Protein 4OMZ (pdb70)

Secondary structure (DSSP, 8-state):
-PPPHHHHHHHHHHHHHHHHH-SHHHHHHHHHHHH--EEHHHHHHHTT--HHHHHHHHHHHHHTT--EEEEETTEEEEE---HHHHHHHHHHHHHH--/-PPPPHHHHHHHHHHHHHHHHH-SHHHHHHHHHHTT--EEHHHHHHHHT--HHHHHHHHHHHHHTT--EEEEETTEEEEE---HHHHHHHHHHHHHH-/-PPPPHHHHHHHHHHHHHHHHH-SHHHHHHHHHHHH--EEHHHHHHHTT--HHHHHHHHHHHHHTT--EEEEETTEEEEE---HHHHHHHHHHHHHH---/-PPPPHHHHHHHHHHHHHHHHH-SHHHHHHHHHHHH--EEHHHHHHHHT--HHHHHHHHHHHHHTT--EEEEETTEEEEE---HHHHHHHHHHHHHH-/-PPPPHHHHHHHHHHHHHHHHH-SHHHHHHHHHHHH--EEHHHHHHHHT--HHHHHHHHHHHHHTT--EEEEETTEEEEE---HHHHHHHHHHHHHH-/-PPPHHHHHHHHHHHHHHHHH-SHHHHHHHHHHHH--EEHHHHHHHTT--HHHHHHHHHHHHHTT--EEEEETTEEEEE---HHHHHHHHHHHHHH--/-PPPPHHHHHHHHHHHHHHHHH-SHHHHHHHHHHHH--EEHHHHHHHHT--HHHHHHHHHHHHHTT--EEEEETTEEEEE---HHHHHHHHHHHHHH-/-PPPHHHHHHHHHHHHHHHHH-SHHHHHHHHHHHH--EEHHHHHHHHT--HHHHHHHHHHHHHTT--EEEEETTEEEEE---HHHHHHHHHHHHHH-

Nearest PDB structures (foldseek):
  4omz-assembly2_C  TM=1.008E+00  e=5.909E-17  Sinorhizobium fredii
  4ooi-assembly1_A  TM=8.743E-01  e=3.922E-09  Vibrio cholerae O1 biovar El Tor str. N16961
  4k2e-assembly1_B  TM=8.864E-01  e=1.591E-08  Vibrio cholerae O1 biovar El Tor str. N16961
  3pqj-assembly2_C  TM=8.426E-01  e=3.375E-07  Xylella fastidiosa
  2kko-assembly1_A  TM=8.272E-01  e=7.720E-07  Mycobacterium tuberculosis variant bovis

Organism: Rhizobium fredii (NCBI:txid380)

Radius of gyration: 33.86 Å; Cα contacts (8 Å, |Δi|>4): 1114; chains: 8; bounding box: 66×79×115 Å

InterPro domains:
  IPR001845 HTH ArsR-type DNA-binding domain [PF01022] (28-73)
  IPR001845 HTH ArsR-type DNA-binding domain [PR00778] (23-38)
  IPR001845 HTH ArsR-type DNA-binding domain [PR00778] (55-70)
  IPR001845 HTH ArsR-type DNA-binding domain [PR00778] (70-85)
  IPR001845 HTH ArsR-type DNA-binding domain [PS50987] (11-105)
  IPR001845 HTH ArsR-type DNA-binding domain [SM00418] (21-99)
  IPR011991 ArsR-like helix-turn-helix domain [cd00090] (23-99)
  IPR036388 Winged helix-like DNA-binding domain superfamily [G3DSA:1.10.10.10] (1-102)
  IPR036390 Winged helix DNA-binding domain superfamily [SSF46785] (8-101)
  IPR051011 Metal-responsive transcriptional regulator [PTHR43132] (12-103)

Foldseek 3Di:
DDDDVVVVVVCVLVVLVVVLCPDPLSVQLQVDQAVDKDWLVVSCVSSVHDNVVSVVSVVSCVVNVAWDWDDDPNTIIIHGPDPVSVVVVVVVCVVPND/DDDDDVVVVVVVVLVVLLVVLVPDPLLVQLQVVQAPDWDWLVVSCVSSVHDSVVSVVSVVSCVVNPFKDWDDDVPTIIIHGPDPVSVVVVVVVVVVPD/DDDDDVVVVVVVVLVCLLVVLCPDPLSVQLQVDQAVDKDWLVRSCVVSVHDSVVSVVNVVSCVVNVFWDWDDDPNIIIIHGPDPVSVVVVVVVCVVPNHD/DDDDDVVVVVVVVLVVLLVVLCPDPLLVQLQVVQAVDWAWLVRSCVSSVHDSVVSVVSVVSCVVNPFKDWDDDVPTIIIHGPDPVSVVVVVVVVVVPD/DDDDDVVVVVVVVLVVLLVVLCPDPLLVQLQVVQQVDWAWLVRSCVSSVHDSVVSVVSVVSCVVNPFKDWDDDVPTIIIHGPDPVSVVVVVVVVVVPD/DDDDVVVVVVCVLVVLVVVLCPDPLSVQLQVVQQVDKDWQVVSCVSSVHDSVVSVVSVVSCVVNVFWDWDQDPHTIIIHGPDPVSVVVVVVVCVVPPD/DDDDDVVVVVVVVLVVLLVVLCPDPLSVQLQVDQAPHKDWLVRSCVVSVHDSVVSVVSVVSCVVNPFWDWDDDPPIIIIHGPDPVSVVVVVVVVVVPD/DDDDVVVVVVVVLVVLLVVLCPDPLSVQLQVVQQVDWAWLVVSCVRSVHDSVVSVVSVVSCVVNPFKDWDDDVPTIIIHGPDPVSVVVVVVVVVVPD

Solvent-accessible surface area: 38081 Å² total; per-residue (Å²): 180,91,27,33,76,78,93,53,80,45,7,104,46,6,3,23,5,0,31,0,0,15,37,25,63,28,10,11,0,0,53,4,1,39,135,69,43,15,26,39,31,52,0,6,93,58,0,48,31,76,95,101,22,0,63,78,12,5,70,80,0,103,76,58,42,6,7,1,25,40,108,60,69,165,57,53,59,19,0,2,19,8,82,2,0,80,64,0,28,32,10,12,40,127,39,101,55,139,225,136,83,25,46,116,113,106,50,103,88,8,108,88,8,3,22,6,0,48,6,0,17,38,26,63,17,10,10,0,0,70,14,0,43,140,90,89,33,25,44,36,54,0,6,87,57,0,47,37,75,99,88,30,0,67,75,16,8,68,94,0,123,77,65,129,7,19,59,52,111,161,78,86,172,43,58,62,22,18,0,62,19,87,24,0,70,62,0,23,32,12,12,66,128,12,12,80,118,143,77,30,49,100,136,112,50,115,68,9,101,105,6,3,25,5,0,47,7,0,15,39,25,57,18,11,11,0,0,55,10,1,42,136,120,91,26,25,40,34,56,0,3,103,59,0,44,37,69,100,76,34,0,56,122,27,6,67,112,0,125,76,62,129,7,22,60,59,115,164,84,67,159,59,53,61,20,25,3,93,19,91,23,0,77,59,0,25,32,10,13,43,126,39,98,52,86,132,217,128,84,34,49,111,117,92,48,118,79,8,102,102,8,4,23,6,0,48,6,0,16,36,21,59,19,9,12,0,0,54,7,0,37,139,107,35,19,25,44,36,55,0,6,54,51,0,49,38,66,103,84,35,0,58,107,26,7,58,102,0,96,78,67,46,6,6,1,12,42,42,39,42,81,41,50,58,17,0,2,17,7,86,24,0,84,61,0,24,34,11,12,66,126,40,76,83,165,158,69,25,47,114,117,96,49,111,85,7,105,93,9,4,24,5,0,50,6,0,16,36,25,53,20,11,13,0,0,52,2,2,40,140,86,86,18,25,44,37,52,0,6,85,41,0,49,39,67,103,77,30,0,58,110,26,7,60,110,0,129,78,66,129,6,21,62,61,112,160,82,82,172,43,60,62,19,22,4,92,20,91,24,0,80,63,0,26,34,11,13,65,123,12,12,82,173,98,32,26,85,76,103,51,64,46,6,97,39,6,4,24,4,0,49,7,0,14,38,28,58,19,11,12,0,0,62,2,1,49,117,97,41,14,26,39,46,32,0,6,87,34,0,46,42,73,130,76,32,0,57,115,25,7,70,106,0,99,76,66,45,4,5,1,26,34,118,63,68,164,52,60,57,21,0,1,17,7,84,0,0,78,61,0,32,33,9,12,41,123,38,100,54,140,138,126,76,33,46,106,135,104,48,112,76,7,100,101,6,3,23,5,0,46,6,0,14,39,25,63,18,10,8,0,0,48,3,2,44,183,81,96,22,21,38,24,51,0,0,101,51,0,49,31,76,93,82,35,0,59,119,25,5,67,109,0,117,76,63,129,7,21,61,58,111,141,84,75,154,57,60,63,18,26,4,89,19,85,24,0,80,63,0,43,32,10,12,64,127,39,100,92,194,94,22,36,118,100,93,52,102,85,8,109,88,9,4,23,6,0,49,7,0,16,36,26,61,18,10,12,0,0,51,4,1,44,137,69,31,12,24,40,21,41,0,5,46,30,0,45,29,78,100,89,42,0,65,112,24,6,64,105,0,93,78,64,53,8,4,0,15,42,55,37,43,81,41,39,55,16,0,2,14,8,76,22,0,82,64,0,24,32,10,14,68,126,38,75,95

B-factor: mean 44.93, std 18.1, range [7.89, 153.98]

Sequence (785 aa):
QPLSPEKHEEAEIAAGFLSAMANPKRLLILDSLVKEEMAVGALANKVGLSQSALSQHLSKLRAQNLVSTRRDAQTIYYSSSSDSVMKILGALSEIYGAMQPLSPEKHEEAEIAAGFLSAMANPKRLLILDSLVKEEMAVGALANKVGLSQSALSQHLSKLRAQNLVSTRRDAQTIYYSSSSDSVMKILGALSEIYGMQPLSPEKHEEAEIAAGFLSAMANPKRLLILDSLVKEEMAVGALANKVGLSQSALSQHLSKLRAQNLVSTRRDAQTIYYSSSSDSVMKILGALSEIYGAAMQPLSPEKHEEAEIAAGFLSAMANPKRLLILDSLVKEEMAVGALANKVGLSQSALSQHLSKLRAQNLVSTRRDAQTIYYSSSSDSVMKILGALSEIYGMQPLSPEKHEEAEIAAGFLSAMANPKRLLILDSLVKEEMAVGALANKVGLSQSALSQHLSKLRAQNLVSTRRDAQTIYYSSSSDSVMKILGALSEIYGQPLSPEKHEEAEIAAGFLSAMANPKRLLILDSLVKEEMAVGALANKVGLSQSALSQHLSKLRAQNLVSTRRDAQTIYYSSSSDSVMKILGALSEIYGAMQPLSPEKHEEAEIAAGFLSAMANPKRLLILDSLVKEEMAVGALANKVGLSQSALSQHLSKLRAQNLVSTRRDAQTIYYSSSSDSVMKILGALSEIYGQPLSPEKHEEAEIAAGFLSAMANPKRLLILDSLVKEEMAVGALANKVGLSQSALSQHLSKLRAQNLVSTRRDAQTIYYSSSSDSVMKILGALSEIYG

Structure (mmCIF, N/CA/C/O backbone):
data_4OMZ
#
_entry.id   4OMZ
#
_cell.length_a   99.771
_cell.length_b   99.619
_cell.length_c   113.017
_cell.angle_alpha   90.00
_cell.angle_beta   90.08
_cell.angle_gamma   90.00
#
_symmetry.space_group_name_H-M   'C 1 2 1'
#
loop_
_entity.id
_entity.type
_entity.pdbx_description
1 polymer NolR
2 non-polymer 'PHOSPHATE ION'
3 water water
#
loop_
_atom_site.group_PDB
_atom_site.id
_atom_site.type_symbol
_atom_site.label_atom_id
_atom_site.label_alt_id
_atom_site.label_comp_id
_atom_site.label_asym_id
_atom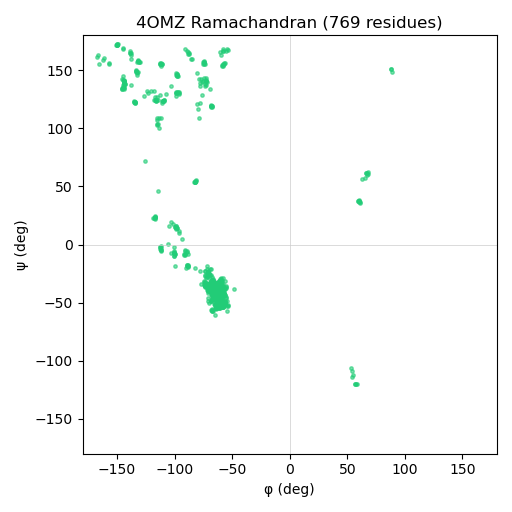_site.label_entity_id
_atom_site.label_seq_id
_atom_site.pdbx_PDB_ins_code
_atom_site.Cartn_x
_atom_site.Cartn_y
_atom_site.Cartn_z
_atom_site.occupancy
_atom_site.B_iso_or_equiv
_atom_site.auth_seq_id
_atom_site.auth_comp_id
_atom_site.auth_asym_id
_atom_site.auth_atom_id
_atom_site.pdbx_PDB_model_num
ATOM 1 N N . GLN A 1 6 ? 4.295 -22.993 1.758 1.00 70.84 6 GLN A N 1
ATOM 2 C CA . GLN A 1 6 ? 4.787 -24.267 2.269 1.00 72.66 6 GLN A CA 1
ATOM 3 C C . GLN A 1 6 ? 4.462 -24.448 3.762 1.00 71.71 6 GLN A C 1
ATOM 4 O O . GLN A 1 6 ? 4.982 -23.722 4.616 1.00 77.55 6 GLN A O 1
ATOM 10 N N . PRO A 1 7 ? 3.565 -25.400 4.078 1.00 62.84 7 PRO A N 1
ATOM 11 C CA . PRO A 1 7 ? 3.245 -25.756 5.469 1.00 52.54 7 PRO A CA 1
ATOM 12 C C . PRO A 1 7 ? 4.437 -26.285 6.274 1.00 49.76 7 PRO A C 1
ATOM 13 O O . PRO A 1 7 ? 5.476 -26.626 5.706 1.00 51.30 7 PRO A O 1
ATOM 17 N N . LEU A 1 8 ? 4.276 -26.330 7.594 1.00 50.77 8 LEU A N 1
ATOM 18 C CA . LEU A 1 8 ? 5.317 -26.820 8.495 1.00 55.11 8 LEU A CA 1
ATOM 19 C C . LEU A 1 8 ? 5.378 -28.349 8.477 1.00 58.36 8 LEU A C 1
ATOM 20 O O . LEU A 1 8 ? 4.345 -29.008 8.367 1.00 64.44 8 LEU A O 1
ATOM 25 N N . SER A 1 9 ? 6.581 -28.909 8.562 1.00 56.37 9 SER A N 1
ATOM 26 C CA . SER A 1 9 ? 6.748 -30.363 8.558 1.00 54.12 9 SER A CA 1
ATOM 27 C C . SER A 1 9 ? 5.990 -31.020 9.715 1.00 56.94 9 SER A C 1
ATOM 28 O O . SER A 1 9 ? 5.750 -30.384 10.746 1.00 57.95 9 SER A O 1
ATOM 31 N N . PRO A 1 10 ? 5.611 -32.298 9.548 1.00 55.30 10 PRO A N 1
ATOM 32 C CA . PRO A 1 10 ? 4.967 -33.062 10.622 1.00 50.68 10 PRO A CA 1
ATOM 33 C C . PRO A 1 10 ? 5.850 -33.168 11.866 1.00 58.66 10 PRO A C 1
ATOM 34 O O . PRO A 1 10 ? 5.332 -33.267 12.986 1.00 63.66 10 PRO A O 1
ATOM 38 N N . GLU A 1 11 ? 7.166 -33.144 11.674 1.00 58.35 11 GLU A N 1
ATOM 39 C CA . GLU A 1 11 ? 8.089 -33.210 12.801 1.00 56.24 11 GLU A CA 1
ATOM 40 C C . GLU A 1 11 ? 7.938 -32.032 13.759 1.00 45.86 11 GLU A C 1
ATOM 41 O O . GLU A 1 11 ? 7.951 -32.219 14.971 1.00 50.28 11 GLU A O 1
ATOM 47 N N . LYS A 1 12 ? 7.785 -30.826 13.216 1.00 44.27 12 LYS A N 1
ATOM 48 C CA . LYS A 1 12 ? 7.642 -29.612 14.031 1.00 45.09 12 LYS A CA 1
ATOM 49 C C . LYS A 1 12 ? 6.284 -29.535 14.722 1.00 42.83 12 LYS A C 1
ATOM 50 O O . LYS A 1 12 ? 6.112 -28.901 15.759 1.00 43.44 12 LYS A O 1
ATOM 56 N N . HIS A 1 13 ? 5.336 -30.203 14.096 1.00 36.54 13 HIS A N 1
ATOM 57 C CA . HIS A 1 13 ? 3.978 -30.421 14.565 1.00 36.59 13 HIS A CA 1
ATOM 58 C C . HIS A 1 13 ? 3.949 -31.334 15.800 1.00 44.94 13 HIS A C 1
ATOM 59 O O . HIS A 1 13 ? 3.285 -31.049 16.829 1.00 45.87 13 HIS A O 1
ATOM 66 N N . GLU A 1 14 ? 4.768 -32.374 15.728 1.00 48.52 14 GLU A N 1
ATOM 67 C CA . GLU A 1 14 ? 4.897 -33.340 16.802 1.00 53.72 14 GLU A CA 1
ATOM 68 C C . GLU A 1 14 ? 5.746 -32.778 17.959 1.00 49.61 14 GLU A C 1
ATOM 69 O O . GLU A 1 14 ? 5.475 -33.020 19.152 1.00 58.71 14 GLU A O 1
ATOM 75 N N . GLU A 1 15 ? 6.733 -31.961 17.594 1.00 39.54 15 GLU A N 1
ATOM 76 C CA . GLU A 1 15 ? 7.583 -31.288 18.571 1.00 35.89 15 GLU A CA 1
ATOM 77 C C . GLU A 1 15 ? 6.816 -30.216 19.321 1.00 36.44 15 GLU A C 1
ATOM 78 O O . GLU A 1 15 ? 6.993 -30.036 20.529 1.00 40.11 15 GLU A O 1
ATOM 84 N N . ALA A 1 16 ? 5.960 -29.510 18.591 1.00 37.96 16 ALA A N 1
ATOM 85 C CA . ALA A 1 16 ? 5.092 -28.514 19.190 1.00 35.73 16 ALA A CA 1
ATOM 86 C C . ALA A 1 16 ? 4.156 -29.210 20.164 1.00 38.93 16 ALA A C 1
ATOM 87 O O . ALA A 1 16 ? 3.832 -28.663 21.221 1.00 33.57 16 ALA A O 1
ATOM 89 N N . GLU A 1 17 ? 3.737 -30.430 19.825 1.00 44.19 17 GLU A N 1
ATOM 90 C CA . GLU A 1 17 ? 2.883 -31.148 20.765 1.00 40.67 17 GLU A CA 1
ATOM 91 C C . GLU A 1 17 ? 3.625 -31.519 22.053 1.00 39.07 17 GLU A C 1
ATOM 92 O O . GLU A 1 17 ? 3.090 -31.351 23.159 1.00 42.63 17 GLU A O 1
ATOM 98 N N . ILE A 1 18 ? 4.868 -31.975 21.926 1.00 28.56 18 ILE A N 1
ATOM 99 C CA . ILE A 1 18 ? 5.641 -32.319 23.125 1.00 36.49 18 ILE A CA 1
ATOM 100 C C . ILE A 1 18 ? 5.921 -31.095 24.016 1.00 41.73 18 ILE A C 1
ATOM 101 O O . ILE A 1 18 ? 5.647 -31.100 25.239 1.00 44.30 18 ILE A O 1
ATOM 106 N N . ALA A 1 19 ? 6.444 -30.044 23.390 1.00 38.96 19 ALA A N 1
ATOM 107 C CA . ALA A 1 19 ? 6.766 -28.810 24.093 1.00 33.42 19 ALA A CA 1
ATOM 108 C C . ALA A 1 19 ? 5.528 -28.245 24.785 1.00 34.30 19 ALA A C 1
ATOM 109 O O . ALA A 1 19 ? 5.589 -27.817 25.941 1.00 29.71 19 ALA A O 1
ATOM 111 N N . ALA A 1 20 ? 4.401 -28.267 24.080 1.00 33.58 20 ALA A N 1
ATOM 112 C CA . ALA A 1 20 ? 3.160 -27.753 24.645 1.00 27.84 20 ALA A CA 1
ATOM 113 C C . ALA A 1 20 ? 2.678 -28.631 25.795 1.00 28.84 20 ALA A C 1
ATOM 114 O O . ALA A 1 20 ? 2.032 -28.136 26.709 1.00 29.02 20 ALA A O 1
ATOM 116 N N . GLY A 1 21 ? 2.965 -29.931 25.743 1.00 27.84 21 GLY A N 1
ATOM 117 C CA . GLY A 1 21 ? 2.631 -30.809 26.858 1.00 37.95 21 GLY A CA 1
ATOM 118 C C . GLY A 1 21 ? 3.381 -30.408 28.121 1.00 40.81 21 GLY A C 1
ATOM 119 O O . GLY A 1 21 ? 2.794 -30.236 29.207 1.00 42.69 21 GLY A O 1
ATOM 120 N N . PHE A 1 22 ? 4.690 -30.226 27.965 1.00 28.85 22 PHE A N 1
ATOM 121 C CA . PHE A 1 22 ? 5.534 -29.757 29.063 1.00 26.03 22 PHE A CA 1
ATOM 122 C C . PHE A 1 22 ? 5.066 -28.401 29.630 1.00 36.42 22 PHE A C 1
ATOM 123 O O . PHE A 1 22 ? 4.834 -28.246 30.851 1.00 39.35 22 PHE A O 1
ATOM 131 N N . LEU A 1 23 ? 4.903 -27.422 28.741 1.00 28.69 23 LEU A N 1
ATOM 132 C CA . LEU A 1 23 ? 4.478 -26.087 29.158 1.00 25.69 23 LEU A CA 1
ATOM 133 C C . LEU A 1 23 ? 3.119 -26.145 29.838 1.00 37.42 23 LEU A C 1
ATOM 134 O O . LEU A 1 23 ? 2.846 -25.401 30.778 1.00 34.35 23 LEU A O 1
ATOM 139 N N . SER A 1 24 ? 2.273 -27.045 29.350 1.00 40.56 24 SER A N 1
ATOM 140 C CA . SER A 1 24 ? 0.949 -27.232 29.916 1.00 35.61 24 SER A CA 1
ATOM 141 C C . SER A 1 24 ? 1.085 -27.709 31.345 1.00 38.25 24 SER A C 1
ATOM 142 O O . SER A 1 24 ? 0.311 -27.301 32.211 1.00 33.98 24 SER A O 1
ATOM 145 N N . ALA A 1 25 ? 2.062 -28.582 31.590 1.00 37.87 25 ALA A N 1
ATOM 146 C CA . ALA A 1 25 ? 2.333 -29.003 32.962 1.00 31.67 25 ALA A CA 1
ATOM 147 C C . ALA A 1 25 ? 2.737 -27.809 33.812 1.00 34.04 25 ALA A C 1
ATOM 148 O O . ALA A 1 25 ? 2.408 -27.748 34.996 1.00 39.44 25 ALA A O 1
ATOM 150 N N . MET A 1 26 ? 3.460 -26.861 33.224 1.00 34.53 26 MET A N 1
ATOM 151 C CA . MET A 1 26 ? 3.868 -25.701 34.022 1.00 32.84 26 MET A CA 1
ATOM 152 C C . MET A 1 26 ? 2.888 -24.521 34.017 1.00 31.95 26 MET A C 1
ATOM 153 O O . MET A 1 26 ? 2.930 -23.688 34.920 1.00 28.72 26 MET A O 1
ATOM 158 N N . ALA A 1 27 ? 1.999 -24.452 33.030 1.00 43.61 27 ALA A N 1
ATOM 159 C CA . ALA A 1 27 ? 1.169 -23.257 32.853 1.00 43.67 27 ALA A CA 1
ATOM 160 C C . ALA A 1 27 ? -0.043 -23.256 33.783 1.00 48.00 27 ALA A C 1
ATOM 161 O O . ALA A 1 27 ? -1.185 -23.140 33.339 1.00 48.96 27 ALA A O 1
ATOM 163 N N . ASN A 1 28 ? 0.222 -23.396 35.076 1.00 43.48 28 ASN A N 1
ATOM 164 C CA . ASN A 1 28 ? -0.807 -23.301 36.099 1.00 40.38 28 ASN A CA 1
ATOM 165 C C . ASN A 1 28 ? -0.197 -22.643 37.331 1.00 48.00 28 ASN A C 1
ATOM 166 O O . ASN A 1 28 ? 0.917 -22.991 37.724 1.00 50.19 28 ASN A O 1
ATOM 171 N N . PRO A 1 29 ? -0.909 -21.677 37.934 1.00 45.31 29 PRO A N 1
ATOM 172 C CA . PRO A 1 29 ? -0.324 -20.904 39.040 1.00 46.30 29 PRO A CA 1
ATOM 173 C C . PRO A 1 29 ? 0.038 -21.774 40.244 1.00 46.72 29 PRO A C 1
ATOM 174 O O . PRO A 1 29 ? 1.111 -21.608 40.844 1.00 47.29 29 PRO A O 1
ATOM 178 N N . LYS A 1 30 ? -0.842 -22.710 40.577 1.00 46.45 30 LYS A N 1
ATOM 179 C CA . LYS A 1 30 ? -0.610 -23.574 41.721 1.00 53.73 30 LYS A CA 1
ATOM 180 C C . LYS A 1 30 ? 0.596 -24.462 41.423 1.00 43.14 30 LYS A C 1
ATOM 181 O O . LYS A 1 30 ? 1.491 -24.601 42.249 1.00 43.40 30 LYS A O 1
ATOM 187 N N . ARG A 1 31 ? 0.628 -25.031 40.222 1.00 50.96 31 ARG A N 1
ATOM 188 C CA . ARG A 1 31 ? 1.746 -25.870 39.789 1.00 48.39 31 ARG A CA 1
ATOM 189 C C . ARG A 1 31 ? 3.062 -25.100 39.727 1.00 41.46 31 ARG A C 1
ATOM 190 O O . ARG A 1 31 ? 4.126 -25.652 39.995 1.00 41.40 31 ARG A O 1
ATOM 198 N N . LEU A 1 32 ? 2.978 -23.824 39.373 1.00 41.40 32 LEU A N 1
ATOM 199 C CA . LEU A 1 32 ? 4.145 -22.956 39.348 1.00 41.33 32 LEU A CA 1
ATOM 200 C C . LEU A 1 32 ? 4.701 -22.758 40.760 1.00 42.13 32 LEU A C 1
ATOM 201 O O . LEU A 1 32 ? 5.916 -22.853 40.982 1.00 42.14 32 LEU A O 1
ATOM 206 N N . LEU A 1 33 ? 3.803 -22.508 41.715 1.00 47.11 33 LEU A N 1
ATOM 207 C CA . LEU A 1 33 ? 4.192 -22.345 43.118 1.00 45.82 33 LEU A CA 1
ATOM 208 C C . LEU A 1 33 ? 4.783 -23.641 43.689 1.00 43.90 33 LEU A C 1
ATOM 209 O O . LEU A 1 33 ? 5.791 -23.626 44.416 1.00 44.09 33 LEU A O 1
ATOM 214 N N . ILE A 1 34 ? 4.141 -24.757 43.351 1.00 43.51 34 ILE A N 1
ATOM 215 C CA . ILE A 1 34 ? 4.625 -26.083 43.711 1.00 43.51 34 ILE A CA 1
ATOM 216 C C . ILE A 1 34 ? 6.040 -26.327 43.178 1.00 48.07 34 ILE A C 1
ATOM 217 O O . ILE A 1 34 ? 6.916 -26.746 43.922 1.00 43.38 34 ILE A O 1
ATOM 222 N N . LEU A 1 35 ? 6.258 -26.072 41.891 1.00 42.28 35 LEU A N 1
ATOM 223 C CA . LEU A 1 35 ? 7.569 -26.308 41.287 1.00 46.17 35 LEU A CA 1
ATOM 224 C C . LEU A 1 35 ? 8.636 -25.382 41.856 1.00 42.33 35 LEU A C 1
ATOM 225 O O . LEU A 1 35 ? 9.790 -25.776 41.992 1.00 42.46 35 LEU A O 1
ATOM 230 N N . ASP A 1 36 ? 8.250 -24.153 42.186 1.00 49.92 36 ASP A N 1
ATOM 231 C CA . ASP A 1 36 ? 9.172 -23.218 42.824 1.00 47.67 36 ASP A CA 1
ATOM 232 C C . ASP A 1 36 ? 9.639 -23.811 44.156 1.00 47.09 36 ASP A C 1
ATOM 233 O O . ASP A 1 36 ? 10.847 -24.018 44.405 1.00 47.66 36 ASP A O 1
ATOM 238 N N . SER A 1 37 ? 8.657 -24.173 44.973 1.00 44.24 37 SER A N 1
ATOM 239 C CA . SER A 1 37 ? 8.936 -24.732 46.282 1.00 44.95 37 SER A CA 1
ATOM 240 C C . SER A 1 37 ? 9.770 -26.014 46.197 1.00 44.79 37 SER A C 1
ATOM 241 O O . SER A 1 37 ? 10.737 -26.180 46.935 1.00 45.28 37 SER A O 1
ATOM 244 N N . LEU A 1 38 ? 9.408 -26.903 45.279 1.00 46.82 38 LEU A N 1
ATOM 245 C CA . LEU A 1 38 ? 10.096 -28.179 45.117 1.00 44.04 38 LEU A CA 1
ATOM 246 C C . LEU A 1 38 ? 11.491 -28.011 44.532 1.00 43.90 38 LEU A C 1
ATOM 247 O O . LEU A 1 38 ? 12.357 -28.865 44.731 1.00 44.11 38 LEU A O 1
ATOM 252 N N . VAL A 1 39 ? 11.713 -26.927 43.797 1.00 47.08 39 VAL A N 1
ATOM 253 C CA . VAL A 1 39 ? 13.058 -26.662 43.307 1.00 57.88 39 VAL A CA 1
ATOM 254 C C . VAL A 1 39 ? 13.936 -26.213 44.465 1.00 60.94 39 VAL A C 1
ATOM 255 O O . VAL A 1 39 ? 15.117 -26.560 44.518 1.00 44.84 39 VAL A O 1
ATOM 259 N N . LYS A 1 40 ? 13.366 -25.513 45.444 1.00 62.39 40 LYS A N 1
ATOM 260 C CA . LYS A 1 40 ? 14.281 -24.979 46.454 1.00 73.94 40 LYS A CA 1
ATOM 261 C C . LYS A 1 40 ? 14.313 -25.807 47.741 1.00 80.44 40 LYS A C 1
ATOM 262 O O . LYS A 1 40 ? 15.143 -25.548 48.615 1.00 84.77 40 LYS A O 1
ATOM 268 N N . GLU A 1 41 ? 13.453 -26.820 47.847 1.00 73.04 41 GLU A N 1
ATOM 269 C CA . GLU A 1 41 ? 13.475 -27.698 49.017 1.00 65.04 41 GLU A CA 1
ATOM 270 C C . GLU A 1 41 ? 12.678 -29.003 48.845 1.00 61.51 41 GLU A C 1
ATOM 271 O O . GLU A 1 41 ? 11.744 -29.065 48.046 1.00 66.62 41 GLU A O 1
ATOM 277 N N . GLU A 1 42 ? 13.050 -30.035 49.604 1.00 54.69 42 GLU A N 1
ATOM 278 C CA . GLU A 1 42 ? 12.236 -31.248 49.755 1.00 46.75 42 GLU A CA 1
ATOM 279 C C . GLU A 1 42 ? 11.046 -31.048 50.680 1.00 49.34 42 GLU A C 1
ATOM 280 O O . GLU A 1 42 ? 11.164 -30.399 51.718 1.00 50.90 42 GLU A O 1
ATOM 286 N N . MET A 1 43 ? 9.904 -31.620 50.316 1.00 46.87 43 MET A N 1
ATOM 287 C CA . MET A 1 43 ? 8.719 -31.538 51.161 1.00 54.18 43 MET A CA 1
ATOM 288 C C . MET A 1 43 ? 7.863 -32.792 51.149 1.00 53.76 43 MET A C 1
ATOM 289 O O . MET A 1 43 ? 7.653 -33.413 50.103 1.00 49.33 43 MET A O 1
ATOM 294 N N . ALA A 1 44 ? 7.368 -33.155 52.329 1.00 57.12 44 ALA A N 1
ATOM 295 C CA . ALA A 1 44 ? 6.353 -34.181 52.418 1.00 48.35 44 ALA A CA 1
ATOM 296 C C . ALA A 1 44 ? 5.084 -33.524 51.909 1.00 48.23 44 ALA A C 1
ATOM 297 O O . ALA A 1 44 ? 4.948 -32.304 51.972 1.00 48.29 44 ALA A O 1
ATOM 299 N N . VAL A 1 45 ? 4.153 -34.331 51.421 1.00 48.14 45 VAL A N 1
ATOM 300 C CA . VAL A 1 45 ? 2.976 -33.818 50.734 1.00 55.31 45 VAL A CA 1
ATOM 301 C C . VAL A 1 45 ? 2.179 -32.806 51.574 1.00 66.36 45 VAL A C 1
ATOM 302 O O . VAL A 1 45 ? 1.640 -31.842 51.033 1.00 80.07 45 VAL A O 1
ATOM 306 N N . GLY A 1 46 ? 2.117 -33.005 52.888 1.00 57.98 46 GLY A N 1
ATOM 307 C CA . GLY A 1 46 ? 1.387 -32.088 53.753 1.00 50.49 46 GLY A CA 1
ATOM 308 C C . GLY A 1 46 ? 1.938 -30.674 53.784 1.00 57.28 46 GLY A C 1
ATOM 309 O O . GLY A 1 46 ? 1.221 -29.694 53.508 1.00 59.32 46 GLY A O 1
ATOM 310 N N . ALA A 1 47 ? 3.226 -30.577 54.101 1.00 57.55 47 ALA A N 1
ATOM 311 C CA . ALA A 1 47 ? 3.933 -29.304 54.157 1.00 57.34 47 ALA A CA 1
ATOM 312 C C . ALA A 1 47 ? 3.844 -28.591 52.809 1.00 59.66 47 ALA A C 1
ATOM 313 O O . ALA A 1 47 ? 3.757 -27.362 52.735 1.00 64.62 47 ALA A O 1
ATOM 315 N N . LEU A 1 48 ? 3.891 -29.370 51.733 1.00 48.46 48 LEU A N 1
ATOM 316 C CA . LEU A 1 48 ? 3.802 -28.798 50.397 1.00 57.44 48 LEU A CA 1
ATOM 317 C C . LEU A 1 48 ? 2.419 -28.216 50.142 1.00 53.84 48 LEU A C 1
ATOM 318 O O . LEU A 1 48 ? 2.302 -27.082 49.681 1.00 47.71 48 LEU A O 1
ATOM 323 N N . ALA A 1 49 ? 1.379 -28.977 50.483 1.00 56.16 49 ALA A N 1
ATOM 324 C CA . ALA A 1 49 ? -0.011 -28.539 50.320 1.00 59.25 49 ALA A CA 1
ATOM 325 C C . ALA A 1 49 ? -0.206 -27.231 51.067 1.00 64.76 49 ALA A C 1
ATOM 326 O O . ALA A 1 49 ? -1.011 -26.375 50.683 1.00 49.71 49 ALA A O 1
ATOM 328 N N . ASN A 1 50 ? 0.563 -27.118 52.142 1.00 64.29 50 ASN A N 1
ATOM 329 C CA . ASN A 1 50 ? 0.604 -25.979 53.035 1.00 62.10 50 ASN A CA 1
ATOM 330 C C . ASN A 1 50 ? 1.233 -24.697 52.529 1.00 67.46 50 ASN A C 1
ATOM 331 O O . ASN A 1 50 ? 0.646 -23.615 52.616 1.00 67.57 50 ASN A O 1
ATOM 336 N N . LYS A 1 51 ? 2.423 -24.845 51.954 1.00 68.10 51 LYS A N 1
ATOM 337 C CA . LYS A 1 51 ? 3.180 -23.704 51.475 1.00 53.72 51 LYS A CA 1
ATOM 338 C C . LYS A 1 51 ? 2.461 -23.083 50.284 1.00 48.61 51 LYS A C 1
ATOM 339 O O . LYS A 1 51 ? 2.440 -21.863 50.123 1.00 64.10 51 LYS A O 1
ATOM 345 N N . VAL A 1 52 ? 1.846 -23.927 49.464 1.00 48.11 52 VAL A N 1
ATOM 346 C CA . VAL A 1 52 ? 1.175 -23.450 48.263 1.00 56.17 52 VAL A CA 1
ATOM 347 C C . VAL A 1 52 ? -0.267 -23.081 48.591 1.00 56.53 52 VAL A C 1
ATOM 348 O O . VAL A 1 52 ? -0.982 -22.524 47.760 1.00 53.38 52 VAL A O 1
ATOM 352 N N . GLY A 1 53 ? -0.682 -23.408 49.811 1.00 66.85 53 GLY A N 1
ATOM 353 C CA . GLY A 1 53 ? -2.004 -23.083 50.315 1.00 50.41 53 GLY A CA 1
ATOM 354 C C . GLY A 1 53 ? -3.152 -23.723 49.564 1.00 50.34 53 GLY A C 1
ATOM 355 O O . GLY A 1 53 ? -4.034 -23.029 49.059 1.00 68.59 53 GLY A O 1
ATOM 356 N N . LEU A 1 54 ? -3.141 -25.045 49.464 1.00 52.41 54 LEU A N 1
ATOM 357 C CA . LEU A 1 54 ? -4.247 -25.752 48.830 1.00 62.77 54 LEU A CA 1
ATOM 358 C C . LEU A 1 54 ? -4.481 -27.083 49.538 1.00 70.79 54 LEU A C 1
ATOM 359 O O . LEU A 1 54 ? -3.647 -27.516 50.336 1.00 78.65 54 LEU A O 1
ATOM 364 N N . SER A 1 55 ? -5.599 -27.747 49.257 1.00 68.12 55 SER A N 1
ATOM 365 C CA . SER A 1 55 ? -5.832 -29.032 49.914 1.00 64.69 55 SER A CA 1
ATOM 366 C C . SER A 1 55 ? -5.179 -30.218 49.196 1.00 70.59 55 SER A C 1
ATOM 367 O O . SER A 1 55 ? -4.862 -30.149 48.019 1.00 74.63 55 SER A O 1
ATOM 370 N N . GLN A 1 56 ? -4.993 -31.315 49.925 1.00 83.65 56 GLN A N 1
ATOM 371 C CA . GLN A 1 56 ? -4.323 -32.512 49.395 1.00 78.60 56 GLN A CA 1
ATOM 372 C C . GLN A 1 56 ? -5.035 -33.395 48.363 1.00 78.33 56 GLN A C 1
ATOM 373 O O . GLN A 1 56 ? -4.343 -34.108 47.633 1.00 83.45 56 GLN A O 1
ATOM 379 N N . SER A 1 57 ? -6.359 -33.358 48.243 1.00 70.57 57 SER A N 1
ATOM 380 C CA . SER A 1 57 ? -6.984 -34.033 47.094 1.00 69.34 57 SER A CA 1
ATOM 381 C C . SER A 1 57 ? -6.370 -33.354 45.891 1.00 73.12 57 SER A C 1
ATOM 382 O O . SER A 1 57 ? -5.975 -33.958 44.891 1.00 72.93 57 SER A O 1
ATOM 385 N N . ALA A 1 58 ? -6.364 -32.042 46.015 1.00 78.12 58 ALA A N 1
ATOM 386 C CA . ALA A 1 58 ? -5.816 -31.157 45.016 1.00 69.76 58 ALA A CA 1
ATOM 387 C C . ALA A 1 58 ? -4.341 -31.369 44.890 1.00 70.94 58 ALA A C 1
ATOM 388 O O . ALA A 1 58 ? -3.868 -31.739 43.868 1.00 70.06 58 ALA A O 1
ATOM 390 N N . LEU A 1 59 ? -3.582 -31.156 45.942 1.00 65.43 59 LEU A N 1
ATOM 391 C CA . LEU A 1 59 ? -2.119 -31.316 45.776 1.00 57.73 59 LEU A CA 1
ATOM 392 C C . LEU A 1 59 ? -1.726 -32.638 45.071 1.00 55.64 59 LEU A C 1
ATOM 393 O O . LEU A 1 59 ? -0.870 -32.658 44.177 1.00 55.12 59 LEU A O 1
ATOM 398 N N . SER A 1 60 ? -2.441 -33.704 45.396 1.00 61.94 60 SER A N 1
ATOM 399 C CA . SER A 1 60 ? -2.280 -34.933 44.640 1.00 61.07 60 SER A CA 1
ATOM 400 C C . SER A 1 60 ? -2.621 -34.604 43.168 1.00 60.13 60 SER A C 1
ATOM 401 O O . SER A 1 60 ? -2.004 -35.202 42.268 1.00 60.60 60 SER A O 1
ATOM 404 N N . GLN A 1 61 ? -3.615 -33.721 42.930 1.00 64.33 61 GLN A N 1
ATOM 405 C CA . GLN A 1 61 ? -4.010 -33.384 41.548 1.00 62.63 61 GLN A CA 1
ATOM 406 C C . GLN A 1 61 ? -2.741 -32.917 40.825 1.00 59.95 61 GLN A C 1
ATOM 407 O O . GLN A 1 61 ? -2.253 -33.518 39.822 1.00 64.27 61 GLN A O 1
ATOM 413 N N . HIS A 1 62 ? -2.105 -31.894 41.363 1.00 56.21 62 HIS A N 1
ATOM 414 C CA . HIS A 1 62 ? -1.040 -31.355 40.554 1.00 53.85 62 HIS A CA 1
ATOM 415 C C . HIS A 1 62 ? 0.151 -32.253 40.470 1.00 50.81 62 HIS A C 1
ATOM 416 O O . HIS A 1 62 ? 0.841 -32.254 39.453 1.00 42.94 62 HIS A O 1
ATOM 423 N N . LEU A 1 63 ? 0.444 -32.949 41.563 1.00 49.63 63 LEU A N 1
ATOM 424 C CA . LEU A 1 63 ? 1.613 -33.816 41.609 1.00 45.44 63 LEU A CA 1
ATOM 425 C C . LEU A 1 63 ? 1.476 -34.887 40.548 1.00 44.30 63 LEU A C 1
ATOM 426 O O . LEU A 1 63 ? 2.471 -35.314 39.959 1.00 48.58 63 LEU A O 1
ATOM 431 N N . SER A 1 64 ? 0.243 -35.327 40.307 1.00 44.50 64 SER A N 1
ATOM 432 C CA . SER A 1 64 ? 0.036 -36.326 39.273 1.00 50.17 64 SER A CA 1
ATOM 433 C C . SER A 1 64 ? 0.325 -35.752 37.890 1.00 47.47 64 SER A C 1
ATOM 434 O O . SER A 1 64 ? 1.003 -36.403 37.080 1.00 48.44 64 SER A O 1
ATOM 437 N N . LYS A 1 65 ? -0.147 -34.530 37.621 1.00 46.91 65 LYS A N 1
ATOM 438 C CA . LYS A 1 65 ? 0.110 -34.010 36.264 1.00 50.62 65 LYS A CA 1
ATOM 439 C C . LYS A 1 65 ? 1.607 -33.683 36.063 1.00 52.31 65 LYS A C 1
ATOM 440 O O . LYS A 1 65 ? 2.150 -33.821 34.955 1.00 41.44 65 LYS A O 1
ATOM 446 N N . LEU A 1 66 ? 2.260 -33.253 37.141 1.00 58.54 66 LEU A N 1
ATOM 447 C CA . LEU A 1 66 ? 3.691 -32.986 37.127 1.00 40.81 66 LEU A CA 1
ATOM 448 C C . LEU A 1 66 ? 4.501 -34.263 36.937 1.00 40.90 66 LEU A C 1
ATOM 449 O O . LEU A 1 66 ? 5.533 -34.246 36.265 1.00 40.80 66 LEU A O 1
ATOM 454 N N . ARG A 1 67 ? 4.050 -35.361 37.544 1.00 41.45 67 ARG A N 1
ATOM 455 C CA . ARG A 1 67 ? 4.743 -36.640 37.392 1.00 42.46 67 ARG A CA 1
ATOM 456 C C . ARG A 1 67 ? 4.576 -37.129 35.963 1.00 43.45 67 ARG A C 1
ATOM 457 O O . ARG A 1 67 ? 5.480 -37.762 35.405 1.00 41.95 67 ARG A O 1
ATOM 465 N N . ALA A 1 68 ? 3.413 -36.837 35.380 1.00 41.14 68 ALA A N 1
ATOM 466 C CA . ALA A 1 68 ? 3.132 -37.240 34.003 1.00 41.21 68 ALA A CA 1
ATOM 467 C C . ALA A 1 68 ? 4.135 -36.629 33.010 1.00 44.56 68 ALA A C 1
ATOM 468 O O . ALA A 1 68 ? 4.460 -37.232 31.987 1.00 41.93 68 ALA A O 1
ATOM 470 N N . GLN A 1 69 ? 4.630 -35.437 33.323 1.00 27.30 69 GLN A N 1
ATOM 471 C CA . GLN A 1 69 ? 5.641 -34.790 32.496 1.00 27.11 69 GLN A CA 1
ATOM 472 C C . GLN A 1 69 ? 7.042 -34.988 33.060 1.00 30.86 69 GLN A C 1
ATOM 473 O O . GLN A 1 69 ? 7.972 -34.295 32.654 1.00 33.55 69 GLN A O 1
ATOM 479 N N . ASN A 1 70 ? 7.182 -35.922 34.001 1.00 35.35 70 ASN A N 1
ATOM 480 C CA . ASN A 1 70 ? 8.494 -36.319 34.515 1.00 32.43 70 ASN A CA 1
ATOM 481 C C . ASN A 1 70 ? 9.248 -35.151 35.146 1.00 32.10 70 ASN A C 1
ATOM 482 O O . ASN A 1 70 ? 10.466 -35.036 35.003 1.00 24.35 70 ASN A O 1
ATOM 487 N N . LEU A 1 71 ? 8.515 -34.281 35.834 1.00 21.68 71 LEU A N 1
ATOM 488 C CA . LEU A 1 71 ? 9.083 -33.034 36.333 1.00 27.68 71 LEU A CA 1
ATOM 489 C C . LEU A 1 71 ? 9.454 -33.087 37.811 1.00 28.26 71 LEU A C 1
ATOM 490 O O . LEU A 1 71 ? 10.046 -32.142 38.338 1.00 24.01 71 LEU A O 1
ATOM 495 N N . VAL A 1 72 ? 9.094 -34.177 38.484 1.00 31.75 72 VAL A N 1
ATOM 496 C CA . VAL A 1 72 ? 9.396 -34.311 39.903 1.00 32.64 72 VAL A CA 1
ATOM 497 C C . VAL A 1 72 ? 9.990 -35.664 40.251 1.00 24.01 72 VAL A C 1
ATOM 498 O O . VAL A 1 72 ? 9.698 -36.675 39.616 1.00 26.25 72 VAL A O 1
ATOM 502 N N . SER A 1 73 ? 10.828 -35.660 41.277 1.00 24.46 73 SER A N 1
ATOM 503 C CA . SER A 1 73 ? 11.423 -36.867 41.810 1.00 25.54 73 SER A CA 1
ATOM 504 C C . SER A 1 73 ? 10.850 -37.130 43.200 1.00 33.48 73 SER A C 1
ATOM 505 O O . SER A 1 73 ? 10.388 -36.204 43.886 1.00 36.32 73 SER A O 1
ATOM 508 N N . THR A 1 74 ? 10.892 -38.386 43.623 1.00 28.56 74 THR A N 1
ATOM 509 C CA . THR A 1 74 ? 10.361 -38.754 44.923 1.00 30.50 74 THR A CA 1
ATOM 510 C C . THR A 1 74 ? 11.374 -39.567 45.699 1.00 31.69 74 THR A C 1
ATOM 511 O O . THR A 1 74 ? 12.271 -40.181 45.128 1.00 38.61 74 THR A O 1
ATOM 515 N N . ARG A 1 75 ? 11.226 -39.560 47.015 1.00 36.49 75 ARG A N 1
ATOM 516 C CA . ARG A 1 75 ? 12.046 -40.403 47.867 1.00 35.05 75 ARG A CA 1
ATOM 517 C C . ARG A 1 75 ? 11.175 -40.849 49.036 1.00 53.52 75 ARG A C 1
ATOM 518 O O . ARG A 1 75 ? 10.366 -40.072 49.542 1.00 58.69 75 ARG A O 1
ATOM 526 N N . ARG A 1 76 ? 11.319 -42.092 49.475 1.00 50.91 76 ARG A N 1
ATOM 527 C CA . ARG A 1 76 ? 10.397 -42.596 50.485 1.00 46.48 76 ARG A CA 1
ATOM 528 C C . ARG A 1 76 ? 11.102 -42.931 51.802 1.00 44.43 76 ARG A C 1
ATOM 529 O O . ARG A 1 76 ? 12.038 -43.722 51.837 1.00 64.50 76 ARG A O 1
ATOM 537 N N . ASP A 1 77 ? 10.637 -42.308 52.882 1.00 51.09 77 ASP A N 1
ATOM 538 C CA . ASP A 1 77 ? 11.106 -42.602 54.237 1.00 56.77 77 ASP A CA 1
ATOM 539 C C . ASP A 1 77 ? 9.936 -43.185 55.026 1.00 52.05 77 ASP A C 1
ATOM 540 O O . ASP A 1 77 ? 8.996 -42.467 55.372 1.00 52.86 77 ASP A O 1
ATOM 545 N N . ALA A 1 78 ? 10.017 -44.484 55.306 1.00 55.50 78 ALA A N 1
ATOM 546 C CA . ALA A 1 78 ? 8.906 -45.266 55.847 1.00 63.82 78 ALA A CA 1
ATOM 547 C C . ALA A 1 78 ? 7.751 -45.142 54.855 1.00 66.67 78 ALA A C 1
ATOM 548 O O . ALA A 1 78 ? 7.895 -45.538 53.704 1.00 71.41 78 ALA A O 1
ATOM 550 N N . GLN A 1 79 ? 6.606 -44.621 55.277 1.00 65.60 79 GLN A N 1
ATOM 551 C CA . GLN A 1 79 ? 5.503 -44.423 54.335 1.00 66.51 79 GLN A CA 1
ATOM 552 C C . GLN A 1 79 ? 5.332 -42.961 53.963 1.00 71.49 79 GLN A C 1
ATOM 553 O O . GLN A 1 79 ? 4.309 -42.576 53.399 1.00 81.32 79 GLN A O 1
ATOM 559 N N . THR A 1 80 ? 6.345 -42.151 54.244 1.00 61.33 80 THR A N 1
ATOM 560 C CA . THR A 1 80 ? 6.250 -40.737 53.938 1.00 53.63 80 THR A CA 1
ATOM 561 C C . THR A 1 80 ? 6.973 -40.486 52.628 1.00 53.79 80 THR A C 1
ATOM 562 O O . THR A 1 80 ? 8.130 -40.873 52.455 1.00 56.16 80 THR A O 1
ATOM 566 N N . ILE A 1 81 ? 6.282 -39.833 51.702 1.00 50.17 81 ILE A N 1
ATOM 567 C CA . ILE A 1 81 ? 6.889 -39.490 50.431 1.00 47.63 81 ILE A CA 1
ATOM 568 C C . ILE A 1 81 ? 7.366 -38.046 50.451 1.00 52.03 81 ILE A C 1
ATOM 569 O O . ILE A 1 81 ? 6.627 -37.140 50.838 1.00 58.01 81 ILE A O 1
ATOM 574 N N . TYR A 1 82 ? 8.613 -37.849 50.044 1.00 48.59 82 TYR A N 1
ATOM 575 C CA . TYR A 1 82 ? 9.192 -36.522 49.921 1.00 42.25 82 TYR A CA 1
ATOM 576 C C . TYR A 1 82 ? 9.405 -36.209 48.455 1.00 36.24 82 TYR A C 1
ATOM 577 O O . TYR A 1 82 ? 10.089 -36.954 47.746 1.00 35.04 82 TYR A O 1
ATOM 586 N N . TYR A 1 83 ? 8.814 -35.102 48.015 1.00 37.65 83 TYR A N 1
ATOM 587 C CA . TYR A 1 83 ? 8.893 -34.662 46.629 1.00 36.77 83 TYR A CA 1
ATOM 588 C C . TYR A 1 83 ? 9.966 -33.602 46.442 1.00 40.33 83 TYR A C 1
ATOM 589 O O . TYR A 1 83 ? 10.214 -32.793 47.336 1.00 40.52 83 TYR A O 1
ATOM 598 N N . SER A 1 84 ? 10.607 -33.615 45.279 1.00 38.40 84 SER A N 1
ATOM 599 C CA . SER A 1 84 ? 11.541 -32.554 44.921 1.00 33.64 84 SER A CA 1
ATOM 600 C C . SER A 1 84 ? 11.530 -32.394 43.416 1.00 28.67 84 SER A C 1
ATOM 601 O O . SER A 1 84 ? 10.915 -33.192 42.718 1.00 34.00 84 SER A O 1
ATOM 604 N N . SER A 1 85 ? 12.184 -31.358 42.908 1.00 28.30 85 SER A N 1
ATOM 605 C CA . SER A 1 85 ? 12.391 -31.259 41.472 1.00 28.94 85 SER A CA 1
ATOM 606 C C . SER A 1 85 ? 13.807 -30.853 41.139 1.00 27.43 85 SER A C 1
ATOM 607 O O . SER A 1 85 ? 14.287 -29.808 41.576 1.00 30.63 85 SER A O 1
ATOM 610 N N . SER A 1 86 ? 14.467 -31.689 40.352 1.00 30.92 86 SER A N 1
ATOM 611 C CA . SER A 1 86 ? 15.794 -31.388 39.851 1.00 31.35 86 SER A CA 1
ATOM 612 C C . SER A 1 86 ? 15.752 -31.291 38.326 1.00 32.37 86 SER A C 1
ATOM 613 O O . SER A 1 86 ? 16.759 -31.486 37.647 1.00 40.25 86 SER A O 1
ATOM 616 N N . SER A 1 87 ? 14.565 -30.987 37.805 1.00 20.33 87 SER A N 1
ATOM 617 C CA . SER A 1 87 ? 14.318 -30.907 36.368 1.00 19.37 87 SER A CA 1
ATOM 618 C C . SER A 1 87 ? 15.033 -29.740 35.686 1.00 23.78 87 SER A C 1
ATOM 619 O O . SER A 1 87 ? 14.786 -28.574 36.000 1.00 18.86 87 SER A O 1
ATOM 622 N N . ASP A 1 88 ? 15.909 -30.054 34.740 1.00 19.35 88 ASP A N 1
ATOM 623 C CA . ASP A 1 88 ? 16.606 -29.014 33.996 1.00 23.28 88 ASP A CA 1
ATOM 624 C C . ASP A 1 88 ? 15.621 -28.143 33.203 1.00 24.11 88 ASP A C 1
ATOM 625 O O . ASP A 1 88 ? 15.794 -26.926 33.104 1.00 18.86 88 ASP A O 1
ATOM 630 N N . SER A 1 89 ? 14.595 -28.776 32.639 1.00 19.17 89 SER A N 1
ATOM 631 C CA . SER A 1 89 ? 13.543 -28.070 31.908 1.00 23.04 89 SER A CA 1
ATOM 632 C C . SER A 1 89 ? 12.825 -27.036 32.778 1.00 29.50 89 SER A C 1
ATOM 633 O O . SER A 1 89 ? 12.717 -25.853 32.412 1.00 25.85 89 SER A O 1
ATOM 636 N N . VAL A 1 90 ? 12.334 -27.496 33.927 1.00 32.00 90 VAL A N 1
ATOM 637 C CA . VAL A 1 90 ? 11.630 -26.628 34.861 1.00 38.59 90 VAL A CA 1
ATOM 638 C C . VAL A 1 90 ? 12.535 -25.475 35.262 1.00 34.31 90 VAL A C 1
ATOM 639 O O . VAL A 1 90 ? 12.107 -24.326 35.296 1.00 40.71 90 VAL A O 1
ATOM 643 N N . MET A 1 91 ? 13.799 -25.774 35.530 1.00 24.97 91 MET A N 1
ATOM 644 C CA . MET A 1 91 ? 14.720 -24.728 35.938 1.00 28.89 91 MET A CA 1
ATOM 645 C C . MET A 1 91 ? 14.958 -23.706 34.832 1.00 27.22 91 MET A C 1
ATOM 646 O O . MET A 1 91 ? 15.078 -22.512 35.109 1.00 33.31 91 MET A O 1
ATOM 651 N N . LYS A 1 92 ? 15.008 -24.156 33.584 1.00 18.73 92 LYS A N 1
ATOM 652 C CA . LYS A 1 92 ? 15.192 -23.221 32.481 1.00 22.77 92 LYS A CA 1
ATOM 653 C C . LYS A 1 92 ? 13.973 -22.319 32.317 1.00 24.97 92 LYS A C 1
ATOM 654 O O . LYS A 1 92 ? 14.111 -21.111 32.092 1.00 24.74 92 LYS A O 1
ATOM 660 N N . ILE A 1 93 ? 12.778 -22.891 32.442 1.00 26.27 93 ILE A N 1
ATOM 661 C CA . ILE A 1 93 ? 11.575 -22.072 32.313 1.00 35.22 93 ILE A CA 1
ATOM 662 C C . ILE A 1 93 ? 11.466 -21.087 33.478 1.00 36.37 93 ILE A C 1
ATOM 663 O O . ILE A 1 93 ? 11.149 -19.918 33.270 1.00 41.28 93 ILE A O 1
ATOM 668 N N . LEU A 1 94 ? 11.753 -21.550 34.693 1.00 34.23 94 LEU A N 1
ATOM 669 C CA . LEU A 1 94 ? 11.744 -20.669 35.860 1.00 29.01 94 LEU A CA 1
ATOM 670 C C . LEU A 1 94 ? 12.776 -19.565 35.687 1.00 25.02 94 LEU A C 1
ATOM 671 O O . LEU A 1 94 ? 12.571 -18.454 36.151 1.00 21.19 94 LEU A O 1
ATOM 676 N N . GLY A 1 95 ? 13.891 -19.879 35.034 1.00 20.15 95 GLY A N 1
ATOM 677 C CA . GLY A 1 95 ? 14.913 -18.886 34.758 1.00 20.96 95 GLY A CA 1
ATOM 678 C C . GLY A 1 95 ? 14.374 -17.826 33.815 1.00 31.58 95 GLY A C 1
ATOM 679 O O . GLY A 1 95 ? 14.553 -16.622 34.030 1.00 22.27 95 GLY A O 1
ATOM 680 N N . ALA A 1 96 ? 13.711 -18.285 32.757 1.00 37.53 96 ALA A N 1
ATOM 681 C CA . ALA A 1 96 ? 13.088 -17.382 31.801 1.00 27.30 96 ALA A CA 1
ATOM 682 C C . ALA A 1 96 ? 12.087 -16.456 32.487 1.00 22.97 96 ALA A C 1
ATOM 683 O O . ALA A 1 96 ? 12.171 -15.242 32.351 1.00 25.44 96 ALA A O 1
ATOM 685 N N . LEU A 1 97 ? 11.167 -17.032 33.256 1.00 28.92 97 LEU A N 1
ATOM 686 C CA . LEU A 1 97 ? 10.156 -16.251 33.965 1.00 29.66 97 LEU A CA 1
ATOM 687 C C . LEU A 1 97 ? 10.800 -15.296 34.952 1.00 24.07 97 LEU A C 1
ATOM 688 O O . LEU A 1 97 ? 10.338 -14.178 35.137 1.00 31.50 97 LEU A O 1
ATOM 693 N N . SER A 1 98 ? 11.862 -15.760 35.595 1.00 30.78 98 SER A N 1
ATOM 694 C CA . SER A 1 98 ? 12.636 -14.945 36.516 1.00 32.31 98 SER A CA 1
ATOM 695 C C . SER A 1 98 ? 13.150 -13.703 35.808 1.00 39.36 98 SER A C 1
ATOM 696 O O . SER A 1 98 ? 13.100 -12.606 36.354 1.00 50.80 98 SER A O 1
ATOM 699 N N . GLU A 1 99 ? 13.642 -13.878 34.588 1.00 27.76 99 GLU A N 1
ATOM 700 C CA . GLU A 1 99 ? 14.158 -12.745 33.826 1.00 34.45 99 GLU A CA 1
ATOM 701 C C . GLU A 1 99 ? 13.050 -11.839 33.287 1.00 36.85 99 GLU A C 1
ATOM 702 O O . GLU A 1 99 ? 13.218 -10.623 33.220 1.00 50.66 99 GLU A O 1
ATOM 708 N N . ILE A 1 100 ? 11.922 -12.431 32.907 1.00 29.27 100 ILE A N 1
ATOM 709 C CA . ILE A 1 100 ? 10.773 -11.670 32.426 1.00 26.04 100 ILE A CA 1
ATOM 710 C C . ILE A 1 100 ? 10.160 -10.787 33.515 1.00 36.20 100 ILE A C 1
ATOM 711 O O . ILE A 1 100 ? 9.850 -9.620 33.274 1.00 36.83 100 ILE A O 1
ATOM 716 N N . TYR A 1 101 ? 10.014 -11.343 34.716 1.00 41.06 101 TYR A N 1
ATOM 717 C CA . TYR A 1 101 ? 9.230 -10.708 35.777 1.00 44.36 101 TYR A CA 1
ATOM 718 C C . TYR A 1 101 ? 10.071 -10.242 36.964 1.00 49.76 101 TYR A C 1
ATOM 719 O O . TYR A 1 101 ? 9.544 -9.644 37.905 1.00 49.25 101 TYR A O 1
ATOM 728 N N . GLY A 1 102 ? 11.373 -10.508 36.918 1.00 53.86 102 GLY A N 1
ATOM 729 C CA . GLY A 1 102 ? 12.259 -10.196 38.027 1.00 59.80 102 GLY A CA 1
ATOM 730 C C . GLY A 1 102 ? 12.348 -11.306 39.062 1.00 62.23 102 GLY A C 1
ATOM 731 O O . GLY A 1 102 ? 11.404 -12.075 39.256 1.00 51.72 102 GLY A O 1
ATOM 732 N N . ALA A 1 103 ? 13.498 -11.390 39.726 1.00 73.39 103 ALA A N 1
ATOM 733 C CA . ALA A 1 103 ? 13.754 -12.437 40.712 1.00 70.45 103 ALA A CA 1
ATOM 734 C C . ALA A 1 103 ? 13.609 -11.909 42.138 1.00 65.02 103 ALA A C 1
ATOM 735 O O . ALA A 1 103 ? 13.268 -12.658 43.055 1.00 64.26 103 ALA A O 1
ATOM 737 N N . MET B 1 5 ? 5.980 -24.075 58.232 1.00 107.53 5 MET B N 1
ATOM 738 C CA . MET B 1 5 ? 6.324 -22.663 58.372 1.00 103.56 5 MET B CA 1
ATOM 739 C C . MET B 1 5 ? 5.303 -21.689 57.798 1.00 102.26 5 MET B C 1
ATOM 740 O O . MET B 1 5 ? 4.093 -21.869 57.938 1.00 104.65 5 MET B O 1
ATOM 745 N N . GLN B 1 6 ? 5.826 -20.624 57.195 1.00 100.41 6 GLN B N 1
ATOM 746 C CA . GLN B 1 6 ? 5.033 -19.593 56.536 1.00 91.16 6 GLN B CA 1
ATOM 747 C C . GLN B 1 6 ? 4.568 -20.003 55.149 1.00 83.77 6 GLN B C 1
ATOM 748 O O . GLN B 1 6 ? 5.383 -20.244 54.260 1.00 82.06 6 GLN B O 1
ATOM 754 N N . PRO B 1 7 ? 3.244 -20.115 54.957 1.00 79.75 7 PRO B N 1
ATOM 755 C CA . PRO B 1 7 ? 2.742 -20.324 53.594 1.00 73.36 7 PRO B CA 1
ATOM 756 C C . PRO B 1 7 ? 3.197 -19.181 52.693 1.00 71.10 7 PRO B C 1
ATOM 757 O O . PRO B 1 7 ? 3.615 -18.137 53.195 1.00 64.96 7 PRO B O 1
ATOM 761 N N . LEU B 1 8 ? 3.072 -19.347 51.385 1.00 68.07 8 LEU B N 1
ATOM 762 C CA . LEU B 1 8 ? 3.557 -18.327 50.474 1.00 58.68 8 LEU B CA 1
ATOM 763 C C . LEU B 1 8 ? 2.661 -17.092 50.500 1.00 57.66 8 LEU B C 1
ATOM 764 O O . LEU B 1 8 ? 1.437 -17.195 50.563 1.00 73.14 8 LEU B O 1
ATOM 769 N N . SER B 1 9 ? 3.302 -15.928 50.437 1.00 57.76 9 SER B N 1
ATOM 770 C CA . SER B 1 9 ? 2.633 -14.632 50.495 1.00 57.46 9 SER B CA 1
ATOM 771 C C . SER B 1 9 ? 1.582 -14.480 49.402 1.00 63.68 9 SER B C 1
ATOM 772 O O . SER B 1 9 ? 1.648 -15.159 48.379 1.00 67.67 9 SER B O 1
ATOM 775 N N . PRO B 1 10 ? 0.592 -13.603 49.626 1.00 65.93 10 PRO B N 1
ATOM 776 C CA . PRO B 1 10 ? -0.398 -13.352 48.572 1.00 65.12 10 PRO B CA 1
ATOM 777 C C . PRO B 1 10 ? 0.226 -12.795 47.291 1.00 61.13 10 PRO B C 1
ATOM 778 O O . PRO B 1 10 ? -0.233 -13.110 46.184 1.00 63.39 10 PRO B O 1
ATOM 782 N N . GLU B 1 11 ? 1.286 -12.005 47.441 1.00 50.09 11 GLU B N 1
ATOM 783 C CA . GLU B 1 11 ? 1.960 -11.436 46.281 1.00 61.61 11 GLU B CA 1
ATOM 784 C C . GLU B 1 11 ? 2.577 -12.521 45.396 1.00 66.62 11 GLU B C 1
ATOM 785 O O . GLU B 1 11 ? 2.502 -12.426 44.171 1.00 72.38 11 GLU B O 1
ATOM 791 N N . LYS B 1 12 ? 3.163 -13.558 45.992 1.00 56.62 12 LYS B N 1
ATOM 792 C CA . LYS B 1 12 ? 3.743 -14.620 45.173 1.00 52.63 12 LYS B CA 1
ATOM 793 C C . LYS B 1 12 ? 2.637 -15.384 44.447 1.00 51.11 12 LYS B C 1
ATOM 794 O O . LYS B 1 12 ? 2.842 -15.900 43.343 1.00 54.47 12 LYS B O 1
ATOM 800 N N . HIS B 1 13 ? 1.450 -15.416 45.046 1.00 43.42 13 HIS B N 1
ATOM 801 C CA . HIS B 1 13 ? 0.308 -16.039 44.395 1.00 42.51 13 HIS B CA 1
ATOM 802 C C . HIS B 1 13 ? -0.136 -15.211 43.195 1.00 56.69 13 HIS B C 1
ATOM 803 O O . HIS B 1 13 ? -0.484 -15.763 42.142 1.00 40.40 13 HIS B O 1
ATOM 810 N N . GLU B 1 14 ? -0.093 -13.888 43.327 1.00 53.03 14 GLU B N 1
ATOM 811 C CA . GLU B 1 14 ? -0.530 -13.051 42.219 1.00 53.28 14 GLU B CA 1
ATOM 812 C C . GLU B 1 14 ? 0.497 -13.033 41.080 1.00 54.62 14 GLU B C 1
ATOM 813 O O . GLU B 1 14 ? 0.134 -12.995 39.887 1.00 53.49 14 GLU B O 1
ATOM 819 N N . GLU B 1 15 ? 1.773 -13.145 41.446 1.00 50.61 15 GLU B N 1
ATOM 820 C CA . GLU B 1 15 ? 2.832 -13.247 40.451 1.00 46.42 15 GLU B CA 1
ATOM 821 C C . GLU B 1 15 ? 2.725 -14.573 39.716 1.00 46.04 15 GLU B C 1
ATOM 822 O O . GLU B 1 15 ? 2.897 -14.635 38.494 1.00 52.07 15 GLU B O 1
ATOM 828 N N . ALA B 1 16 ? 2.402 -15.627 40.459 1.00 37.55 16 ALA B N 1
ATOM 829 C CA . ALA B 1 16 ? 2.192 -16.930 39.848 1.00 36.03 16 ALA B CA 1
ATOM 830 C C . ALA B 1 16 ? 1.000 -16.893 38.899 1.00 35.41 16 ALA B C 1
ATOM 831 O O . ALA B 1 16 ? 1.020 -17.527 37.845 1.00 43.16 16 ALA B O 1
ATOM 833 N N . GLU B 1 17 ? -0.024 -16.125 39.253 1.00 37.24 17 GLU B N 1
ATOM 834 C CA . GLU B 1 17 ? -1.204 -16.045 38.401 1.00 41.73 17 GLU B CA 1
ATOM 835 C C . GLU B 1 17 ? -0.876 -15.353 37.083 1.00 44.91 17 GLU B C 1
ATOM 836 O O . GLU B 1 17 ? -1.295 -15.807 36.010 1.00 56.09 17 GLU B O 1
ATOM 842 N N . ILE B 1 18 ? -0.099 -14.276 37.154 1.00 36.24 18 ILE B N 1
ATOM 843 C CA . ILE B 1 18 ? 0.298 -13.581 35.929 1.00 35.57 18 ILE B CA 1
ATOM 844 C C . ILE B 1 18 ? 1.194 -14.463 35.043 1.00 38.45 18 ILE B C 1
ATOM 845 O O . ILE B 1 18 ? 0.926 -14.651 33.840 1.00 32.60 18 ILE B O 1
ATOM 850 N N . ALA B 1 19 ? 2.238 -15.025 35.649 1.00 39.44 19 ALA B N 1
ATOM 851 C CA . ALA B 1 19 ? 3.180 -15.869 34.920 1.00 37.94 19 ALA B CA 1
ATOM 852 C C . ALA B 1 19 ? 2.464 -17.042 34.246 1.00 37.27 19 ALA B C 1
ATOM 853 O O . ALA B 1 19 ? 2.734 -17.374 33.082 1.00 34.67 19 ALA B O 1
ATOM 855 N N . ALA B 1 20 ? 1.541 -17.654 34.980 1.00 31.75 20 ALA B N 1
ATOM 856 C CA . ALA B 1 20 ? 0.780 -18.778 34.455 1.00 30.36 20 ALA B CA 1
ATOM 857 C C . ALA B 1 20 ? -0.167 -18.336 33.336 1.00 50.81 20 ALA B C 1
ATOM 858 O O . ALA B 1 20 ? -0.453 -19.114 32.422 1.00 29.24 20 ALA B O 1
ATOM 860 N N . GLY B 1 21 ? -0.661 -17.100 33.411 1.00 31.11 21 GLY B N 1
ATOM 861 C CA . GLY B 1 21 ? -1.479 -16.563 32.333 1.00 31.21 21 GLY B CA 1
ATOM 862 C C . GLY B 1 21 ? -0.688 -16.489 31.036 1.00 36.28 21 GLY B C 1
ATOM 863 O O . GLY B 1 21 ? -1.132 -16.955 29.966 1.00 40.81 21 GLY B O 1
ATOM 864 N N . PHE B 1 22 ? 0.511 -15.925 31.139 1.00 29.48 22 PHE B N 1
ATOM 865 C CA . PHE B 1 22 ? 1.412 -15.842 29.992 1.00 28.29 22 PHE B CA 1
ATOM 866 C C . PHE B 1 22 ? 1.746 -17.234 29.409 1.00 39.31 22 PHE B C 1
ATOM 867 O O . PHE B 1 22 ? 1.563 -17.496 28.193 1.00 37.65 22 PHE B O 1
ATOM 875 N N . LEU B 1 23 ? 2.195 -18.137 30.279 1.00 26.83 23 LEU B N 1
ATOM 876 C CA . LEU B 1 23 ? 2.559 -19.475 29.829 1.00 30.61 23 LEU B CA 1
ATOM 877 C C . LEU B 1 23 ? 1.367 -20.158 29.183 1.00 31.33 23 LEU B C 1
ATOM 878 O O . LEU B 1 23 ? 1.523 -20.897 28.208 1.00 28.16 23 LEU B O 1
ATOM 883 N N . SER B 1 24 ? 0.176 -19.884 29.711 1.00 26.72 24 SER B N 1
ATOM 884 C CA . SER B 1 24 ? -1.049 -20.455 29.158 1.00 45.71 24 SER B CA 1
ATOM 885 C C . SER B 1 24 ? -1.268 -19.970 27.743 1.00 29.20 24 SER B C 1
ATOM 886 O O . SER B 1 24 ? -1.676 -20.747 26.880 1.00 28.04 24 SER B O 1
ATOM 889 N N . ALA B 1 25 ? -0.981 -18.694 27.498 1.00 30.39 25 ALA B N 1
ATOM 890 C CA . ALA B 1 25 ? -1.075 -18.193 26.130 1.00 26.09 25 ALA B CA 1
ATOM 891 C C . ALA B 1 25 ? -0.127 -18.979 25.237 1.00 35.42 25 ALA B C 1
ATOM 892 O O . ALA B 1 25 ? -0.430 -19.237 24.066 1.00 26.22 25 ALA B O 1
ATOM 894 N N . MET B 1 26 ? 1.023 -19.366 25.787 1.00 35.51 26 MET B N 1
ATOM 895 C CA . MET B 1 26 ? 1.972 -20.142 24.977 1.00 38.58 26 MET B CA 1
ATOM 896 C C . MET B 1 26 ? 1.797 -21.670 25.019 1.00 39.39 26 MET B C 1
ATOM 897 O O . MET B 1 26 ? 2.330 -22.374 24.155 1.00 22.40 26 MET B O 1
ATOM 902 N N . ALA B 1 27 ? 1.077 -22.188 26.014 1.00 34.29 27 ALA B N 1
ATOM 903 C CA . ALA B 1 27 ? 1.026 -23.640 26.228 1.00 34.07 27 ALA B CA 1
ATOM 904 C C . ALA B 1 27 ? 0.014 -24.355 25.324 1.00 30.72 27 ALA B C 1
ATOM 905 O O . ALA B 1 27 ? -0.842 -25.104 25.794 1.00 27.40 27 ALA B O 1
ATOM 907 N N . ASN B 1 28 ? 0.144 -24.133 24.023 1.00 29.29 28 ASN B N 1
ATOM 908 C CA . ASN B 1 28 ? -0.669 -24.802 23.019 1.00 29.85 28 ASN B CA 1
ATOM 909 C C . ASN B 1 28 ? 0.190 -25.056 21.781 1.00 43.82 28 ASN B C 1
ATOM 910 O O . ASN B 1 28 ? 0.946 -24.175 21.361 1.00 48.22 28 ASN B O 1
ATOM 915 N N . PRO B 1 29 ? 0.097 -26.263 21.199 1.00 40.51 29 PRO B N 1
ATOM 916 C CA . PRO B 1 29 ? 0.988 -26.606 20.080 1.00 40.43 29 PRO B CA 1
ATOM 917 C C . PRO B 1 29 ? 0.812 -25.669 18.888 1.00 39.54 29 PRO B C 1
ATOM 918 O O . PRO B 1 29 ? 1.794 -25.236 18.263 1.00 34.66 29 PRO B O 1
ATOM 922 N N . LYS B 1 30 ? -0.441 -25.338 18.593 1.00 44.07 30 LYS B N 1
ATOM 923 C CA . LYS B 1 30 ? -0.742 -24.466 17.469 1.00 40.31 30 LYS B CA 1
ATOM 924 C C . LYS B 1 30 ? -0.190 -23.078 17.739 1.00 33.04 30 LYS B C 1
ATOM 925 O O . LYS B 1 30 ? 0.402 -22.458 16.867 1.00 31.35 30 LYS B O 1
ATOM 931 N N . ARG B 1 31 ? -0.400 -22.587 18.952 1.00 30.59 31 ARG B N 1
ATOM 932 C CA . ARG B 1 31 ? 0.113 -21.280 19.333 1.00 28.64 31 ARG B CA 1
ATOM 933 C C . ARG B 1 31 ? 1.646 -21.249 19.329 1.00 31.56 31 ARG B C 1
ATOM 934 O O . ARG B 1 31 ? 2.255 -20.216 19.038 1.00 23.41 31 ARG B O 1
ATOM 942 N N . LEU B 1 32 ? 2.275 -22.371 19.665 1.00 20.74 32 LEU B N 1
ATOM 943 C CA . LEU B 1 32 ? 3.726 -22.431 19.584 1.00 24.39 32 LEU B CA 1
ATOM 944 C C . LEU B 1 32 ? 4.175 -22.317 18.132 1.00 20.87 32 LEU B C 1
ATOM 945 O O . LEU B 1 32 ? 5.113 -21.584 17.831 1.00 19.55 32 LEU B O 1
ATOM 950 N N . LEU B 1 33 ? 3.502 -23.025 17.229 1.00 25.87 33 LEU B N 1
ATOM 951 C CA . LEU B 1 33 ? 3.859 -22.937 15.812 1.00 24.67 33 LEU B CA 1
ATOM 952 C C . LEU B 1 33 ? 3.631 -21.531 15.262 1.00 27.17 33 LEU B C 1
ATOM 953 O O . LEU B 1 33 ? 4.471 -20.986 14.533 1.00 24.05 33 LEU B O 1
ATOM 958 N N . ILE B 1 34 ? 2.497 -20.946 15.634 1.00 24.07 34 ILE B N 1
ATOM 959 C CA . ILE B 1 34 ? 2.169 -19.577 15.269 1.00 23.86 34 ILE B CA 1
ATOM 960 C C . ILE B 1 34 ? 3.234 -18.588 15.728 1.00 33.22 34 ILE B C 1
ATOM 961 O O . ILE B 1 34 ? 3.751 -17.815 14.925 1.00 20.14 34 ILE B O 1
ATOM 966 N N . LEU B 1 35 ? 3.575 -18.627 17.015 1.00 31.74 35 LEU B N 1
ATOM 967 C CA . LEU B 1 35 ? 4.549 -17.689 17.563 1.00 28.34 35 LEU B CA 1
ATOM 968 C C . LEU B 1 35 ? 5.946 -17.918 16.990 1.00 23.89 35 LEU B C 1
ATOM 969 O O . LEU B 1 35 ? 6.696 -16.972 16.769 1.00 20.52 35 LEU B O 1
ATOM 974 N N . ASP B 1 36 ? 6.279 -19.176 16.727 1.00 22.47 36 ASP B N 1
ATOM 975 C CA . ASP B 1 36 ? 7.548 -19.520 16.097 1.00 28.92 36 ASP B CA 1
ATOM 976 C C . ASP B 1 36 ? 7.616 -18.852 14.725 1.00 27.68 36 ASP B C 1
ATOM 977 O O . ASP B 1 36 ? 8.616 -18.224 14.379 1.00 28.74 36 ASP B O 1
ATOM 982 N N . SER B 1 37 ? 6.558 -19.023 13.936 1.00 31.04 37 SER B N 1
ATOM 983 C CA . SER B 1 37 ? 6.473 -18.414 12.609 1.00 19.26 37 SER B CA 1
ATOM 984 C C . SER B 1 37 ? 6.500 -16.882 12.640 1.00 30.64 37 SER B C 1
ATOM 985 O O . SER B 1 37 ? 7.203 -16.251 11.850 1.00 33.52 37 SER B O 1
ATOM 988 N N . LEU B 1 38 ? 5.736 -16.291 13.557 1.00 34.74 38 LEU B N 1
ATOM 989 C CA . LEU B 1 38 ? 5.605 -14.836 13.651 1.00 29.48 38 LEU B CA 1
ATOM 990 C C . LEU B 1 38 ? 6.859 -14.134 14.161 1.00 22.09 38 LEU B C 1
ATOM 991 O O . LEU B 1 38 ? 7.045 -12.944 13.908 1.00 23.20 38 LEU B O 1
ATOM 996 N N . VAL B 1 39 ? 7.663 -14.843 14.948 1.00 35.27 39 VAL B N 1
ATOM 997 C CA . VAL B 1 39 ? 8.972 -14.360 15.376 1.00 37.40 39 VAL B CA 1
ATOM 998 C C . VAL B 1 39 ? 9.996 -14.552 14.249 1.00 52.98 39 VAL B C 1
ATOM 999 O O . VAL B 1 39 ? 10.258 -15.687 13.844 1.00 67.62 39 VAL B O 1
ATOM 1003 N N . LYS B 1 40 ? 10.443 -13.482 13.622 1.00 48.45 40 LYS B N 1
ATOM 1004 C CA . LYS B 1 40 ? 9.886 -12.157 13.752 1.00 61.87 40 LYS B CA 1
ATOM 1005 C C . LYS B 1 40 ? 9.582 -11.715 12.295 1.00 70.60 40 LYS B C 1
ATOM 1006 O O . LYS B 1 40 ? 10.279 -10.925 11.690 1.00 69.69 40 LYS B O 1
ATOM 1012 N N . GLU B 1 41 ? 8.550 -12.340 11.737 1.00 71.51 41 GLU B N 1
ATOM 1013 C CA . GLU B 1 41 ? 8.153 -12.221 10.345 1.00 58.89 41 GLU B CA 1
ATOM 1014 C C . GLU B 1 41 ? 6.738 -11.842 10.226 1.00 48.18 41 GLU B C 1
ATOM 1015 O O . GLU B 1 41 ? 5.892 -12.527 10.733 1.00 46.18 41 GLU B O 1
ATOM 1021 N N . GLU B 1 42 ? 6.479 -10.807 9.465 1.00 39.42 42 GLU B N 1
ATOM 1022 C CA . GLU B 1 42 ? 5.141 -10.441 9.192 1.00 31.55 42 GLU B CA 1
ATOM 1023 C C . GLU B 1 42 ? 4.542 -11.486 8.316 1.00 36.52 42 GLU B C 1
ATOM 1024 O O . GLU B 1 42 ? 5.113 -11.916 7.378 1.00 44.66 42 GLU B O 1
ATOM 1030 N N . MET B 1 43 ? 3.359 -11.891 8.674 1.00 44.60 43 MET B N 1
ATOM 1031 C CA . MET B 1 43 ? 2.505 -12.780 7.892 1.00 38.35 43 MET B CA 1
ATOM 1032 C C . MET B 1 43 ? 1.053 -12.341 7.900 1.00 37.02 43 MET B C 1
ATOM 1033 O O . MET B 1 43 ? 0.516 -11.972 8.944 1.00 35.76 43 MET B O 1
ATOM 1038 N N . ALA B 1 44 ? 0.419 -12.410 6.733 1.00 37.97 44 ALA B N 1
ATOM 1039 C CA . ALA B 1 44 ? -1.019 -12.204 6.626 1.00 35.80 44 ALA B CA 1
ATOM 1040 C C . ALA B 1 44 ? -1.761 -13.426 7.160 1.00 41.76 44 ALA B C 1
ATOM 1041 O O . ALA B 1 44 ? -1.208 -14.528 7.211 1.00 46.50 44 ALA B O 1
ATOM 1043 N N . VAL B 1 45 ? -3.009 -13.221 7.564 1.00 39.43 45 VAL B N 1
ATOM 1044 C CA . VAL B 1 45 ? -3.794 -14.263 8.215 1.00 46.29 45 VAL B CA 1
ATOM 1045 C C . VAL B 1 45 ? -3.917 -15.528 7.356 1.00 51.55 45 VAL B C 1
ATOM 1046 O O . VAL B 1 45 ? -3.836 -16.644 7.867 1.00 59.36 45 VAL B O 1
ATOM 1050 N N . GLY B 1 46 ? -4.076 -15.355 6.047 1.00 48.08 46 GLY B N 1
ATOM 1051 C CA . GLY B 1 46 ? -4.191 -16.488 5.144 1.00 43.55 46 GLY B CA 1
ATOM 1052 C C . GLY B 1 46 ? -2.935 -17.337 5.095 1.00 42.46 46 GLY B C 1
ATOM 1053 O O . GLY B 1 46 ? -2.982 -18.553 5.310 1.00 47.59 46 GLY B O 1
ATOM 1054 N N . ALA B 1 47 ? -1.809 -16.689 4.809 1.00 39.36 47 ALA B N 1
ATOM 1055 C CA . ALA B 1 47 ? -0.518 -17.364 4.733 1.00 39.52 47 ALA B CA 1
ATOM 1056 C C . ALA B 1 47 ? -0.166 -18.043 6.056 1.00 43.60 47 ALA B C 1
ATOM 1057 O O . ALA B 1 47 ? 0.386 -19.142 6.074 1.00 48.63 47 ALA B O 1
ATOM 1059 N N . LEU B 1 48 ? -0.496 -17.389 7.163 1.00 38.72 48 LEU B N 1
ATOM 1060 C CA . LEU B 1 48 ? -0.229 -17.952 8.480 1.00 37.10 48 LEU B CA 1
ATOM 1061 C C . LEU B 1 48 ? -1.083 -19.195 8.704 1.00 38.19 48 LEU B C 1
ATOM 1062 O O . LEU B 1 48 ? -0.608 -20.206 9.237 1.00 32.49 48 LEU B O 1
ATOM 1067 N N . ALA B 1 49 ? -2.357 -19.097 8.337 1.00 37.15 49 ALA B N 1
ATOM 1068 C CA . ALA B 1 49 ? -3.271 -20.222 8.473 1.00 40.51 49 ALA B CA 1
ATOM 1069 C C . ALA B 1 49 ? -2.775 -21.410 7.655 1.00 40.14 49 ALA B C 1
ATOM 1070 O O . ALA B 1 49 ? -2.867 -22.559 8.087 1.00 32.01 49 ALA B O 1
ATOM 1072 N N . ASN B 1 50 ? -2.215 -21.126 6.485 1.00 42.70 50 ASN B N 1
ATOM 1073 C CA . ASN B 1 50 ? -1.690 -22.186 5.633 1.00 43.92 50 ASN B CA 1
ATOM 1074 C C . ASN B 1 50 ? -0.415 -22.797 6.200 1.00 45.27 50 ASN B C 1
ATOM 1075 O O . ASN B 1 50 ? -0.214 -24.011 6.140 1.00 52.96 50 ASN B O 1
ATOM 1080 N N . LYS B 1 51 ? 0.434 -21.948 6.767 1.00 35.18 51 LYS B N 1
ATOM 1081 C CA . LYS B 1 51 ? 1.697 -22.388 7.344 1.00 35.01 51 LYS B CA 1
ATOM 1082 C C . LYS B 1 51 ? 1.502 -23.262 8.577 1.00 39.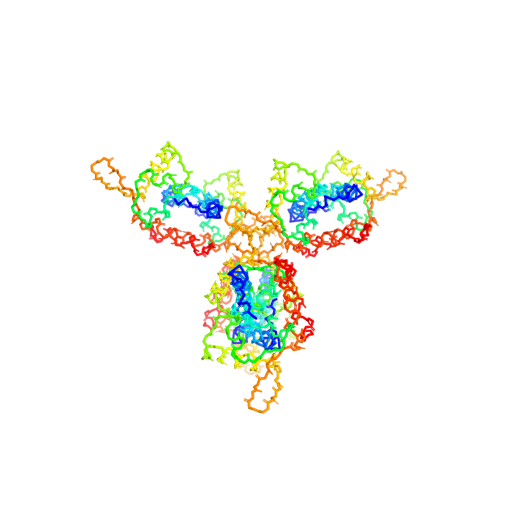28 51 LYS B C 1
ATOM 1083 O O . LYS B 1 51 ? 2.170 -24.285 8.743 1.00 37.95 51 LYS B O 1
ATOM 1089 N N . VAL B 1 52 ? 0.544 -22.879 9.411 1.00 44.97 52 VAL B N 1
ATOM 1090 C CA . VAL B 1 52 ? 0.313 -23.549 10.681 1.00 47.17 52 VAL B CA 1
ATOM 1091 C C . VAL B 1 52 ? -0.702 -24.684 10.499 1.00 50.71 52 VAL B C 1
ATOM 1092 O O . VAL B 1 52 ? -0.885 -25.535 11.373 1.00 48.50 52 VAL B O 1
ATOM 1096 N N . GLY B 1 53 ? -1.292 -24.744 9.311 1.00 53.02 53 GLY B N 1
ATOM 1097 C CA . GLY B 1 53 ? -2.286 -25.755 9.009 1.00 45.52 53 GLY B CA 1
ATOM 1098 C C . GLY B 1 53 ? -3.537 -25.546 9.837 1.00 45.32 53 GLY B C 1
ATOM 1099 O O . GLY B 1 53 ? -3.942 -26.420 10.606 1.00 54.40 53 GLY B O 1
ATOM 1100 N N . LEU B 1 54 ? -4.157 -24.382 9.669 1.00 42.24 54 LEU B N 1
ATOM 1101 C CA . LEU B 1 54 ? -5.384 -24.059 10.381 1.00 43.51 54 LEU B CA 1
ATOM 1102 C C . LEU B 1 54 ? -6.367 -23.371 9.455 1.00 46.45 54 LEU B C 1
ATOM 1103 O O . LEU B 1 54 ? -5.985 -22.808 8.429 1.00 52.70 54 LEU B O 1
ATOM 1108 N N . SER B 1 55 ? -7.638 -23.407 9.833 1.00 44.76 55 SER B N 1
ATOM 1109 C CA . SER B 1 55 ? -8.663 -22.663 9.125 1.00 53.77 55 SER B CA 1
ATOM 1110 C C . SER B 1 55 ? -8.758 -21.305 9.805 1.00 57.38 55 SER B C 1
ATOM 1111 O O . SER B 1 55 ? -8.184 -21.110 10.877 1.00 51.76 55 SER B O 1
ATOM 1114 N N . GLN B 1 56 ? -9.460 -20.364 9.190 1.00 60.73 56 GLN B N 1
ATOM 1115 C CA . GLN B 1 56 ? -9.445 -19.001 9.693 1.00 57.35 56 GLN B CA 1
ATOM 1116 C C . GLN B 1 56 ? -10.147 -18.883 11.048 1.00 57.40 56 GLN B C 1
ATOM 1117 O O . GLN B 1 56 ? -9.888 -17.949 11.806 1.00 52.33 56 GLN B O 1
ATOM 1123 N N . SER B 1 57 ? -11.005 -19.849 11.361 1.00 60.50 57 SER B N 1
ATOM 1124 C CA . SER B 1 57 ? -11.711 -19.879 12.641 1.00 66.64 57 SER B CA 1
ATOM 1125 C C . SER B 1 57 ? -10.760 -20.123 13.821 1.00 65.22 57 SER B C 1
ATOM 1126 O O . SER B 1 57 ? -10.678 -19.308 14.753 1.00 65.37 57 SER B O 1
ATOM 1129 N N . ALA B 1 58 ? -10.029 -21.234 13.766 1.00 59.04 58 ALA B N 1
ATOM 1130 C CA . ALA B 1 58 ? -9.094 -21.584 14.823 1.00 48.79 58 ALA B CA 1
ATOM 1131 C C . ALA B 1 58 ? -7.984 -20.555 14.904 1.00 42.25 58 ALA B C 1
ATOM 1132 O O . ALA B 1 58 ? -7.578 -20.177 15.996 1.00 43.01 58 ALA B O 1
ATOM 1134 N N . LEU B 1 59 ? -7.490 -20.105 13.752 1.00 36.65 59 LEU B N 1
ATOM 1135 C CA . LEU B 1 59 ? -6.429 -19.108 13.743 1.00 34.47 59 LEU B CA 1
ATOM 1136 C C . LEU B 1 59 ? -6.908 -17.814 14.385 1.00 52.01 59 LEU B C 1
ATOM 1137 O O . LEU B 1 59 ? -6.169 -17.190 15.139 1.00 54.28 59 LEU B O 1
ATOM 1142 N N . SER B 1 60 ? -8.142 -17.414 14.085 1.00 54.88 60 SER B N 1
ATOM 1143 C CA . SER B 1 60 ? -8.721 -16.225 14.704 1.00 50.57 60 SER B CA 1
ATOM 1144 C C . SER B 1 60 ? -8.755 -16.396 16.221 1.00 48.67 60 SER B C 1
ATOM 1145 O O . SER B 1 60 ? -8.351 -15.501 16.967 1.00 53.96 60 SER B O 1
ATOM 1148 N N . GLN B 1 61 ? -9.231 -17.559 16.662 1.00 48.46 61 GLN B N 1
ATOM 1149 C CA . GLN B 1 61 ? -9.271 -17.911 18.084 1.00 52.20 61 GLN B CA 1
ATOM 1150 C C . GLN B 1 61 ? -7.911 -17.776 18.769 1.00 51.71 61 GLN B C 1
ATOM 1151 O O . GLN B 1 61 ? -7.758 -17.092 19.798 1.00 55.23 61 GLN B O 1
ATOM 1157 N N . HIS B 1 62 ? -6.925 -18.422 18.162 1.00 45.47 62 HIS B N 1
ATOM 1158 C CA . HIS B 1 62 ? -5.576 -18.486 18.686 1.00 37.29 62 HIS B CA 1
ATOM 1159 C C . HIS B 1 62 ? -4.940 -17.101 18.730 1.00 35.64 62 HIS B C 1
ATOM 1160 O O . HIS B 1 62 ? -4.277 -16.747 19.704 1.00 36.22 62 HIS B O 1
ATOM 1167 N N . LEU B 1 63 ? -5.134 -16.330 17.662 1.00 36.86 63 LEU B N 1
ATOM 1168 C CA . LEU B 1 63 ? -4.606 -14.972 17.582 1.00 34.86 63 LEU B CA 1
ATOM 1169 C C . LEU B 1 63 ? -5.242 -14.085 18.633 1.00 35.52 63 LEU B C 1
ATOM 1170 O O . LEU B 1 63 ? -4.584 -13.219 19.203 1.00 42.89 63 LEU B O 1
ATOM 1175 N N . SER B 1 64 ? -6.522 -14.314 18.901 1.00 37.50 64 SER B N 1
ATOM 1176 C CA . SER B 1 64 ? -7.220 -13.535 19.912 1.00 39.45 64 SER B CA 1
ATOM 1177 C C . SER B 1 64 ? -6.617 -13.828 21.281 1.00 41.09 64 SER B C 1
ATOM 1178 O O . SER B 1 64 ? -6.356 -12.910 22.080 1.00 43.71 64 SER B O 1
ATOM 1181 N N . LYS B 1 65 ? -6.332 -15.105 21.529 1.00 33.99 65 LYS B N 1
ATOM 1182 C CA . LYS B 1 65 ? -5.755 -15.474 22.813 1.00 33.96 65 LYS B CA 1
ATOM 1183 C C . LYS B 1 65 ? -4.334 -14.927 22.949 1.00 41.87 65 LYS B C 1
ATOM 1184 O O . LYS B 1 65 ? -3.918 -14.523 24.035 1.00 44.74 65 LYS B O 1
ATOM 1190 N N . LEU B 1 66 ? -3.607 -14.886 21.837 1.00 43.89 66 LEU B N 1
ATOM 1191 C CA . LEU B 1 66 ? -2.260 -14.330 21.824 1.00 41.98 66 LEU B CA 1
ATOM 1192 C C . LEU B 1 66 ? -2.265 -12.831 22.067 1.00 46.66 66 LEU B C 1
ATOM 1193 O O . LEU B 1 66 ? -1.371 -12.307 22.732 1.00 55.53 66 LEU B O 1
ATOM 1198 N N . ARG B 1 67 ? -3.261 -12.138 21.525 1.00 43.74 67 ARG B N 1
ATOM 1199 C CA . ARG B 1 67 ? -3.362 -10.701 21.751 1.00 43.20 67 ARG B CA 1
ATOM 1200 C C . ARG B 1 67 ? -3.729 -10.408 23.199 1.00 38.58 67 ARG B C 1
ATOM 1201 O O . ARG B 1 67 ? -3.278 -9.412 23.762 1.00 36.84 67 ARG B O 1
ATOM 1209 N N . ALA B 1 68 ? -4.537 -11.276 23.806 1.00 37.38 68 ALA B N 1
ATOM 1210 C CA . ALA B 1 68 ? -4.941 -11.060 25.197 1.00 40.80 68 ALA B CA 1
ATOM 1211 C C . ALA B 1 68 ? -3.740 -11.018 26.156 1.00 49.86 68 ALA B C 1
ATOM 1212 O O . ALA B 1 68 ? -3.774 -10.321 27.170 1.00 49.70 68 ALA B O 1
ATOM 1214 N N . GLN B 1 69 ? -2.682 -11.756 25.834 1.00 39.06 69 GLN B N 1
ATOM 1215 C CA . GLN B 1 69 ? -1.471 -11.736 26.649 1.00 38.69 69 GLN B CA 1
ATOM 1216 C C . GLN B 1 69 ? -0.402 -10.824 26.046 1.00 36.49 69 GLN B C 1
ATOM 1217 O O . GLN B 1 69 ? 0.770 -10.896 26.424 1.00 28.13 69 GLN B O 1
ATOM 1223 N N . ASN B 1 70 ? -0.819 -9.981 25.104 1.00 22.96 70 ASN B N 1
ATOM 1224 C CA . ASN B 1 70 ? 0.041 -8.954 24.516 1.00 29.37 70 ASN B CA 1
ATOM 1225 C C . ASN B 1 70 ? 1.273 -9.531 23.818 1.00 24.34 70 ASN B C 1
ATOM 1226 O O . ASN B 1 70 ? 2.358 -8.956 23.888 1.00 23.27 70 ASN B O 1
ATOM 1231 N N . LEU B 1 71 ? 1.109 -10.665 23.145 1.00 23.10 71 LEU B N 1
ATOM 1232 C CA . LEU B 1 71 ? 2.256 -11.387 22.611 1.00 24.36 71 LEU B CA 1
ATOM 1233 C C . LEU B 1 71 ? 2.506 -11.156 21.120 1.00 21.48 71 LEU B C 1
ATOM 1234 O O . LEU B 1 71 ? 3.527 -11.590 20.590 1.00 21.37 71 LEU B O 1
ATOM 1239 N N . VAL B 1 72 ? 1.585 -10.475 20.446 1.00 26.33 72 VAL B N 1
ATOM 1240 C CA . VAL B 1 72 ? 1.746 -10.206 19.020 1.00 26.74 72 VAL B CA 1
ATOM 1241 C C . VAL B 1 72 ? 1.458 -8.754 18.659 1.00 29.67 72 VAL B C 1
ATOM 1242 O O . VAL B 1 72 ? 0.659 -8.076 19.304 1.00 33.34 72 VAL B O 1
ATOM 1246 N N . SER B 1 73 ? 2.139 -8.288 17.621 1.00 29.98 73 SER B N 1
ATOM 1247 C CA . SER B 1 73 ? 1.937 -6.957 17.082 1.00 29.48 73 SER B CA 1
ATOM 1248 C C . SER B 1 73 ? 1.325 -7.056 15.689 1.00 23.84 73 SER B C 1
ATOM 1249 O O . SER B 1 73 ? 1.454 -8.080 15.013 1.00 39.00 73 SER B O 1
ATOM 1252 N N . THR B 1 74 ? 0.643 -5.998 15.272 1.00 24.61 74 THR B N 1
ATOM 1253 C CA . THR B 1 74 ? 0.020 -5.957 13.954 1.00 29.02 74 THR B CA 1
ATOM 1254 C C . THR B 1 74 ? 0.337 -4.674 13.211 1.00 29.82 74 THR B C 1
ATOM 1255 O O . THR B 1 74 ? 0.694 -3.656 13.803 1.00 27.51 74 THR B O 1
ATOM 1259 N N . ARG B 1 75 ? 0.198 -4.745 11.898 1.00 29.56 75 ARG B N 1
ATOM 1260 C CA . ARG B 1 75 ? 0.348 -3.584 11.044 1.00 35.43 75 ARG B CA 1
ATOM 1261 C C . ARG B 1 75 ? -0.662 -3.715 9.920 1.00 39.48 75 ARG B C 1
ATOM 1262 O O . ARG B 1 75 ? -0.898 -4.814 9.425 1.00 33.86 75 ARG B O 1
ATOM 1270 N N . ARG B 1 76 ? -1.280 -2.618 9.507 1.00 39.53 76 ARG B N 1
ATOM 1271 C CA . ARG B 1 76 ? -2.319 -2.771 8.511 1.00 35.83 76 ARG B CA 1
ATOM 1272 C C . ARG B 1 76 ? -1.946 -2.062 7.214 1.00 42.20 76 ARG B C 1
ATOM 1273 O O . ARG B 1 76 ? -1.633 -0.870 7.202 1.00 44.80 76 ARG B O 1
ATOM 1281 N N . ASP B 1 77 ? -1.951 -2.821 6.126 1.00 32.78 77 ASP B N 1
ATOM 1282 C CA . ASP B 1 77 ? -1.761 -2.251 4.808 1.00 35.09 77 ASP B CA 1
ATOM 1283 C C . ASP B 1 77 ? -3.001 -2.418 3.952 1.00 40.87 77 ASP B C 1
ATOM 1284 O O . ASP B 1 77 ? -3.252 -3.511 3.433 1.00 39.35 77 ASP B O 1
ATOM 1289 N N . ALA B 1 78 ? -3.762 -1.334 3.802 1.00 41.47 78 ALA B N 1
ATOM 1290 C CA . ALA B 1 78 ? -4.998 -1.371 3.030 1.00 40.70 78 ALA B CA 1
ATOM 1291 C C . ALA B 1 78 ? -5.936 -2.472 3.518 1.00 52.69 78 ALA B C 1
ATOM 1292 O O . ALA B 1 78 ? -6.504 -2.394 4.610 1.00 63.07 78 ALA B O 1
ATOM 1294 N N . GLN B 1 79 ? -6.060 -3.513 2.700 1.00 50.53 79 GLN B N 1
ATOM 1295 C CA . GLN B 1 79 ? -7.003 -4.592 2.944 1.00 43.45 79 GLN B CA 1
ATOM 1296 C C . GLN B 1 79 ? -6.394 -5.770 3.692 1.00 41.22 79 GLN B C 1
ATOM 1297 O O . GLN B 1 79 ? -7.058 -6.782 3.923 1.00 46.74 79 GLN B O 1
ATOM 1303 N N . THR B 1 80 ? -5.143 -5.631 4.106 1.00 31.55 80 THR B N 1
ATOM 1304 C CA . THR B 1 80 ? -4.469 -6.734 4.775 1.00 30.36 80 THR B CA 1
ATOM 1305 C C . THR B 1 80 ? -3.904 -6.425 6.154 1.00 35.75 80 THR B C 1
ATOM 1306 O O . THR B 1 80 ? -3.226 -5.413 6.337 1.00 41.38 80 THR B O 1
ATOM 1310 N N . ILE B 1 81 ? -4.172 -7.296 7.121 1.00 28.90 81 ILE B N 1
ATOM 1311 C CA . ILE B 1 81 ? -3.535 -7.165 8.421 1.00 32.95 81 ILE B CA 1
ATOM 1312 C C . ILE B 1 81 ? -2.336 -8.100 8.409 1.00 36.58 81 ILE B C 1
ATOM 1313 O O . ILE B 1 81 ? -2.459 -9.274 8.058 1.00 41.66 81 ILE B O 1
ATOM 1318 N N . TYR B 1 82 ? -1.179 -7.576 8.793 1.00 26.52 82 TYR B N 1
ATOM 1319 C CA . TYR B 1 82 ? 0.046 -8.362 8.884 1.00 25.69 82 TYR B CA 1
ATOM 1320 C C . TYR B 1 82 ? 0.428 -8.555 10.333 1.00 24.97 82 TYR B C 1
ATOM 1321 O O . TYR B 1 82 ? 0.578 -7.579 11.082 1.00 25.00 82 TYR B O 1
ATOM 1330 N N . TYR B 1 83 ? 0.578 -9.821 10.717 1.00 24.42 83 TYR B N 1
ATOM 1331 C CA . TYR B 1 83 ? 0.923 -10.182 12.085 1.00 30.20 83 TYR B CA 1
ATOM 1332 C C . TYR B 1 83 ? 2.404 -10.444 12.271 1.00 24.70 83 TYR B C 1
ATOM 1333 O O . TYR B 1 83 ? 3.069 -10.964 11.379 1.00 30.57 83 TYR B O 1
ATOM 1342 N N . SER B 1 84 ? 2.906 -10.086 13.449 1.00 22.80 84 SER B N 1
ATOM 1343 C CA . SER B 1 84 ? 4.274 -10.413 13.841 1.00 26.24 84 SER B CA 1
ATOM 1344 C C . SER B 1 84 ? 4.354 -10.585 15.348 1.00 21.91 84 SER B C 1
ATOM 1345 O O . SER B 1 84 ? 3.384 -10.327 16.053 1.00 28.66 84 SER B O 1
ATOM 1348 N N . SER B 1 85 ? 5.498 -11.049 15.838 1.00 26.27 85 SER B N 1
ATOM 1349 C CA . SER B 1 85 ? 5.749 -11.062 17.275 1.00 22.08 85 SER B CA 1
ATOM 1350 C C . SER B 1 85 ? 7.138 -10.546 17.584 1.00 22.50 85 SER B C 1
ATOM 1351 O O . SER B 1 85 ? 8.134 -11.102 17.122 1.00 24.14 85 SER B O 1
ATOM 1354 N N . SER B 1 86 ? 7.195 -9.488 18.383 1.00 28.81 86 SER B N 1
ATOM 1355 C CA . SER B 1 86 ? 8.462 -8.935 18.829 1.00 36.60 86 SER B CA 1
ATOM 1356 C C . SER B 1 86 ? 8.541 -9.024 20.347 1.00 34.52 86 SER B C 1
ATOM 1357 O O . SER B 1 86 ? 9.286 -8.284 20.993 1.00 34.19 86 SER B O 1
ATOM 1360 N N . SER B 1 87 ? 7.759 -9.943 20.902 1.00 30.51 87 SER B N 1
ATOM 1361 C CA . SER B 1 87 ? 7.659 -10.132 22.345 1.00 25.65 87 SER B CA 1
ATOM 1362 C C . SER B 1 87 ? 8.943 -10.681 22.959 1.00 28.06 87 SER B C 1
ATOM 1363 O O . SER B 1 87 ? 9.395 -11.769 22.609 1.00 33.96 87 SER B O 1
ATOM 1366 N N . ASP B 1 88 ? 9.524 -9.923 23.881 1.00 22.27 88 ASP B N 1
ATOM 1367 C CA . ASP B 1 88 ? 10.736 -10.350 24.569 1.00 21.30 88 ASP B CA 1
ATOM 1368 C C . ASP B 1 88 ? 10.467 -11.634 25.365 1.00 27.93 88 ASP B C 1
ATOM 1369 O O . ASP B 1 88 ? 11.292 -12.557 25.391 1.00 26.84 88 ASP B O 1
ATOM 1374 N N . SER B 1 89 ? 9.293 -11.684 25.991 1.00 20.83 89 SER B N 1
ATOM 1375 C CA . SER B 1 89 ? 8.852 -12.850 26.750 1.00 20.60 89 SER B CA 1
ATOM 1376 C C . SER B 1 89 ? 8.794 -14.103 25.887 1.00 23.69 89 SER B C 1
ATOM 1377 O O . SER B 1 89 ? 9.401 -15.140 26.218 1.00 27.50 89 SER B O 1
ATOM 1380 N N . VAL B 1 90 ? 8.077 -13.990 24.769 1.00 20.82 90 VAL B N 1
ATOM 1381 C CA . VAL B 1 90 ? 7.920 -15.106 23.851 1.00 28.22 90 VAL B CA 1
ATOM 1382 C C . VAL B 1 90 ? 9.290 -15.597 23.427 1.00 20.62 90 VAL B C 1
ATOM 1383 O O . VAL B 1 90 ? 9.541 -16.794 23.423 1.00 22.25 90 VAL B O 1
ATOM 1387 N N . MET B 1 91 ? 10.193 -14.668 23.126 1.00 22.04 91 MET B N 1
ATOM 1388 C CA . MET B 1 91 ? 11.534 -15.040 22.688 1.00 32.27 91 MET B CA 1
ATOM 1389 C C . MET B 1 91 ? 12.336 -15.752 23.774 1.00 26.09 91 MET B C 1
ATOM 1390 O O . MET B 1 91 ? 13.094 -16.672 23.481 1.00 27.09 91 MET B O 1
ATOM 1395 N N . LYS B 1 92 ? 12.171 -15.338 25.025 1.00 24.14 92 LYS B N 1
ATOM 1396 C CA . LYS B 1 92 ? 12.876 -16.017 26.109 1.00 29.09 92 LYS B CA 1
ATOM 1397 C C . LYS B 1 92 ? 12.368 -17.446 26.292 1.00 28.01 92 LYS B C 1
ATOM 1398 O O . LYS B 1 92 ? 13.161 -18.379 26.479 1.00 30.48 92 LYS B O 1
ATOM 1404 N N . ILE B 1 93 ? 11.051 -17.621 26.221 1.00 23.66 93 ILE B N 1
ATOM 1405 C CA . ILE B 1 93 ? 10.482 -18.958 26.369 1.00 31.74 93 ILE B CA 1
ATOM 1406 C C . ILE B 1 93 ? 10.880 -19.845 25.191 1.00 25.64 93 ILE B C 1
ATOM 1407 O O . ILE B 1 93 ? 11.249 -21.004 25.380 1.00 32.03 93 ILE B O 1
ATOM 1412 N N . LEU B 1 94 ? 10.825 -19.301 23.980 1.00 23.94 94 LEU B N 1
ATOM 1413 C CA . LEU B 1 94 ? 11.244 -20.053 22.801 1.00 29.16 94 LEU B CA 1
ATOM 1414 C C . LEU B 1 94 ? 12.721 -20.420 22.888 1.00 20.39 94 LEU B C 1
ATOM 1415 O O . LEU B 1 94 ? 13.119 -21.500 22.462 1.00 31.77 94 LEU B O 1
ATOM 1420 N N . GLY B 1 95 ? 13.528 -19.531 23.455 1.00 20.50 95 GLY B N 1
ATOM 1421 C CA . GLY B 1 95 ? 14.942 -19.805 23.623 1.00 20.92 95 GLY B CA 1
ATOM 1422 C C . GLY B 1 95 ? 15.144 -20.977 24.564 1.00 26.40 95 GLY B C 1
ATOM 1423 O O . GLY B 1 95 ? 15.914 -21.914 24.278 1.00 30.01 95 GLY B O 1
ATOM 1424 N N . ALA B 1 96 ? 14.432 -20.929 25.687 1.00 24.80 96 ALA B N 1
ATOM 1425 C CA . ALA B 1 96 ? 14.475 -22.014 26.660 1.00 21.13 96 ALA B CA 1
ATOM 1426 C C . ALA B 1 96 ? 14.077 -23.338 26.011 1.00 26.45 96 ALA B C 1
ATOM 1427 O O . ALA B 1 96 ? 14.796 -24.325 26.124 1.00 21.64 96 ALA B O 1
ATOM 1429 N N . LEU B 1 97 ? 12.951 -23.339 25.300 1.00 26.98 97 LEU B N 1
ATOM 1430 C CA . LEU B 1 97 ? 12.447 -24.543 24.645 1.00 22.17 97 LEU B CA 1
ATOM 1431 C C . LEU B 1 97 ? 13.443 -25.081 23.620 1.00 28.66 97 LEU B C 1
ATOM 1432 O O . LEU B 1 97 ? 13.625 -26.293 23.486 1.00 28.86 97 LEU B O 1
ATOM 1437 N N . SER B 1 98 ? 14.076 -24.166 22.895 1.00 27.79 98 SER B N 1
ATOM 1438 C CA . SER B 1 98 ? 15.113 -24.515 21.937 1.00 31.36 98 SER B CA 1
ATOM 1439 C C . SER B 1 98 ? 16.243 -25.263 22.629 1.00 36.39 98 SER B C 1
ATOM 1440 O O . SER B 1 98 ? 16.744 -26.264 22.125 1.00 47.42 98 SER B O 1
ATOM 1443 N N . GLU B 1 99 ? 16.635 -24.773 23.799 1.00 23.94 99 GLU B N 1
ATOM 1444 C CA . GLU B 1 99 ? 17.732 -25.392 24.535 1.00 26.62 99 GLU B CA 1
ATOM 1445 C C . GLU B 1 99 ? 17.326 -26.724 25.181 1.00 41.85 99 GLU B C 1
ATOM 1446 O O . GLU B 1 99 ? 18.129 -27.648 25.271 1.00 49.54 99 GLU B O 1
ATOM 1452 N N . ILE B 1 100 ? 16.079 -26.810 25.632 1.00 36.28 100 ILE B N 1
ATOM 1453 C CA . ILE B 1 100 ? 15.526 -28.030 26.210 1.00 27.23 100 ILE B CA 1
ATOM 1454 C C . ILE B 1 100 ? 15.419 -29.164 25.197 1.00 31.41 100 ILE B C 1
ATOM 1455 O O . ILE B 1 100 ? 15.760 -30.310 25.496 1.00 24.13 100 ILE B O 1
ATOM 1460 N N . TYR B 1 101 ? 14.954 -28.831 23.995 1.00 32.21 101 TYR B N 1
ATOM 1461 C CA . TYR B 1 101 ? 14.572 -29.839 23.009 1.00 40.81 101 TYR B CA 1
ATOM 1462 C C . TYR B 1 101 ? 15.490 -29.892 21.794 1.00 45.61 101 TYR B C 1
ATOM 1463 O O . TYR B 1 101 ? 15.334 -30.760 20.936 1.00 51.82 101 TYR B O 1
ATOM 1472 N N . GLY B 1 102 ? 16.444 -28.974 21.713 1.00 43.02 102 GLY B N 1
ATOM 1473 C CA . GLY B 1 102 ? 17.296 -28.907 20.542 1.00 43.15 102 GLY B CA 1
ATOM 1474 C C . GLY B 1 102 ? 16.605 -28.096 19.466 1.00 47.42 102 GLY B C 1
ATOM 1475 O O . GLY B 1 102 ? 15.375 -28.131 19.353 1.00 45.86 102 GLY B O 1
ATOM 1476 N N . MET C 1 5 ? 29.379 -35.023 30.684 1.00 97.64 5 MET C N 1
ATOM 1477 C CA . MET C 1 5 ? 29.886 -36.066 29.798 1.00 100.88 5 MET C CA 1
ATOM 1478 C C . MET C 1 5 ? 31.318 -36.524 30.106 1.00 102.20 5 MET C C 1
ATOM 1479 O O . MET C 1 5 ? 31.554 -37.719 30.308 1.00 101.79 5 MET C O 1
ATOM 1484 N N . GLN C 1 6 ? 32.258 -35.587 30.157 1.00 102.57 6 GLN C N 1
ATOM 1485 C CA . GLN C 1 6 ? 33.643 -35.881 30.521 1.00 99.36 6 GLN C CA 1
ATOM 1486 C C . GLN C 1 6 ? 33.721 -36.075 32.027 1.00 95.61 6 GLN C C 1
ATOM 1487 O O . GLN C 1 6 ? 33.220 -35.244 32.787 1.00 94.88 6 GLN C O 1
ATOM 1493 N N . PRO C 1 7 ? 34.331 -37.195 32.468 1.00 86.45 7 PRO C N 1
ATOM 1494 C CA . PRO C 1 7 ? 34.522 -37.564 33.885 1.00 76.80 7 PRO C CA 1
ATOM 1495 C C . PRO C 1 7 ? 35.213 -36.487 34.713 1.00 67.79 7 PRO C C 1
ATOM 1496 O O . PRO C 1 7 ? 35.770 -35.539 34.164 1.00 66.59 7 PRO C O 1
ATOM 1500 N N . LEU C 1 8 ? 35.181 -36.644 36.031 1.00 62.83 8 LEU C N 1
ATOM 1501 C CA . LEU C 1 8 ? 35.734 -35.630 36.914 1.00 62.95 8 LEU C CA 1
ATOM 1502 C C . LEU C 1 8 ? 37.256 -35.639 36.863 1.00 61.41 8 LEU C C 1
ATOM 1503 O O . LEU C 1 8 ? 37.876 -36.698 36.775 1.00 61.14 8 LEU C O 1
ATOM 1508 N N . SER C 1 9 ? 37.847 -34.448 36.895 1.00 61.73 9 SER C N 1
ATOM 1509 C CA . SER C 1 9 ? 39.297 -34.301 36.849 1.00 59.04 9 SER C CA 1
ATOM 1510 C C . SER C 1 9 ? 39.951 -35.034 38.015 1.00 55.96 9 SER C C 1
ATOM 1511 O O . SER C 1 9 ? 39.333 -35.206 39.065 1.00 54.36 9 SER C O 1
ATOM 1514 N N . PRO C 1 10 ? 41.213 -35.456 37.838 1.00 53.99 10 PRO C N 1
ATOM 1515 C CA . PRO C 1 10 ? 41.976 -36.095 38.914 1.00 48.98 10 PRO C CA 1
ATOM 1516 C C . PRO C 1 10 ? 42.121 -35.179 40.122 1.00 54.86 10 PRO C C 1
ATOM 1517 O O . PRO C 1 10 ? 42.184 -35.662 41.259 1.00 64.26 10 PRO C O 1
ATOM 1521 N N . GLU C 1 11 ? 42.138 -33.872 39.875 1.00 51.55 11 GLU C N 1
ATOM 1522 C CA . GLU C 1 11 ? 42.260 -32.885 40.938 1.00 50.34 11 GLU C CA 1
ATOM 1523 C C . GLU C 1 11 ? 41.091 -33.003 41.914 1.00 46.11 11 GLU C C 1
ATOM 1524 O O . GLU C 1 11 ? 41.280 -32.995 43.132 1.00 48.03 11 GLU C O 1
ATOM 1530 N N . LYS C 1 12 ? 39.887 -33.153 41.367 1.00 45.78 12 LYS C N 1
ATOM 1531 C CA . LYS C 1 12 ? 38.687 -33.309 42.179 1.00 45.44 12 LYS C CA 1
ATOM 1532 C C . LYS C 1 12 ? 38.602 -34.678 42.857 1.00 42.79 12 LYS C C 1
ATOM 1533 O O . LYS C 1 12 ? 38.011 -34.810 43.930 1.00 41.67 12 LYS C O 1
ATOM 1539 N N . HIS C 1 13 ? 39.198 -35.697 42.246 1.00 38.12 13 HIS C N 1
ATOM 1540 C CA . HIS C 1 13 ? 39.218 -37.017 42.869 1.00 46.50 13 HIS C CA 1
ATOM 1541 C C . HIS C 1 13 ? 40.112 -36.985 44.097 1.00 51.64 13 HIS C C 1
ATOM 1542 O O . HIS C 1 13 ? 39.781 -37.532 45.158 1.00 44.69 13 HIS C O 1
ATOM 1549 N N . GLU C 1 14 ? 41.224 -36.276 43.961 1.00 55.31 14 GLU C N 1
ATOM 1550 C CA . GLU C 1 14 ? 42.199 -36.185 45.031 1.00 49.62 14 GLU C CA 1
ATOM 1551 C C . GLU C 1 14 ? 41.690 -35.274 46.156 1.00 43.26 14 GLU C C 1
ATOM 1552 O O . GLU C 1 14 ? 41.929 -35.531 47.353 1.00 53.08 14 GLU C O 1
ATOM 1558 N N . GLU C 1 15 ? 40.918 -34.257 45.776 1.00 33.46 15 GLU C N 1
ATOM 1559 C CA . GLU C 1 15 ? 40.277 -33.389 46.760 1.00 30.44 15 GLU C CA 1
ATOM 1560 C C . GLU C 1 15 ? 39.177 -34.126 47.510 1.00 35.46 15 GLU C C 1
ATOM 1561 O O . GLU C 1 15 ? 38.995 -33.947 48.722 1.00 33.20 15 GLU C O 1
ATOM 1567 N N . ALA C 1 16 ? 38.448 -34.960 46.780 1.00 41.37 16 ALA C N 1
ATOM 1568 C CA . ALA C 1 16 ? 37.428 -35.794 47.384 1.00 31.80 16 ALA C CA 1
ATOM 1569 C C . ALA C 1 16 ? 38.068 -36.768 48.366 1.00 35.88 16 ALA C C 1
ATOM 1570 O O . ALA C 1 16 ? 37.489 -37.066 49.413 1.00 35.24 16 ALA C O 1
ATOM 1572 N N . GLU C 1 17 ? 39.274 -37.248 48.056 1.00 39.42 17 GLU C N 1
ATOM 1573 C CA . GLU C 1 17 ? 39.943 -38.163 48.989 1.00 39.70 17 GLU C CA 1
ATOM 1574 C C . GLU C 1 17 ? 40.337 -37.419 50.263 1.00 42.48 17 GLU C C 1
ATOM 1575 O O . GLU C 1 17 ? 40.178 -37.949 51.371 1.00 46.26 17 GLU C O 1
ATOM 1581 N N . ILE C 1 18 ? 40.822 -36.185 50.114 1.00 27.35 18 ILE C N 1
ATOM 1582 C CA . ILE C 1 18 ? 41.187 -35.409 51.302 1.00 32.28 18 ILE C CA 1
ATOM 1583 C C . ILE C 1 18 ? 39.975 -35.111 52.203 1.00 40.18 18 ILE C C 1
ATOM 1584 O O . ILE C 1 18 ? 39.982 -35.386 53.426 1.00 46.49 18 ILE C O 1
ATOM 1589 N N . ALA C 1 19 ? 38.930 -34.573 51.581 1.00 36.67 19 ALA C N 1
ATOM 1590 C CA . ALA C 1 19 ? 37.709 -34.221 52.292 1.00 35.19 19 ALA C CA 1
ATOM 1591 C C . ALA C 1 19 ? 37.145 -35.448 52.994 1.00 33.67 19 ALA C C 1
ATOM 1592 O O . ALA C 1 19 ? 36.706 -35.375 54.150 1.00 34.07 19 ALA C O 1
ATOM 1594 N N . ALA C 1 20 ? 37.173 -36.580 52.295 1.00 29.64 20 ALA C N 1
ATOM 1595 C CA . ALA C 1 20 ? 36.664 -37.823 52.858 1.00 29.25 20 ALA C CA 1
ATOM 1596 C C . ALA C 1 20 ? 37.526 -38.309 54.015 1.00 36.47 20 ALA C C 1
ATOM 1597 O O . ALA C 1 20 ? 37.017 -38.947 54.928 1.00 38.62 20 ALA C O 1
ATOM 1599 N N . GLY C 1 21 ? 38.827 -38.029 53.973 1.00 32.80 21 GLY C N 1
ATOM 1600 C CA . GLY C 1 21 ? 39.695 -38.376 55.089 1.00 31.40 21 GLY C CA 1
ATOM 1601 C C . GLY C 1 21 ? 39.278 -37.628 56.343 1.00 34.93 21 GLY C C 1
ATOM 1602 O O . GLY C 1 21 ? 39.101 -38.214 57.429 1.00 39.62 21 GLY C O 1
ATOM 1603 N N . PHE C 1 22 ? 39.092 -36.320 56.181 1.00 26.57 22 PHE C N 1
ATOM 1604 C CA . PHE C 1 22 ? 38.623 -35.481 57.284 1.00 30.73 22 PHE C CA 1
ATOM 1605 C C . PHE C 1 22 ? 37.250 -35.934 57.842 1.00 33.60 22 PHE C C 1
ATOM 1606 O O . PHE C 1 22 ? 37.082 -36.173 59.061 1.00 31.79 22 PHE C O 1
ATOM 1614 N N . LEU C 1 23 ? 36.273 -36.075 56.947 1.00 30.46 23 LEU C N 1
ATOM 1615 C CA . LEU C 1 23 ? 34.929 -36.490 57.352 1.00 22.96 23 LEU C CA 1
ATOM 1616 C C . LEU C 1 23 ? 34.966 -37.857 58.020 1.00 32.90 23 LEU C C 1
ATOM 1617 O O . LEU C 1 23 ? 34.208 -38.129 58.951 1.00 27.13 23 LEU C O 1
ATOM 1622 N N . SER C 1 24 ? 35.856 -38.716 57.534 1.00 36.10 24 SER C N 1
ATOM 1623 C CA . SER C 1 24 ? 36.011 -40.043 58.104 1.00 37.69 24 SER C CA 1
ATOM 1624 C C . SER C 1 24 ? 36.480 -39.914 59.534 1.00 39.69 24 SER C C 1
ATOM 1625 O O . SER C 1 24 ? 36.041 -40.673 60.397 1.00 40.69 24 SER C O 1
ATOM 1628 N N . ALA C 1 25 ? 37.374 -38.955 59.786 1.00 35.04 25 ALA C N 1
ATOM 1629 C CA . ALA C 1 25 ? 37.792 -38.705 61.163 1.00 30.24 25 ALA C CA 1
ATOM 1630 C C . ALA C 1 25 ? 36.600 -38.291 62.012 1.00 37.22 25 ALA C C 1
ATOM 1631 O O . ALA C 1 25 ? 36.507 -38.654 63.188 1.00 36.55 25 ALA C O 1
ATOM 1633 N N . MET C 1 26 ? 35.673 -37.544 61.425 1.00 37.34 26 MET C N 1
ATOM 1634 C CA . MET C 1 26 ? 34.519 -37.131 62.223 1.00 31.71 26 MET C CA 1
ATOM 1635 C C . MET C 1 26 ? 33.353 -38.121 62.205 1.00 34.86 26 MET C C 1
ATOM 1636 O O . MET C 1 26 ? 32.478 -38.057 63.068 1.00 33.45 26 MET C O 1
ATOM 1641 N N . ALA C 1 27 ? 33.331 -39.034 61.238 1.00 37.59 27 ALA C N 1
ATOM 1642 C CA . ALA C 1 27 ? 32.164 -39.901 61.057 1.00 41.63 27 ALA C CA 1
ATOM 1643 C C . ALA C 1 27 ? 32.165 -41.106 62.007 1.00 42.42 27 ALA C C 1
ATOM 1644 O O . ALA C 1 27 ? 32.069 -42.254 61.572 1.00 46.70 27 ALA C O 1
ATOM 1646 N N . ASN C 1 28 ? 32.287 -40.835 63.301 1.00 40.71 28 ASN C N 1
ATOM 1647 C CA . ASN C 1 28 ? 32.174 -41.863 64.331 1.00 39.77 28 ASN C CA 1
ATOM 1648 C C . ASN C 1 28 ? 31.528 -41.238 65.564 1.00 43.00 28 ASN C C 1
ATOM 1649 O O . ASN C 1 28 ? 31.919 -40.143 65.970 1.00 50.03 28 ASN C O 1
ATOM 1654 N N . PRO C 1 29 ? 30.541 -41.923 66.165 1.00 36.81 29 PRO C N 1
ATOM 1655 C CA . PRO C 1 29 ? 29.773 -41.309 67.259 1.00 43.51 29 PRO C CA 1
ATOM 1656 C C . PRO C 1 29 ? 30.633 -40.935 68.468 1.00 45.16 29 PRO C C 1
ATOM 1657 O O . PRO C 1 29 ? 30.474 -39.844 69.038 1.00 46.82 29 PRO C O 1
ATOM 1661 N N . LYS C 1 30 ? 31.558 -41.817 68.834 1.00 38.02 30 LYS C N 1
ATOM 1662 C CA . LYS C 1 30 ? 32.406 -41.574 69.989 1.00 43.79 30 LYS C CA 1
ATOM 1663 C C . LYS C 1 30 ? 33.308 -40.377 69.707 1.00 40.16 30 LYS C C 1
ATOM 1664 O O . LYS C 1 30 ? 33.453 -39.485 70.540 1.00 35.32 30 LYS C O 1
ATOM 1670 N N . ARG C 1 31 ? 33.888 -40.362 68.511 1.00 38.14 31 ARG C N 1
ATOM 1671 C CA . ARG C 1 31 ? 34.757 -39.276 68.079 1.00 34.58 31 ARG C CA 1
ATOM 1672 C C . ARG C 1 31 ? 34.007 -37.940 68.000 1.00 39.51 31 ARG C C 1
ATOM 1673 O O . ARG C 1 31 ? 34.570 -36.884 68.283 1.00 44.53 31 ARG C O 1
ATOM 1681 N N . LEU C 1 32 ? 32.733 -37.998 67.624 1.00 33.69 32 LEU C N 1
ATOM 1682 C CA . LEU C 1 32 ? 31.875 -36.819 67.590 1.00 29.29 32 LEU C CA 1
ATOM 1683 C C . LEU C 1 32 ? 31.654 -36.262 68.998 1.00 35.34 32 LEU C C 1
ATOM 1684 O O . LEU C 1 32 ? 31.744 -35.045 69.218 1.00 32.81 32 LEU C O 1
ATOM 1689 N N . LEU C 1 33 ? 31.388 -37.160 69.950 1.00 32.52 33 LEU C N 1
ATOM 1690 C CA . LEU C 1 33 ? 31.184 -36.764 71.347 1.00 42.33 33 LEU C CA 1
ATOM 1691 C C . LEU C 1 33 ? 32.461 -36.141 71.912 1.00 44.55 33 LEU C C 1
ATOM 1692 O O . LEU C 1 33 ? 32.436 -35.094 72.595 1.00 45.32 33 LEU C O 1
ATOM 1697 N N . ILE C 1 34 ? 33.576 -36.792 71.593 1.00 41.91 34 ILE C N 1
ATOM 1698 C CA . ILE C 1 34 ? 34.906 -36.317 71.947 1.00 46.18 34 ILE C CA 1
ATOM 1699 C C . ILE C 1 34 ? 35.161 -34.912 71.414 1.00 40.54 34 ILE C C 1
ATOM 1700 O O . ILE C 1 34 ? 35.608 -34.034 72.149 1.00 34.68 34 ILE C O 1
ATOM 1705 N N . LEU C 1 35 ? 34.893 -34.703 70.131 1.00 30.99 35 LEU C N 1
ATOM 1706 C CA . LEU C 1 35 ? 35.139 -33.401 69.535 1.00 30.92 35 LEU C CA 1
ATOM 1707 C C . LEU C 1 35 ? 34.227 -32.327 70.104 1.00 30.88 35 LEU C C 1
ATOM 1708 O O . LEU C 1 35 ? 34.639 -31.184 70.234 1.00 30.66 35 LEU C O 1
ATOM 1713 N N . ASP C 1 36 ? 32.995 -32.685 70.448 1.00 41.51 36 ASP C N 1
ATOM 1714 C CA . ASP C 1 36 ? 32.099 -31.716 71.079 1.00 49.86 36 ASP C CA 1
ATOM 1715 C C . ASP C 1 36 ? 32.704 -31.247 72.418 1.00 48.89 36 ASP C C 1
ATOM 1716 O O . ASP C 1 36 ? 32.939 -30.029 72.656 1.00 62.18 36 ASP C O 1
ATOM 1721 N N . SER C 1 37 ? 33.039 -32.226 73.255 1.00 34.69 37 SER C N 1
ATOM 1722 C CA . SER C 1 37 ? 33.605 -31.920 74.563 1.00 36.83 37 SER C CA 1
ATOM 1723 C C . SER C 1 37 ? 34.897 -31.110 74.440 1.00 39.91 37 SER C C 1
ATOM 1724 O O . SER C 1 37 ? 35.074 -30.108 75.130 1.00 38.30 37 SER C O 1
ATOM 1727 N N . LEU C 1 38 ? 35.775 -31.527 73.535 1.00 41.64 38 LEU C N 1
ATOM 1728 C CA . LEU C 1 38 ? 37.066 -30.873 73.335 1.00 36.17 38 LEU C CA 1
ATOM 1729 C C . LEU C 1 38 ? 36.934 -29.501 72.685 1.00 38.26 38 LEU C C 1
ATOM 1730 O O . LEU C 1 38 ? 37.826 -28.661 72.807 1.00 39.01 38 LEU C O 1
ATOM 1735 N N . VAL C 1 39 ? 35.826 -29.278 71.990 1.00 38.86 39 VAL C N 1
ATOM 1736 C CA . VAL C 1 39 ? 35.568 -27.965 71.427 1.00 45.27 39 VAL C CA 1
ATOM 1737 C C . VAL C 1 39 ? 35.343 -27.025 72.592 1.00 44.01 39 VAL C C 1
ATOM 1738 O O . VAL C 1 39 ? 35.963 -25.960 72.659 1.00 40.61 39 VAL C O 1
ATOM 1742 N N . LYS C 1 40 ? 34.503 -27.422 73.544 1.00 48.14 40 LYS C N 1
ATOM 1743 C CA . LYS C 1 40 ? 34.064 -26.403 74.504 1.00 62.81 40 LYS C CA 1
ATOM 1744 C C . LYS C 1 40 ? 34.804 -26.451 75.860 1.00 71.69 40 LYS C C 1
ATOM 1745 O O . LYS C 1 40 ? 34.615 -25.555 76.686 1.00 76.99 40 LYS C O 1
ATOM 1751 N N . GLU C 1 41 ? 35.720 -27.409 76.049 1.00 78.21 41 GLU C N 1
ATOM 1752 C CA . GLU C 1 41 ? 36.564 -27.442 77.261 1.00 79.14 41 GLU C CA 1
ATOM 1753 C C . GLU C 1 41 ? 37.884 -28.223 77.057 1.00 72.86 41 GLU C C 1
ATOM 1754 O O . GLU C 1 41 ? 37.974 -29.103 76.201 1.00 81.89 41 GLU C O 1
ATOM 1760 N N . GLU C 1 42 ? 38.901 -27.894 77.860 1.00 62.01 42 GLU C N 1
ATOM 1761 C CA . GLU C 1 42 ? 40.116 -28.713 78.000 1.00 48.41 42 GLU C CA 1
ATOM 1762 C C . GLU C 1 42 ? 39.882 -29.922 78.885 1.00 49.91 42 GLU C C 1
ATOM 1763 O O . GLU C 1 42 ? 39.249 -29.800 79.928 1.00 53.73 42 GLU C O 1
ATOM 1769 N N . MET C 1 43 ? 40.420 -31.076 78.500 1.00 51.44 43 MET C N 1
ATOM 1770 C CA . MET C 1 43 ? 40.261 -32.277 79.314 1.00 50.06 43 MET C CA 1
ATOM 1771 C C . MET C 1 43 ? 41.495 -33.174 79.313 1.00 51.39 43 MET C C 1
ATOM 1772 O O . MET C 1 43 ? 42.121 -33.393 78.274 1.00 55.59 43 MET C O 1
ATOM 1777 N N . ALA C 1 44 ? 41.833 -33.698 80.487 1.00 51.93 44 ALA C N 1
ATOM 1778 C CA . ALA C 1 44 ? 42.852 -34.730 80.591 1.00 47.00 44 ALA C CA 1
ATOM 1779 C C . ALA C 1 44 ? 42.252 -36.032 80.077 1.00 47.46 44 ALA C C 1
ATOM 1780 O O . ALA C 1 44 ? 41.032 -36.191 80.068 1.00 47.98 44 ALA C O 1
ATOM 1782 N N . VAL C 1 45 ? 43.104 -36.955 79.644 1.00 51.50 45 VAL C N 1
ATOM 1783 C CA . VAL C 1 45 ? 42.652 -38.183 78.994 1.00 57.66 45 VAL C CA 1
ATOM 1784 C C . VAL C 1 45 ? 41.671 -38.994 79.849 1.00 60.03 45 VAL C C 1
ATOM 1785 O O . VAL C 1 45 ? 40.712 -39.562 79.329 1.00 65.94 45 VAL C O 1
ATOM 1789 N N . GLY C 1 46 ? 41.895 -39.036 81.158 1.00 58.01 46 GLY C N 1
ATOM 1790 C CA . GLY C 1 46 ? 40.992 -39.755 82.044 1.00 63.13 46 GLY C CA 1
ATOM 1791 C C . GLY C 1 46 ? 39.603 -39.137 82.066 1.00 64.73 46 GLY C C 1
ATOM 1792 O O . GLY C 1 46 ? 38.579 -39.813 81.818 1.00 70.75 46 GLY C O 1
ATOM 1793 N N . ALA C 1 47 ? 39.580 -37.835 82.350 1.00 58.55 47 ALA C N 1
ATOM 1794 C CA . ALA C 1 47 ? 38.341 -37.069 82.424 1.00 56.29 47 ALA C CA 1
ATOM 1795 C C . ALA C 1 47 ? 37.587 -37.148 81.111 1.00 55.81 47 ALA C C 1
ATOM 1796 O O . ALA C 1 47 ? 36.357 -37.247 81.093 1.00 66.17 47 ALA C O 1
ATOM 1798 N N . LEU C 1 48 ? 38.334 -37.113 80.013 1.00 51.27 48 LEU C N 1
ATOM 1799 C CA . LEU C 1 48 ? 37.735 -37.191 78.692 1.00 53.28 48 LEU C CA 1
ATOM 1800 C C . LEU C 1 48 ? 37.129 -38.562 78.408 1.00 55.35 48 LEU C C 1
ATOM 1801 O O . LEU C 1 48 ? 35.986 -38.655 77.975 1.00 54.69 48 LEU C O 1
ATOM 1806 N N . ALA C 1 49 ? 37.893 -39.620 78.673 1.00 57.83 49 ALA C N 1
ATOM 1807 C CA . ALA C 1 49 ? 37.418 -40.972 78.398 1.00 63.24 49 ALA C CA 1
ATOM 1808 C C . ALA C 1 49 ? 36.147 -41.271 79.173 1.00 59.07 49 ALA C C 1
ATOM 1809 O O . ALA C 1 49 ? 35.232 -41.927 78.671 1.00 53.92 49 ALA C O 1
ATOM 1811 N N . ASN C 1 50 ? 36.104 -40.816 80.414 1.00 56.39 50 ASN C N 1
ATOM 1812 C CA . ASN C 1 50 ? 34.908 -41.045 81.203 1.00 67.11 50 ASN C CA 1
ATOM 1813 C C . ASN C 1 50 ? 33.748 -40.046 80.975 1.00 70.41 50 ASN C C 1
ATOM 1814 O O . ASN C 1 50 ? 32.601 -40.343 81.318 1.00 70.90 50 ASN C O 1
ATOM 1819 N N . LYS C 1 51 ? 34.029 -38.865 80.427 1.00 73.37 51 LYS C N 1
ATOM 1820 C CA . LYS C 1 51 ? 32.925 -37.987 80.030 1.00 64.75 51 LYS C CA 1
ATOM 1821 C C . LYS C 1 51 ? 32.186 -38.610 78.841 1.00 58.43 51 LYS C C 1
ATOM 1822 O O . LYS C 1 51 ? 30.958 -38.532 78.745 1.00 52.97 51 LYS C O 1
ATOM 1828 N N . VAL C 1 52 ? 32.945 -39.217 77.933 1.00 52.34 52 VAL C N 1
ATOM 1829 C CA . VAL C 1 52 ? 32.376 -39.831 76.740 1.00 50.96 52 VAL C CA 1
ATOM 1830 C C . VAL C 1 52 ? 32.052 -41.298 77.004 1.00 64.99 52 VAL C C 1
ATOM 1831 O O . VAL C 1 52 ? 31.467 -41.973 76.156 1.00 70.86 52 VAL C O 1
ATOM 1835 N N . GLY C 1 53 ? 32.432 -41.782 78.187 1.00 62.55 53 GLY C N 1
ATOM 1836 C CA . GLY C 1 53 ? 32.197 -43.166 78.565 1.00 59.03 53 GLY C CA 1
ATOM 1837 C C . GLY C 1 53 ? 33.010 -44.175 77.772 1.00 64.60 53 GLY C C 1
ATOM 1838 O O . GLY C 1 53 ? 32.449 -45.015 77.066 1.00 72.86 53 GLY C O 1
ATOM 1839 N N . LEU C 1 54 ? 34.334 -44.100 77.893 1.00 61.88 54 LEU C N 1
ATOM 1840 C CA . LEU C 1 54 ? 35.222 -45.016 77.177 1.00 62.05 54 LEU C CA 1
ATOM 1841 C C . LEU C 1 54 ? 36.394 -45.509 78.022 1.00 63.78 54 LEU C C 1
ATOM 1842 O O . LEU C 1 54 ? 36.705 -44.941 79.067 1.00 67.89 54 LEU C O 1
ATOM 1847 N N . SER C 1 55 ? 37.052 -46.562 77.549 1.00 63.57 55 SER C N 1
ATOM 1848 C CA . SER C 1 55 ? 38.265 -47.054 78.185 1.00 64.18 55 SER C CA 1
ATOM 1849 C C . SER C 1 55 ? 39.447 -46.293 77.604 1.00 68.28 55 SER C C 1
ATOM 1850 O O . SER C 1 55 ? 39.325 -45.658 76.554 1.00 69.93 55 SER C O 1
ATOM 1853 N N . GLN C 1 56 ? 40.592 -46.359 78.271 1.00 70.97 56 GLN C N 1
ATOM 1854 C CA . GLN C 1 56 ? 41.717 -45.531 77.864 1.00 70.82 56 GLN C CA 1
ATOM 1855 C C . GLN C 1 56 ? 42.314 -46.012 76.542 1.00 74.38 56 GLN C C 1
ATOM 1856 O O . GLN C 1 56 ? 42.881 -45.222 75.787 1.00 81.78 56 GLN C O 1
ATOM 1862 N N . SER C 1 57 ? 42.125 -47.292 76.237 1.00 65.74 57 SER C N 1
ATOM 1863 C CA . SER C 1 57 ? 42.612 -47.856 74.984 1.00 68.56 57 SER C CA 1
ATOM 1864 C C . SER C 1 57 ? 41.860 -47.292 73.785 1.00 77.55 57 SER C C 1
ATOM 1865 O O . SER C 1 57 ? 42.460 -46.738 72.854 1.00 86.74 57 SER C O 1
ATOM 1868 N N . ALA C 1 58 ? 40.539 -47.432 73.823 1.00 78.55 58 ALA C N 1
ATOM 1869 C CA . ALA C 1 58 ? 39.685 -46.959 72.746 1.00 70.35 58 ALA C CA 1
ATOM 1870 C C . ALA C 1 58 ? 39.789 -45.447 72.603 1.00 61.07 58 ALA C C 1
ATOM 1871 O O . ALA C 1 58 ? 39.862 -44.929 71.483 1.00 62.57 58 ALA C O 1
ATOM 1873 N N . LEU C 1 59 ? 39.818 -44.741 73.732 1.00 54.60 59 LEU C N 1
ATOM 1874 C CA . LEU C 1 59 ? 39.956 -43.290 73.689 1.00 55.82 59 LEU C CA 1
ATOM 1875 C C . LEU C 1 59 ? 41.279 -42.900 73.045 1.00 57.24 59 LEU C C 1
ATOM 1876 O O . LEU C 1 59 ? 41.333 -41.972 72.244 1.00 60.63 59 LEU C O 1
ATOM 1881 N N . SER C 1 60 ? 42.346 -43.606 73.406 1.00 55.20 60 SER C N 1
ATOM 1882 C CA . SER C 1 60 ? 43.654 -43.334 72.819 1.00 55.26 60 SER C CA 1
ATOM 1883 C C . SER C 1 60 ? 43.670 -43.538 71.313 1.00 59.16 60 SER C C 1
ATOM 1884 O O . SER C 1 60 ? 44.145 -42.670 70.581 1.00 57.89 60 SER C O 1
ATOM 1887 N N . GLN C 1 61 ? 43.158 -44.680 70.855 1.00 56.08 61 GLN C N 1
ATOM 1888 C CA . GLN C 1 61 ? 43.061 -44.950 69.419 1.00 54.46 61 GLN C CA 1
ATOM 1889 C C . GLN C 1 61 ? 42.281 -43.831 68.715 1.00 53.04 61 GLN C C 1
ATOM 1890 O O . GLN C 1 61 ? 42.708 -43.319 67.664 1.00 63.06 61 GLN C O 1
ATOM 1896 N N . HIS C 1 62 ? 41.146 -43.450 69.300 1.00 47.93 62 HIS C N 1
ATOM 1897 C CA . HIS C 1 62 ? 40.304 -42.399 68.732 1.00 44.70 62 HIS C CA 1
ATOM 1898 C C . HIS C 1 62 ? 41.072 -41.081 68.636 1.00 42.19 62 HIS C C 1
ATOM 1899 O O . HIS C 1 62 ? 41.011 -40.384 67.620 1.00 43.76 62 HIS C O 1
ATOM 1906 N N . LEU C 1 63 ? 41.800 -40.753 69.699 1.00 37.84 63 LEU C N 1
ATOM 1907 C CA . LEU C 1 63 ? 42.607 -39.539 69.747 1.00 39.10 63 LEU C CA 1
ATOM 1908 C C . LEU C 1 63 ? 43.694 -39.586 68.696 1.00 45.79 63 LEU C C 1
ATOM 1909 O O . LEU C 1 63 ? 44.089 -38.559 68.160 1.00 49.95 63 LEU C O 1
ATOM 1914 N N . SER C 1 64 ? 44.192 -40.784 68.425 1.00 49.07 64 SER C N 1
ATOM 1915 C CA . SER C 1 64 ? 45.212 -40.966 67.410 1.00 46.88 64 SER C CA 1
ATOM 1916 C C . SER C 1 64 ? 44.622 -40.619 66.057 1.00 47.86 64 SER C C 1
ATOM 1917 O O . SER C 1 64 ? 45.268 -39.953 65.241 1.00 52.35 64 SER C O 1
ATOM 1920 N N . LYS C 1 65 ? 43.386 -41.051 65.822 1.00 36.28 65 LYS C N 1
ATOM 1921 C CA . LYS C 1 65 ? 42.759 -40.742 64.542 1.00 46.59 65 LYS C CA 1
ATOM 1922 C C . LYS C 1 65 ? 42.422 -39.259 64.423 1.00 53.86 65 LYS C C 1
ATOM 1923 O O . LYS C 1 65 ? 42.502 -38.685 63.338 1.00 56.56 65 LYS C O 1
ATOM 1929 N N . LEU C 1 66 ? 42.060 -38.636 65.540 1.00 47.36 66 LEU C N 1
ATOM 1930 C CA . LEU C 1 66 ? 41.786 -37.203 65.548 1.00 37.64 66 LEU C CA 1
ATOM 1931 C C . LEU C 1 66 ? 43.058 -36.396 65.302 1.00 36.79 66 LEU C C 1
ATOM 1932 O O . LEU C 1 66 ? 43.024 -35.350 64.650 1.00 31.79 66 LEU C O 1
ATOM 1937 N N . ARG C 1 67 ? 44.171 -36.878 65.848 1.00 40.16 67 ARG C N 1
ATOM 1938 C CA . ARG C 1 67 ? 45.467 -36.237 65.660 1.00 38.79 67 ARG C CA 1
ATOM 1939 C C . ARG C 1 67 ? 45.961 -36.392 64.233 1.00 45.23 67 ARG C C 1
ATOM 1940 O O . ARG C 1 67 ? 46.602 -35.487 63.693 1.00 51.88 67 ARG C O 1
ATOM 1948 N N . ALA C 1 68 ? 45.661 -37.539 63.626 1.00 42.84 68 ALA C N 1
ATOM 1949 C CA . ALA C 1 68 ? 46.073 -37.801 62.250 1.00 42.41 68 ALA C CA 1
ATOM 1950 C C . ALA C 1 68 ? 45.461 -36.785 61.286 1.00 39.35 68 ALA C C 1
ATOM 1951 O O . ALA C 1 68 ? 46.076 -36.418 60.283 1.00 38.74 68 ALA C O 1
ATOM 1953 N N . GLN C 1 69 ? 44.265 -36.307 61.612 1.00 27.78 69 GLN C N 1
ATOM 1954 C CA . GLN C 1 69 ? 43.605 -35.297 60.794 1.00 29.41 69 GLN C CA 1
ATOM 1955 C C . GLN C 1 69 ? 43.811 -33.892 61.347 1.00 29.61 69 GLN C C 1
ATOM 1956 O O . GLN C 1 69 ? 43.121 -32.960 60.935 1.00 26.86 69 GLN C O 1
ATOM 1962 N N . ASN C 1 70 ? 44.758 -33.755 62.277 1.00 25.49 70 ASN C N 1
ATOM 1963 C CA . ASN C 1 70 ? 45.190 -32.453 62.777 1.00 24.64 70 ASN C CA 1
ATOM 1964 C C . ASN C 1 70 ? 44.039 -31.677 63.414 1.00 32.68 70 ASN C C 1
ATOM 1965 O O . ASN C 1 70 ? 43.943 -30.456 63.272 1.00 22.34 70 ASN C O 1
ATOM 1970 N N . LEU C 1 71 ? 43.165 -32.407 64.104 1.00 28.52 71 LEU C N 1
ATOM 1971 C CA . LEU C 1 71 ? 41.914 -31.860 64.621 1.00 25.86 71 LEU C CA 1
ATOM 1972 C C . LEU C 1 71 ? 41.952 -31.520 66.105 1.00 32.77 71 LEU C C 1
ATOM 1973 O O . LEU C 1 71 ? 41.001 -30.945 66.636 1.00 30.74 71 LEU C O 1
ATOM 1978 N N . VAL C 1 72 ? 43.038 -31.886 66.777 1.00 25.73 72 VAL C N 1
ATOM 1979 C CA . VAL C 1 72 ? 43.152 -31.605 68.202 1.00 28.53 72 VAL C CA 1
ATOM 1980 C C . VAL C 1 72 ? 44.494 -30.989 68.563 1.00 29.57 72 VAL C C 1
ATOM 1981 O O . VAL C 1 72 ? 45.524 -31.298 67.969 1.00 35.89 72 VAL C O 1
ATOM 1985 N N . SER C 1 73 ? 44.463 -30.131 69.573 1.00 30.81 73 SER C N 1
ATOM 1986 C CA . SER C 1 73 ? 45.657 -29.503 70.101 1.00 30.38 73 SER C CA 1
ATOM 1987 C C . SER C 1 73 ? 45.922 -30.030 71.504 1.00 34.44 73 SER C C 1
ATOM 1988 O O . SER C 1 73 ? 44.998 -30.451 72.207 1.00 36.54 73 SER C O 1
ATOM 1991 N N . THR C 1 74 ? 47.181 -30.000 71.915 1.00 29.22 74 THR C N 1
ATOM 1992 C CA . THR C 1 74 ? 47.541 -30.483 73.239 1.00 31.11 74 THR C CA 1
ATOM 1993 C C . THR C 1 74 ? 48.444 -29.516 73.968 1.00 32.82 74 THR C C 1
ATOM 1994 O O . THR C 1 74 ? 49.124 -28.693 73.359 1.00 40.43 74 THR C O 1
ATOM 1998 N N . ARG C 1 75 ? 48.444 -29.624 75.287 1.00 36.81 75 ARG C N 1
ATOM 1999 C CA . ARG C 1 75 ? 49.412 -28.902 76.094 1.00 34.36 75 ARG C CA 1
ATOM 2000 C C . ARG C 1 75 ? 49.741 -29.801 77.265 1.00 46.98 75 ARG C C 1
ATOM 2001 O O . ARG C 1 75 ? 48.890 -30.552 77.742 1.00 51.42 75 ARG C O 1
ATOM 2009 N N . ARG C 1 76 ? 50.983 -29.768 77.712 1.00 42.70 76 ARG C N 1
ATOM 2010 C CA . ARG C 1 76 ? 51.375 -30.694 78.748 1.00 41.97 76 ARG C CA 1
ATOM 2011 C C . ARG C 1 76 ? 51.749 -29.959 80.026 1.00 43.98 76 ARG C C 1
ATOM 2012 O O . ARG C 1 76 ? 52.557 -29.034 80.013 1.00 52.02 76 ARG C O 1
ATOM 2020 N N . ASP C 1 77 ? 51.118 -30.372 81.119 1.00 48.55 77 ASP C N 1
ATOM 2021 C CA . ASP C 1 77 ? 51.425 -29.885 82.455 1.00 53.28 77 ASP C CA 1
ATOM 2022 C C . ASP C 1 77 ? 52.047 -31.052 83.205 1.00 51.15 77 ASP C C 1
ATOM 2023 O O . ASP C 1 77 ? 51.366 -32.023 83.535 1.00 49.76 77 ASP C O 1
ATOM 2028 N N . ALA C 1 78 ? 53.353 -30.949 83.443 1.00 55.62 78 ALA C N 1
ATOM 2029 C CA . ALA C 1 78 ? 54.168 -32.042 83.973 1.00 59.82 78 ALA C CA 1
ATOM 2030 C C . ALA C 1 78 ? 54.044 -33.227 83.015 1.00 67.72 78 ALA C C 1
ATOM 2031 O O . ALA C 1 78 ? 54.428 -33.109 81.861 1.00 79.06 78 ALA C O 1
ATOM 2033 N N . GLN C 1 79 ? 53.551 -34.372 83.473 1.00 65.90 79 GLN C N 1
ATOM 2034 C CA . GLN C 1 79 ? 53.336 -35.502 82.560 1.00 67.39 79 GLN C CA 1
ATOM 2035 C C . GLN C 1 79 ? 51.879 -35.696 82.188 1.00 70.70 79 GLN C C 1
ATOM 2036 O O . GLN C 1 79 ? 51.500 -36.767 81.713 1.00 75.60 79 GLN C O 1
ATOM 2042 N N . THR C 1 80 ? 51.061 -34.667 82.375 1.00 63.17 80 THR C N 1
ATOM 2043 C CA . THR C 1 80 ? 49.649 -34.809 82.058 1.00 54.91 80 THR C CA 1
ATOM 2044 C C . THR C 1 80 ? 49.350 -34.021 80.806 1.00 48.74 80 THR C C 1
ATOM 2045 O O . THR C 1 80 ? 49.695 -32.848 80.685 1.00 49.29 80 THR C O 1
ATOM 2049 N N . ILE C 1 81 ? 48.691 -34.691 79.873 1.00 50.08 81 ILE C N 1
ATOM 2050 C CA . ILE C 1 81 ? 48.314 -34.070 78.623 1.00 42.06 81 ILE C CA 1
ATOM 2051 C C . ILE C 1 81 ? 46.887 -33.574 78.687 1.00 40.43 81 ILE C C 1
ATOM 2052 O O . ILE C 1 81 ? 45.980 -34.299 79.096 1.00 48.15 81 ILE C O 1
ATOM 2057 N N . TYR C 1 82 ? 46.698 -32.323 78.291 1.00 44.90 82 TYR C N 1
ATOM 2058 C CA . TYR C 1 82 ? 45.371 -31.745 78.192 1.00 43.79 82 TYR C CA 1
ATOM 2059 C C . TYR C 1 82 ? 45.066 -31.549 76.719 1.00 38.86 82 TYR C C 1
ATOM 2060 O O . TYR C 1 82 ? 45.842 -30.907 75.987 1.00 33.29 82 TYR C O 1
ATOM 2069 N N . TYR C 1 83 ? 43.952 -32.146 76.296 1.00 42.05 83 TYR C N 1
ATOM 2070 C CA . TYR C 1 83 ? 43.492 -32.097 74.913 1.00 31.95 83 TYR C CA 1
ATOM 2071 C C . TYR C 1 83 ? 42.427 -31.037 74.744 1.00 35.28 83 TYR C C 1
ATOM 2072 O O . TYR C 1 83 ? 41.627 -30.798 75.649 1.00 43.09 83 TYR C O 1
ATOM 2081 N N . SER C 1 84 ? 42.423 -30.409 73.576 1.00 31.19 84 SER C N 1
ATOM 2082 C CA . SER C 1 84 ? 41.367 -29.481 73.199 1.00 30.30 84 SER C CA 1
ATOM 2083 C C . SER C 1 84 ? 41.217 -29.512 71.687 1.00 30.85 84 SER C C 1
ATOM 2084 O O . SER C 1 84 ? 41.991 -30.177 71.005 1.00 30.54 84 SER C O 1
ATOM 2087 N N . SER C 1 85 ? 40.202 -28.835 71.165 1.00 24.62 85 SER C N 1
ATOM 2088 C CA . SER C 1 85 ? 40.118 -28.623 69.728 1.00 32.98 85 SER C CA 1
ATOM 2089 C C . SER C 1 85 ? 39.738 -27.193 69.402 1.00 35.86 85 SER C C 1
ATOM 2090 O O . SER C 1 85 ? 38.704 -26.693 69.848 1.00 34.96 85 SER C O 1
ATOM 2093 N N . SER C 1 86 ? 40.583 -26.537 68.618 1.00 39.25 86 SER C N 1
ATOM 2094 C CA . SER C 1 86 ? 40.282 -25.203 68.138 1.00 32.57 86 SER C CA 1
ATOM 2095 C C . SER C 1 86 ? 40.173 -25.238 66.621 1.00 29.77 86 SER C C 1
ATOM 2096 O O . SER C 1 86 ? 40.331 -24.222 65.951 1.00 40.58 86 SER C O 1
ATOM 2099 N N . SER C 1 87 ? 39.883 -26.426 66.095 1.00 22.06 87 SER C N 1
ATOM 2100 C CA . SER C 1 87 ? 39.802 -26.665 64.656 1.00 19.49 87 SER C CA 1
ATOM 2101 C C . SER C 1 87 ? 38.630 -25.971 63.979 1.00 23.32 87 SER C C 1
ATOM 2102 O O . SER C 1 87 ? 37.469 -26.250 64.279 1.00 25.62 87 SER C O 1
ATOM 2105 N N . ASP C 1 88 ? 38.937 -25.088 63.039 1.00 18.68 88 ASP C N 1
ATOM 2106 C CA . ASP C 1 88 ? 37.901 -24.396 62.289 1.00 30.68 88 ASP C CA 1
ATOM 2107 C C . ASP C 1 88 ? 37.023 -25.368 61.480 1.00 24.35 88 ASP C C 1
ATOM 2108 O O . ASP C 1 88 ? 35.803 -25.188 61.385 1.00 18.34 88 ASP C O 1
ATOM 2113 N N . SER C 1 89 ? 37.649 -26.394 60.909 1.00 23.04 89 SER C N 1
ATOM 2114 C CA . SER C 1 89 ? 36.936 -27.433 60.168 1.00 27.32 89 SER C CA 1
ATOM 2115 C C . SER C 1 89 ? 35.886 -28.138 61.023 1.00 32.12 89 SER C C 1
ATOM 2116 O O . SER C 1 89 ? 34.706 -28.231 60.648 1.00 30.01 89 SER C O 1
ATOM 2119 N N . VAL C 1 90 ? 36.338 -28.631 62.174 1.00 22.61 90 VAL C N 1
ATOM 2120 C CA . VAL C 1 90 ? 35.483 -29.341 63.113 1.00 32.54 90 VAL C CA 1
ATOM 2121 C C . VAL C 1 90 ? 34.305 -28.468 63.518 1.00 37.32 90 VAL C C 1
ATOM 2122 O O . VAL C 1 90 ? 33.169 -28.932 63.585 1.00 44.74 90 VAL C O 1
ATOM 2126 N N . MET C 1 91 ? 34.584 -27.197 63.777 1.00 28.35 91 MET C N 1
ATOM 2127 C CA . MET C 1 91 ? 33.544 -26.266 64.186 1.00 28.82 91 MET C CA 1
ATOM 2128 C C . MET C 1 91 ? 32.532 -26.014 63.074 1.00 27.39 91 MET C C 1
ATOM 2129 O O . MET C 1 91 ? 31.340 -25.861 63.337 1.00 31.04 91 MET C O 1
ATOM 2134 N N . LYS C 1 92 ? 32.999 -25.974 61.832 1.00 24.91 92 LYS C N 1
ATOM 2135 C CA . LYS C 1 92 ? 32.081 -25.804 60.712 1.00 23.31 92 LYS C CA 1
ATOM 2136 C C . LYS C 1 92 ? 31.176 -27.023 60.540 1.00 27.60 92 LYS C C 1
ATOM 2137 O O . LYS C 1 92 ? 29.965 -26.886 60.321 1.00 28.54 92 LYS C O 1
ATOM 2143 N N . ILE C 1 93 ? 31.752 -28.216 60.665 1.00 30.27 93 ILE C N 1
ATOM 2144 C CA . ILE C 1 93 ? 30.953 -29.429 60.520 1.00 33.80 93 ILE C CA 1
ATOM 2145 C C . ILE C 1 93 ? 29.948 -29.539 61.667 1.00 34.45 93 ILE C C 1
ATOM 2146 O O . ILE C 1 93 ? 28.780 -29.874 61.445 1.00 32.83 93 ILE C O 1
ATOM 2151 N N . LEU C 1 94 ? 30.398 -29.238 62.885 1.00 30.72 94 LEU C N 1
ATOM 2152 C CA . LEU C 1 94 ? 29.518 -29.239 64.053 1.00 28.84 94 LEU C CA 1
ATOM 2153 C C . LEU C 1 94 ? 28.408 -28.203 63.892 1.00 28.46 94 LEU C C 1
ATOM 2154 O O . LEU C 1 94 ? 27.296 -28.398 64.373 1.00 26.19 94 LEU C O 1
ATOM 2159 N N . GLY C 1 95 ? 28.720 -27.089 63.236 1.00 24.26 95 GLY C N 1
ATOM 2160 C CA . GLY C 1 95 ? 27.723 -26.069 62.971 1.00 29.30 95 GLY C CA 1
ATOM 2161 C C . GLY C 1 95 ? 26.662 -26.618 62.038 1.00 31.88 95 GLY C C 1
ATOM 2162 O O . GLY C 1 95 ? 25.454 -26.472 62.272 1.00 34.01 95 GLY C O 1
ATOM 2163 N N . ALA C 1 96 ? 27.126 -27.271 60.977 1.00 34.87 96 ALA C N 1
ATOM 2164 C CA . ALA C 1 96 ? 26.228 -27.903 60.022 1.00 34.44 96 ALA C CA 1
ATOM 2165 C C . ALA C 1 96 ? 25.309 -28.905 60.720 1.00 35.00 96 ALA C C 1
ATOM 2166 O O . ALA C 1 96 ? 24.093 -28.870 60.529 1.00 38.18 96 ALA C O 1
ATOM 2168 N N . LEU C 1 97 ? 25.888 -29.790 61.529 1.00 24.31 97 LEU C N 1
ATOM 2169 C CA . LEU C 1 97 ? 25.102 -30.793 62.246 1.00 33.61 97 LEU C CA 1
ATOM 2170 C C . LEU C 1 97 ? 24.111 -30.143 63.204 1.00 29.66 97 LEU C C 1
ATOM 2171 O O . LEU C 1 97 ? 22.986 -30.611 63.349 1.00 36.32 97 LEU C O 1
ATOM 2176 N N . SER C 1 98 ? 24.541 -29.068 63.858 1.00 33.58 98 SER C N 1
ATOM 2177 C CA . SER C 1 98 ? 23.675 -28.297 64.740 1.00 40.20 98 SER C CA 1
ATOM 2178 C C . SER C 1 98 ? 22.458 -27.806 63.987 1.00 41.25 98 SER C C 1
ATOM 2179 O O . SER C 1 98 ? 21.349 -27.825 64.511 1.00 45.58 98 SER C O 1
ATOM 2182 N N . GLU C 1 99 ? 22.669 -27.343 62.760 1.00 28.35 99 GLU C N 1
ATOM 2183 C CA . GLU C 1 99 ? 21.553 -26.841 61.960 1.00 43.84 99 GLU C CA 1
ATOM 2184 C C . GLU C 1 99 ? 20.650 -27.959 61.425 1.00 45.95 99 GLU C C 1
ATOM 2185 O O . GLU C 1 99 ? 19.434 -27.788 61.339 1.00 49.96 99 GLU C O 1
ATOM 2191 N N . ILE C 1 100 ? 21.244 -29.097 61.080 1.00 44.78 100 ILE C N 1
ATOM 2192 C CA . ILE C 1 100 ? 20.489 -30.262 60.620 1.00 30.44 100 ILE C CA 1
ATOM 2193 C C . ILE C 1 100 ? 19.606 -30.868 61.717 1.00 32.49 100 ILE C C 1
ATOM 2194 O O . ILE C 1 100 ? 18.453 -31.223 61.469 1.00 35.82 100 ILE C O 1
ATOM 2199 N N . TYR C 1 101 ? 20.148 -30.978 62.929 1.00 40.03 101 TYR C N 1
ATOM 2200 C CA . TYR C 1 101 ? 19.503 -31.756 63.991 1.00 45.22 101 TYR C CA 1
ATOM 2201 C C . TYR C 1 101 ? 18.995 -30.903 65.154 1.00 48.98 101 TYR C C 1
ATOM 2202 O O . TYR C 1 101 ? 18.375 -31.416 66.086 1.00 44.29 101 TYR C O 1
ATOM 2211 N N . GLY C 1 102 ? 19.237 -29.601 65.077 1.00 57.22 102 GLY C N 1
ATOM 2212 C CA . GLY C 1 102 ? 18.927 -28.685 66.160 1.00 60.51 102 GLY C CA 1
ATOM 2213 C C . GLY C 1 102 ? 20.109 -28.604 67.111 1.00 61.88 102 GLY C C 1
ATOM 2214 O O . GLY C 1 102 ? 20.846 -29.577 67.288 1.00 54.04 102 GLY C O 1
ATOM 2215 N N . ALA C 1 103 ? 20.285 -27.440 67.729 1.00 69.53 103 ALA C N 1
ATOM 2216 C CA . ALA C 1 103 ? 21.432 -27.197 68.599 1.00 69.48 103 ALA C CA 1
ATOM 2217 C C . ALA C 1 103 ? 21.065 -27.274 70.076 1.00 67.82 103 ALA C C 1
ATOM 2218 O O . ALA C 1 103 ? 20.043 -26.736 70.503 1.00 62.07 103 ALA C O 1
ATOM 2220 N N . ALA C 1 104 ? 21.914 -27.944 70.849 1.00 68.34 104 ALA C N 1
ATOM 2221 C CA . ALA C 1 104 ? 21.697 -28.107 72.280 1.00 66.99 104 ALA C CA 1
ATOM 2222 C C . ALA C 1 104 ? 22.936 -27.683 73.063 1.00 65.31 104 ALA C C 1
ATOM 2223 O O . ALA C 1 104 ? 23.326 -26.514 73.045 1.00 63.24 104 ALA C O 1
ATOM 2225 N N . MET D 1 5 ? 32.378 -33.699 85.125 1.00 99.50 5 MET D N 1
ATOM 2226 C CA . MET D 1 5 ? 31.780 -34.353 86.278 1.00 108.16 5 MET D CA 1
ATOM 2227 C C . MET D 1 5 ? 30.854 -35.466 85.815 1.00 110.03 5 MET D C 1
ATOM 2228 O O . MET D 1 5 ? 31.215 -36.645 85.828 1.00 111.21 5 MET D O 1
ATOM 2233 N N . GLN D 1 6 ? 29.651 -35.070 85.408 1.00 109.53 6 GLN D N 1
ATOM 2234 C CA . GLN D 1 6 ? 28.638 -35.980 84.869 1.00 96.86 6 GLN D CA 1
ATOM 2235 C C . GLN D 1 6 ? 28.896 -36.371 83.418 1.00 84.71 6 GLN D C 1
ATOM 2236 O O . GLN D 1 6 ? 28.982 -35.513 82.540 1.00 77.70 6 GLN D O 1
ATOM 2242 N N . PRO D 1 7 ? 29.036 -37.678 83.159 1.00 87.97 7 PRO D N 1
ATOM 2243 C CA . PRO D 1 7 ? 29.152 -38.147 81.774 1.00 73.49 7 PRO D CA 1
ATOM 2244 C C . PRO D 1 7 ? 27.982 -37.675 80.912 1.00 70.19 7 PRO D C 1
ATOM 2245 O O . PRO D 1 7 ? 26.962 -37.227 81.438 1.00 71.77 7 PRO D O 1
ATOM 2249 N N . LEU D 1 8 ? 28.115 -37.795 79.599 1.00 70.67 8 LEU D N 1
ATOM 2250 C CA . LEU D 1 8 ? 27.079 -37.311 78.700 1.00 68.22 8 LEU D CA 1
ATOM 2251 C C . LEU D 1 8 ? 25.847 -38.210 78.738 1.00 67.56 8 LEU D C 1
ATOM 2252 O O . LEU D 1 8 ? 25.952 -39.430 78.863 1.00 71.64 8 LEU D O 1
ATOM 2257 N N . SER D 1 9 ? 24.678 -37.583 78.641 1.00 62.82 9 SER D N 1
ATOM 2258 C CA . SER D 1 9 ? 23.396 -38.281 78.686 1.00 63.23 9 SER D CA 1
ATOM 2259 C C . SER D 1 9 ? 23.299 -39.356 77.604 1.00 61.90 9 SER D C 1
ATOM 2260 O O . SER D 1 9 ? 23.989 -39.282 76.589 1.00 61.26 9 SER D O 1
ATOM 2263 N N . PRO D 1 10 ? 22.458 -40.377 77.827 1.00 69.87 10 PRO D N 1
ATOM 2264 C CA . PRO D 1 10 ? 22.242 -41.393 76.789 1.00 70.07 10 PRO D CA 1
ATOM 2265 C C . PRO D 1 10 ? 21.651 -40.793 75.506 1.00 65.13 10 PRO D C 1
ATOM 2266 O O . PRO D 1 10 ? 21.954 -41.246 74.386 1.00 66.02 10 PRO D O 1
ATOM 2270 N N . GLU D 1 11 ? 20.845 -39.746 75.672 1.00 59.79 11 GLU D N 1
ATOM 2271 C CA . GLU D 1 11 ? 20.230 -39.088 74.527 1.00 64.24 11 GLU D CA 1
ATOM 2272 C C . GLU D 1 11 ? 21.268 -38.470 73.598 1.00 71.15 11 GLU D C 1
ATOM 2273 O O . GLU D 1 11 ? 21.148 -38.577 72.378 1.00 80.04 11 GLU D O 1
ATOM 2279 N N . LYS D 1 12 ? 22.295 -37.838 74.161 1.00 61.36 12 LYS D N 1
ATOM 2280 C CA . LYS D 1 12 ? 23.322 -37.250 73.311 1.00 56.34 12 LYS D CA 1
ATOM 2281 C C . LYS D 1 12 ? 24.111 -38.357 72.620 1.00 53.00 12 LYS D C 1
ATOM 2282 O O . LYS D 1 12 ? 24.642 -38.158 71.525 1.00 43.98 12 LYS D O 1
ATOM 2288 N N . HIS D 1 13 ? 24.156 -39.533 73.238 1.00 49.64 13 HIS D N 1
ATOM 2289 C CA . HIS D 1 13 ? 24.807 -40.666 72.597 1.00 47.45 13 HIS D CA 1
ATOM 2290 C C . HIS D 1 13 ? 23.991 -41.105 71.382 1.00 53.85 13 HIS D C 1
ATOM 2291 O O . HIS D 1 13 ? 24.566 -41.435 70.337 1.00 53.19 13 HIS D O 1
ATOM 2298 N N . GLU D 1 14 ? 22.661 -41.072 71.493 1.00 57.29 14 GLU D N 1
ATOM 2299 C CA . GLU D 1 14 ? 21.825 -41.467 70.355 1.00 57.09 14 GLU D CA 1
ATOM 2300 C C . GLU D 1 14 ? 21.810 -40.419 69.246 1.00 52.47 14 GLU D C 1
ATOM 2301 O O . GLU D 1 14 ? 21.749 -40.756 68.049 1.00 56.42 14 GLU D O 1
ATOM 2307 N N . GLU D 1 15 ? 21.929 -39.154 69.638 1.00 41.13 15 GLU D N 1
ATOM 2308 C CA . GLU D 1 15 ? 22.022 -38.077 68.665 1.00 42.36 15 GLU D CA 1
ATOM 2309 C C . GLU D 1 15 ? 23.338 -38.199 67.912 1.00 38.67 15 GLU D C 1
ATOM 2310 O O . GLU D 1 15 ? 23.391 -37.991 66.698 1.00 35.38 15 GLU D O 1
ATOM 2316 N N . ALA D 1 16 ? 24.390 -38.566 68.640 1.00 36.86 16 ALA D N 1
ATOM 2317 C CA . ALA D 1 16 ? 25.685 -38.827 68.036 1.00 35.23 16 ALA D CA 1
ATOM 2318 C C . ALA D 1 16 ? 25.620 -40.028 67.100 1.00 34.65 16 ALA D C 1
ATOM 2319 O O . ALA D 1 16 ? 26.263 -40.030 66.055 1.00 41.31 16 ALA D O 1
ATOM 2321 N N . GLU D 1 17 ? 24.824 -41.032 67.454 1.00 36.57 17 GLU D N 1
ATOM 2322 C CA . GLU D 1 17 ? 24.722 -42.219 66.613 1.00 41.19 17 GLU D CA 1
ATOM 2323 C C . GLU D 1 17 ? 24.072 -41.867 65.287 1.00 41.55 17 GLU D C 1
ATOM 2324 O O . GLU D 1 17 ? 24.538 -42.283 64.216 1.00 47.97 17 GLU D O 1
ATOM 2330 N N . ILE D 1 18 ? 23.027 -41.050 65.357 1.00 34.68 18 ILE D N 1
ATOM 2331 C CA . ILE D 1 18 ? 22.342 -40.604 64.148 1.00 39.15 18 ILE D CA 1
ATOM 2332 C C . ILE D 1 18 ? 23.245 -39.719 63.267 1.00 37.14 18 ILE D C 1
ATOM 2333 O O . ILE D 1 18 ? 23.413 -39.972 62.057 1.00 41.96 18 ILE D O 1
ATOM 2338 N N . ALA D 1 19 ? 23.844 -38.702 63.883 1.00 30.28 19 ALA D N 1
ATOM 2339 C CA . ALA D 1 19 ? 24.717 -37.781 63.167 1.00 35.76 19 ALA D CA 1
ATOM 2340 C C . ALA D 1 19 ? 25.879 -38.520 62.495 1.00 36.88 19 ALA D C 1
ATOM 2341 O O . ALA D 1 19 ? 26.232 -38.243 61.340 1.00 27.89 19 ALA D O 1
ATOM 2343 N N . ALA D 1 20 ? 26.465 -39.466 63.221 1.00 38.10 20 ALA D N 1
ATOM 2344 C CA . ALA D 1 20 ? 27.575 -40.244 62.690 1.00 37.70 20 ALA D CA 1
ATOM 2345 C C . ALA D 1 20 ? 27.122 -41.175 61.563 1.00 42.35 20 ALA D C 1
ATOM 2346 O O . ALA D 1 20 ? 27.887 -41.434 60.631 1.00 35.12 20 ALA D O 1
ATOM 2348 N N . GLY D 1 21 ? 25.885 -41.668 61.636 1.00 28.57 21 GLY D N 1
ATOM 2349 C CA . GLY D 1 21 ? 25.354 -42.472 60.546 1.00 28.42 21 GLY D CA 1
ATOM 2350 C C . GLY D 1 21 ? 25.304 -41.656 59.261 1.00 44.82 21 GLY D C 1
ATOM 2351 O O . GLY D 1 21 ? 25.787 -42.082 58.189 1.00 45.10 21 GLY D O 1
ATOM 2352 N N . PHE D 1 22 ? 24.752 -40.451 59.381 1.00 36.52 22 PHE D N 1
ATOM 2353 C CA . PHE D 1 22 ? 24.687 -39.535 58.246 1.00 25.33 22 PHE D CA 1
ATOM 2354 C C . PHE D 1 22 ? 26.084 -39.211 57.669 1.00 31.86 22 PHE D C 1
ATOM 2355 O O . PHE D 1 22 ? 26.339 -39.367 56.448 1.00 32.62 22 PHE D O 1
ATOM 2363 N N . LEU D 1 23 ? 26.995 -38.785 58.544 1.00 25.35 23 LEU D N 1
ATOM 2364 C CA . LEU D 1 23 ? 28.338 -38.423 58.093 1.00 24.99 23 LEU D CA 1
ATOM 2365 C C . LEU D 1 23 ? 29.044 -39.602 57.444 1.00 29.15 23 LEU D C 1
ATOM 2366 O O . LEU D 1 23 ? 29.786 -39.428 56.475 1.00 30.12 23 LEU D O 1
ATOM 2371 N N . SER D 1 24 ? 28.800 -40.801 57.969 1.00 34.60 24 SER D N 1
ATOM 2372 C CA . SER D 1 24 ? 29.390 -42.007 57.398 1.00 37.45 24 SER D CA 1
ATOM 2373 C C . SER D 1 24 ? 28.877 -42.219 55.993 1.00 27.39 24 SER D C 1
ATOM 2374 O O . SER D 1 24 ? 29.634 -42.631 55.118 1.00 32.66 24 SER D O 1
ATOM 2377 N N . ALA D 1 25 ? 27.596 -41.937 55.768 1.00 24.92 25 ALA D N 1
ATOM 2378 C CA . ALA D 1 25 ? 27.096 -42.017 54.400 1.00 25.39 25 ALA D CA 1
ATOM 2379 C C . ALA D 1 25 ? 27.870 -41.045 53.523 1.00 32.59 25 ALA D C 1
ATOM 2380 O O . ALA D 1 25 ? 28.153 -41.341 52.358 1.00 23.43 25 ALA D O 1
ATOM 2382 N N . MET D 1 26 ? 28.236 -39.893 54.082 1.00 31.27 26 MET D N 1
ATOM 2383 C CA . MET D 1 26 ? 28.982 -38.931 53.270 1.00 27.61 26 MET D CA 1
ATOM 2384 C C . MET D 1 26 ? 30.509 -39.116 53.299 1.00 36.36 26 MET D C 1
ATOM 2385 O O . MET D 1 26 ? 31.208 -38.610 52.416 1.00 21.90 26 MET D O 1
ATOM 2390 N N . ALA D 1 27 ? 31.036 -39.833 54.292 1.00 35.92 27 ALA D N 1
ATOM 2391 C CA . ALA D 1 27 ? 32.491 -39.885 54.478 1.00 31.06 27 ALA D CA 1
ATOM 2392 C C . ALA D 1 27 ? 33.177 -40.910 53.570 1.00 28.59 27 ALA D C 1
ATOM 2393 O O . ALA D 1 27 ? 33.926 -41.768 54.033 1.00 27.99 27 ALA D O 1
ATOM 2395 N N . ASN D 1 28 ? 32.926 -40.797 52.273 1.00 28.05 28 ASN D N 1
ATOM 2396 C CA . ASN D 1 28 ? 33.585 -41.621 51.271 1.00 30.82 28 ASN D CA 1
ATOM 2397 C C . ASN D 1 28 ? 33.822 -40.788 50.020 1.00 38.37 28 ASN D C 1
ATOM 2398 O O . ASN D 1 28 ? 32.928 -40.057 49.589 1.00 45.99 28 ASN D O 1
ATOM 2403 N N . PRO D 1 29 ? 35.026 -40.885 49.435 1.00 37.88 29 PRO D N 1
ATOM 2404 C CA . PRO D 1 29 ? 35.394 -40.026 48.302 1.00 32.89 29 PRO D CA 1
ATOM 2405 C C . PRO D 1 29 ? 34.486 -40.225 47.094 1.00 31.59 29 PRO D C 1
ATOM 2406 O O . PRO D 1 29 ? 34.077 -39.255 46.437 1.00 29.99 29 PRO D O 1
ATOM 2410 N N . LYS D 1 30 ? 34.158 -41.480 46.816 1.00 34.35 30 LYS D N 1
ATOM 2411 C CA . LYS D 1 30 ? 33.323 -41.788 45.667 1.00 38.84 30 LYS D CA 1
ATOM 2412 C C . LYS D 1 30 ? 31.924 -41.229 45.905 1.00 34.76 30 LYS D C 1
ATOM 2413 O O . LYS D 1 30 ? 31.346 -40.586 45.031 1.00 27.83 30 LYS D O 1
ATOM 2419 N N . ARG D 1 31 ? 31.397 -41.466 47.104 1.00 34.77 31 ARG D N 1
ATOM 2420 C CA . ARG D 1 31 ? 30.081 -40.963 47.482 1.00 29.80 31 ARG D CA 1
ATOM 2421 C C . ARG D 1 31 ? 30.051 -39.441 47.510 1.00 29.30 31 ARG D C 1
ATOM 2422 O O . ARG D 1 31 ? 29.031 -38.820 47.219 1.00 23.95 31 ARG D O 1
ATOM 2430 N N . LEU D 1 32 ? 31.171 -38.837 47.881 1.00 23.71 32 LEU D N 1
ATOM 2431 C CA . LEU D 1 32 ? 31.264 -37.386 47.886 1.00 25.15 32 LEU D CA 1
ATOM 2432 C C . LEU D 1 32 ? 31.167 -36.842 46.454 1.00 30.56 32 LEU D C 1
ATOM 2433 O O . LEU D 1 32 ? 30.445 -35.865 46.199 1.00 27.23 32 LEU D O 1
ATOM 2438 N N . LEU D 1 33 ? 31.874 -37.484 45.521 1.00 28.49 33 LEU D N 1
ATOM 2439 C CA . LEU D 1 33 ? 31.807 -37.073 44.119 1.00 30.78 33 LEU D CA 1
ATOM 2440 C C . LEU D 1 33 ? 30.404 -37.276 43.545 1.00 30.46 33 LEU D C 1
ATOM 2441 O O . LEU D 1 33 ? 29.866 -36.410 42.835 1.00 33.93 33 LEU D O 1
ATOM 2446 N N . ILE D 1 34 ? 29.822 -38.427 43.871 1.00 29.90 34 ILE D N 1
ATOM 2447 C CA . ILE D 1 34 ? 28.460 -38.770 43.484 1.00 34.21 34 ILE D CA 1
ATOM 2448 C C . ILE D 1 34 ? 27.455 -37.732 43.961 1.00 34.95 34 ILE D C 1
ATOM 2449 O O . ILE D 1 34 ? 26.637 -37.242 43.184 1.00 25.99 34 ILE D O 1
ATOM 2454 N N . LEU D 1 35 ? 27.519 -37.408 45.247 1.00 29.04 35 LEU D N 1
ATOM 2455 C CA . LEU D 1 35 ? 26.582 -36.465 45.838 1.00 31.92 35 LEU D CA 1
ATOM 2456 C C . LEU D 1 35 ? 26.780 -35.071 45.257 1.00 31.76 35 LEU D C 1
ATOM 2457 O O . LEU D 1 35 ? 25.824 -34.323 45.112 1.00 22.51 35 LEU D O 1
ATOM 2462 N N . ASP D 1 36 ? 28.022 -34.723 44.930 1.00 36.99 36 ASP D N 1
ATOM 2463 C CA . ASP D 1 36 ? 28.285 -33.439 44.284 1.00 38.86 36 ASP D CA 1
ATOM 2464 C C . ASP D 1 36 ? 27.545 -33.391 42.942 1.00 40.06 36 ASP D C 1
ATOM 2465 O O . ASP D 1 36 ? 26.683 -32.516 42.696 1.00 60.21 36 ASP D O 1
ATOM 2470 N N . SER D 1 37 ? 27.805 -34.405 42.121 1.00 31.86 37 SER D N 1
ATOM 2471 C CA . SER D 1 37 ? 27.215 -34.472 40.788 1.00 36.38 37 SER D CA 1
ATOM 2472 C C . SER D 1 37 ? 25.691 -34.482 40.835 1.00 29.08 37 SER D C 1
ATOM 2473 O O . SER D 1 37 ? 25.036 -33.739 40.105 1.00 26.66 37 SER D O 1
ATOM 2476 N N . LEU D 1 38 ? 25.141 -35.302 41.725 1.00 31.37 38 LEU D N 1
ATOM 2477 C CA . LEU D 1 38 ? 23.700 -35.469 41.861 1.00 30.70 38 LEU D CA 1
ATOM 2478 C C . LEU D 1 38 ? 23.041 -34.244 42.465 1.00 25.31 38 LEU D C 1
ATOM 2479 O O . LEU D 1 38 ? 21.849 -34.007 42.253 1.00 26.44 38 LEU D O 1
ATOM 2484 N N . VAL D 1 39 ? 23.804 -33.468 43.226 1.00 24.66 39 VAL D N 1
ATOM 2485 C CA . VAL D 1 39 ? 23.261 -32.223 43.738 1.00 25.39 39 VAL D CA 1
ATOM 2486 C C . VAL D 1 39 ? 23.151 -31.242 42.589 1.00 40.02 39 VAL D C 1
ATOM 2487 O O . VAL D 1 39 ? 22.234 -30.418 42.568 1.00 28.47 39 VAL D O 1
ATOM 2491 N N . LYS D 1 40 ? 23.990 -31.393 41.561 1.00 53.15 40 LYS D N 1
ATOM 2492 C CA . LYS D 1 40 ? 23.906 -30.360 40.523 1.00 57.65 40 LYS D CA 1
ATOM 2493 C C . LYS D 1 40 ? 23.089 -30.791 39.277 1.00 56.11 40 LYS D C 1
ATOM 2494 O O . LYS D 1 40 ? 22.692 -29.929 38.490 1.00 56.76 40 LYS D O 1
ATOM 2500 N N . GLU D 1 41 ? 22.736 -32.077 39.170 1.00 52.36 41 GLU D N 1
ATOM 2501 C CA . GLU D 1 41 ? 21.845 -32.586 38.105 1.00 63.77 41 GLU D CA 1
ATOM 2502 C C . GLU D 1 41 ? 21.203 -33.956 38.387 1.00 58.66 41 GLU D C 1
ATOM 2503 O O . GLU D 1 41 ? 21.657 -34.725 39.238 1.00 52.52 41 GLU D O 1
ATOM 2509 N N . GLU D 1 42 ? 20.123 -34.228 37.653 1.00 49.14 42 GLU D N 1
ATOM 2510 C CA . GLU D 1 42 ? 19.564 -35.573 37.533 1.00 33.06 42 GLU D CA 1
ATOM 2511 C C . GLU D 1 42 ? 20.481 -36.392 36.633 1.00 35.16 42 GLU D C 1
ATOM 2512 O O . GLU D 1 42 ? 20.953 -35.896 35.608 1.00 35.10 42 GLU D O 1
ATOM 2518 N N . MET D 1 43 ? 20.737 -37.643 37.001 1.00 36.57 43 MET D N 1
ATOM 2519 C CA . MET D 1 43 ? 21.618 -38.489 36.201 1.00 32.83 43 MET D CA 1
ATOM 2520 C C . MET D 1 43 ? 21.175 -39.941 36.181 1.00 34.26 43 MET D C 1
ATOM 2521 O O . MET D 1 43 ? 20.774 -40.489 37.205 1.00 33.54 43 MET D O 1
ATOM 2526 N N . ALA D 1 44 ? 21.260 -40.561 35.009 1.00 46.53 44 ALA D N 1
ATOM 2527 C CA . ALA D 1 44 ? 21.060 -41.998 34.884 1.00 38.38 44 ALA D CA 1
ATOM 2528 C C . ALA D 1 44 ? 22.280 -42.732 35.430 1.00 39.26 44 ALA D C 1
ATOM 2529 O O . ALA D 1 44 ? 23.372 -42.167 35.504 1.00 47.64 44 ALA D O 1
ATOM 2531 N N . VAL D 1 45 ? 22.082 -43.981 35.834 1.00 37.76 45 VAL D N 1
ATOM 2532 C CA . VAL D 1 45 ? 23.133 -44.761 36.481 1.00 41.49 45 VAL D CA 1
ATOM 2533 C C . VAL D 1 45 ? 24.380 -44.889 35.601 1.00 48.44 45 VAL D C 1
ATOM 2534 O O . VAL D 1 45 ? 25.508 -44.814 36.094 1.00 59.22 45 VAL D O 1
ATOM 2538 N N . GLY D 1 46 ? 24.180 -45.051 34.296 1.00 40.77 46 GLY D N 1
ATOM 2539 C CA . GLY D 1 46 ? 25.299 -45.164 33.377 1.00 37.75 46 GLY D CA 1
ATOM 2540 C C . GLY D 1 46 ? 26.134 -43.897 33.318 1.00 35.60 46 GLY D C 1
ATOM 2541 O O . GLY D 1 46 ? 27.356 -43.927 33.527 1.00 40.91 46 GLY D O 1
ATOM 2542 N N . ALA D 1 47 ? 25.464 -42.781 33.039 1.00 31.79 47 ALA D N 1
ATOM 2543 C CA . ALA D 1 47 ? 26.116 -41.478 32.938 1.00 44.92 47 ALA D CA 1
ATOM 2544 C C . ALA D 1 47 ? 26.824 -41.113 34.241 1.00 44.08 47 ALA D C 1
ATOM 2545 O O . ALA D 1 47 ? 27.916 -40.538 34.232 1.00 45.39 47 ALA D O 1
ATOM 2547 N N . LEU D 1 48 ? 26.197 -41.461 35.359 1.00 38.48 48 LEU D N 1
ATOM 2548 C CA . LEU D 1 48 ? 26.771 -41.193 36.670 1.00 43.23 48 LEU D CA 1
ATOM 2549 C C . LEU D 1 48 ? 28.026 -42.023 36.906 1.00 45.07 48 LEU D C 1
ATOM 2550 O O . LEU D 1 48 ? 29.045 -41.499 37.361 1.00 38.76 48 LEU D O 1
ATOM 2555 N N . ALA D 1 49 ? 27.946 -43.317 36.602 1.00 44.65 49 ALA D N 1
ATOM 2556 C CA . ALA D 1 49 ? 29.088 -44.210 36.773 1.00 43.94 49 ALA D CA 1
ATOM 2557 C C . ALA D 1 49 ? 30.257 -43.721 35.932 1.00 44.89 49 ALA D C 1
ATOM 2558 O O . ALA D 1 49 ? 31.416 -43.776 36.357 1.00 37.75 49 ALA D O 1
ATOM 2560 N N . ASN D 1 50 ? 29.941 -43.201 34.751 1.00 49.71 50 ASN D N 1
ATOM 2561 C CA . ASN D 1 50 ? 30.973 -42.669 33.872 1.00 54.12 50 ASN D CA 1
ATOM 2562 C C . ASN D 1 50 ? 31.587 -41.379 34.406 1.00 57.02 50 ASN D C 1
ATOM 2563 O O . ASN D 1 50 ? 32.797 -41.171 34.316 1.00 60.46 50 ASN D O 1
ATOM 2568 N N . LYS D 1 51 ? 30.742 -40.525 34.973 1.00 53.77 51 LYS D N 1
ATOM 2569 C CA . LYS D 1 51 ? 31.179 -39.246 35.523 1.00 45.12 51 LYS D CA 1
ATOM 2570 C C . LYS D 1 51 ? 32.070 -39.414 36.750 1.00 47.85 51 LYS D C 1
ATOM 2571 O O . LYS D 1 51 ? 33.062 -38.704 36.916 1.00 44.76 51 LYS D O 1
ATOM 2577 N N . VAL D 1 52 ? 31.711 -40.374 37.596 1.00 54.62 52 VAL D N 1
ATOM 2578 C CA . VAL D 1 52 ? 32.403 -40.614 38.856 1.00 54.51 52 VAL D CA 1
ATOM 2579 C C . VAL D 1 52 ? 33.520 -41.653 38.666 1.00 56.01 52 VAL D C 1
ATOM 2580 O O . VAL D 1 52 ? 34.393 -41.827 39.523 1.00 53.77 52 VAL D O 1
ATOM 2584 N N . GLY D 1 53 ? 33.547 -42.271 37.489 1.00 52.50 53 GLY D N 1
ATOM 2585 C CA . GLY D 1 53 ? 34.539 -43.289 37.191 1.00 44.97 53 GLY D CA 1
ATOM 2586 C C . GLY D 1 53 ? 34.332 -44.536 38.031 1.00 40.18 53 GLY D C 1
ATOM 2587 O O . GLY D 1 53 ? 35.205 -44.932 38.801 1.00 45.63 53 GLY D O 1
ATOM 2588 N N . LEU D 1 54 ? 33.173 -45.165 37.868 1.00 37.23 54 LEU D N 1
ATOM 2589 C CA . LEU D 1 54 ? 32.853 -46.377 38.611 1.00 40.33 54 LEU D CA 1
ATOM 2590 C C . LEU D 1 54 ? 32.176 -47.426 37.745 1.00 46.80 54 LEU D C 1
ATOM 2591 O O . LEU D 1 54 ? 31.694 -47.139 36.648 1.00 48.46 54 LEU D O 1
ATOM 2596 N N . SER D 1 55 ? 32.147 -48.650 38.258 1.00 51.27 55 SER D N 1
ATOM 2597 C CA . SER D 1 55 ? 31.421 -49.742 37.626 1.00 55.64 55 SER D CA 1
ATOM 2598 C C . SER D 1 55 ? 30.000 -49.720 38.152 1.00 53.47 55 SER D C 1
ATOM 2599 O O . SER D 1 55 ? 29.719 -49.036 39.135 1.00 49.63 55 SER D O 1
ATOM 2602 N N . GLN D 1 56 ? 29.100 -50.443 37.494 1.00 58.79 56 GLN D N 1
ATOM 2603 C CA . GLN D 1 56 ? 27.703 -50.399 37.894 1.00 56.76 56 GLN D CA 1
ATOM 2604 C C . GLN D 1 56 ? 27.535 -51.118 39.230 1.00 55.85 56 GLN D C 1
ATOM 2605 O O . GLN D 1 56 ? 26.612 -50.832 39.993 1.00 56.92 56 GLN D O 1
ATOM 2611 N N . SER D 1 57 ? 28.470 -52.018 39.519 1.00 52.02 57 SER D N 1
ATOM 2612 C CA . SER D 1 57 ? 28.495 -52.751 40.778 1.00 61.92 57 SER D CA 1
ATOM 2613 C C . SER D 1 57 ? 28.806 -51.833 41.954 1.00 62.51 57 SER D C 1
ATOM 2614 O O . SER D 1 57 ? 28.033 -51.733 42.921 1.00 67.90 57 SER D O 1
ATOM 2617 N N . ALA D 1 58 ? 29.943 -51.153 41.854 1.00 54.38 58 ALA D N 1
ATOM 2618 C CA . ALA D 1 58 ? 30.387 -50.254 42.906 1.00 49.32 58 ALA D CA 1
ATOM 2619 C C . ALA D 1 58 ? 29.409 -49.098 43.069 1.00 44.99 58 ALA D C 1
ATOM 2620 O O . ALA D 1 58 ? 29.089 -48.689 44.195 1.00 52.28 58 ALA D O 1
ATOM 2622 N N . LEU D 1 59 ? 28.931 -48.580 41.941 1.00 41.17 59 LEU D N 1
ATOM 2623 C CA . LEU D 1 59 ? 27.970 -47.488 41.968 1.00 39.64 59 LEU D CA 1
ATOM 2624 C C . LEU D 1 59 ? 26.700 -47.958 42.656 1.00 44.88 59 LEU D C 1
ATOM 2625 O O . LEU D 1 59 ? 26.093 -47.215 43.418 1.00 54.01 59 LEU D O 1
ATOM 2630 N N . SER D 1 60 ? 26.296 -49.193 42.379 1.00 43.00 60 SER D N 1
ATOM 2631 C CA . SER D 1 60 ? 25.119 -49.759 43.029 1.00 44.29 60 SER D CA 1
ATOM 2632 C C . SER D 1 60 ? 25.304 -49.791 44.545 1.00 42.94 60 SER D C 1
ATOM 2633 O O . SER D 1 60 ? 24.417 -49.363 45.288 1.00 38.17 60 SER D O 1
ATOM 2636 N N . GLN D 1 61 ? 26.454 -50.291 45.000 1.00 44.17 61 GLN D N 1
ATOM 2637 C CA . GLN D 1 61 ? 26.757 -50.284 46.433 1.00 41.25 61 GLN D CA 1
ATOM 2638 C C . GLN D 1 61 ? 26.629 -48.900 47.055 1.00 47.17 61 GLN D C 1
ATOM 2639 O O . GLN D 1 61 ? 25.917 -48.704 48.057 1.00 47.06 61 GLN D O 1
ATOM 2645 N N . HIS D 1 62 ? 27.301 -47.939 46.430 1.00 42.38 62 HIS D N 1
ATOM 2646 C CA . HIS D 1 62 ? 27.352 -46.584 46.950 1.00 38.77 62 HIS D CA 1
ATOM 2647 C C . HIS D 1 62 ? 25.968 -45.939 46.986 1.00 37.42 62 HIS D C 1
ATOM 2648 O O . HIS D 1 62 ? 25.607 -45.271 47.960 1.00 37.85 62 HIS D O 1
ATOM 2655 N N . LEU D 1 63 ? 25.198 -46.141 45.921 1.00 39.21 63 LEU D N 1
ATOM 2656 C CA . LEU D 1 63 ? 23.842 -45.612 45.841 1.00 36.92 63 LEU D CA 1
ATOM 2657 C C . LEU D 1 63 ? 22.965 -46.246 46.907 1.00 39.43 63 LEU D C 1
ATOM 2658 O O . LEU D 1 63 ? 22.095 -45.588 47.472 1.00 49.04 63 LEU D O 1
ATOM 2663 N N . SER D 1 64 ? 23.213 -47.517 47.200 1.00 39.03 64 SER D N 1
ATOM 2664 C CA . SER D 1 64 ? 22.455 -48.201 48.235 1.00 42.73 64 SER D CA 1
ATOM 2665 C C . SER D 1 64 ? 22.745 -47.561 49.586 1.00 43.57 64 SER D C 1
ATOM 2666 O O . SER D 1 64 ? 21.828 -47.326 50.385 1.00 45.92 64 SER D O 1
ATOM 2669 N N . LYS D 1 65 ? 24.015 -47.243 49.826 1.00 30.02 65 LYS D N 1
ATOM 2670 C CA . LYS D 1 65 ? 24.385 -46.640 51.101 1.00 35.51 65 LYS D CA 1
ATOM 2671 C C . LYS D 1 65 ? 23.824 -45.226 51.213 1.00 47.58 65 LYS D C 1
ATOM 2672 O O . LYS D 1 65 ? 23.450 -44.786 52.299 1.00 57.24 65 LYS D O 1
ATOM 2678 N N . LEU D 1 66 ? 23.747 -44.523 50.087 1.00 43.03 66 LEU D N 1
ATOM 2679 C CA . LEU D 1 66 ? 23.155 -43.191 50.071 1.00 37.09 66 LEU D CA 1
ATOM 2680 C C . LEU D 1 66 ? 21.662 -43.241 50.332 1.00 33.93 66 LEU D C 1
ATOM 2681 O O . LEU D 1 66 ? 21.113 -42.366 51.000 1.00 33.99 66 LEU D O 1
ATOM 2686 N N . ARG D 1 67 ? 21.001 -44.259 49.795 1.00 35.74 67 ARG D N 1
ATOM 2687 C CA . ARG D 1 67 ? 19.567 -44.401 50.007 1.00 39.78 67 ARG D CA 1
ATOM 2688 C C . ARG D 1 67 ? 19.262 -44.774 51.452 1.00 34.35 67 ARG D C 1
ATOM 2689 O O . ARG D 1 67 ? 18.261 -44.326 52.009 1.00 39.26 67 ARG D O 1
ATOM 2697 N N . ALA D 1 68 ? 20.131 -45.577 52.063 1.00 34.07 68 ALA D N 1
ATOM 2698 C CA . ALA D 1 68 ? 19.918 -45.989 53.451 1.00 39.19 68 ALA D CA 1
ATOM 2699 C C . ALA D 1 68 ? 19.896 -44.793 54.407 1.00 42.63 68 ALA D C 1
ATOM 2700 O O . ALA D 1 68 ? 19.201 -44.809 55.421 1.00 44.73 68 ALA D O 1
ATOM 2702 N N . GLN D 1 69 ? 20.656 -43.756 54.076 1.00 37.39 69 GLN D N 1
ATOM 2703 C CA . GLN D 1 69 ? 20.671 -42.542 54.883 1.00 33.15 69 GLN D CA 1
ATOM 2704 C C . GLN D 1 69 ? 19.781 -41.452 54.287 1.00 30.34 69 GLN D C 1
ATOM 2705 O O . GLN D 1 69 ? 19.897 -40.286 54.660 1.00 24.67 69 GLN D O 1
ATOM 2711 N N . ASN D 1 70 ? 18.909 -41.845 53.357 1.00 25.70 70 ASN D N 1
ATOM 2712 C CA . ASN D 1 70 ? 17.885 -40.959 52.807 1.00 25.08 70 ASN D CA 1
ATOM 2713 C C . ASN D 1 70 ? 18.456 -39.728 52.106 1.00 32.99 70 ASN D C 1
ATOM 2714 O O . ASN D 1 70 ? 17.882 -38.644 52.186 1.00 30.57 70 ASN D O 1
ATOM 2719 N N . LEU D 1 71 ? 19.577 -39.887 51.413 1.00 29.33 71 LEU D N 1
ATOM 2720 C CA . LEU D 1 71 ? 20.272 -38.730 50.874 1.00 21.83 71 LEU D CA 1
ATOM 2721 C C . LEU D 1 71 ? 20.009 -38.493 49.388 1.00 21.40 71 LEU D C 1
ATOM 2722 O O . LEU D 1 71 ? 20.422 -37.472 48.848 1.00 28.90 71 LEU D O 1
ATOM 2727 N N . VAL D 1 72 ? 19.327 -39.422 48.726 1.00 22.06 72 VAL D N 1
ATOM 2728 C CA . VAL D 1 72 ? 19.037 -39.267 47.298 1.00 29.42 72 VAL D CA 1
ATOM 2729 C C . VAL D 1 72 ? 17.585 -39.564 46.921 1.00 22.43 72 VAL D C 1
ATOM 2730 O O . VAL D 1 72 ? 16.919 -40.399 47.530 1.00 34.98 72 VAL D O 1
ATOM 2734 N N . SER D 1 73 ? 17.118 -38.875 45.891 1.00 27.14 73 SER D N 1
ATOM 2735 C CA . SER D 1 73 ? 15.792 -39.076 45.332 1.00 27.03 73 SER D CA 1
ATOM 2736 C C . SER D 1 73 ? 15.911 -39.691 43.947 1.00 27.53 73 SER D C 1
ATOM 2737 O O . SER D 1 73 ? 16.939 -39.552 43.274 1.00 31.88 73 SER D O 1
ATOM 2740 N N . THR D 1 74 ? 14.858 -40.376 43.525 1.00 23.79 74 THR D N 1
ATOM 2741 C CA . THR D 1 74 ? 14.838 -40.992 42.210 1.00 33.43 74 THR D CA 1
ATOM 2742 C C . THR D 1 74 ? 13.548 -40.666 41.485 1.00 29.56 74 THR D C 1
ATOM 2743 O O . THR D 1 74 ? 12.537 -40.332 42.098 1.00 28.88 74 THR D O 1
ATOM 2747 N N . ARG D 1 75 ? 13.601 -40.766 40.167 1.00 35.53 75 ARG D N 1
ATOM 2748 C CA . ARG D 1 75 ? 12.420 -40.625 39.331 1.00 39.11 75 ARG D CA 1
ATOM 2749 C C . ARG D 1 75 ? 12.569 -41.589 38.165 1.00 41.78 75 ARG D C 1
ATOM 2750 O O . ARG D 1 75 ? 13.656 -41.725 37.611 1.00 40.41 75 ARG D O 1
ATOM 2758 N N . ARG D 1 76 ? 11.500 -42.256 37.762 1.00 40.69 76 ARG D N 1
ATOM 2759 C CA . ARG D 1 76 ? 11.698 -43.256 36.734 1.00 37.07 76 ARG D CA 1
ATOM 2760 C C . ARG D 1 76 ? 10.931 -42.945 35.457 1.00 41.91 76 ARG D C 1
ATOM 2761 O O . ARG D 1 76 ? 9.715 -42.741 35.465 1.00 45.54 76 ARG D O 1
ATOM 2769 N N . ASP D 1 77 ? 11.674 -42.885 34.358 1.00 36.90 77 ASP D N 1
ATOM 2770 C CA . ASP D 1 77 ? 11.078 -42.733 33.047 1.00 29.66 77 ASP D CA 1
ATOM 2771 C C . ASP D 1 77 ? 11.356 -43.978 32.210 1.00 43.03 77 ASP D C 1
ATOM 2772 O O . ASP D 1 77 ? 12.480 -44.180 31.734 1.00 39.62 77 ASP D O 1
ATOM 2777 N N . ALA D 1 78 ? 10.329 -44.810 32.063 1.00 48.36 78 ALA D N 1
ATOM 2778 C CA . ALA D 1 78 ? 10.429 -46.056 31.334 1.00 49.57 78 ALA D CA 1
ATOM 2779 C C . ALA D 1 78 ? 11.542 -46.940 31.852 1.00 49.16 78 ALA D C 1
ATOM 2780 O O . ALA D 1 78 ? 11.517 -47.438 32.981 1.00 56.41 78 ALA D O 1
ATOM 2782 N N . GLN D 1 79 ? 12.552 -47.103 31.015 1.00 39.29 79 GLN D N 1
ATOM 2783 C CA . GLN D 1 79 ? 13.537 -48.100 31.309 1.00 39.60 79 GLN D CA 1
ATOM 2784 C C . GLN D 1 79 ? 14.727 -47.447 32.012 1.00 37.55 79 GLN D C 1
ATOM 2785 O O . GLN D 1 79 ? 15.785 -48.066 32.185 1.00 45.07 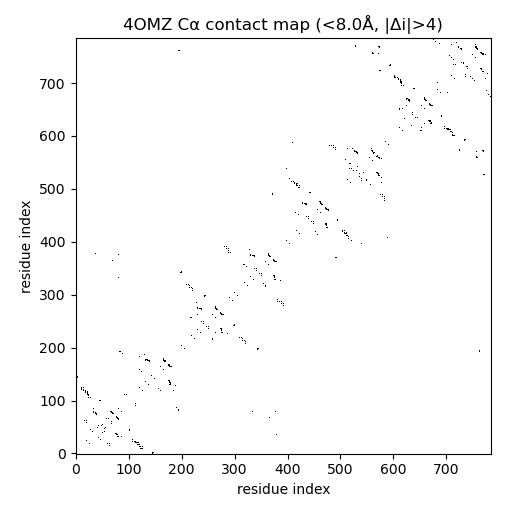79 GLN D O 1
ATOM 2791 N N . THR D 1 80 ? 14.558 -46.183 32.390 1.00 37.38 80 THR D N 1
ATOM 2792 C CA . THR D 1 80 ? 15.631 -45.445 33.044 1.00 31.01 80 THR D CA 1
ATOM 2793 C C . THR D 1 80 ? 15.279 -44.865 34.404 1.00 29.68 80 THR D C 1
ATOM 2794 O O . THR D 1 80 ? 14.259 -44.192 34.549 1.00 29.97 80 THR D O 1
ATOM 2798 N N . ILE D 1 81 ? 16.140 -45.108 35.388 1.00 29.33 81 ILE D N 1
ATOM 2799 C CA . ILE D 1 81 ? 16.000 -44.472 36.685 1.00 28.14 81 ILE D CA 1
ATOM 2800 C C . ILE D 1 81 ? 16.941 -43.277 36.679 1.00 35.66 81 ILE D C 1
ATOM 2801 O O . ILE D 1 81 ? 18.109 -43.399 36.310 1.00 42.78 81 ILE D O 1
ATOM 2806 N N . TYR D 1 82 ? 16.421 -42.124 37.078 1.00 31.68 82 TYR D N 1
ATOM 2807 C CA . TYR D 1 82 ? 17.210 -40.906 37.176 1.00 28.70 82 TYR D CA 1
ATOM 2808 C C . TYR D 1 82 ? 17.408 -40.549 38.633 1.00 24.26 82 TYR D C 1
ATOM 2809 O O . TYR D 1 82 ? 16.434 -40.417 39.388 1.00 24.07 82 TYR D O 1
ATOM 2818 N N . TYR D 1 83 ? 18.676 -40.413 39.018 1.00 23.90 83 TYR D N 1
ATOM 2819 C CA . TYR D 1 83 ? 19.048 -40.087 40.391 1.00 29.32 83 TYR D CA 1
ATOM 2820 C C . TYR D 1 83 ? 19.324 -38.605 40.573 1.00 24.67 83 TYR D C 1
ATOM 2821 O O . TYR D 1 83 ? 19.858 -37.946 39.682 1.00 32.14 83 TYR D O 1
ATOM 2830 N N . SER D 1 84 ? 18.965 -38.092 41.745 1.00 27.18 84 SER D N 1
ATOM 2831 C CA . SER D 1 84 ? 19.305 -36.725 42.122 1.00 28.54 84 SER D CA 1
ATOM 2832 C C . SER D 1 84 ? 19.462 -36.626 43.630 1.00 25.56 84 SER D C 1
ATOM 2833 O O . SER D 1 84 ? 19.171 -37.577 44.354 1.00 24.90 84 SER D O 1
ATOM 2836 N N . SER D 1 85 ? 19.932 -35.480 44.105 1.00 21.07 85 SER D N 1
ATOM 2837 C CA . SER D 1 85 ? 19.915 -35.215 45.533 1.00 19.79 85 SER D CA 1
ATOM 2838 C C . SER D 1 85 ? 19.406 -33.815 45.819 1.00 19.62 85 SER D C 1
ATOM 2839 O O . SER D 1 85 ? 19.954 -32.830 45.329 1.00 20.40 85 SER D O 1
ATOM 2842 N N . SER D 1 86 ? 18.343 -33.740 46.608 1.00 25.98 86 SER D N 1
ATOM 2843 C CA . SER D 1 86 ? 17.805 -32.469 47.064 1.00 29.69 86 SER D CA 1
ATOM 2844 C C . SER D 1 86 ? 17.894 -32.407 48.585 1.00 26.88 86 SER D C 1
ATOM 2845 O O . SER D 1 86 ? 17.149 -31.671 49.233 1.00 29.39 86 SER D O 1
ATOM 2848 N N . SER D 1 87 ? 18.806 -33.201 49.143 1.00 26.40 87 SER D N 1
ATOM 2849 C CA . SER D 1 87 ? 18.984 -33.306 50.587 1.00 20.09 87 SER D CA 1
ATOM 2850 C C . SER D 1 87 ? 19.548 -32.025 51.192 1.00 29.48 87 SER D C 1
ATOM 2851 O O . SER D 1 87 ? 20.656 -31.610 50.853 1.00 35.60 87 SER D O 1
ATOM 2854 N N . ASP D 1 88 ? 18.791 -31.411 52.096 1.00 20.45 88 ASP D N 1
ATOM 2855 C CA . ASP D 1 88 ? 19.238 -30.199 52.776 1.00 26.52 88 ASP D CA 1
ATOM 2856 C C . ASP D 1 88 ? 20.510 -30.469 53.601 1.00 25.80 88 ASP D C 1
ATOM 2857 O O . ASP D 1 88 ? 21.437 -29.651 53.644 1.00 21.31 88 ASP D O 1
ATOM 2862 N N . SER D 1 89 ? 20.544 -31.634 54.238 1.00 20.31 89 SER D N 1
ATOM 2863 C CA . SER D 1 89 ? 21.690 -32.089 55.013 1.00 22.57 89 SER D CA 1
ATOM 2864 C C . SER D 1 89 ? 22.953 -32.155 54.158 1.00 26.27 89 SER D C 1
ATOM 2865 O O . SER D 1 89 ? 24.006 -31.600 54.520 1.00 41.20 89 SER D O 1
ATOM 2868 N N . VAL D 1 90 ? 22.842 -32.852 53.029 1.00 21.04 90 VAL D N 1
ATOM 2869 C CA . VAL D 1 90 ? 23.963 -33.008 52.111 1.00 31.59 90 VAL D CA 1
ATOM 2870 C C . VAL D 1 90 ? 24.456 -31.641 51.674 1.00 27.54 90 VAL D C 1
ATOM 2871 O O . VAL D 1 90 ? 25.655 -31.405 51.621 1.00 35.59 90 VAL D O 1
ATOM 2875 N N . MET D 1 91 ? 23.532 -30.734 51.379 1.00 22.20 91 MET D N 1
ATOM 2876 C CA . MET D 1 91 ? 23.920 -29.402 50.942 1.00 23.17 91 MET D CA 1
ATOM 2877 C C . MET D 1 91 ? 24.632 -28.616 52.044 1.00 26.79 91 MET D C 1
ATOM 2878 O O . MET D 1 91 ? 25.578 -27.884 51.770 1.00 28.01 91 MET D O 1
ATOM 2883 N N . LYS D 1 92 ? 24.204 -28.776 53.290 1.00 25.67 92 LYS D N 1
ATOM 2884 C CA . LYS D 1 92 ? 24.875 -28.076 54.380 1.00 25.69 92 LYS D CA 1
ATOM 2885 C C . LYS D 1 92 ? 26.302 -28.587 54.559 1.00 22.48 92 LYS D C 1
ATOM 2886 O O . LYS D 1 92 ? 27.234 -27.794 54.775 1.00 20.51 92 LYS D O 1
ATOM 2892 N N . ILE D 1 93 ? 26.478 -29.905 54.470 1.00 25.59 93 ILE D N 1
ATOM 2893 C CA . ILE D 1 93 ? 27.821 -30.466 54.602 1.00 18.12 93 ILE D CA 1
ATOM 2894 C C . ILE D 1 93 ? 28.707 -30.082 53.417 1.00 27.56 93 ILE D C 1
ATOM 2895 O O . ILE D 1 93 ? 29.861 -29.698 53.605 1.00 26.82 93 ILE D O 1
ATOM 2900 N N . LEU D 1 94 ? 28.171 -30.158 52.201 1.00 24.92 94 LEU D N 1
ATOM 2901 C CA . LEU D 1 94 ? 28.932 -29.767 51.016 1.00 23.16 94 LEU D CA 1
ATOM 2902 C C . LEU D 1 94 ? 29.313 -28.293 51.073 1.00 28.05 94 LEU D C 1
ATOM 2903 O O . LEU D 1 94 ? 30.388 -27.909 50.617 1.00 33.60 94 LEU D O 1
ATOM 2908 N N . GLY D 1 95 ? 28.429 -27.469 51.626 1.00 17.79 95 GLY D N 1
ATOM 2909 C CA . GLY D 1 95 ? 28.719 -26.061 51.784 1.00 18.15 95 GLY D CA 1
ATOM 2910 C C . GLY D 1 95 ? 29.871 -25.885 52.756 1.00 27.94 95 GLY D C 1
ATOM 2911 O O . GLY D 1 95 ? 30.841 -25.171 52.470 1.00 32.99 95 GLY D O 1
ATOM 2912 N N . ALA D 1 96 ? 29.783 -26.571 53.894 1.00 27.36 96 ALA D N 1
ATOM 2913 C CA . ALA D 1 96 ? 30.849 -26.522 54.894 1.00 30.04 96 ALA D CA 1
ATOM 2914 C C . ALA D 1 96 ? 32.194 -26.935 54.286 1.00 31.92 96 ALA D C 1
ATOM 2915 O O . ALA D 1 96 ? 33.191 -26.228 54.435 1.00 30.63 96 ALA D O 1
ATOM 2917 N N . LEU D 1 97 ? 32.205 -28.061 53.578 1.00 29.72 97 LEU D N 1
ATOM 2918 C CA . LEU D 1 97 ? 33.417 -28.573 52.947 1.00 28.41 97 LEU D CA 1
ATOM 2919 C C . LEU D 1 97 ? 33.962 -27.573 51.944 1.00 28.52 97 LEU D C 1
ATOM 2920 O O . LEU D 1 97 ? 35.167 -27.343 51.862 1.00 38.93 97 LEU D O 1
ATOM 2925 N N . SER D 1 98 ? 33.054 -26.968 51.191 1.00 24.22 98 SER D N 1
ATOM 2926 C CA . SER D 1 98 ? 33.410 -25.938 50.229 1.00 24.52 98 SER D CA 1
ATOM 2927 C C . SER D 1 98 ? 34.135 -24.785 50.923 1.00 26.61 98 SER D C 1
ATOM 2928 O O . SER D 1 98 ? 35.147 -24.290 50.431 1.00 27.30 98 SER D O 1
ATOM 2931 N N . GLU D 1 99 ? 33.640 -24.378 52.087 1.00 26.83 99 GLU D N 1
ATOM 2932 C CA . GLU D 1 99 ? 34.277 -23.283 52.812 1.00 32.55 99 GLU D CA 1
ATOM 2933 C C . GLU D 1 99 ? 35.615 -23.686 53.440 1.00 43.56 99 GLU D C 1
ATOM 2934 O O . GLU D 1 99 ? 36.547 -22.886 53.489 1.00 49.95 99 GLU D O 1
ATOM 2940 N N . ILE D 1 100 ? 35.710 -24.928 53.904 1.00 39.54 100 ILE D N 1
ATOM 2941 C CA . ILE D 1 100 ? 36.951 -25.458 54.463 1.00 31.14 100 ILE D CA 1
ATOM 2942 C C . ILE D 1 100 ? 38.066 -25.558 53.418 1.00 32.61 100 ILE D C 1
ATOM 2943 O O . ILE D 1 100 ? 39.221 -25.226 53.693 1.00 31.40 100 ILE D O 1
ATOM 2948 N N . TYR D 1 101 ? 37.711 -26.017 52.219 1.00 31.98 101 TYR D N 1
ATOM 2949 C CA . TYR D 1 101 ? 38.701 -26.386 51.204 1.00 35.58 101 TYR D CA 1
ATOM 2950 C C . TYR D 1 101 ? 38.735 -25.473 49.984 1.00 46.21 101 TYR D C 1
ATOM 2951 O O . TYR D 1 101 ? 39.572 -25.653 49.104 1.00 49.95 101 TYR D O 1
ATOM 2960 N N . GLY D 1 102 ? 37.824 -24.509 49.917 1.00 51.72 102 GLY D N 1
ATOM 2961 C CA . GLY D 1 102 ? 37.744 -23.650 48.751 1.00 48.82 102 GLY D CA 1
ATOM 2962 C C . GLY D 1 102 ? 36.911 -24.314 47.675 1.00 55.44 102 GLY D C 1
ATOM 2963 O O . GLY D 1 102 ? 37.049 -25.518 47.438 1.00 60.03 102 GLY D O 1
ATOM 2964 N N . MET E 1 5 ? 6.320 -58.587 -2.979 1.00 88.71 5 MET E N 1
ATOM 2965 C CA . MET E 1 5 ? 6.802 -59.455 -1.911 1.00 90.29 5 MET E CA 1
ATOM 2966 C C . MET E 1 5 ? 5.670 -60.309 -1.347 1.00 96.61 5 MET E C 1
ATOM 2967 O O . MET E 1 5 ? 4.514 -59.887 -1.314 1.00 101.01 5 MET E O 1
ATOM 2972 N N . GLN E 1 6 ? 6.010 -61.518 -0.917 1.00 97.86 6 GLN E N 1
ATOM 2973 C CA . GLN E 1 6 ? 5.051 -62.438 -0.306 1.00 87.57 6 GLN E CA 1
ATOM 2974 C C . GLN E 1 6 ? 4.776 -62.128 1.164 1.00 78.18 6 GLN E C 1
ATOM 2975 O O . GLN E 1 6 ? 5.693 -62.114 1.984 1.00 82.20 6 GLN E O 1
ATOM 2981 N N . PRO E 1 7 ? 3.501 -61.865 1.492 1.00 71.17 7 PRO E N 1
ATOM 2982 C CA . PRO E 1 7 ? 3.038 -61.644 2.868 1.00 72.45 7 PRO E CA 1
ATOM 2983 C C . PRO E 1 7 ? 3.419 -62.798 3.792 1.00 73.19 7 PRO E C 1
ATOM 2984 O O . PRO E 1 7 ? 3.832 -63.855 3.317 1.00 74.72 7 PRO E O 1
ATOM 2988 N N . LEU E 1 8 ? 3.269 -62.608 5.098 1.00 68.11 8 LEU E N 1
ATOM 2989 C CA . LEU E 1 8 ? 3.696 -63.631 6.040 1.00 58.37 8 LEU E CA 1
ATOM 2990 C C . LEU E 1 8 ? 2.772 -64.846 6.019 1.00 65.53 8 LEU E C 1
ATOM 2991 O O . LEU E 1 8 ? 1.549 -64.719 5.937 1.00 66.90 8 LEU E O 1
ATOM 2996 N N . SER E 1 9 ? 3.388 -66.021 6.111 1.00 63.65 9 SER E N 1
ATOM 2997 C CA . SER E 1 9 ? 2.697 -67.308 6.053 1.00 64.48 9 SER E CA 1
ATOM 2998 C C . SER E 1 9 ? 1.626 -67.459 7.129 1.00 68.11 9 SER E C 1
ATOM 2999 O O . SER E 1 9 ? 1.700 -66.814 8.175 1.00 68.25 9 SER E O 1
ATOM 3002 N N . PRO E 1 10 ? 0.625 -68.322 6.878 1.00 73.47 10 PRO E N 1
ATOM 3003 C CA . PRO E 1 10 ? -0.381 -68.600 7.910 1.00 71.62 10 PRO E CA 1
ATOM 3004 C C . PRO E 1 10 ? 0.263 -69.176 9.174 1.00 66.72 10 PRO E C 1
ATOM 3005 O O . PRO E 1 10 ? -0.212 -68.936 10.297 1.00 68.27 10 PRO E O 1
ATOM 3009 N N . GLU E 1 11 ? 1.358 -69.909 8.987 1.00 57.94 11 GLU E N 1
ATOM 3010 C CA . GLU E 1 11 ? 2.092 -70.468 10.111 1.00 67.69 11 GLU E CA 1
ATOM 3011 C C . GLU E 1 11 ? 2.648 -69.383 11.022 1.00 65.03 11 GLU E C 1
ATOM 3012 O O . GLU E 1 11 ? 2.559 -69.489 12.245 1.00 64.39 11 GLU E O 1
ATOM 3018 N N . LYS E 1 12 ? 3.173 -68.317 10.423 1.00 62.10 12 LYS E N 1
ATOM 3019 C CA . LYS E 1 12 ? 3.760 -67.234 11.201 1.00 57.63 12 LYS E CA 1
ATOM 3020 C C . LYS E 1 12 ? 2.674 -66.520 11.987 1.00 53.26 12 LYS E C 1
ATOM 3021 O O . LYS E 1 12 ? 2.905 -66.023 13.092 1.00 46.31 12 LYS E O 1
ATOM 3027 N N . HIS E 1 13 ? 1.472 -66.520 11.424 1.00 56.36 13 HIS E N 1
ATOM 3028 C CA . HIS E 1 13 ? 0.326 -65.923 12.083 1.00 58.46 13 HIS E CA 1
ATOM 3029 C C . HIS E 1 13 ? -0.114 -66.761 13.280 1.00 56.07 13 HIS E C 1
ATOM 3030 O O . HIS E 1 13 ? -0.445 -66.215 14.338 1.00 46.11 13 HIS E O 1
ATOM 3037 N N . GLU E 1 14 ? -0.070 -68.083 13.139 1.00 52.69 14 GLU E N 1
ATOM 3038 C CA . GLU E 1 14 ? -0.482 -68.946 14.241 1.00 57.28 14 GLU E CA 1
ATOM 3039 C C . GLU E 1 14 ? 0.532 -68.954 15.379 1.00 55.42 14 GLU E C 1
ATOM 3040 O O . GLU E 1 14 ? 0.170 -68.999 16.573 1.00 49.23 14 GLU E O 1
ATOM 3046 N N . GLU E 1 15 ? 1.800 -68.826 15.010 1.00 53.26 15 GLU E N 1
ATOM 3047 C CA . GLU E 1 15 ? 2.849 -68.713 16.004 1.00 46.89 15 GLU E CA 1
ATOM 3048 C C . GLU E 1 15 ? 2.743 -67.384 16.730 1.00 44.31 15 GLU E C 1
ATOM 3049 O O . GLU E 1 15 ? 2.916 -67.318 17.951 1.00 49.71 15 GLU E O 1
ATOM 3055 N N . ALA E 1 16 ? 2.423 -66.330 15.984 1.00 41.63 16 ALA E N 1
ATOM 3056 C CA . ALA E 1 16 ? 2.222 -65.029 16.604 1.00 40.08 16 ALA E CA 1
ATOM 3057 C C . ALA E 1 16 ? 1.035 -65.067 17.552 1.00 39.31 16 ALA E C 1
ATOM 3058 O O . ALA E 1 16 ? 1.063 -64.451 18.615 1.00 44.98 16 ALA E O 1
ATOM 3060 N N . GLU E 1 17 ? 0.009 -65.829 17.193 1.00 40.97 17 GLU E N 1
ATOM 3061 C CA . GLU E 1 17 ? -1.179 -65.895 18.032 1.00 48.45 17 GLU E CA 1
ATOM 3062 C C . GLU E 1 17 ? -0.846 -66.577 19.352 1.00 49.65 17 GLU E C 1
ATOM 3063 O O . GLU E 1 17 ? -1.272 -66.123 20.425 1.00 55.14 17 GLU E O 1
ATOM 3069 N N . ILE E 1 18 ? -0.052 -67.644 19.278 1.00 41.46 18 ILE E N 1
ATOM 3070 C CA . ILE E 1 18 ? 0.365 -68.338 20.494 1.00 37.71 18 ILE E CA 1
ATOM 3071 C C . ILE E 1 18 ? 1.249 -67.448 21.395 1.00 38.84 18 ILE E C 1
ATOM 3072 O O . ILE E 1 18 ? 0.981 -67.283 22.609 1.00 33.61 18 ILE E O 1
ATOM 3077 N N . ALA E 1 19 ? 2.281 -66.859 20.796 1.00 36.01 19 ALA E N 1
ATOM 3078 C CA . ALA E 1 19 ? 3.200 -65.998 21.534 1.00 37.42 19 ALA E CA 1
ATOM 3079 C C . ALA E 1 19 ? 2.444 -64.855 22.211 1.00 42.27 19 ALA E C 1
ATOM 3080 O O . ALA E 1 19 ? 2.700 -64.516 23.374 1.00 41.53 19 ALA E O 1
ATOM 3082 N N . ALA E 1 20 ? 1.500 -64.276 21.476 1.00 43.26 20 ALA E N 1
ATOM 3083 C CA . ALA E 1 20 ? 0.698 -63.179 21.996 1.00 42.32 20 ALA E CA 1
ATOM 3084 C C . ALA E 1 20 ? -0.238 -63.638 23.121 1.00 45.47 20 ALA E C 1
ATOM 3085 O O . ALA E 1 20 ? -0.527 -62.865 24.036 1.00 31.46 20 ALA E O 1
ATOM 3087 N N . GLY E 1 21 ? -0.708 -64.884 23.061 1.00 33.21 21 GLY E N 1
ATOM 3088 C CA . GLY E 1 21 ? -1.512 -65.417 24.149 1.00 32.99 21 GLY E CA 1
ATOM 3089 C C . GLY E 1 21 ? -0.711 -65.460 25.442 1.00 44.22 21 GLY E C 1
ATOM 3090 O O . GLY E 1 21 ? -1.150 -64.969 26.506 1.00 48.08 21 GLY E O 1
ATOM 3091 N N . PHE E 1 22 ? 0.495 -66.014 25.340 1.00 35.76 22 PHE E N 1
ATOM 3092 C CA . PHE E 1 22 ? 1.396 -66.079 26.493 1.00 35.02 22 PHE E CA 1
ATOM 3093 C C . PHE E 1 22 ? 1.729 -64.677 27.066 1.00 38.80 22 PHE E C 1
ATOM 3094 O O . PHE E 1 22 ? 1.544 -64.396 28.280 1.00 38.15 22 PHE E O 1
ATOM 3102 N N . LEU E 1 23 ? 2.186 -63.787 26.188 1.00 29.00 23 LEU E N 1
ATOM 3103 C CA . LEU E 1 23 ? 2.557 -62.444 26.621 1.00 27.69 23 LEU E CA 1
ATOM 3104 C C . LEU E 1 23 ? 1.369 -61.716 27.232 1.00 29.36 23 LEU E C 1
ATOM 3105 O O . LEU E 1 23 ? 1.533 -60.939 28.175 1.00 27.47 23 LEU E O 1
ATOM 3110 N N . SER E 1 24 ? 0.177 -61.969 26.697 1.00 33.24 24 SER E N 1
ATOM 3111 C CA . SER E 1 24 ? -1.034 -61.360 27.239 1.00 39.32 24 SER E CA 1
ATOM 3112 C C . SER E 1 24 ? -1.275 -61.835 28.657 1.00 34.63 24 SER E C 1
ATOM 3113 O O . SER E 1 24 ? -1.693 -61.053 29.510 1.00 27.43 24 SER E O 1
ATOM 3116 N N . ALA E 1 25 ? -1.011 -63.115 28.910 1.00 38.33 25 ALA E N 1
ATOM 3117 C CA . ALA E 1 25 ? -1.118 -63.611 30.281 1.00 39.75 25 ALA E CA 1
ATOM 3118 C C . ALA E 1 25 ? -0.161 -62.847 31.184 1.00 41.51 25 ALA E C 1
ATOM 3119 O O . ALA E 1 25 ? -0.470 -62.597 32.353 1.00 36.34 25 ALA E O 1
ATOM 3121 N N . MET E 1 26 ? 1.002 -62.476 30.650 1.00 40.28 26 MET E N 1
ATOM 3122 C CA . MET E 1 26 ? 1.952 -61.728 31.483 1.00 36.99 26 MET E CA 1
ATOM 3123 C C . MET E 1 26 ? 1.797 -60.194 31.456 1.00 39.86 26 MET E C 1
ATOM 3124 O O . MET E 1 26 ? 2.321 -59.508 32.340 1.00 22.60 26 MET E O 1
ATOM 3129 N N . ALA E 1 27 ? 1.106 -59.650 30.454 1.00 31.22 27 ALA E N 1
ATOM 3130 C CA . ALA E 1 27 ? 1.069 -58.197 30.272 1.00 23.91 27 ALA E CA 1
ATOM 3131 C C . ALA E 1 27 ? 0.021 -57.521 31.158 1.00 28.89 27 ALA E C 1
ATOM 3132 O O . ALA E 1 27 ? -0.832 -56.772 30.682 1.00 31.47 27 ALA E O 1
ATOM 3134 N N . ASN E 1 28 ? 0.110 -57.788 32.453 1.00 31.06 28 ASN E N 1
ATOM 3135 C CA . ASN E 1 28 ? -0.726 -57.158 33.464 1.00 28.14 28 ASN E CA 1
ATOM 3136 C C . ASN E 1 28 ? 0.122 -56.956 34.714 1.00 41.16 28 ASN E C 1
ATOM 3137 O O . ASN E 1 28 ? 0.821 -57.879 35.145 1.00 47.93 28 ASN E O 1
ATOM 3142 N N . PRO E 1 29 ? 0.059 -55.755 35.308 1.00 35.47 29 PRO E N 1
ATOM 3143 C CA . PRO E 1 29 ? 0.963 -55.421 36.419 1.00 34.63 29 PRO E CA 1
ATOM 3144 C C . PRO E 1 29 ? 0.782 -56.331 37.628 1.00 36.04 29 PRO E C 1
ATOM 3145 O O . PRO E 1 29 ? 1.769 -56.772 38.240 1.00 38.08 29 PRO E O 1
ATOM 3149 N N . LYS E 1 30 ? -0.470 -56.631 37.951 1.00 32.27 30 LYS E N 1
ATOM 3150 C CA . LYS E 1 30 ? -0.761 -57.467 39.103 1.00 40.27 30 LYS E CA 1
ATOM 3151 C C . LYS E 1 30 ? -0.215 -58.856 38.811 1.00 30.68 30 LYS E C 1
ATOM 3152 O O . LYS E 1 30 ? 0.396 -59.491 39.660 1.00 29.08 30 LYS E O 1
ATOM 3158 N N . ARG E 1 31 ? -0.454 -59.318 37.591 1.00 29.89 31 ARG E N 1
ATOM 3159 C CA . ARG E 1 31 ? 0.018 -60.623 37.152 1.00 31.54 31 ARG E CA 1
ATOM 3160 C C . ARG E 1 31 ? 1.546 -60.701 37.145 1.00 30.84 31 ARG E C 1
ATOM 3161 O O . ARG E 1 31 ? 2.128 -61.754 37.421 1.00 31.91 31 ARG E O 1
ATOM 3169 N N . LEU E 1 32 ? 2.202 -59.592 36.830 1.00 21.46 32 LEU E N 1
ATOM 3170 C CA . LEU E 1 32 ? 3.655 -59.567 36.904 1.00 22.73 32 LEU E CA 1
ATOM 3171 C C . LEU E 1 32 ? 4.132 -59.692 38.349 1.00 27.16 32 LEU E C 1
ATOM 3172 O O . LEU E 1 32 ? 5.057 -60.456 38.637 1.00 21.55 32 LEU E O 1
ATOM 3177 N N . LEU E 1 33 ? 3.488 -58.963 39.259 1.00 26.42 33 LEU E N 1
ATOM 3178 C CA . LEU E 1 33 ? 3.867 -59.017 40.671 1.00 24.09 33 LEU E CA 1
ATOM 3179 C C . LEU E 1 33 ? 3.649 -60.415 41.254 1.00 28.39 33 LEU E C 1
ATOM 3180 O O . LEU E 1 33 ? 4.504 -60.963 41.982 1.00 23.92 33 LEU E O 1
ATOM 3185 N N . ILE E 1 34 ? 2.501 -60.987 40.905 1.00 27.18 34 ILE E N 1
ATOM 3186 C CA . ILE E 1 34 ? 2.157 -62.349 41.272 1.00 29.88 34 ILE E CA 1
ATOM 3187 C C . ILE E 1 34 ? 3.213 -63.324 40.776 1.00 30.66 34 ILE E C 1
ATOM 3188 O O . ILE E 1 34 ? 3.737 -64.121 41.550 1.00 24.50 34 ILE E O 1
ATOM 3193 N N . LEU E 1 35 ? 3.549 -63.239 39.492 1.00 27.16 35 LEU E N 1
ATOM 3194 C CA . LEU E 1 35 ? 4.505 -64.177 38.918 1.00 22.17 35 LEU E CA 1
ATOM 3195 C C . LEU E 1 35 ? 5.896 -64.028 39.527 1.00 25.56 35 LEU E C 1
ATOM 3196 O O . LEU E 1 35 ? 6.603 -65.008 39.702 1.00 21.30 35 LEU E O 1
ATOM 3201 N N . ASP E 1 36 ? 6.273 -62.804 39.868 1.00 29.65 36 ASP E N 1
ATOM 3202 C CA . ASP E 1 36 ? 7.544 -62.550 40.536 1.00 34.29 36 ASP E CA 1
ATOM 3203 C C . ASP E 1 36 ? 7.586 -63.275 41.891 1.00 34.86 36 ASP E C 1
ATOM 3204 O O . ASP E 1 36 ? 8.519 -64.064 42.201 1.00 41.18 36 ASP E O 1
ATOM 3209 N N . SER E 1 37 ? 6.542 -63.031 42.683 1.00 28.54 37 SER E N 1
ATOM 3210 C CA . SER E 1 37 ? 6.437 -63.635 44.007 1.00 27.01 37 SER E CA 1
ATOM 3211 C C . SER E 1 37 ? 6.415 -65.162 43.932 1.00 29.63 37 SER E C 1
ATOM 3212 O O . SER E 1 37 ? 7.103 -65.843 44.699 1.00 26.55 37 SER E O 1
ATOM 3215 N N . LEU E 1 38 ? 5.627 -65.690 42.998 1.00 26.77 38 LEU E N 1
ATOM 3216 C CA . LEU E 1 38 ? 5.459 -67.130 42.837 1.00 30.87 38 LEU E CA 1
ATOM 3217 C C . LEU E 1 38 ? 6.687 -67.815 42.255 1.00 25.76 38 LEU E C 1
ATOM 3218 O O . LEU E 1 38 ? 6.925 -68.998 42.510 1.00 31.28 38 LEU E O 1
ATOM 3223 N N . VAL E 1 39 ? 7.469 -67.076 41.474 1.00 25.46 39 VAL E N 1
ATOM 3224 C CA . VAL E 1 39 ? 8.710 -67.623 40.956 1.00 26.91 39 VAL E CA 1
ATOM 3225 C C . VAL E 1 39 ? 9.701 -67.677 42.099 1.00 35.60 39 VAL E C 1
ATOM 3226 O O . VAL E 1 39 ? 10.610 -68.513 42.101 1.00 32.99 39 VAL E O 1
ATOM 3230 N N . LYS E 1 40 ? 9.487 -66.856 43.125 1.00 48.98 40 LYS E N 1
ATOM 3231 C CA . LYS E 1 40 ? 10.460 -66.888 44.217 1.00 61.40 40 LYS E CA 1
ATOM 3232 C C . LYS E 1 40 ? 10.015 -67.639 45.491 1.00 62.50 40 LYS E C 1
ATOM 3233 O O . LYS E 1 40 ? 10.831 -67.865 46.391 1.00 56.61 40 LYS E O 1
ATOM 3239 N N . GLU E 1 41 ? 8.751 -68.057 45.550 1.00 55.76 41 GLU E N 1
ATOM 3240 C CA . GLU E 1 41 ? 8.284 -68.940 46.625 1.00 59.68 41 GLU E CA 1
ATOM 3241 C C . GLU E 1 41 ? 6.910 -69.569 46.378 1.00 53.69 41 GLU E C 1
ATOM 3242 O O . GLU E 1 41 ? 6.126 -69.091 45.564 1.00 55.85 41 GLU E O 1
ATOM 3248 N N . GLU E 1 42 ? 6.637 -70.646 47.109 1.00 47.50 42 GLU E N 1
ATOM 3249 C CA . GLU E 1 42 ? 5.288 -71.184 47.230 1.00 32.33 42 GLU E CA 1
ATOM 3250 C C . GLU E 1 42 ? 4.469 -70.266 48.122 1.00 33.84 42 GLU E C 1
ATOM 3251 O O . GLU E 1 42 ? 4.948 -69.822 49.167 1.00 40.65 42 GLU E O 1
ATOM 3257 N N . MET E 1 43 ? 3.231 -69.991 47.728 1.00 35.23 43 MET E N 1
ATOM 3258 C CA . MET E 1 43 ? 2.373 -69.123 48.522 1.00 30.82 43 MET E CA 1
ATOM 3259 C C . MET E 1 43 ? 0.924 -69.574 48.502 1.00 34.73 43 MET E C 1
ATOM 3260 O O . MET E 1 43 ? 0.393 -69.958 47.457 1.00 39.22 43 MET E O 1
ATOM 3265 N N . ALA E 1 44 ? 0.288 -69.526 49.668 1.00 36.91 44 ALA E N 1
ATOM 3266 C CA . ALA E 1 44 ? -1.149 -69.731 49.764 1.00 34.69 44 ALA E CA 1
ATOM 3267 C C . ALA E 1 44 ? -1.870 -68.484 49.265 1.00 37.26 44 ALA E C 1
ATOM 3268 O O . ALA E 1 44 ? -1.312 -67.384 49.299 1.00 44.60 44 ALA E O 1
ATOM 3270 N N . VAL E 1 45 ? -3.108 -68.656 48.815 1.00 33.17 45 VAL E N 1
ATOM 3271 C CA . VAL E 1 45 ? -3.863 -67.572 48.191 1.00 35.75 45 VAL E CA 1
ATOM 3272 C C . VAL E 1 45 ? -3.992 -66.348 49.103 1.00 39.21 45 VAL E C 1
ATOM 3273 O O . VAL E 1 45 ? -3.921 -65.217 48.634 1.00 52.33 45 VAL E O 1
ATOM 3277 N N . GLY E 1 46 ? -4.157 -66.567 50.404 1.00 42.97 46 GLY E N 1
ATOM 3278 C CA . GLY E 1 46 ? -4.266 -65.459 51.338 1.00 32.22 46 GLY E CA 1
ATOM 3279 C C . GLY E 1 46 ? -2.992 -64.633 51.380 1.00 40.18 46 GLY E C 1
ATOM 3280 O O . GLY E 1 46 ? -3.021 -63.409 51.193 1.00 41.46 46 GLY E O 1
ATOM 3281 N N . ALA E 1 47 ? -1.871 -65.308 51.625 1.00 35.74 47 ALA E N 1
ATOM 3282 C CA . ALA E 1 47 ? -0.564 -64.660 51.684 1.00 37.67 47 ALA E CA 1
ATOM 3283 C C . ALA E 1 47 ? -0.220 -63.956 50.367 1.00 39.10 47 ALA E C 1
ATOM 3284 O O . ALA E 1 47 ? 0.363 -62.870 50.362 1.00 40.35 47 ALA E O 1
ATOM 3286 N N . LEU E 1 48 ? -0.585 -64.577 49.251 1.00 35.89 48 LEU E N 1
ATOM 3287 C CA . LEU E 1 48 ? -0.323 -63.986 47.945 1.00 35.86 48 LEU E CA 1
ATOM 3288 C C . LEU E 1 48 ? -1.158 -62.721 47.748 1.00 34.97 48 LEU E C 1
ATOM 3289 O O . LEU E 1 48 ? -0.649 -61.692 47.298 1.00 32.45 48 LEU E O 1
ATOM 3294 N N . ALA E 1 49 ? -2.442 -62.808 48.082 1.00 39.81 49 ALA E N 1
ATOM 3295 C CA . ALA E 1 49 ? -3.350 -61.670 47.966 1.00 42.94 49 ALA E CA 1
ATOM 3296 C C . ALA E 1 49 ? -2.870 -60.508 48.825 1.00 39.95 49 ALA E C 1
ATOM 3297 O O . ALA E 1 49 ? -2.988 -59.346 48.437 1.00 36.44 49 ALA E O 1
ATOM 3299 N N . ASN E 1 50 ? -2.320 -60.831 49.992 1.00 43.83 50 ASN E N 1
ATOM 3300 C CA . ASN E 1 50 ? -1.787 -59.810 50.885 1.00 42.90 50 ASN E CA 1
ATOM 3301 C C . ASN E 1 50 ? -0.504 -59.183 50.364 1.00 48.00 50 ASN E C 1
ATOM 3302 O O . ASN E 1 50 ? -0.307 -57.971 50.467 1.00 56.04 50 ASN E O 1
ATOM 3307 N N . LYS E 1 51 ? 0.362 -60.014 49.791 1.00 46.76 51 LYS E N 1
ATOM 3308 C CA . LYS E 1 51 ? 1.633 -59.537 49.256 1.00 40.38 51 LYS E CA 1
ATOM 3309 C C . LYS E 1 51 ? 1.435 -58.643 48.036 1.00 39.12 51 LYS E C 1
ATOM 3310 O O . LYS E 1 51 ? 2.108 -57.624 47.884 1.00 35.60 51 LYS E O 1
ATOM 3316 N N . VAL E 1 52 ? 0.486 -59.023 47.187 1.00 38.64 52 VAL E N 1
ATOM 3317 C CA . VAL E 1 52 ? 0.234 -58.327 45.931 1.00 38.23 52 VAL E CA 1
ATOM 3318 C C . VAL E 1 52 ? -0.825 -57.225 46.106 1.00 47.22 52 VAL E C 1
ATOM 3319 O O . VAL E 1 52 ? -1.006 -56.366 45.238 1.00 48.90 52 VAL E O 1
ATOM 3323 N N . GLY E 1 53 ? -1.459 -57.193 47.274 1.00 47.09 53 GLY E N 1
ATOM 3324 C CA . GLY E 1 53 ? -2.473 -56.190 47.543 1.00 44.45 53 GLY E CA 1
ATOM 3325 C C . GLY E 1 53 ? -3.694 -56.378 46.663 1.00 48.03 53 GLY E C 1
ATOM 3326 O O . GLY E 1 53 ? -4.047 -55.495 45.877 1.00 41.15 53 GLY E O 1
ATOM 3327 N N . LEU E 1 54 ? -4.340 -57.533 46.801 1.00 48.54 54 LEU E N 1
ATOM 3328 C CA . LEU E 1 54 ? -5.536 -57.847 46.029 1.00 42.46 54 LEU E CA 1
ATOM 3329 C C . LEU E 1 54 ? -6.593 -58.530 46.881 1.00 40.65 54 LEU E C 1
ATOM 3330 O O . LEU E 1 54 ? -6.309 -59.025 47.971 1.00 38.12 54 LEU E O 1
ATOM 3335 N N . SER E 1 55 ? -7.814 -58.561 46.362 1.00 47.73 55 SER E N 1
ATOM 3336 C CA . SER E 1 55 ? -8.902 -59.286 46.994 1.00 55.10 55 SER E CA 1
ATOM 3337 C C . SER E 1 55 ? -8.862 -60.714 46.484 1.00 54.58 55 SER E C 1
ATOM 3338 O O . SER E 1 55 ? -8.194 -60.993 45.488 1.00 58.20 55 SER E O 1
ATOM 3341 N N . GLN E 1 56 ? -9.562 -61.620 47.160 1.00 56.56 56 GLN E N 1
ATOM 3342 C CA . GLN E 1 56 ? -9.482 -63.021 46.785 1.00 54.67 56 GLN E CA 1
ATOM 3343 C C . GLN E 1 56 ? -10.196 -63.229 45.455 1.00 57.56 56 GLN E C 1
ATOM 3344 O O . GLN E 1 56 ? -9.894 -64.161 44.711 1.00 66.04 56 GLN E O 1
ATOM 3350 N N . SER E 1 57 ? -11.116 -62.322 45.152 1.00 51.78 57 SER E N 1
ATOM 3351 C CA . SER E 1 57 ? -11.855 -62.341 43.898 1.00 58.49 57 SER E CA 1
ATOM 3352 C C . SER E 1 57 ? -10.948 -62.020 42.708 1.00 64.41 57 SER E C 1
ATOM 3353 O O . SER E 1 57 ? -10.834 -62.811 41.755 1.00 68.52 57 SER E O 1
ATOM 3356 N N . ALA E 1 58 ? -10.290 -60.864 42.785 1.00 59.91 58 ALA E N 1
ATOM 3357 C CA . ALA E 1 58 ? -9.398 -60.412 41.723 1.00 48.37 58 ALA E CA 1
ATOM 3358 C C . ALA E 1 58 ? -8.229 -61.372 41.563 1.00 45.13 58 ALA E C 1
ATOM 3359 O O . ALA E 1 58 ? -7.831 -61.703 40.438 1.00 46.31 58 ALA E O 1
ATOM 3361 N N . LEU E 1 59 ? -7.688 -61.825 42.691 1.00 43.80 59 LEU E N 1
ATOM 3362 C CA . LEU E 1 59 ? -6.583 -62.773 42.672 1.00 43.56 59 LEU E CA 1
ATOM 3363 C C . LEU E 1 59 ? -7.032 -64.070 42.019 1.00 50.98 59 LEU E C 1
ATOM 3364 O O . LEU E 1 59 ? -6.279 -64.681 41.266 1.00 56.12 59 LEU E O 1
ATOM 3369 N N . SER E 1 60 ? -8.260 -64.490 42.317 1.00 51.03 60 SER E N 1
ATOM 3370 C CA . SER E 1 60 ? -8.821 -65.685 41.701 1.00 47.22 60 SER E CA 1
ATOM 3371 C C . SER E 1 60 ? -8.842 -65.538 40.187 1.00 46.94 60 SER E C 1
ATOM 3372 O O . SER E 1 60 ? -8.408 -66.433 39.456 1.00 43.83 60 SER E O 1
ATOM 3375 N N . GLN E 1 61 ? -9.349 -64.403 39.719 1.00 51.34 61 GLN E N 1
ATOM 3376 C CA . GLN E 1 61 ? -9.366 -64.111 38.284 1.00 49.37 61 GLN E CA 1
ATOM 3377 C C . GLN E 1 61 ? -7.975 -64.178 37.642 1.00 50.35 61 GLN E C 1
ATOM 3378 O O . GLN E 1 61 ? -7.769 -64.866 36.624 1.00 52.71 61 GLN E O 1
ATOM 3384 N N . HIS E 1 62 ? -7.021 -63.477 38.249 1.00 46.39 62 HIS E N 1
ATOM 3385 C CA . HIS E 1 62 ? -5.670 -63.406 37.702 1.00 33.20 62 HIS E CA 1
ATOM 3386 C C . HIS E 1 62 ? -5.027 -64.789 37.665 1.00 34.14 62 HIS E C 1
ATOM 3387 O O . HIS E 1 62 ? -4.363 -65.149 36.690 1.00 34.27 62 HIS E O 1
ATOM 3394 N N . LEU E 1 63 ? -5.218 -65.551 38.739 1.00 33.10 63 LEU E N 1
ATOM 3395 C CA . LEU E 1 63 ? -4.698 -66.910 38.828 1.00 32.74 63 LEU E CA 1
ATOM 3396 C C . LEU E 1 63 ? -5.333 -67.802 37.779 1.00 36.43 63 LEU E C 1
ATOM 3397 O O . LEU E 1 63 ? -4.693 -68.717 37.266 1.00 40.64 63 LEU E O 1
ATOM 3402 N N . SER E 1 64 ? -6.599 -67.543 37.470 1.00 37.41 64 SER E N 1
ATOM 3403 C CA . SER E 1 64 ? -7.289 -68.318 36.451 1.00 38.27 64 SER E CA 1
ATOM 3404 C C . SER E 1 64 ? -6.646 -68.068 35.100 1.00 44.32 64 SER E C 1
ATOM 3405 O O . SER E 1 64 ? -6.395 -69.005 34.326 1.00 44.31 64 SER E O 1
ATOM 3408 N N . LYS E 1 65 ? -6.333 -66.802 34.838 1.00 40.05 65 LYS E N 1
ATOM 3409 C CA . LYS E 1 65 ? -5.732 -66.456 33.562 1.00 33.18 65 LYS E CA 1
ATOM 3410 C C . LYS E 1 65 ? -4.319 -67.013 33.470 1.00 41.94 65 LYS E C 1
ATOM 3411 O O . LYS E 1 65 ? -3.890 -67.449 32.402 1.00 43.15 65 LYS E O 1
ATOM 3417 N N . LEU E 1 66 ? -3.623 -67.046 34.603 1.00 45.30 66 LEU E N 1
ATOM 3418 C CA . LEU E 1 66 ? -2.278 -67.613 34.668 1.00 41.87 66 LEU E CA 1
ATOM 3419 C C . LEU E 1 66 ? -2.306 -69.115 34.428 1.00 42.28 66 LEU E C 1
ATOM 3420 O O . LEU E 1 66 ? -1.412 -69.664 33.787 1.00 54.12 66 LEU E O 1
ATOM 3425 N N . ARG E 1 67 ? -3.337 -69.775 34.942 1.00 38.90 67 ARG E N 1
ATOM 3426 C CA . ARG E 1 67 ? -3.511 -71.209 34.729 1.00 38.32 67 ARG E CA 1
ATOM 3427 C C . ARG E 1 67 ? -3.840 -71.539 33.279 1.00 35.21 67 ARG E C 1
ATOM 3428 O O . ARG E 1 67 ? -3.388 -72.556 32.757 1.00 34.11 67 ARG E O 1
ATOM 3436 N N . ALA E 1 68 ? -4.622 -70.679 32.632 1.00 37.29 68 ALA E N 1
ATOM 3437 C CA . ALA E 1 68 ? -4.998 -70.907 31.237 1.00 40.26 68 ALA E CA 1
ATOM 3438 C C . ALA E 1 68 ? -3.781 -70.936 30.309 1.00 50.89 68 ALA E C 1
ATOM 3439 O O . ALA E 1 68 ? -3.781 -71.635 29.298 1.00 57.47 68 ALA E O 1
ATOM 3441 N N . GLN E 1 69 ? -2.746 -70.178 30.655 1.00 41.64 69 GLN E N 1
ATOM 3442 C CA . GLN E 1 69 ? -1.522 -70.165 29.862 1.00 38.84 69 GLN E CA 1
ATOM 3443 C C . GLN E 1 69 ? -0.436 -71.059 30.458 1.00 33.94 69 GLN E C 1
ATOM 3444 O O . GLN E 1 69 ? 0.735 -70.942 30.098 1.00 29.68 69 GLN E O 1
ATOM 3450 N N . ASN E 1 70 ? -0.837 -71.938 31.375 1.00 25.82 70 ASN E N 1
ATOM 3451 C CA . ASN E 1 70 ? 0.046 -72.958 31.939 1.00 27.39 70 ASN E CA 1
ATOM 3452 C C . ASN E 1 70 ? 1.259 -72.375 32.653 1.00 25.77 70 ASN E C 1
ATOM 3453 O O . ASN E 1 70 ? 2.349 -72.952 32.619 1.00 21.80 70 ASN E O 1
ATOM 3458 N N . LEU E 1 71 ? 1.064 -71.249 33.328 1.00 21.36 71 LEU E N 1
ATOM 3459 C CA . LEU E 1 71 ? 2.189 -70.518 33.882 1.00 23.29 71 LEU E CA 1
ATOM 3460 C C . LEU E 1 71 ? 2.399 -70.774 35.371 1.00 19.55 71 LEU E C 1
ATOM 3461 O O . LEU E 1 71 ? 3.400 -70.344 35.932 1.00 27.51 71 LEU E O 1
ATOM 3466 N N . VAL E 1 72 ? 1.468 -71.477 36.011 1.00 29.01 72 VAL E N 1
ATOM 3467 C CA . VAL E 1 72 ? 1.602 -71.762 37.442 1.00 29.33 72 VAL E CA 1
ATOM 3468 C C . VAL E 1 72 ? 1.328 -73.219 37.801 1.00 28.34 72 VAL E C 1
ATOM 3469 O O . VAL E 1 72 ? 0.512 -73.899 37.174 1.00 30.23 72 VAL E O 1
ATOM 3473 N N . SER E 1 73 ? 2.021 -73.678 38.836 1.00 23.52 73 SER E N 1
ATOM 3474 C CA . SER E 1 73 ? 1.835 -75.009 39.380 1.00 26.89 73 SER E CA 1
ATOM 3475 C C . SER E 1 73 ? 1.230 -74.906 40.775 1.00 30.67 73 SER E C 1
ATOM 3476 O O . SER E 1 73 ? 1.385 -73.891 41.465 1.00 35.47 73 SER E O 1
ATOM 3479 N N . THR E 1 74 ? 0.542 -75.962 41.189 1.00 29.82 74 THR E N 1
ATOM 3480 C CA . THR E 1 74 ? -0.092 -75.981 42.500 1.00 35.22 74 THR E CA 1
ATOM 3481 C C . THR E 1 74 ? 0.234 -77.261 43.247 1.00 27.64 74 THR E C 1
ATOM 3482 O O . THR E 1 74 ? 0.568 -78.280 42.646 1.00 30.71 74 THR E O 1
ATOM 3486 N N . ARG E 1 75 ? 0.128 -77.195 44.565 1.00 24.58 75 ARG E N 1
ATOM 3487 C CA . ARG E 1 75 ? 0.285 -78.370 45.405 1.00 24.41 75 ARG E CA 1
ATOM 3488 C C . ARG E 1 75 ? -0.688 -78.241 46.565 1.00 36.78 75 ARG E C 1
ATOM 3489 O O . ARG E 1 75 ? -0.873 -77.151 47.099 1.00 34.45 75 ARG E O 1
ATOM 3497 N N . ARG E 1 76 ? -1.324 -79.328 46.974 1.00 36.60 76 ARG E N 1
ATOM 3498 C CA . ARG E 1 76 ? -2.353 -79.149 47.977 1.00 27.46 76 ARG E CA 1
ATOM 3499 C C . ARG E 1 76 ? -2.000 -79.873 49.275 1.00 38.03 76 ARG E C 1
ATOM 3500 O O . ARG E 1 76 ? -1.740 -81.079 49.289 1.00 35.36 76 ARG E O 1
ATOM 3508 N N . ASP E 1 77 ? -1.984 -79.120 50.368 1.00 34.74 77 ASP E N 1
ATOM 3509 C CA . ASP E 1 77 ? -1.813 -79.707 51.680 1.00 31.11 77 ASP E CA 1
ATOM 3510 C C . ASP E 1 77 ? -3.082 -79.523 52.487 1.00 38.76 77 ASP E C 1
ATOM 3511 O O . ASP E 1 77 ? -3.335 -78.439 53.027 1.00 39.53 77 ASP E O 1
ATOM 3516 N N . ALA E 1 78 ? -3.879 -80.587 52.558 1.00 41.38 78 ALA E N 1
ATOM 3517 C CA . ALA E 1 78 ? -5.139 -80.540 53.285 1.00 41.24 78 ALA E CA 1
ATOM 3518 C C . ALA E 1 78 ? -6.032 -79.377 52.838 1.00 47.78 78 ALA E C 1
ATOM 3519 O O . ALA E 1 78 ? -6.581 -79.374 51.738 1.00 52.70 78 ALA E O 1
ATOM 3521 N N . GLN E 1 79 ? -6.123 -78.363 53.688 1.00 45.32 79 GLN E N 1
ATOM 3522 C CA . GLN E 1 79 ? -7.057 -77.268 53.494 1.00 40.87 79 GLN E CA 1
ATOM 3523 C C . GLN E 1 79 ? -6.451 -76.124 52.699 1.00 40.17 79 GLN E C 1
ATOM 3524 O O . GLN E 1 79 ? -7.139 -75.164 52.342 1.00 44.20 79 GLN E O 1
ATOM 3530 N N . THR E 1 80 ? -5.165 -76.238 52.396 1.00 38.48 80 THR E N 1
ATOM 3531 C CA . THR E 1 80 ? -4.475 -75.158 51.708 1.00 35.19 80 THR E CA 1
ATOM 3532 C C . THR E 1 80 ? -3.909 -75.508 50.341 1.00 39.39 80 THR E C 1
ATOM 3533 O O . THR E 1 80 ? -3.247 -76.534 50.175 1.00 45.20 80 THR E O 1
ATOM 3537 N N . ILE E 1 81 ? -4.171 -74.649 49.361 1.00 28.20 81 ILE E N 1
ATOM 3538 C CA . ILE E 1 81 ? -3.540 -74.795 48.061 1.00 39.32 81 ILE E CA 1
ATOM 3539 C C . ILE E 1 81 ? -2.332 -73.866 48.071 1.00 39.95 81 ILE E C 1
ATOM 3540 O O . ILE E 1 81 ? -2.440 -72.700 48.450 1.00 45.85 81 ILE E O 1
ATOM 3545 N N . TYR E 1 82 ? -1.181 -74.386 47.669 1.00 30.59 82 TYR E N 1
ATOM 3546 C CA . TYR E 1 82 ? 0.027 -73.583 47.570 1.00 27.69 82 TYR E CA 1
ATOM 3547 C C . TYR E 1 82 ? 0.384 -73.388 46.119 1.00 22.43 82 TYR E C 1
ATOM 3548 O O . TYR E 1 82 ? 0.550 -74.364 45.374 1.00 22.35 82 TYR E O 1
ATOM 3557 N N . TYR E 1 83 ? 0.498 -72.120 45.730 1.00 21.96 83 TYR E N 1
ATOM 3558 C CA . TYR E 1 83 ? 0.818 -71.752 44.359 1.00 26.99 83 TYR E CA 1
ATOM 3559 C C . TYR E 1 83 ? 2.294 -71.465 44.173 1.00 26.05 83 TYR E C 1
ATOM 3560 O O . TYR E 1 83 ? 2.952 -70.941 45.066 1.00 35.29 83 TYR E O 1
ATOM 3569 N N . SER E 1 84 ? 2.804 -71.821 43.000 1.00 28.28 84 SER E N 1
ATOM 3570 C CA . SER E 1 84 ? 4.168 -71.485 42.613 1.00 31.49 84 SER E CA 1
ATOM 3571 C C . SER E 1 84 ? 4.260 -71.353 41.107 1.00 28.72 84 SER E C 1
ATOM 3572 O O . SER E 1 84 ? 3.301 -71.651 40.399 1.00 23.73 84 SER E O 1
ATOM 3575 N N . SER E 1 85 ? 5.402 -70.886 40.616 1.00 32.63 85 SER E N 1
ATOM 3576 C CA . SER E 1 85 ? 5.669 -70.937 39.185 1.00 31.85 85 SER E CA 1
ATOM 3577 C C . SER E 1 85 ? 7.083 -71.419 38.915 1.00 32.71 85 SER E C 1
ATOM 3578 O O . SER E 1 85 ? 8.053 -70.832 39.394 1.00 34.42 85 SER E O 1
ATOM 3581 N N . SER E 1 86 ? 7.185 -72.496 38.146 1.00 36.73 86 SER E N 1
ATOM 3582 C CA . SER E 1 86 ? 8.468 -73.021 37.707 1.00 34.84 86 SER E CA 1
ATOM 3583 C C . SER E 1 86 ? 8.528 -72.923 36.191 1.00 32.82 86 SER E C 1
ATOM 3584 O O . SER E 1 86 ? 9.270 -73.652 35.533 1.00 42.96 86 SER E O 1
ATOM 3587 N N . SER E 1 87 ? 7.728 -72.010 35.651 1.00 25.28 87 SER E N 1
ATOM 3588 C CA . SER E 1 87 ? 7.624 -71.806 34.212 1.00 18.60 87 SER E CA 1
ATOM 3589 C C . SER E 1 87 ? 8.900 -71.242 33.603 1.00 27.07 87 SER E C 1
ATOM 3590 O O . SER E 1 87 ? 9.314 -70.132 33.940 1.00 32.27 87 SER E O 1
ATOM 3593 N N . ASP E 1 88 ? 9.508 -71.995 32.692 1.00 19.27 88 ASP E N 1
ATOM 3594 C CA . ASP E 1 88 ? 10.720 -71.542 32.016 1.00 25.61 88 ASP E CA 1
ATOM 3595 C C . ASP E 1 88 ? 10.465 -70.276 31.188 1.00 27.87 88 ASP E C 1
ATOM 3596 O O . ASP E 1 88 ? 11.285 -69.349 31.172 1.00 23.74 88 ASP E O 1
ATOM 3601 N N . SER E 1 89 ? 9.316 -70.244 30.519 1.00 19.79 89 SER E N 1
ATOM 3602 C CA . SER E 1 89 ? 8.888 -69.089 29.734 1.00 24.22 89 SER E CA 1
ATOM 3603 C C . SER E 1 89 ? 8.791 -67.835 30.592 1.00 20.35 89 SER E C 1
ATOM 3604 O O . SER E 1 89 ? 9.366 -66.787 30.255 1.00 28.57 89 SER E O 1
ATOM 3607 N N . VAL E 1 90 ? 8.061 -67.953 31.701 1.00 20.39 90 VAL E N 1
ATOM 3608 C CA . VAL E 1 90 ? 7.879 -66.840 32.623 1.00 28.11 90 VAL E CA 1
ATOM 3609 C C . VAL E 1 90 ? 9.240 -66.339 33.075 1.00 25.00 90 VAL E C 1
ATOM 3610 O O . VAL E 1 90 ? 9.480 -65.136 33.109 1.00 30.30 90 VAL E O 1
ATOM 3614 N N . MET E 1 91 ? 10.142 -67.263 33.387 1.00 23.59 91 MET E N 1
ATOM 3615 C CA . MET E 1 91 ? 11.468 -66.870 33.851 1.00 34.65 91 MET E CA 1
ATOM 3616 C C . MET E 1 91 ? 12.287 -66.159 32.781 1.00 32.25 91 MET E C 1
ATOM 3617 O O . MET E 1 91 ? 13.048 -65.246 33.091 1.00 32.25 91 MET E O 1
ATOM 3622 N N . LYS E 1 92 ? 12.141 -66.576 31.529 1.00 28.21 92 LYS E N 1
ATOM 3623 C CA . LYS E 1 92 ? 12.868 -65.921 30.444 1.00 31.71 92 LYS E CA 1
ATOM 3624 C C . LYS E 1 92 ? 12.369 -64.497 30.240 1.00 32.96 92 LYS E C 1
ATOM 3625 O O . LYS E 1 92 ? 13.165 -63.567 30.025 1.00 28.95 92 LYS E O 1
ATOM 3631 N N . ILE E 1 93 ? 11.053 -64.324 30.315 1.00 28.44 93 ILE E N 1
ATOM 3632 C CA . ILE E 1 93 ? 10.485 -62.989 30.167 1.00 29.39 93 ILE E CA 1
ATOM 3633 C C . ILE E 1 93 ? 10.894 -62.103 31.342 1.00 23.00 93 ILE E C 1
ATOM 3634 O O . ILE E 1 93 ? 11.275 -60.950 31.149 1.00 24.55 93 ILE E O 1
ATOM 3639 N N . LEU E 1 94 ? 10.838 -62.651 32.553 1.00 19.44 94 LEU E N 1
ATOM 3640 C CA . LEU E 1 94 ? 11.247 -61.907 33.742 1.00 18.82 94 LEU E CA 1
ATOM 3641 C C . LEU E 1 94 ? 12.722 -61.525 33.682 1.00 18.69 94 LEU E C 1
ATOM 3642 O O . LEU E 1 94 ? 13.105 -60.443 34.127 1.00 24.32 94 LEU E O 1
ATOM 3647 N N . GLY E 1 95 ? 13.547 -62.402 33.119 1.00 17.04 95 GLY E N 1
ATOM 3648 C CA . GLY E 1 95 ? 14.955 -62.097 32.959 1.00 17.76 95 GLY E CA 1
ATOM 3649 C C . GLY E 1 95 ? 15.117 -60.924 32.005 1.00 25.59 95 GLY E C 1
ATOM 3650 O O . GLY E 1 95 ? 15.844 -59.954 32.299 1.00 23.36 95 GLY E O 1
ATOM 3651 N N . ALA E 1 96 ? 14.412 -60.995 30.875 1.00 17.51 96 ALA E N 1
ATOM 3652 C CA . ALA E 1 96 ? 14.446 -59.908 29.897 1.00 22.85 96 ALA E CA 1
ATOM 3653 C C . ALA E 1 96 ? 14.043 -58.579 30.545 1.00 28.60 96 ALA E C 1
ATOM 3654 O O . ALA E 1 96 ? 14.749 -57.582 30.412 1.00 18.11 96 ALA E O 1
ATOM 3656 N N . LEU E 1 97 ? 12.924 -58.582 31.268 1.00 24.10 97 LEU E N 1
ATOM 3657 C CA . LEU E 1 97 ? 12.430 -57.380 31.932 1.00 19.43 97 LEU E CA 1
ATOM 3658 C C . LEU E 1 97 ? 13.432 -56.856 32.957 1.00 21.02 97 LEU E C 1
ATOM 3659 O O . LEU E 1 97 ? 13.633 -55.646 33.077 1.00 32.02 97 LEU E O 1
ATOM 3664 N N . SER E 1 98 ? 14.065 -57.772 33.684 1.00 20.69 98 SER E N 1
ATOM 3665 C CA . SER E 1 98 ? 15.094 -57.405 34.646 1.00 24.02 98 SER E CA 1
ATOM 3666 C C . SER E 1 98 ? 16.194 -56.636 33.944 1.00 29.56 98 SER E C 1
ATOM 3667 O O . SER E 1 98 ? 16.667 -55.622 34.447 1.00 41.05 98 SER E O 1
ATOM 3670 N N . GLU E 1 99 ? 16.591 -57.109 32.767 1.00 23.97 99 GLU E N 1
ATOM 3671 C CA . GLU E 1 99 ? 17.660 -56.437 32.030 1.00 20.86 99 GLU E CA 1
ATOM 3672 C C . GLU E 1 99 ? 17.244 -55.114 31.393 1.00 33.25 99 GLU E C 1
ATOM 3673 O O . GLU E 1 99 ? 18.020 -54.161 31.358 1.00 46.94 99 GLU E O 1
ATOM 3679 N N . ILE E 1 100 ? 16.013 -55.054 30.909 1.00 26.63 100 ILE E N 1
ATOM 3680 C CA . ILE E 1 100 ? 15.480 -53.842 30.310 1.00 23.71 100 ILE E CA 1
ATOM 3681 C C . ILE E 1 100 ? 15.368 -52.727 31.342 1.00 26.91 100 ILE E C 1
ATOM 3682 O O . ILE E 1 100 ? 15.676 -51.567 31.055 1.00 32.40 100 ILE E O 1
ATOM 3687 N N . TYR E 1 101 ? 14.925 -53.086 32.544 1.00 28.44 101 TYR E N 1
ATOM 3688 C CA . TYR E 1 101 ? 14.562 -52.091 33.548 1.00 32.03 101 TYR E CA 1
ATOM 3689 C C . TYR E 1 101 ? 15.492 -52.043 34.754 1.00 37.55 101 TYR E C 1
ATOM 3690 O O . TYR E 1 101 ? 15.334 -51.191 35.624 1.00 50.83 101 TYR E O 1
ATOM 3699 N N . GLY E 1 102 ? 16.459 -52.948 34.814 1.00 36.53 102 GLY E N 1
ATOM 3700 C CA . GLY E 1 102 ? 17.330 -53.016 35.970 1.00 47.25 102 GLY E CA 1
ATOM 3701 C C . GLY E 1 102 ? 16.665 -53.851 37.045 1.00 57.50 102 GLY E C 1
ATOM 3702 O O . GLY E 1 102 ? 15.433 -53.871 37.143 1.00 58.57 102 GLY E O 1
ATOM 3703 N N . GLN F 1 6 ? 3.523 -58.539 54.652 1.00 66.25 6 GLN F N 1
ATOM 3704 C CA . GLN F 1 6 ? 4.680 -57.869 54.067 1.00 66.57 6 GLN F CA 1
ATOM 3705 C C . GLN F 1 6 ? 4.382 -57.515 52.612 1.00 75.29 6 GLN F C 1
ATOM 3706 O O . GLN F 1 6 ? 4.942 -58.130 51.700 1.00 82.42 6 GLN F O 1
ATOM 3712 N N . PRO F 1 7 ? 3.490 -56.536 52.384 1.00 64.55 7 PRO F N 1
ATOM 3713 C CA . PRO F 1 7 ? 3.202 -56.122 51.004 1.00 57.51 7 PRO F CA 1
ATOM 3714 C C . PRO F 1 7 ? 4.413 -55.608 50.221 1.00 55.25 7 PRO F C 1
ATOM 3715 O O . PRO F 1 7 ? 5.449 -55.279 50.801 1.00 54.99 7 PRO F O 1
ATOM 3719 N N . LEU F 1 8 ? 4.268 -55.563 48.900 1.00 54.38 8 LEU F N 1
ATOM 3720 C CA . LEU F 1 8 ? 5.314 -55.071 48.010 1.00 57.91 8 LEU F CA 1
ATOM 3721 C C . LEU F 1 8 ? 5.316 -53.543 48.017 1.00 61.30 8 LEU F C 1
ATOM 3722 O O . LEU F 1 8 ? 4.251 -52.930 48.078 1.00 69.08 8 LEU F O 1
ATOM 3727 N N . SER F 1 9 ? 6.495 -52.928 47.955 1.00 54.69 9 SER F N 1
ATOM 3728 C CA . SER F 1 9 ? 6.597 -51.467 47.962 1.00 51.15 9 SER F CA 1
ATOM 3729 C C . SER F 1 9 ? 5.822 -50.840 46.797 1.00 51.54 9 SER F C 1
ATOM 3730 O O . SER F 1 9 ? 5.634 -51.481 45.763 1.00 49.16 9 SER F O 1
ATOM 3733 N N . PRO F 1 10 ? 5.378 -49.579 46.959 1.00 57.53 10 PRO F N 1
ATOM 3734 C CA . PRO F 1 10 ? 4.696 -48.833 45.893 1.00 59.27 10 PRO F CA 1
ATOM 3735 C C . PRO F 1 10 ? 5.582 -48.670 44.665 1.00 59.60 10 PRO F C 1
ATOM 3736 O O . PRO F 1 10 ? 5.103 -48.594 43.526 1.00 62.06 10 PRO F O 1
ATOM 3740 N N . GLU F 1 11 ? 6.883 -48.627 44.925 1.00 61.41 11 GLU F N 1
ATOM 3741 C CA . GLU F 1 11 ? 7.902 -48.462 43.904 1.00 61.41 11 GLU F CA 1
ATOM 3742 C C . GLU F 1 11 ? 7.870 -49.613 42.908 1.00 49.32 11 GLU F C 1
ATOM 3743 O O . GLU F 1 11 ? 7.900 -49.415 41.687 1.00 43.41 11 GLU F O 1
ATOM 3749 N N . LYS F 1 12 ? 7.753 -50.821 43.447 1.00 48.51 12 LYS F N 1
ATOM 3750 C CA . LYS F 1 12 ? 7.700 -52.023 42.629 1.00 47.49 12 LYS F CA 1
ATOM 3751 C C . LYS F 1 12 ? 6.347 -52.146 41.913 1.00 43.58 12 LYS F C 1
ATOM 3752 O O . LYS F 1 12 ? 6.250 -52.743 40.835 1.00 37.18 12 LYS F O 1
ATOM 3758 N N . HIS F 1 13 ? 5.310 -51.558 42.503 1.00 39.46 13 HIS F N 1
ATOM 3759 C CA . HIS F 1 13 ? 3.998 -51.521 41.870 1.00 41.48 13 HIS F CA 1
ATOM 3760 C C . HIS F 1 13 ? 4.047 -50.609 40.641 1.00 49.55 13 HIS F C 1
ATOM 3761 O O . HIS F 1 13 ? 3.476 -50.930 39.585 1.00 44.87 13 HIS F O 1
ATOM 3768 N N . GLU F 1 14 ? 4.761 -49.492 40.761 1.00 59.20 14 GLU F N 1
ATOM 3769 C CA . GLU F 1 14 ? 4.866 -48.554 39.651 1.00 54.65 14 GLU F CA 1
ATOM 3770 C C . GLU F 1 14 ? 5.791 -49.095 38.565 1.00 47.32 14 GLU F C 1
ATOM 3771 O O . GLU F 1 14 ? 5.560 -48.886 37.364 1.00 57.80 14 GLU F O 1
ATOM 3777 N N . GLU F 1 15 ? 6.785 -49.876 38.980 1.00 38.88 15 GLU F N 1
ATOM 3778 C CA . GLU F 1 15 ? 7.646 -50.539 38.006 1.00 36.22 15 GLU F CA 1
ATOM 3779 C C . GLU F 1 15 ? 6.875 -51.611 37.245 1.00 37.24 15 GLU F C 1
ATOM 3780 O O . GLU F 1 15 ? 7.045 -51.786 36.032 1.00 38.81 15 GLU F O 1
ATOM 3786 N N . ALA F 1 16 ? 6.011 -52.315 37.962 1.00 34.11 16 ALA F N 1
ATOM 3787 C CA . ALA F 1 16 ? 5.144 -53.299 37.341 1.00 33.56 16 ALA F CA 1
ATOM 3788 C C . ALA F 1 16 ? 4.203 -52.607 36.357 1.00 37.10 16 ALA F C 1
ATOM 3789 O O . ALA F 1 16 ? 3.866 -53.156 35.302 1.00 28.58 16 ALA F O 1
ATOM 3791 N N . GLU F 1 17 ? 3.806 -51.382 36.687 1.00 37.32 17 GLU F N 1
ATOM 3792 C CA . GLU F 1 17 ? 2.888 -50.657 35.825 1.00 39.06 17 GLU F CA 1
ATOM 3793 C C . GLU F 1 17 ? 3.591 -50.334 34.508 1.00 40.96 17 GLU F C 1
ATOM 3794 O O . GLU F 1 17 ? 3.040 -50.537 33.409 1.00 47.37 17 GLU F O 1
ATOM 3800 N N . ILE F 1 18 ? 4.843 -49.899 34.620 1.00 30.80 18 ILE F N 1
ATOM 3801 C CA . ILE F 1 18 ? 5.625 -49.575 33.425 1.00 40.99 18 ILE F CA 1
ATOM 3802 C C . ILE F 1 18 ? 5.905 -50.801 32.538 1.00 38.83 18 ILE F C 1
ATOM 3803 O O . ILE F 1 18 ? 5.610 -50.800 31.324 1.00 36.96 18 ILE F O 1
ATOM 3808 N N . ALA F 1 19 ? 6.444 -51.852 33.154 1.00 37.13 19 ALA F N 1
ATOM 3809 C CA . ALA F 1 19 ? 6.773 -53.075 32.428 1.00 30.96 19 ALA F CA 1
ATOM 3810 C C . ALA F 1 19 ? 5.543 -53.666 31.746 1.00 31.63 19 ALA F C 1
ATOM 3811 O O . ALA F 1 19 ? 5.594 -54.059 30.571 1.00 27.76 19 ALA F O 1
ATOM 3813 N N . ALA F 1 20 ? 4.427 -53.693 32.470 1.00 29.29 20 ALA F N 1
ATOM 3814 C CA . ALA F 1 20 ? 3.199 -54.247 31.915 1.00 29.64 20 ALA F CA 1
ATOM 3815 C C . ALA F 1 20 ? 2.693 -53.381 30.771 1.00 35.74 20 ALA F C 1
ATOM 3816 O O . ALA F 1 20 ? 2.074 -53.890 29.844 1.00 24.76 20 ALA F O 1
ATOM 3818 N N . GLY F 1 21 ? 2.945 -52.074 30.839 1.00 33.16 21 GLY F N 1
ATOM 3819 C CA . GLY F 1 21 ? 2.595 -51.202 29.728 1.00 30.49 21 GLY F CA 1
ATOM 3820 C C . GLY F 1 21 ? 3.357 -51.584 28.467 1.00 34.27 21 GLY F C 1
ATOM 3821 O O . GLY F 1 21 ? 2.780 -51.741 27.372 1.00 39.49 21 GLY F O 1
ATOM 3822 N N . PHE F 1 22 ? 4.665 -51.763 28.629 1.00 30.59 22 PHE F N 1
ATOM 3823 C CA . PHE F 1 22 ? 5.513 -52.187 27.518 1.00 32.12 22 PHE F CA 1
ATOM 3824 C C . PHE F 1 22 ? 5.058 -53.533 26.901 1.00 35.80 22 PHE F C 1
ATOM 3825 O O . PHE F 1 22 ? 4.801 -53.636 25.676 1.00 30.85 22 PHE F O 1
ATOM 3833 N N . LEU F 1 23 ? 4.922 -54.550 27.753 1.00 30.01 23 LEU F N 1
ATOM 3834 C CA . LEU F 1 23 ? 4.501 -55.870 27.288 1.00 22.82 23 LEU F CA 1
ATOM 3835 C C . LEU F 1 23 ? 3.127 -55.796 26.644 1.00 34.32 23 LEU F C 1
ATOM 3836 O O . LEU F 1 23 ? 2.831 -56.529 25.702 1.00 28.88 23 LEU F O 1
ATOM 3841 N N . SER F 1 24 ? 2.286 -54.905 27.158 1.00 40.62 24 SER F N 1
ATOM 3842 C CA . SER F 1 24 ? 0.960 -54.717 26.591 1.00 36.78 24 SER F CA 1
ATOM 3843 C C . SER F 1 24 ? 1.098 -54.224 25.165 1.00 38.75 24 SER F C 1
ATOM 3844 O O . SER F 1 24 ? 0.347 -54.651 24.287 1.00 33.87 24 SER F O 1
ATOM 3847 N N . ALA F 1 25 ? 2.065 -53.336 24.926 1.00 39.49 25 ALA F N 1
ATOM 3848 C CA . ALA F 1 25 ? 2.322 -52.909 23.550 1.00 30.65 25 ALA F CA 1
ATOM 3849 C C . ALA F 1 25 ? 2.726 -54.098 22.695 1.00 28.32 25 ALA F C 1
ATOM 3850 O O . ALA F 1 25 ? 2.360 -54.176 21.522 1.00 36.71 25 ALA F O 1
ATOM 3852 N N . MET F 1 26 ? 3.469 -55.035 23.276 1.00 30.34 26 MET F N 1
ATOM 3853 C CA . MET F 1 26 ? 3.876 -56.193 22.473 1.00 29.64 26 MET F CA 1
ATOM 3854 C C . MET F 1 26 ? 2.889 -57.369 22.479 1.00 30.31 26 MET F C 1
ATOM 3855 O O . MET F 1 26 ? 2.923 -58.205 21.574 1.00 27.87 26 MET F O 1
ATOM 3860 N N . ALA F 1 27 ? 1.995 -57.427 23.463 1.00 28.81 27 ALA F N 1
ATOM 3861 C CA . ALA F 1 27 ? 1.155 -58.612 23.643 1.00 26.78 27 ALA F CA 1
ATOM 3862 C C . ALA F 1 27 ? -0.046 -58.611 22.703 1.00 38.90 27 ALA F C 1
ATOM 3863 O O . ALA F 1 27 ? -1.191 -58.686 23.138 1.00 40.15 27 ALA F O 1
ATOM 3865 N N . ASN F 1 28 ? 0.227 -58.495 21.411 1.00 45.57 28 ASN F N 1
ATOM 3866 C CA . ASN F 1 28 ? -0.802 -58.593 20.389 1.00 43.57 28 ASN F CA 1
ATOM 3867 C C . ASN F 1 28 ? -0.179 -59.257 19.166 1.00 45.51 28 ASN F C 1
ATOM 3868 O O . ASN F 1 28 ? 0.938 -58.903 18.785 1.00 49.52 28 ASN F O 1
ATOM 3873 N N . PRO F 1 29 ? -0.881 -60.227 18.556 1.00 42.86 29 PRO F N 1
ATOM 3874 C CA . PRO F 1 29 ? -0.276 -60.999 17.461 1.00 42.06 29 PRO F CA 1
ATOM 3875 C C . PRO F 1 29 ? 0.109 -60.118 16.277 1.00 44.57 29 PRO F C 1
ATOM 3876 O O . PRO F 1 29 ? 1.186 -60.274 15.682 1.00 46.36 29 PRO F O 1
ATOM 3880 N N . LYS F 1 30 ? -0.766 -59.171 15.962 1.00 41.08 30 LYS F N 1
ATOM 3881 C CA . LYS F 1 30 ? -0.557 -58.295 14.826 1.00 45.79 30 LYS F CA 1
ATOM 3882 C C . LYS F 1 30 ? 0.661 -57.422 15.106 1.00 36.97 30 LYS F C 1
ATOM 3883 O O . LYS F 1 30 ? 1.549 -57.288 14.268 1.00 33.23 30 LYS F O 1
ATOM 3889 N N . ARG F 1 31 ? 0.711 -56.866 16.313 1.00 45.51 31 ARG F N 1
ATOM 3890 C CA . ARG F 1 31 ? 1.832 -56.033 16.744 1.00 40.66 31 ARG F CA 1
ATOM 3891 C C . ARG F 1 31 ? 3.143 -56.806 16.786 1.00 33.85 31 ARG F C 1
ATOM 3892 O O . ARG F 1 31 ? 4.209 -56.256 16.509 1.00 33.04 31 ARG F O 1
ATOM 3900 N N . LEU F 1 32 ? 3.051 -58.087 17.124 1.00 28.77 32 LEU F N 1
ATOM 3901 C CA . LEU F 1 32 ? 4.209 -58.965 17.137 1.00 28.22 32 LEU F CA 1
ATOM 3902 C C . LEU F 1 32 ? 4.757 -59.149 15.717 1.00 38.12 32 LEU F C 1
ATOM 3903 O O . LEU F 1 32 ? 5.970 -59.046 15.487 1.00 29.12 32 LEU F O 1
ATOM 3908 N N . LEU F 1 33 ? 3.857 -59.385 14.762 1.00 39.29 33 LEU F N 1
ATOM 3909 C CA . LEU F 1 33 ? 4.251 -59.546 13.359 1.00 43.31 33 LEU F CA 1
ATOM 3910 C C . LEU F 1 33 ? 4.852 -58.253 12.792 1.00 50.77 33 LEU F C 1
ATOM 3911 O O . LEU F 1 33 ? 5.892 -58.267 12.095 1.00 46.90 33 LEU F O 1
ATOM 3916 N N . ILE F 1 34 ? 4.201 -57.138 13.123 1.00 32.43 34 ILE F N 1
ATOM 3917 C CA . ILE F 1 34 ? 4.686 -55.812 12.763 1.00 41.19 34 ILE F CA 1
ATOM 3918 C C . ILE F 1 34 ? 6.103 -55.589 13.288 1.00 45.11 34 ILE F C 1
ATOM 3919 O O . ILE F 1 34 ? 6.984 -55.184 12.535 1.00 38.82 34 ILE F O 1
ATOM 3924 N N . LEU F 1 35 ? 6.322 -55.852 14.575 1.00 29.92 35 LEU F N 1
ATOM 3925 C CA . LEU F 1 35 ? 7.638 -55.634 15.169 1.00 29.21 35 LEU F CA 1
ATOM 3926 C C . LEU F 1 35 ? 8.697 -56.566 14.595 1.00 31.86 35 LEU F C 1
ATOM 3927 O O . LEU F 1 35 ? 9.857 -56.187 14.497 1.00 32.06 35 LEU F O 1
ATOM 3932 N N . ASP F 1 36 ? 8.310 -57.787 14.237 1.00 30.20 36 ASP F N 1
ATOM 3933 C CA . ASP F 1 36 ? 9.245 -58.712 13.593 1.00 41.78 36 ASP F CA 1
ATOM 3934 C C . ASP F 1 36 ? 9.737 -58.135 12.254 1.00 41.23 36 ASP F C 1
ATOM 3935 O O . ASP F 1 36 ? 10.958 -57.959 12.008 1.00 42.48 36 ASP F O 1
ATOM 3940 N N . SER F 1 37 ? 8.773 -57.785 11.410 1.00 34.07 37 SER F N 1
ATOM 3941 C CA . SER F 1 37 ? 9.106 -57.237 10.106 1.00 36.40 37 SER F CA 1
ATOM 3942 C C . SER F 1 37 ? 9.906 -55.942 10.232 1.00 36.64 37 SER F C 1
ATOM 3943 O O . SER F 1 37 ? 10.912 -55.758 9.548 1.00 38.43 37 SER F O 1
ATOM 3946 N N . LEU F 1 38 ? 9.468 -55.061 11.125 1.00 41.05 38 LEU F N 1
ATOM 3947 C CA . LEU F 1 38 ? 10.106 -53.764 11.314 1.00 41.31 38 LEU F CA 1
ATOM 3948 C C . LEU F 1 38 ? 11.472 -53.860 11.973 1.00 40.80 38 LEU F C 1
ATOM 3949 O O . LEU F 1 38 ? 12.297 -52.958 11.807 1.00 46.59 38 LEU F O 1
ATOM 3954 N N . VAL F 1 39 ? 11.719 -54.919 12.741 1.00 39.99 39 VAL F N 1
ATOM 3955 C CA . VAL F 1 39 ? 13.056 -55.106 13.289 1.00 52.48 39 VAL F CA 1
ATOM 3956 C C . VAL F 1 39 ? 13.931 -55.541 12.134 1.00 50.16 39 VAL F C 1
ATOM 3957 O O . VAL F 1 39 ? 15.131 -55.245 12.099 1.00 45.64 39 VAL F O 1
ATOM 3961 N N . LYS F 1 40 ? 13.327 -56.159 11.125 1.00 53.61 40 LYS F N 1
ATOM 3962 C CA . LYS F 1 40 ? 14.170 -56.827 10.147 1.00 71.20 40 LYS F CA 1
ATOM 3963 C C . LYS F 1 40 ? 14.376 -55.988 8.881 1.00 77.35 40 LYS F C 1
ATOM 3964 O O . LYS F 1 40 ? 15.372 -56.158 8.178 1.00 79.36 40 LYS F O 1
ATOM 3970 N N . GLU F 1 41 ? 13.511 -54.998 8.674 1.00 75.51 41 GLU F N 1
ATOM 3971 C CA . GLU F 1 41 ? 13.601 -54.101 7.521 1.00 75.48 41 GLU F CA 1
ATOM 3972 C C . GLU F 1 41 ? 12.788 -52.817 7.715 1.00 71.83 41 GLU F C 1
ATOM 3973 O O . GLU F 1 41 ? 11.874 -52.769 8.539 1.00 86.73 41 GLU F O 1
ATOM 3979 N N . GLU F 1 42 ? 13.139 -51.776 6.963 1.00 51.73 42 GLU F N 1
ATOM 3980 C CA . GLU F 1 42 ? 12.300 -50.592 6.829 1.00 43.70 42 GLU F CA 1
ATOM 3981 C C . GLU F 1 42 ? 11.117 -50.881 5.919 1.00 47.29 42 GLU F C 1
ATOM 3982 O O . GLU F 1 42 ? 11.261 -51.560 4.904 1.00 49.19 42 GLU F O 1
ATOM 3988 N N . MET F 1 43 ? 9.949 -50.355 6.268 1.00 46.34 43 MET F N 1
ATOM 3989 C CA . MET F 1 43 ? 8.768 -50.545 5.435 1.00 53.04 43 MET F CA 1
ATOM 3990 C C . MET F 1 43 ? 7.887 -49.298 5.402 1.00 51.89 43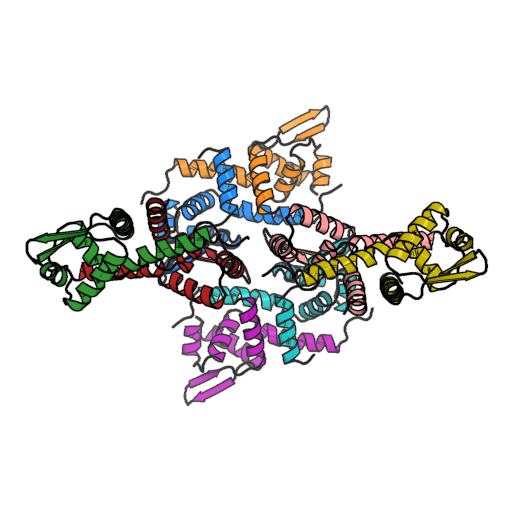 MET F C 1
ATOM 3991 O O . MET F 1 43 ? 7.665 -48.649 6.428 1.00 49.53 43 MET F O 1
ATOM 3996 N N . ALA F 1 44 ? 7.390 -48.965 4.215 1.00 47.96 44 ALA F N 1
ATOM 3997 C CA . ALA F 1 44 ? 6.371 -47.938 4.102 1.00 45.58 44 ALA F CA 1
ATOM 3998 C C . ALA F 1 44 ? 5.081 -48.566 4.600 1.00 48.04 44 ALA F C 1
ATOM 3999 O O . ALA F 1 44 ? 4.929 -49.785 4.546 1.00 57.88 44 ALA F O 1
ATOM 4001 N N . VAL F 1 45 ? 4.149 -47.742 5.064 1.00 42.69 45 VAL F N 1
ATOM 4002 C CA . VAL F 1 45 ? 2.944 -48.234 5.728 1.00 42.93 45 VAL F CA 1
ATOM 4003 C C . VAL F 1 45 ? 2.118 -49.234 4.892 1.00 55.43 45 VAL F C 1
ATOM 4004 O O . VAL F 1 45 ? 1.600 -50.212 5.433 1.00 70.33 45 VAL F O 1
ATOM 4008 N N . GLY F 1 46 ? 2.027 -49.017 3.581 1.00 46.29 46 GLY F N 1
ATOM 4009 C CA . GLY F 1 46 ? 1.291 -49.923 2.711 1.00 48.54 46 GLY F CA 1
ATOM 4010 C C . GLY F 1 46 ? 1.906 -51.311 2.692 1.00 56.80 46 GLY F C 1
ATOM 4011 O O . GLY F 1 46 ? 1.226 -52.308 2.954 1.00 69.36 46 GLY F O 1
ATOM 4012 N N . ALA F 1 47 ? 3.202 -51.367 2.398 1.00 51.29 47 ALA F N 1
ATOM 4013 C CA . ALA F 1 47 ? 3.956 -52.618 2.356 1.00 49.88 47 ALA F CA 1
ATOM 4014 C C . ALA F 1 47 ? 3.885 -53.350 3.692 1.00 55.92 47 ALA F C 1
ATOM 4015 O O . ALA F 1 47 ? 3.893 -54.583 3.747 1.00 68.41 47 ALA F O 1
ATOM 4017 N N . LEU F 1 48 ? 3.878 -52.581 4.775 1.00 42.35 48 LEU F N 1
ATOM 4018 C CA . LEU F 1 48 ? 3.802 -53.157 6.109 1.00 50.63 48 LEU F CA 1
ATOM 4019 C C . LEU F 1 48 ? 2.447 -53.805 6.365 1.00 54.00 48 LEU F C 1
ATOM 4020 O O . LEU F 1 48 ? 2.375 -54.974 6.771 1.00 58.80 48 LEU F O 1
ATOM 4025 N N . ALA F 1 49 ? 1.381 -53.067 6.060 1.00 58.44 49 ALA F N 1
ATOM 4026 C CA . ALA F 1 49 ? 0.007 -53.552 6.202 1.00 62.24 49 ALA F CA 1
ATOM 4027 C C . ALA F 1 49 ? -0.131 -54.810 5.357 1.00 57.91 49 ALA F C 1
ATOM 4028 O O . ALA F 1 49 ? -0.938 -55.691 5.655 1.00 56.68 49 ALA F O 1
ATOM 4030 N N . ASN F 1 50 ? 0.675 -54.860 4.304 1.00 53.55 50 ASN F N 1
ATOM 4031 C CA . ASN F 1 50 ? 0.740 -55.975 3.401 1.00 60.24 50 ASN F CA 1
ATOM 4032 C C . ASN F 1 50 ? 1.353 -57.243 3.928 1.00 69.47 50 ASN F C 1
ATOM 4033 O O . ASN F 1 50 ? 0.766 -58.328 3.856 1.00 75.84 50 ASN F O 1
ATOM 4038 N N . LYS F 1 51 ? 2.535 -57.083 4.509 1.00 68.43 51 LYS F N 1
ATOM 4039 C CA . LYS F 1 51 ? 3.292 -58.214 4.999 1.00 55.64 51 LYS F CA 1
ATOM 4040 C C . LYS F 1 51 ? 2.534 -58.800 6.175 1.00 48.49 51 LYS F C 1
ATOM 4041 O O . LYS F 1 51 ? 2.467 -60.021 6.336 1.00 56.03 51 LYS F O 1
ATOM 4047 N N . VAL F 1 52 ? 1.909 -57.930 6.967 1.00 42.51 52 VAL F N 1
ATOM 4048 C CA . VAL F 1 52 ? 1.215 -58.410 8.159 1.00 46.80 52 VAL F CA 1
ATOM 4049 C C . VAL F 1 52 ? -0.232 -58.782 7.846 1.00 51.38 52 VAL F C 1
ATOM 4050 O O . VAL F 1 52 ? -0.940 -59.303 8.706 1.00 54.92 52 VAL F O 1
ATOM 4054 N N . GLY F 1 53 ? -0.669 -58.511 6.618 1.00 53.43 53 GLY F N 1
ATOM 4055 C CA . GLY F 1 53 ? -2.027 -58.831 6.211 1.00 44.13 53 GLY F CA 1
ATOM 4056 C C . GLY F 1 53 ? -3.049 -58.009 6.973 1.00 52.23 53 GLY F C 1
ATOM 4057 O O . GL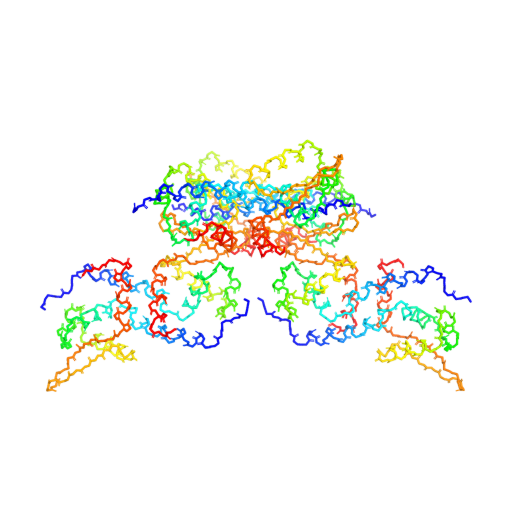Y F 1 53 ? -3.891 -58.560 7.687 1.00 63.92 53 GLY F O 1
ATOM 4058 N N . LEU F 1 54 ? -2.977 -56.689 6.821 1.00 47.85 54 LEU F N 1
ATOM 4059 C CA . LEU F 1 54 ? -3.894 -55.782 7.506 1.00 53.00 54 LEU F CA 1
ATOM 4060 C C . LEU F 1 54 ? -4.369 -54.637 6.621 1.00 61.58 54 LEU F C 1
ATOM 4061 O O . LEU F 1 54 ? -3.818 -54.393 5.546 1.00 66.88 54 LEU F O 1
ATOM 4066 N N . SER F 1 55 ? -5.411 -53.947 7.076 1.00 58.53 55 SER F N 1
ATOM 4067 C CA . SER F 1 55 ? -5.859 -52.734 6.411 1.00 58.82 55 SER F CA 1
ATOM 4068 C C . SER F 1 55 ? -5.084 -51.566 7.010 1.00 64.66 55 SER F C 1
ATOM 4069 O O . SER F 1 55 ? -4.483 -51.702 8.083 1.00 61.25 55 SER F O 1
ATOM 4072 N N . GLN F 1 56 ? -5.088 -50.422 6.339 1.00 77.38 56 GLN F N 1
ATOM 4073 C CA . GLN F 1 56 ? -4.261 -49.310 6.773 1.00 73.94 56 GLN F CA 1
ATOM 4074 C C . GLN F 1 56 ? -4.766 -48.673 8.077 1.00 74.78 56 GLN F C 1
ATOM 4075 O O . GLN F 1 56 ? -3.986 -48.108 8.836 1.00 80.47 56 GLN F O 1
ATOM 4081 N N . SER F 1 57 ? -6.054 -48.824 8.374 1.00 63.64 57 SER F N 1
ATOM 4082 C CA . SER F 1 57 ? -6.624 -48.272 9.603 1.00 66.10 57 SER F CA 1
ATOM 4083 C C . SER F 1 57 ? -6.033 -49.024 10.802 1.00 76.82 57 SER F C 1
ATOM 4084 O O . SER F 1 57 ? -5.468 -48.418 11.719 1.00 83.04 57 SER F O 1
ATOM 4087 N N . ALA F 1 58 ? -6.203 -50.327 10.797 1.00 74.98 58 ALA F N 1
ATOM 4088 C CA . ALA F 1 58 ? -5.799 -51.110 11.919 1.00 65.02 58 ALA F CA 1
ATOM 4089 C C . ALA F 1 58 ? -4.308 -50.970 12.066 1.00 59.12 58 ALA F C 1
ATOM 4090 O O . ALA F 1 58 ? -3.816 -50.827 13.164 1.00 64.84 58 ALA F O 1
ATOM 4092 N N . LEU F 1 59 ? -3.595 -50.976 10.953 1.00 47.81 59 LEU F N 1
ATOM 4093 C CA . LEU F 1 59 ? -2.173 -50.803 10.996 1.00 49.84 59 LEU F CA 1
ATOM 4094 C C . LEU F 1 59 ? -1.818 -49.446 11.484 1.00 58.70 59 LEU F C 1
ATOM 4095 O O . LEU F 1 59 ? -0.782 -49.265 12.077 1.00 67.26 59 LEU F O 1
ATOM 4100 N N . SER F 1 60 ? -2.659 -48.479 11.203 1.00 59.25 60 SER F N 1
ATOM 4101 C CA . SER F 1 60 ? -2.390 -47.140 11.646 1.00 58.61 60 SER F CA 1
ATOM 4102 C C . SER F 1 60 ? -2.552 -47.150 13.141 1.00 58.73 60 SER F C 1
ATOM 4103 O O . SER F 1 60 ? -1.830 -46.504 13.855 1.00 59.73 60 SER F O 1
ATOM 4106 N N . GLN F 1 61 ? -3.510 -47.918 13.596 1.00 55.74 61 GLN F N 1
ATOM 4107 C CA . GLN F 1 61 ? -3.874 -47.971 14.982 1.00 58.11 61 GLN F CA 1
ATOM 4108 C C . GLN F 1 61 ? -2.809 -48.670 15.785 1.00 53.50 61 GLN F C 1
ATOM 4109 O O . GLN F 1 61 ? -2.507 -48.273 16.875 1.00 56.84 61 GLN F O 1
ATOM 4115 N N . HIS F 1 62 ? -2.276 -49.745 15.243 1.00 47.14 62 HIS F N 1
ATOM 4116 C CA . HIS F 1 62 ? -1.226 -50.481 15.893 1.00 48.20 62 HIS F CA 1
ATOM 4117 C C . HIS F 1 62 ? 0.049 -49.716 16.032 1.00 47.98 62 HIS F C 1
ATOM 4118 O O . HIS F 1 62 ? 0.679 -49.729 17.085 1.00 43.20 62 HIS F O 1
ATOM 4125 N N . LEU F 1 63 ? 0.424 -49.027 14.967 1.00 44.89 63 LEU F N 1
ATOM 4126 C CA . LEU F 1 63 ? 1.585 -48.143 14.932 1.00 39.96 63 LEU F CA 1
ATOM 4127 C C . LEU F 1 63 ? 1.489 -47.050 15.992 1.00 38.67 63 LEU F C 1
ATOM 4128 O O . LEU F 1 63 ? 2.497 -46.629 16.542 1.00 37.57 63 LEU F O 1
ATOM 4133 N N . SER F 1 64 ? 0.277 -46.585 16.268 1.00 43.58 64 SER F N 1
ATOM 4134 C CA . SER F 1 64 ? 0.061 -45.560 17.278 1.00 43.53 64 SER F CA 1
ATOM 4135 C C . SER F 1 64 ? 0.405 -46.133 18.632 1.00 41.37 64 SER F C 1
ATOM 4136 O O . SER F 1 64 ? 1.062 -45.478 19.447 1.00 48.91 64 SER F O 1
ATOM 4139 N N . LYS F 1 65 ? -0.013 -47.373 18.866 1.00 36.71 65 LYS F N 1
ATOM 4140 C CA . LYS F 1 65 ? 0.302 -47.987 20.152 1.00 38.97 65 LYS F CA 1
ATOM 4141 C C . LYS F 1 65 ? 1.792 -48.306 20.290 1.00 43.92 65 LYS F C 1
ATOM 4142 O O . LYS F 1 65 ? 2.355 -48.215 21.379 1.00 48.24 65 LYS F O 1
ATOM 4148 N N . LEU F 1 66 ? 2.428 -48.666 19.182 1.00 40.14 66 LEU F N 1
ATOM 4149 C CA . LEU F 1 66 ? 3.863 -48.920 19.175 1.00 39.58 66 LEU F CA 1
ATOM 4150 C C . LEU F 1 66 ? 4.655 -47.637 19.410 1.00 39.85 66 LEU F C 1
ATOM 4151 O O . LEU F 1 66 ? 5.693 -47.650 20.073 1.00 41.76 66 LEU F O 1
ATOM 4156 N N . ARG F 1 67 ? 4.163 -46.533 18.856 1.00 37.66 67 ARG F N 1
ATOM 4157 C CA . ARG F 1 67 ? 4.803 -45.235 19.032 1.00 36.21 67 ARG F CA 1
ATOM 4158 C C . ARG F 1 67 ? 4.645 -44.771 20.475 1.00 40.34 67 ARG F C 1
ATOM 4159 O O . ARG F 1 67 ? 5.565 -44.179 21.050 1.00 39.69 67 ARG F O 1
ATOM 4167 N N . ALA F 1 68 ? 3.488 -45.077 21.064 1.00 35.93 68 ALA F N 1
ATOM 4168 C CA . ALA F 1 68 ? 3.200 -44.685 22.442 1.00 34.80 68 ALA F CA 1
ATOM 4169 C C . ALA F 1 68 ? 4.187 -45.282 23.446 1.00 34.31 68 ALA F C 1
ATOM 4170 O O . ALA F 1 68 ? 4.508 -44.659 24.456 1.00 41.20 68 ALA F O 1
ATOM 4172 N N . GLN F 1 69 ? 4.685 -46.477 23.154 1.00 28.93 69 GLN F N 1
ATOM 4173 C CA . GLN F 1 69 ? 5.677 -47.118 24.009 1.00 30.82 69 GLN F CA 1
ATOM 4174 C C . GLN F 1 69 ? 7.084 -46.906 23.458 1.00 33.07 69 GLN F C 1
ATOM 4175 O O . GLN F 1 69 ? 8.020 -47.595 23.859 1.00 28.38 69 GLN F O 1
ATOM 4181 N N . ASN F 1 70 ? 7.219 -45.968 22.523 1.00 36.70 70 ASN F N 1
ATOM 4182 C CA . ASN F 1 70 ? 8.529 -45.558 22.023 1.00 30.44 70 ASN F CA 1
ATOM 4183 C C . ASN F 1 70 ? 9.292 -46.712 21.400 1.00 27.64 70 ASN F C 1
ATOM 4184 O O . ASN F 1 70 ? 10.507 -46.817 21.551 1.00 22.35 70 ASN F O 1
ATOM 4189 N N . LEU F 1 71 ? 8.565 -47.583 20.706 1.00 29.00 71 LEU F N 1
ATOM 4190 C CA . LEU F 1 71 ? 9.133 -48.825 20.202 1.00 29.32 71 LEU F CA 1
ATOM 4191 C C . LEU F 1 71 ? 9.496 -48.778 18.723 1.00 29.63 71 LEU F C 1
ATOM 4192 O O . LEU F 1 71 ? 10.093 -49.723 18.204 1.00 25.40 71 LEU F O 1
ATOM 4197 N N . VAL F 1 72 ? 9.128 -47.697 18.041 1.00 29.65 72 VAL F N 1
ATOM 4198 C CA . VAL F 1 72 ? 9.422 -47.587 16.616 1.00 34.72 72 VAL F CA 1
ATOM 4199 C C . VAL F 1 72 ? 10.024 -46.236 16.246 1.00 31.96 72 VAL F C 1
ATOM 4200 O O . VAL F 1 72 ? 9.723 -45.213 16.865 1.00 30.62 72 VAL F O 1
ATOM 4204 N N . SER F 1 73 ? 10.877 -46.252 15.228 1.00 26.09 73 SER F N 1
ATOM 4205 C CA . SER F 1 73 ? 11.475 -45.045 14.681 1.00 29.20 73 SER F CA 1
ATOM 4206 C C . SER F 1 73 ? 10.954 -44.807 13.267 1.00 35.26 73 SER F C 1
ATOM 4207 O O . SER F 1 73 ? 10.540 -45.743 12.575 1.00 29.39 73 SER F O 1
ATOM 4210 N N . THR F 1 74 ? 10.986 -43.554 12.833 1.00 29.74 74 THR F N 1
ATOM 4211 C CA . THR F 1 74 ? 10.489 -43.204 11.511 1.00 31.67 74 THR F CA 1
ATOM 4212 C C . THR F 1 74 ? 11.471 -42.338 10.740 1.00 34.46 74 THR F C 1
ATOM 4213 O O . THR F 1 74 ? 12.330 -41.675 11.319 1.00 40.10 74 THR F O 1
ATOM 4217 N N . ARG F 1 75 ? 11.335 -42.350 9.422 1.00 37.43 75 ARG F N 1
ATOM 4218 C CA . ARG F 1 75 ? 12.107 -41.457 8.577 1.00 37.38 75 ARG F CA 1
ATOM 4219 C C . ARG F 1 75 ? 11.220 -41.066 7.398 1.00 50.46 75 ARG F C 1
ATOM 4220 O O . ARG F 1 75 ? 10.444 -41.880 6.905 1.00 59.62 75 ARG F O 1
ATOM 4228 N N . ARG F 1 76 ? 11.317 -39.819 6.951 1.00 48.14 76 ARG F N 1
ATOM 4229 C CA . ARG F 1 76 ? 10.385 -39.322 5.950 1.00 44.92 76 ARG F CA 1
ATOM 4230 C C . ARG F 1 76 ? 11.082 -39.003 4.637 1.00 48.31 76 ARG F C 1
ATOM 4231 O O . ARG F 1 76 ? 12.038 -38.233 4.605 1.00 58.44 76 ARG F O 1
ATOM 4239 N N . ASP F 1 77 ? 10.601 -39.616 3.558 1.00 52.23 77 ASP F N 1
ATOM 4240 C CA . ASP F 1 77 ? 11.073 -39.314 2.206 1.00 52.40 77 ASP F CA 1
ATOM 4241 C C . ASP F 1 77 ? 9.918 -38.711 1.416 1.00 56.36 77 ASP F C 1
ATOM 4242 O O . ASP F 1 77 ? 8.998 -39.431 1.034 1.00 62.82 77 ASP F O 1
ATOM 4247 N N . ALA F 1 78 ? 9.983 -37.403 1.167 1.00 50.14 78 ALA F N 1
ATOM 4248 C CA . ALA F 1 78 ? 8.867 -36.641 0.598 1.00 60.86 78 ALA F CA 1
ATOM 4249 C C . ALA F 1 78 ? 7.691 -36.873 1.540 1.00 66.81 78 ALA F C 1
ATOM 4250 O O . ALA F 1 78 ? 7.774 -36.526 2.713 1.00 69.52 78 ALA F O 1
ATOM 4252 N N . GLN F 1 79 ? 6.591 -37.432 1.047 1.00 69.64 79 GLN F N 1
ATOM 4253 C CA . GLN F 1 79 ? 5.509 -37.831 1.955 1.00 73.46 79 GLN F CA 1
ATOM 4254 C C . GLN F 1 79 ? 5.299 -39.343 2.000 1.00 74.94 79 GLN F C 1
ATOM 4255 O O . GLN F 1 79 ? 4.175 -39.834 1.888 1.00 87.27 79 GLN F O 1
ATOM 4261 N N . THR F 1 80 ? 6.403 -40.070 2.117 1.00 58.84 80 THR F N 1
ATOM 4262 C CA . THR F 1 80 ? 6.362 -41.500 2.350 1.00 52.86 80 THR F CA 1
ATOM 4263 C C . THR F 1 80 ? 7.017 -41.663 3.712 1.00 56.25 80 THR F C 1
ATOM 4264 O O . THR F 1 80 ? 8.129 -41.169 3.934 1.00 52.34 80 THR F O 1
ATOM 4268 N N . ILE F 1 81 ? 6.340 -42.346 4.626 1.00 53.83 81 ILE F N 1
ATOM 4269 C CA . ILE F 1 81 ? 6.924 -42.603 5.930 1.00 42.81 81 ILE F CA 1
ATOM 4270 C C . ILE F 1 81 ? 7.493 -44.008 5.950 1.00 45.13 81 ILE F C 1
ATOM 4271 O O . ILE F 1 81 ? 6.828 -44.964 5.549 1.00 52.61 81 ILE F O 1
ATOM 4276 N N . TYR F 1 82 ? 8.734 -44.130 6.400 1.00 42.75 82 TYR F N 1
ATOM 4277 C CA . TYR F 1 82 ? 9.353 -45.433 6.538 1.00 37.72 82 TYR F CA 1
ATOM 4278 C C . TYR F 1 82 ? 9.523 -45.717 8.009 1.00 35.34 82 TYR F C 1
ATOM 4279 O O . TYR F 1 82 ? 10.158 -44.941 8.727 1.00 34.17 82 TYR F O 1
ATOM 4288 N N . TYR F 1 83 ? 8.929 -46.824 8.450 1.00 45.43 83 TYR F N 1
ATOM 4289 C CA . TYR F 1 83 ? 8.977 -47.247 9.842 1.00 32.78 83 TYR F CA 1
ATOM 4290 C C . TYR F 1 83 ? 10.042 -48.307 10.019 1.00 36.72 83 TYR F C 1
ATOM 4291 O O . TYR F 1 83 ? 10.311 -49.089 9.105 1.00 33.86 83 TYR F O 1
ATOM 4300 N N . SER F 1 84 ? 10.664 -48.311 11.190 1.00 35.91 84 SER F N 1
ATOM 4301 C CA . SER F 1 84 ? 11.587 -49.370 11.564 1.00 31.72 84 SER F CA 1
ATOM 4302 C C . SER F 1 84 ? 11.557 -49.529 13.074 1.00 29.56 84 SER F C 1
ATOM 4303 O O . SER F 1 84 ? 10.927 -48.735 13.769 1.00 28.06 84 SER F O 1
ATOM 4306 N N . SER F 1 85 ? 12.216 -50.561 13.584 1.00 24.92 85 SER F N 1
ATOM 4307 C CA . SER F 1 85 ? 12.406 -50.676 15.022 1.00 29.35 85 SER F CA 1
ATOM 4308 C C . SER F 1 85 ? 13.840 -51.045 15.359 1.00 29.66 85 SER F C 1
ATOM 4309 O O . SER F 1 85 ? 14.350 -52.083 14.937 1.00 22.29 85 SER F O 1
ATOM 4312 N N . SER F 1 86 ? 14.480 -50.191 16.144 1.00 35.28 86 SER F N 1
ATOM 4313 C CA . SER F 1 86 ? 15.818 -50.473 16.629 1.00 30.84 86 SER F CA 1
ATOM 4314 C C . SER F 1 86 ? 15.769 -50.581 18.145 1.00 32.72 86 SER F C 1
ATOM 4315 O O . SER F 1 86 ? 16.772 -50.386 18.830 1.00 43.32 86 SER F O 1
ATOM 4318 N N . SER F 1 87 ? 14.579 -50.898 18.653 1.00 19.67 87 SER F N 1
ATOM 4319 C CA . SER F 1 87 ? 14.323 -50.989 20.085 1.00 18.92 87 SER F CA 1
ATOM 4320 C C . SER F 1 87 ? 15.027 -52.164 20.760 1.00 22.32 87 SER F C 1
ATOM 4321 O O . SER F 1 87 ? 14.756 -53.324 20.448 1.00 26.34 87 SER F O 1
ATOM 4324 N N . ASP F 1 88 ? 15.910 -51.860 21.706 1.00 17.78 88 ASP F N 1
ATOM 4325 C CA . ASP F 1 88 ? 16.606 -52.898 22.458 1.00 16.92 88 ASP F CA 1
ATOM 4326 C C . ASP F 1 88 ? 15.622 -53.759 23.264 1.00 21.83 88 ASP F C 1
ATOM 4327 O O . ASP F 1 88 ? 15.772 -54.984 23.350 1.00 18.75 88 ASP F O 1
ATOM 4332 N N . SER F 1 89 ? 14.611 -53.111 23.838 1.00 16.64 89 SER F N 1
ATOM 4333 C CA . SER F 1 89 ? 13.564 -53.798 24.584 1.00 16.44 89 SER F CA 1
ATOM 4334 C C . SER F 1 89 ? 12.847 -54.832 23.719 1.00 38.95 89 SER F C 1
ATOM 4335 O O . SER F 1 89 ? 12.754 -56.019 24.085 1.00 39.03 89 SER F O 1
ATOM 4338 N N . VAL F 1 90 ? 12.354 -54.375 22.566 1.00 23.74 90 VAL F N 1
ATOM 4339 C CA . VAL F 1 90 ? 11.641 -55.243 21.642 1.00 28.02 90 VAL F CA 1
ATOM 4340 C C . VAL F 1 90 ? 12.526 -56.414 21.236 1.00 28.60 90 VAL F C 1
ATOM 4341 O O . VAL F 1 90 ? 12.074 -57.552 21.203 1.00 41.41 90 VAL F O 1
ATOM 4345 N N . MET F 1 91 ? 13.794 -56.138 20.959 1.00 23.10 91 MET F N 1
ATOM 4346 C CA . MET F 1 91 ? 14.718 -57.187 20.538 1.00 27.10 91 MET F CA 1
ATOM 4347 C C . MET F 1 91 ? 14.961 -58.220 21.635 1.00 25.06 91 MET F C 1
ATOM 4348 O O . MET F 1 91 ? 15.090 -59.411 21.354 1.00 24.11 91 MET F O 1
ATOM 4353 N N . LYS F 1 92 ? 15.016 -57.765 22.883 1.00 16.00 92 LYS F N 1
ATOM 4354 C CA . LYS F 1 92 ? 15.181 -58.676 24.010 1.00 23.24 92 LYS F CA 1
ATOM 4355 C C . LYS F 1 92 ? 13.957 -59.568 24.197 1.00 25.39 92 LYS F C 1
ATOM 4356 O O . LYS F 1 92 ? 14.083 -60.775 24.456 1.00 28.39 92 LYS F O 1
ATOM 4362 N N . ILE F 1 93 ? 12.770 -58.986 24.058 1.00 24.14 93 ILE F N 1
ATOM 4363 C CA . ILE F 1 93 ? 11.562 -59.789 24.197 1.00 29.33 93 ILE F CA 1
ATOM 4364 C C . ILE F 1 93 ? 11.473 -60.789 23.046 1.00 26.87 93 ILE F C 1
ATOM 4365 O O . ILE F 1 93 ? 11.144 -61.958 23.257 1.00 31.62 93 ILE F O 1
ATOM 4370 N N . LEU F 1 94 ? 11.795 -60.336 21.839 1.00 28.37 94 LEU F N 1
ATOM 4371 C CA . LEU F 1 94 ? 11.795 -61.218 20.674 1.00 35.79 94 LEU F CA 1
ATOM 4372 C C . LEU F 1 94 ? 12.798 -62.342 20.854 1.00 31.36 94 LEU F C 1
ATOM 4373 O O . LEU F 1 94 ? 12.573 -63.450 20.389 1.00 35.02 94 LEU F O 1
ATOM 4378 N N . GLY F 1 95 ? 13.913 -62.045 21.512 1.00 27.00 95 GLY F N 1
ATOM 4379 C CA . GLY F 1 95 ? 14.924 -63.047 21.783 1.00 23.35 95 GLY F CA 1
ATOM 4380 C C . GLY F 1 95 ? 14.370 -64.094 22.722 1.00 24.64 95 GLY F C 1
ATOM 4381 O O . GLY F 1 95 ? 14.516 -65.301 22.497 1.00 21.72 95 GLY F O 1
ATOM 4382 N N . ALA F 1 96 ? 13.721 -63.620 23.782 1.00 33.36 96 ALA F N 1
ATOM 4383 C CA . ALA F 1 96 ? 13.096 -64.510 24.749 1.00 22.95 96 ALA F CA 1
ATOM 4384 C C . ALA F 1 96 ? 12.098 -65.437 24.068 1.00 16.60 96 ALA F C 1
ATOM 4385 O O . ALA F 1 96 ? 12.167 -66.651 24.232 1.00 22.33 96 ALA F O 1
ATOM 4387 N N . LEU F 1 97 ? 11.193 -64.864 23.279 1.00 23.37 97 LEU F N 1
ATOM 4388 C CA . LEU F 1 97 ? 10.184 -65.649 22.569 1.00 22.03 97 LEU F CA 1
ATOM 4389 C C . LEU F 1 97 ? 10.831 -66.624 21.595 1.00 20.77 97 LEU F C 1
ATOM 4390 O O . LEU F 1 97 ? 10.359 -67.741 21.409 1.00 30.62 97 LEU F O 1
ATOM 4395 N N . SER F 1 98 ? 11.903 -66.174 20.957 1.00 26.81 98 SER F N 1
ATOM 4396 C CA . SER F 1 98 ? 12.671 -67.008 20.051 1.00 33.95 98 SER F CA 1
ATOM 4397 C C . SER F 1 98 ? 13.164 -68.254 20.765 1.00 39.73 98 SER F C 1
ATOM 4398 O O . SER F 1 98 ? 13.111 -69.348 20.215 1.00 45.55 98 SER F O 1
ATOM 4401 N N . GLU F 1 99 ? 13.652 -68.085 21.990 1.00 31.23 99 GLU F N 1
ATOM 4402 C CA . GLU F 1 99 ? 14.136 -69.228 22.761 1.00 32.13 99 GLU F CA 1
ATOM 4403 C C . GLU F 1 99 ? 13.000 -70.105 23.294 1.00 38.89 99 GLU F C 1
ATOM 4404 O O . GLU F 1 99 ? 13.132 -71.326 23.359 1.00 50.37 99 GLU F O 1
ATOM 4410 N N . ILE F 1 100 ? 11.885 -69.486 23.668 1.00 30.24 100 ILE F N 1
ATOM 4411 C CA . ILE F 1 100 ? 10.723 -70.232 24.145 1.00 27.20 100 ILE F CA 1
ATOM 4412 C C . ILE F 1 100 ? 10.096 -71.115 23.057 1.00 32.06 100 ILE F C 1
ATOM 4413 O O . ILE F 1 100 ? 9.736 -72.262 23.313 1.00 38.69 100 ILE F O 1
ATOM 4418 N N . TYR F 1 101 ? 9.974 -70.581 21.845 1.00 35.16 101 TYR F N 1
ATOM 4419 C CA . TYR F 1 101 ? 9.187 -71.231 20.797 1.00 37.68 101 TYR F CA 1
ATOM 4420 C C . TYR F 1 101 ? 10.052 -71.743 19.649 1.00 49.33 101 TYR F C 1
ATOM 4421 O O . TYR F 1 101 ? 9.546 -72.340 18.699 1.00 47.00 101 TYR F O 1
ATOM 4430 N N . GLY F 1 102 ? 11.357 -71.512 19.743 1.00 57.24 102 GLY F N 1
ATOM 4431 C CA . GLY F 1 102 ? 12.278 -71.871 18.678 1.00 58.47 102 GLY F CA 1
ATOM 4432 C C . GLY F 1 102 ? 12.420 -70.770 17.641 1.00 62.99 102 GLY F C 1
ATOM 4433 O O . GLY F 1 102 ? 11.497 -69.982 17.423 1.00 57.53 102 GLY F O 1
ATOM 4434 N N . ALA F 1 103 ? 13.590 -70.712 17.010 1.00 70.96 103 ALA F N 1
ATOM 4435 C CA . ALA F 1 103 ? 13.893 -69.676 16.026 1.00 65.07 103 ALA F CA 1
ATOM 4436 C C . ALA F 1 103 ? 13.772 -70.218 14.609 1.00 56.62 103 ALA F C 1
ATOM 4437 O O . ALA F 1 103 ? 13.214 -69.559 13.732 1.00 56.15 103 ALA F O 1
ATOM 4439 N N . MET G 1 5 ? 29.440 -45.603 28.339 1.00 92.18 5 MET G N 1
ATOM 4440 C CA . MET G 1 5 ? 30.117 -46.246 27.220 1.00 100.73 5 MET G CA 1
ATOM 4441 C C . MET G 1 5 ? 31.354 -45.464 26.783 1.00 95.09 5 MET G C 1
ATOM 4442 O O . MET G 1 5 ? 31.348 -44.231 26.700 1.00 89.98 5 MET G O 1
ATOM 4447 N N . GLN G 1 6 ? 32.419 -46.215 26.535 1.00 94.68 6 GLN G N 1
ATOM 4448 C CA . GLN G 1 6 ? 33.690 -45.693 26.052 1.00 90.74 6 GLN G CA 1
ATOM 4449 C C . GLN G 1 6 ? 33.668 -45.453 24.548 1.00 84.70 6 GLN G C 1
ATOM 4450 O O . GLN G 1 6 ? 32.999 -46.187 23.817 1.00 86.98 6 GLN G O 1
ATOM 4456 N N . PRO G 1 7 ? 34.413 -44.434 24.084 1.00 77.84 7 PRO G N 1
ATOM 4457 C CA . PRO G 1 7 ? 34.619 -44.131 22.662 1.00 68.17 7 PRO G CA 1
ATOM 4458 C C . PRO G 1 7 ? 35.232 -45.307 21.892 1.00 61.05 7 PRO G C 1
ATOM 4459 O O . PRO G 1 7 ? 35.716 -46.261 22.499 1.00 62.67 7 PRO G O 1
ATOM 4463 N N . LEU G 1 8 ? 35.201 -45.231 20.565 1.00 62.16 8 LEU G N 1
ATOM 4464 C CA . LEU G 1 8 ? 35.717 -46.298 19.713 1.00 57.97 8 LEU G CA 1
ATOM 4465 C C . LEU G 1 8 ? 37.241 -46.297 19.706 1.00 57.07 8 LEU G C 1
ATOM 4466 O O . LEU G 1 8 ? 37.863 -45.237 19.756 1.00 58.11 8 LEU G O 1
ATOM 4471 N N . SER G 1 9 ? 37.838 -47.485 19.669 1.00 57.49 9 SER G N 1
ATOM 4472 C CA . SER G 1 9 ? 39.295 -47.619 19.671 1.00 60.03 9 SER G CA 1
ATOM 4473 C C . SER G 1 9 ? 39.943 -46.890 18.489 1.00 59.49 9 SER G C 1
ATOM 4474 O O . SER G 1 9 ? 39.316 -46.716 17.444 1.00 56.87 9 SER G O 1
ATOM 4477 N N . PRO G 1 10 ? 41.212 -46.480 18.646 1.00 64.11 10 PRO G N 1
ATOM 4478 C CA . PRO G 1 10 ? 41.969 -45.842 17.560 1.00 63.27 10 PRO G CA 1
ATOM 4479 C C . PRO G 1 10 ? 42.099 -46.735 16.313 1.00 60.08 10 PRO G C 1
ATOM 4480 O O . PRO G 1 10 ? 42.105 -46.244 15.162 1.00 68.03 10 PRO G O 1
ATOM 4484 N N . GLU G 1 11 ? 42.148 -48.044 16.549 1.00 57.14 11 GLU G N 1
ATOM 4485 C CA . GLU G 1 11 ? 42.232 -49.028 15.478 1.00 57.67 11 GLU G CA 1
ATOM 4486 C C . GLU G 1 11 ? 41.018 -48.932 14.576 1.00 50.14 11 GLU G C 1
ATOM 4487 O O . GLU G 1 11 ? 41.121 -48.945 13.342 1.00 49.32 11 GLU G O 1
ATOM 4493 N N . LYS G 1 12 ? 39.868 -48.775 15.217 1.00 41.54 12 LYS G N 1
ATOM 4494 C CA . LYS G 1 12 ? 38.614 -48.662 14.505 1.00 45.31 12 LYS G CA 1
ATOM 4495 C C . LYS G 1 12 ? 38.567 -47.329 13.758 1.00 42.26 12 LYS G C 1
ATOM 4496 O O . LYS G 1 12 ? 37.960 -47.223 12.681 1.00 36.78 12 LYS G O 1
ATOM 4502 N N . HIS G 1 13 ? 39.242 -46.321 14.311 1.00 37.83 13 HIS G N 1
ATOM 4503 C CA . HIS G 1 13 ? 39.255 -45.009 13.663 1.00 41.52 13 HIS G CA 1
ATOM 4504 C C . HIS G 1 13 ? 40.076 -44.948 12.363 1.00 51.09 13 HIS G C 1
ATOM 4505 O O . HIS G 1 13 ? 39.587 -44.449 11.351 1.00 50.08 13 HIS G O 1
ATOM 4512 N N . GLU G 1 14 ? 41.293 -45.497 12.371 1.00 60.32 14 GLU G N 1
ATOM 4513 C CA . GLU G 1 14 ? 42.067 -45.501 11.120 1.00 64.94 14 GLU G CA 1
ATOM 4514 C C . GLU G 1 14 ? 41.559 -46.609 10.173 1.00 60.20 14 GLU G C 1
ATOM 4515 O O . GLU G 1 14 ? 41.801 -46.527 8.962 1.00 71.50 14 GLU G O 1
ATOM 4521 N N . GLU G 1 15 ? 40.904 -47.653 10.688 1.00 43.03 15 GLU G N 1
ATOM 4522 C CA . GLU G 1 15 ? 40.267 -48.571 9.753 1.00 37.35 15 GLU G CA 1
ATOM 4523 C C . GLU G 1 15 ? 39.148 -47.821 9.034 1.00 37.84 15 GLU G C 1
ATOM 4524 O O . GLU G 1 15 ? 38.910 -48.025 7.830 1.00 36.82 15 GLU G O 1
ATOM 4530 N N . ALA G 1 16 ? 38.461 -46.963 9.784 1.00 39.38 16 ALA G N 1
ATOM 4531 C CA . ALA G 1 16 ? 37.450 -46.120 9.181 1.00 32.79 16 ALA G CA 1
ATOM 4532 C C . ALA G 1 16 ? 38.088 -45.168 8.161 1.00 37.01 16 ALA G C 1
ATOM 4533 O O . ALA G 1 16 ? 37.496 -44.889 7.117 1.00 41.94 16 ALA G O 1
ATOM 4535 N N . GLU G 1 17 ? 39.299 -44.691 8.443 1.00 41.32 17 GLU G N 1
ATOM 4536 C CA . GLU G 1 17 ? 39.971 -43.811 7.486 1.00 41.70 17 GLU G CA 1
ATOM 4537 C C . GLU G 1 17 ? 40.369 -44.526 6.201 1.00 45.55 17 GLU G C 1
ATOM 4538 O O . GLU G 1 17 ? 40.239 -43.957 5.111 1.00 53.83 17 GLU G O 1
ATOM 4544 N N . ILE G 1 18 ? 40.850 -45.760 6.324 1.00 32.02 18 ILE G N 1
ATOM 4545 C CA . ILE G 1 18 ? 41.217 -46.547 5.151 1.00 35.34 18 ILE G CA 1
ATOM 4546 C C . ILE G 1 18 ? 39.984 -46.851 4.293 1.00 42.98 18 ILE G C 1
ATOM 4547 O O . ILE G 1 18 ? 39.959 -46.580 3.070 1.00 48.80 18 ILE G O 1
ATOM 4552 N N . ALA G 1 19 ? 38.956 -47.397 4.942 1.00 38.14 19 ALA G N 1
ATOM 4553 C CA . ALA G 1 19 ? 37.732 -47.751 4.235 1.00 32.64 19 ALA G CA 1
ATOM 4554 C C . ALA G 1 19 ? 37.152 -46.521 3.547 1.00 32.36 19 ALA G C 1
ATOM 4555 O O . ALA G 1 19 ? 36.746 -46.584 2.383 1.00 27.94 19 ALA G O 1
ATOM 4557 N N . ALA G 1 20 ? 37.154 -45.393 4.253 1.00 30.30 20 ALA G N 1
ATOM 4558 C CA . ALA G 1 20 ? 36.634 -44.156 3.684 1.00 24.70 20 ALA G CA 1
ATOM 4559 C C . ALA G 1 20 ? 37.509 -43.662 2.534 1.00 31.20 20 ALA G C 1
ATOM 4560 O O . ALA G 1 20 ? 37.013 -43.016 1.627 1.00 29.46 20 ALA G O 1
ATOM 4562 N N . GLY G 1 21 ? 38.808 -43.940 2.578 1.00 35.97 21 GLY G N 1
ATOM 4563 C CA . GLY G 1 21 ? 39.680 -43.594 1.464 1.00 38.90 21 GLY G CA 1
ATOM 4564 C C . GLY G 1 21 ? 39.287 -44.337 0.196 1.00 38.50 21 GLY G C 1
ATOM 4565 O O . GLY G 1 21 ? 39.126 -43.743 -0.884 1.00 36.73 21 GLY G O 1
ATOM 4566 N N . PHE G 1 22 ? 39.110 -45.648 0.338 1.00 36.41 22 PHE G N 1
ATOM 4567 C CA . PHE G 1 22 ? 38.661 -46.496 -0.770 1.00 35.31 22 PHE G CA 1
ATOM 4568 C C . PHE G 1 22 ? 37.298 -46.044 -1.333 1.00 39.12 22 PHE G C 1
ATOM 4569 O O . PHE G 1 22 ? 37.127 -45.807 -2.552 1.00 32.70 22 PHE G O 1
ATOM 4577 N N . LEU G 1 23 ? 36.334 -45.905 -0.428 1.00 43.37 23 LEU G N 1
ATOM 4578 C CA . LEU G 1 23 ? 34.985 -45.498 -0.793 1.00 22.30 23 LEU G CA 1
ATOM 4579 C C . LEU G 1 23 ? 34.999 -44.119 -1.451 1.00 29.50 23 LEU G C 1
ATOM 4580 O O . LEU G 1 23 ? 34.229 -43.847 -2.372 1.00 33.83 23 LEU G O 1
ATOM 4585 N N . SER G 1 24 ? 35.892 -43.255 -0.979 1.00 27.93 24 SER G N 1
ATOM 4586 C CA . SER G 1 24 ? 36.052 -41.927 -1.557 1.00 36.16 24 SER G CA 1
ATOM 4587 C C . SER G 1 24 ? 36.532 -42.044 -2.987 1.00 42.55 24 SER G C 1
ATOM 4588 O O . SER G 1 24 ? 36.114 -41.268 -3.848 1.00 47.60 24 SER G O 1
ATOM 4591 N N . ALA G 1 25 ? 37.426 -43.001 -3.240 1.00 40.22 25 ALA G N 1
ATOM 4592 C CA . ALA G 1 25 ? 37.851 -43.246 -4.616 1.00 33.40 25 ALA G CA 1
ATOM 4593 C C . ALA G 1 25 ? 36.661 -43.657 -5.474 1.00 35.89 25 ALA G C 1
ATOM 4594 O O . ALA G 1 25 ? 36.590 -43.301 -6.652 1.00 29.98 25 ALA G O 1
ATOM 4596 N N . MET G 1 26 ? 35.716 -44.398 -4.900 1.00 34.54 26 MET G N 1
ATOM 4597 C CA . MET G 1 26 ? 34.566 -44.801 -5.720 1.00 32.87 26 MET G CA 1
ATOM 4598 C C . MET G 1 26 ? 33.405 -43.796 -5.719 1.00 33.99 26 MET G C 1
ATOM 4599 O O . MET G 1 26 ? 32.557 -43.827 -6.614 1.00 30.60 26 MET G O 1
ATOM 4604 N N . ALA G 1 27 ? 33.370 -42.896 -4.741 1.00 35.07 27 ALA G N 1
ATOM 4605 C CA . ALA G 1 27 ? 32.209 -42.022 -4.570 1.00 37.23 27 ALA G CA 1
ATOM 4606 C C . ALA G 1 27 ? 32.225 -40.800 -5.497 1.00 34.50 27 ALA G C 1
ATOM 4607 O O . ALA G 1 27 ? 32.162 -39.665 -5.033 1.00 30.40 27 ALA G O 1
ATOM 4609 N N . ASN G 1 28 ? 32.345 -41.046 -6.798 1.00 39.90 28 ASN G N 1
ATOM 4610 C CA . ASN G 1 28 ? 32.229 -40.014 -7.831 1.00 32.11 28 ASN G CA 1
ATOM 4611 C C . ASN G 1 28 ? 31.586 -40.636 -9.066 1.00 34.43 28 ASN G C 1
ATOM 4612 O O . ASN G 1 28 ? 32.001 -41.715 -9.492 1.00 36.91 28 ASN G O 1
ATOM 4617 N N . PRO G 1 29 ? 30.591 -39.957 -9.663 1.00 31.82 29 PRO G N 1
ATOM 4618 C CA . PRO G 1 29 ? 29.832 -40.577 -10.762 1.00 37.70 29 PRO G CA 1
ATOM 4619 C C . PRO G 1 29 ? 30.710 -40.950 -11.960 1.00 44.66 29 PRO G C 1
ATOM 4620 O O . PRO G 1 29 ? 30.576 -42.054 -12.525 1.00 51.85 29 PRO G O 1
ATOM 4624 N N . LYS G 1 30 ? 31.636 -40.065 -12.313 1.00 43.68 30 LYS G N 1
ATOM 4625 C CA . LYS G 1 30 ? 32.497 -40.320 -13.451 1.00 45.43 30 LYS G CA 1
ATOM 4626 C C . LYS G 1 30 ? 33.381 -41.528 -13.138 1.00 36.51 30 LYS G C 1
ATOM 4627 O O . LYS G 1 30 ? 33.516 -42.436 -13.959 1.00 30.75 30 LYS G O 1
ATOM 4633 N N . ARG G 1 31 ? 33.949 -41.544 -11.932 1.00 32.03 31 ARG G N 1
ATOM 4634 C CA . ARG G 1 31 ? 34.811 -42.639 -11.489 1.00 29.17 31 ARG G CA 1
ATOM 4635 C C . ARG G 1 31 ? 34.076 -43.976 -11.415 1.00 44.02 31 ARG G C 1
ATOM 4636 O O . ARG G 1 31 ? 34.639 -45.029 -11.726 1.00 46.80 31 ARG G O 1
ATOM 4644 N N . LEU G 1 32 ? 32.802 -43.914 -11.044 1.00 29.02 32 LEU G N 1
ATOM 4645 C CA . LEU G 1 32 ? 31.952 -45.092 -11.009 1.00 29.04 32 LEU G CA 1
ATOM 4646 C C . LEU G 1 32 ? 31.821 -45.634 -12.441 1.00 44.55 32 LEU G C 1
ATOM 4647 O O . LEU G 1 32 ? 31.894 -46.847 -12.657 1.00 29.90 32 LEU G O 1
ATOM 4652 N N . LEU G 1 33 ? 31.633 -44.735 -13.408 1.00 34.96 33 LEU G N 1
ATOM 4653 C CA . LEU G 1 33 ? 31.576 -45.140 -14.810 1.00 42.98 33 LEU G CA 1
ATOM 4654 C C . LEU G 1 33 ? 32.906 -45.730 -15.357 1.00 42.20 33 LEU G C 1
ATOM 4655 O O . LEU G 1 33 ? 32.927 -46.750 -16.074 1.00 44.37 33 LEU G O 1
ATOM 4660 N N . ILE G 1 34 ? 34.020 -45.093 -15.010 1.00 32.59 34 ILE G N 1
ATOM 4661 C CA . ILE G 1 34 ? 35.345 -45.581 -15.399 1.00 42.11 34 ILE G CA 1
ATOM 4662 C C . ILE G 1 34 ? 35.464 -47.017 -14.909 1.00 42.61 34 ILE G C 1
ATOM 4663 O O . ILE G 1 34 ? 35.893 -47.923 -15.633 1.00 35.41 34 ILE G O 1
ATOM 4668 N N . LEU G 1 35 ? 35.050 -47.217 -13.668 1.00 29.52 35 LEU G N 1
ATOM 4669 C CA . LEU G 1 35 ? 35.106 -48.539 -13.089 1.00 29.35 35 LEU G CA 1
ATOM 4670 C C . LEU G 1 35 ? 34.124 -49.483 -13.795 1.00 47.03 35 LEU G C 1
ATOM 4671 O O . LEU G 1 35 ? 34.414 -50.685 -13.885 1.00 30.98 35 LEU G O 1
ATOM 4676 N N . ASP G 1 36 ? 32.991 -48.988 -14.314 1.00 49.56 36 ASP G N 1
ATOM 4677 C CA . ASP G 1 36 ? 32.117 -49.909 -15.060 1.00 44.63 36 ASP G CA 1
ATOM 4678 C C . ASP G 1 36 ? 32.858 -50.488 -16.266 1.00 38.62 36 ASP G C 1
ATOM 4679 O O . ASP G 1 36 ? 32.993 -51.730 -16.399 1.00 35.07 36 ASP G O 1
ATOM 4684 N N . SER G 1 37 ? 33.402 -49.603 -17.107 1.00 33.66 37 SER G N 1
ATOM 4685 C CA . SER G 1 37 ? 34.095 -50.101 -18.301 1.00 44.41 37 SER G CA 1
ATOM 4686 C C . SER G 1 37 ? 35.315 -50.946 -17.961 1.00 41.13 37 SER G C 1
ATOM 4687 O O . SER G 1 37 ? 35.527 -52.002 -18.551 1.00 48.82 37 SER G O 1
ATOM 4690 N N . LEU G 1 38 ? 36.121 -50.483 -17.016 1.00 42.01 38 LEU G N 1
ATOM 4691 C CA . LEU G 1 38 ? 37.363 -51.173 -16.728 1.00 33.31 38 LEU G CA 1
ATOM 4692 C C . LEU G 1 38 ? 37.110 -52.516 -16.078 1.00 35.97 38 LEU G C 1
ATOM 4693 O O . LEU G 1 38 ? 37.911 -53.437 -16.231 1.00 34.60 38 LEU G O 1
ATOM 4698 N N . VAL G 1 39 ? 35.978 -52.656 -15.394 1.00 39.17 39 VAL G N 1
ATOM 4699 C CA . VAL G 1 39 ? 35.658 -53.967 -14.860 1.00 47.58 39 VAL G CA 1
ATOM 4700 C C . VAL G 1 39 ? 35.296 -54.871 -16.024 1.00 50.39 39 VAL G C 1
ATOM 4701 O O . VAL G 1 39 ? 35.693 -56.038 -16.048 1.00 40.82 39 VAL G O 1
ATOM 4705 N N . LYS G 1 40 ? 34.556 -54.362 -17.008 1.00 55.84 40 LYS G N 1
ATOM 4706 C CA . LYS G 1 40 ? 34.146 -55.334 -18.022 1.00 67.91 40 LYS G CA 1
ATOM 4707 C C . LYS G 1 40 ? 34.888 -55.260 -19.383 1.00 82.99 40 LYS G C 1
ATOM 4708 O O . LYS G 1 40 ? 34.599 -56.062 -20.281 1.00 87.82 40 LYS G O 1
ATOM 4714 N N . GLU G 1 41 ? 35.851 -54.344 -19.543 1.00 74.01 41 GLU G N 1
ATOM 4715 C CA . GLU G 1 41 ? 36.698 -54.332 -20.757 1.00 65.03 41 GLU G CA 1
ATOM 4716 C C . GLU G 1 41 ? 38.058 -53.641 -20.556 1.00 60.43 41 GLU G C 1
ATOM 4717 O O . GLU G 1 41 ? 38.212 -52.812 -19.668 1.00 76.01 41 GLU G O 1
ATOM 4723 N N . GLU G 1 42 ? 39.040 -53.998 -21.385 1.00 50.06 42 GLU G N 1
ATOM 4724 C CA . GLU G 1 42 ? 40.274 -53.216 -21.522 1.00 40.91 42 GLU G CA 1
ATOM 4725 C C . GLU G 1 42 ? 40.030 -51.989 -22.384 1.00 45.89 42 GLU G C 1
ATOM 4726 O O . GLU G 1 42 ? 39.405 -52.095 -23.435 1.00 42.46 42 GLU G O 1
ATOM 4732 N N . MET G 1 43 ? 40.549 -50.836 -21.971 1.00 50.37 43 MET G N 1
ATOM 4733 C CA . MET G 1 43 ? 40.369 -49.617 -22.756 1.00 52.84 43 MET G CA 1
ATOM 4734 C C . MET G 1 43 ? 41.584 -48.690 -22.713 1.00 50.71 43 MET G C 1
ATOM 4735 O O . MET G 1 43 ? 42.166 -48.456 -21.653 1.00 53.39 43 MET G O 1
ATOM 4740 N N . ALA G 1 44 ? 41.949 -48.144 -23.867 1.00 48.44 44 ALA G N 1
ATOM 4741 C CA . ALA G 1 44 ? 42.955 -47.095 -23.919 1.00 44.92 44 ALA G CA 1
ATOM 4742 C C . ALA G 1 44 ? 42.337 -45.789 -23.430 1.00 45.36 44 ALA G C 1
ATOM 4743 O O . ALA G 1 44 ? 41.118 -45.627 -23.477 1.00 45.18 44 ALA G O 1
ATOM 4745 N N . VAL G 1 45 ? 43.170 -44.865 -22.962 1.00 46.73 45 VAL G N 1
ATOM 4746 C CA . VAL G 1 45 ? 42.684 -43.620 -22.367 1.00 52.66 45 VAL G CA 1
ATOM 4747 C C . VAL G 1 45 ? 41.753 -42.867 -23.317 1.00 56.25 45 VAL G C 1
ATOM 4748 O O . VAL G 1 45 ? 40.764 -42.272 -22.887 1.00 64.74 45 VAL G O 1
ATOM 4752 N N . GLY G 1 46 ? 42.047 -42.913 -24.610 1.00 51.54 46 GLY G N 1
ATOM 4753 C CA . GLY G 1 46 ? 41.187 -42.256 -25.577 1.00 56.95 46 GLY G CA 1
ATOM 4754 C C . GLY G 1 46 ? 39.800 -42.880 -25.600 1.00 57.12 46 GLY G C 1
ATOM 4755 O O . GLY G 1 46 ? 38.778 -42.191 -25.408 1.00 61.58 46 GLY G O 1
ATOM 4756 N N . ALA G 1 47 ? 39.773 -44.195 -25.816 1.00 46.82 47 ALA G N 1
ATOM 4757 C CA . ALA G 1 47 ? 38.528 -44.955 -25.866 1.00 49.01 47 ALA G CA 1
ATOM 4758 C C . ALA G 1 47 ? 37.746 -44.851 -24.560 1.00 53.55 47 ALA G C 1
ATOM 4759 O O . ALA G 1 47 ? 36.514 -44.786 -24.565 1.00 51.83 47 ALA G O 1
ATOM 4761 N N . LEU G 1 48 ? 38.465 -44.851 -23.442 1.00 49.92 48 LEU G N 1
ATOM 4762 C CA . LEU G 1 48 ? 37.825 -44.752 -22.138 1.00 51.16 48 LEU G CA 1
ATOM 4763 C C . LEU G 1 48 ? 37.188 -43.388 -21.899 1.00 54.10 48 LEU G C 1
ATOM 4764 O O . LEU G 1 48 ? 36.030 -43.312 -21.496 1.00 61.61 48 LEU G O 1
ATOM 4769 N N . ALA G 1 49 ? 37.944 -42.320 -22.162 1.00 50.04 49 ALA G N 1
ATOM 4770 C CA . ALA G 1 49 ? 37.444 -40.958 -21.965 1.00 55.40 49 ALA G CA 1
ATOM 4771 C C . ALA G 1 49 ? 36.221 -40.728 -22.818 1.00 54.82 49 ALA G C 1
ATOM 4772 O O . ALA G 1 49 ? 35.255 -40.078 -22.408 1.00 47.61 49 ALA G O 1
ATOM 4774 N N . ASN G 1 50 ? 36.286 -41.296 -24.013 1.00 58.76 50 ASN G N 1
ATOM 4775 C CA . ASN G 1 50 ? 35.215 -41.194 -24.987 1.00 60.68 50 ASN G CA 1
ATOM 4776 C C . ASN G 1 50 ? 33.966 -42.020 -24.607 1.00 61.05 50 ASN G C 1
ATOM 4777 O O . ASN G 1 50 ? 32.841 -41.601 -24.882 1.00 67.00 50 ASN G O 1
ATOM 4782 N N . LYS G 1 51 ? 34.161 -43.200 -24.013 1.00 58.38 51 LYS G N 1
ATOM 4783 C CA . LYS G 1 51 ? 33.029 -44.010 -23.543 1.00 52.44 51 LYS G CA 1
ATOM 4784 C C . LYS G 1 51 ? 32.303 -43.383 -22.347 1.00 49.51 51 LYS G C 1
ATOM 4785 O O . LYS G 1 51 ? 31.073 -43.447 -22.252 1.00 46.76 51 LYS G O 1
ATOM 4791 N N . VAL G 1 52 ? 33.056 -42.780 -21.435 1.00 43.61 52 VAL G N 1
ATOM 4792 C CA . VAL G 1 52 ? 32.454 -42.195 -20.245 1.00 43.44 52 VAL G CA 1
ATOM 4793 C C . VAL G 1 52 ? 32.071 -40.747 -20.527 1.00 52.31 52 VAL G C 1
ATOM 4794 O O . VAL G 1 52 ? 31.434 -40.087 -19.706 1.00 58.02 52 VAL G O 1
ATOM 4798 N N . GLY G 1 53 ? 32.471 -40.269 -21.701 1.00 57.96 53 GLY G N 1
ATOM 4799 C CA . GLY G 1 53 ? 32.168 -38.929 -22.169 1.00 54.13 53 GLY G CA 1
ATOM 4800 C C . GLY G 1 53 ? 32.767 -37.775 -21.389 1.00 59.55 53 GLY G C 1
ATOM 4801 O O . GLY G 1 53 ? 32.041 -36.907 -20.899 1.00 62.09 53 GLY G O 1
ATOM 4802 N N . LEU G 1 54 ? 34.091 -37.764 -21.270 1.00 59.70 54 LEU G N 1
ATOM 4803 C CA . LEU G 1 54 ? 34.798 -36.661 -20.623 1.00 68.60 54 LEU G CA 1
ATOM 4804 C C . LEU G 1 54 ? 36.147 -36.416 -21.324 1.00 75.46 54 LEU G C 1
ATOM 4805 O O . LEU G 1 54 ? 36.563 -37.219 -22.159 1.00 81.25 54 LEU G O 1
ATOM 4810 N N . SER G 1 55 ? 36.823 -35.313 -21.008 1.00 72.19 55 SER G N 1
ATOM 4811 C CA . SER G 1 55 ? 38.128 -35.050 -21.614 1.00 67.63 55 SER G CA 1
ATOM 4812 C C . SER G 1 55 ? 39.278 -35.729 -20.880 1.00 75.62 55 SER G C 1
ATOM 4813 O O . SER G 1 55 ? 39.183 -36.047 -19.698 1.00 80.66 55 SER G O 1
ATOM 4816 N N . GLN G 1 56 ? 40.398 -35.886 -21.575 1.00 82.26 56 GLN G N 1
ATOM 4817 C CA . GLN G 1 56 ? 41.496 -36.683 -21.045 1.00 83.05 56 GLN G CA 1
ATOM 4818 C C . GLN G 1 56 ? 42.255 -36.045 -19.888 1.00 79.69 56 GLN G C 1
ATOM 4819 O O . GLN G 1 56 ? 42.941 -36.746 -19.147 1.00 87.28 56 GLN G O 1
ATOM 4825 N N . SER G 1 57 ? 42.129 -34.736 -19.714 1.00 62.54 57 SER G N 1
ATOM 4826 C CA . SER G 1 57 ? 42.747 -34.090 -18.563 1.00 63.37 57 SER G CA 1
ATOM 4827 C C . SER G 1 57 ? 42.062 -34.641 -17.313 1.00 71.30 57 SER G C 1
ATOM 4828 O O . SER G 1 57 ? 42.707 -35.179 -16.394 1.00 74.85 57 SER G O 1
ATOM 4831 N N . ALA G 1 58 ? 40.737 -34.525 -17.310 1.00 75.00 58 ALA G N 1
ATOM 4832 C CA . ALA G 1 58 ? 39.909 -35.005 -16.213 1.00 64.36 58 ALA G CA 1
ATOM 4833 C C . ALA G 1 58 ? 40.020 -36.519 -16.056 1.00 58.11 58 ALA G C 1
ATOM 4834 O O . ALA G 1 58 ? 40.083 -37.023 -14.932 1.00 60.36 58 ALA G O 1
ATOM 4836 N N . LEU G 1 59 ? 40.054 -37.241 -17.176 1.00 54.50 59 LEU G N 1
ATOM 4837 C CA . LEU G 1 59 ? 40.181 -38.697 -17.121 1.00 52.88 59 LEU G CA 1
ATOM 4838 C C . LEU G 1 59 ? 41.484 -39.087 -16.459 1.00 56.90 59 LEU G C 1
ATOM 4839 O O . LEU G 1 59 ? 41.525 -40.018 -15.670 1.00 63.68 59 LEU G O 1
ATOM 4844 N N . SER G 1 60 ? 42.550 -38.377 -16.802 1.00 58.46 60 SER G N 1
ATOM 4845 C CA . SER G 1 60 ? 43.846 -38.616 -16.193 1.00 56.05 60 SER G CA 1
ATOM 4846 C C . SER G 1 60 ? 43.798 -38.385 -14.695 1.00 56.65 60 SER G C 1
ATOM 4847 O O . SER G 1 60 ? 44.278 -39.217 -13.927 1.00 55.68 60 SER G O 1
ATOM 4850 N N . GLN G 1 61 ? 43.223 -37.256 -14.283 1.00 56.00 61 GLN G N 1
ATOM 4851 C CA . GLN G 1 61 ? 43.086 -36.960 -12.854 1.00 55.29 61 GLN G CA 1
ATOM 4852 C C . GLN G 1 61 ? 42.355 -38.110 -12.135 1.00 55.35 61 GLN G C 1
ATOM 4853 O O . GLN G 1 61 ? 42.813 -38.618 -11.091 1.00 61.09 61 GLN G O 1
ATOM 4859 N N . HIS G 1 62 ? 41.235 -38.530 -12.717 1.00 53.33 62 HIS G N 1
ATOM 4860 C CA . HIS G 1 62 ? 40.415 -39.600 -12.153 1.00 48.67 62 HIS G CA 1
ATOM 4861 C C . HIS G 1 62 ? 41.186 -40.918 -12.063 1.00 44.08 62 HIS G C 1
ATOM 4862 O O . HIS G 1 62 ? 41.135 -41.617 -11.049 1.00 37.73 62 HIS G O 1
ATOM 4869 N N . LEU G 1 63 ? 41.907 -41.240 -13.133 1.00 40.58 63 LEU G N 1
ATOM 4870 C CA . LEU G 1 63 ? 42.694 -42.461 -13.211 1.00 41.84 63 LEU G CA 1
ATOM 4871 C C . LEU G 1 63 ? 43.788 -42.439 -12.163 1.00 47.67 63 LEU G C 1
ATOM 4872 O O . LEU G 1 63 ? 44.167 -43.475 -11.627 1.00 52.61 63 LEU G O 1
ATOM 4877 N N . SER G 1 64 ? 44.304 -41.248 -11.890 1.00 48.73 64 SER G N 1
ATOM 4878 C CA . SER G 1 64 ? 45.325 -41.077 -10.871 1.00 48.77 64 SER G CA 1
ATOM 4879 C C . SER G 1 64 ? 44.731 -41.389 -9.510 1.00 45.42 64 SER G C 1
ATOM 4880 O O . SER G 1 64 ? 45.370 -42.039 -8.681 1.00 49.54 64 SER G O 1
ATOM 4883 N N . LYS G 1 65 ? 43.500 -40.934 -9.284 1.00 38.41 65 LYS G N 1
ATOM 4884 C CA . LYS G 1 65 ? 42.857 -41.201 -8.001 1.00 43.35 65 LYS G CA 1
ATOM 4885 C C . LYS G 1 65 ? 42.524 -42.677 -7.851 1.00 49.81 65 LYS G C 1
ATOM 4886 O O . LYS G 1 65 ? 42.552 -43.216 -6.745 1.00 47.79 65 LYS G O 1
ATOM 4892 N N . LEU G 1 66 ? 42.200 -43.325 -8.966 1.00 51.41 66 LEU G N 1
ATOM 4893 C CA . LEU G 1 66 ? 41.933 -44.759 -8.966 1.00 41.90 66 LEU G CA 1
ATOM 4894 C C . LEU G 1 66 ? 43.203 -45.554 -8.690 1.00 40.99 66 LEU G C 1
ATOM 4895 O O . LEU G 1 66 ? 43.174 -46.568 -7.991 1.00 42.24 66 LEU G O 1
ATOM 4900 N N . ARG G 1 67 ? 44.316 -45.083 -9.244 1.00 34.51 67 ARG G N 1
ATOM 4901 C CA . ARG G 1 67 ? 45.609 -45.730 -9.052 1.00 39.74 67 ARG G CA 1
ATOM 4902 C C . ARG G 1 67 ? 46.110 -45.567 -7.625 1.00 47.79 67 ARG G C 1
ATOM 4903 O O . ARG G 1 67 ? 46.740 -46.474 -7.073 1.00 51.09 67 ARG G O 1
ATOM 4911 N N . ALA G 1 68 ? 45.824 -44.411 -7.033 1.00 48.01 68 ALA G N 1
ATOM 4912 C CA . ALA G 1 68 ? 46.225 -44.133 -5.658 1.00 43.75 68 ALA G CA 1
ATOM 4913 C C . ALA G 1 68 ? 45.586 -45.138 -4.699 1.00 42.38 68 ALA G C 1
ATOM 4914 O O . ALA G 1 68 ? 46.169 -45.488 -3.671 1.00 42.34 68 ALA G O 1
ATOM 4916 N N . GLN G 1 69 ? 44.393 -45.612 -5.047 1.00 28.19 69 GLN G N 1
ATOM 4917 C CA . GLN G 1 69 ? 43.719 -46.627 -4.243 1.00 30.13 69 GLN G CA 1
ATOM 4918 C C . GLN G 1 69 ? 43.909 -48.033 -4.807 1.00 35.04 69 GLN G C 1
ATOM 4919 O O . GLN G 1 69 ? 43.214 -48.965 -4.395 1.00 27.91 69 GLN G O 1
ATOM 4925 N N . ASN G 1 70 ? 44.846 -48.174 -5.747 1.00 39.22 70 ASN G N 1
ATOM 4926 C CA . ASN G 1 70 ? 45.249 -49.483 -6.266 1.00 29.29 70 ASN G CA 1
ATOM 4927 C C . ASN G 1 70 ? 44.094 -50.262 -6.901 1.00 30.51 70 ASN G C 1
ATOM 4928 O O . ASN G 1 70 ? 44.005 -51.481 -6.756 1.00 21.67 70 ASN G O 1
ATOM 4933 N N . LEU G 1 71 ? 43.213 -49.548 -7.595 1.00 21.99 71 LEU G N 1
ATOM 4934 C CA . LEU G 1 71 ? 41.978 -50.128 -8.108 1.00 21.30 71 LEU G CA 1
ATOM 4935 C C . LEU G 1 71 ? 42.033 -50.486 -9.591 1.00 28.86 71 LEU G C 1
ATOM 4936 O O . LEU G 1 71 ? 41.107 -51.108 -10.117 1.00 32.24 71 LEU G O 1
ATOM 4941 N N . VAL G 1 72 ? 43.108 -50.097 -10.266 1.00 26.86 72 VAL G N 1
ATOM 4942 C CA . VAL G 1 72 ? 43.226 -50.384 -11.690 1.00 31.82 72 VAL G CA 1
ATOM 4943 C C . VAL G 1 72 ? 44.577 -50.975 -12.048 1.00 25.42 72 VAL G C 1
ATOM 4944 O O . VAL G 1 72 ? 45.594 -50.662 -11.436 1.00 26.83 72 VAL G O 1
ATOM 4948 N N . SER G 1 73 ? 44.564 -51.828 -13.064 1.00 25.58 73 SER G N 1
ATOM 4949 C CA . SER G 1 73 ? 45.768 -52.435 -13.590 1.00 30.89 73 SER G CA 1
ATOM 4950 C C . SER G 1 73 ? 46.024 -51.875 -14.981 1.00 30.84 73 SER G C 1
ATOM 4951 O O . SER G 1 73 ? 45.099 -51.421 -15.666 1.00 31.39 73 SER G O 1
ATOM 4954 N N . THR G 1 74 ? 47.278 -51.904 -15.404 1.00 29.67 74 THR G N 1
ATOM 4955 C CA . THR G 1 74 ? 47.620 -51.378 -16.711 1.00 31.35 74 THR G CA 1
ATOM 4956 C C . THR G 1 74 ? 48.463 -52.371 -17.468 1.00 32.73 74 THR G C 1
ATOM 4957 O O . THR G 1 74 ? 49.127 -53.225 -16.888 1.00 33.08 74 THR G O 1
ATOM 4961 N N . ARG G 1 75 ? 48.435 -52.238 -18.782 1.00 40.57 75 ARG G N 1
ATOM 4962 C CA . ARG G 1 75 ? 49.288 -53.030 -19.646 1.00 35.92 75 ARG G CA 1
ATOM 4963 C C . ARG G 1 75 ? 49.688 -52.131 -20.800 1.00 49.53 75 ARG G C 1
ATOM 4964 O O . ARG G 1 75 ? 48.880 -51.345 -21.283 1.00 53.45 75 ARG G O 1
ATOM 4972 N N . ARG G 1 76 ? 50.931 -52.225 -21.247 1.00 46.92 76 ARG G N 1
ATOM 4973 C CA . ARG G 1 76 ? 51.408 -51.288 -22.255 1.00 43.27 76 ARG G CA 1
ATOM 4974 C C . ARG G 1 76 ? 51.752 -52.012 -23.549 1.00 43.90 76 ARG G C 1
ATOM 4975 O O . ARG G 1 76 ? 52.535 -52.957 -23.560 1.00 44.67 76 ARG G O 1
ATOM 4983 N N . ASP G 1 77 ? 51.134 -51.572 -24.636 1.00 44.95 77 ASP G N 1
ATOM 4984 C CA . ASP G 1 77 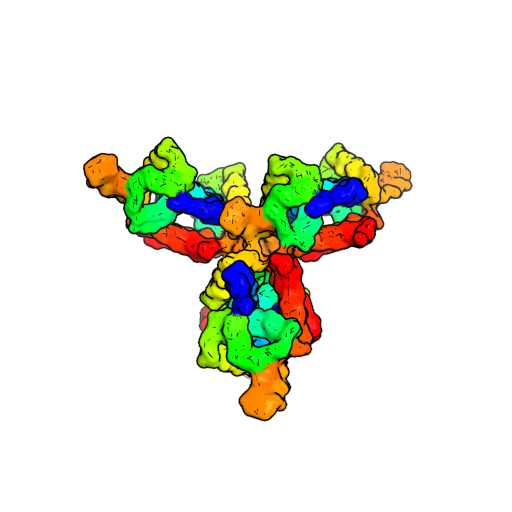? 51.471 -52.054 -25.966 1.00 51.28 77 ASP G CA 1
ATOM 4985 C C . ASP G 1 77 ? 52.068 -50.877 -26.730 1.00 55.03 77 ASP G C 1
ATOM 4986 O O . ASP G 1 77 ? 51.365 -49.918 -27.072 1.00 56.32 77 ASP G O 1
ATOM 4991 N N . ALA G 1 78 ? 53.376 -50.957 -26.955 1.00 51.54 78 ALA G N 1
ATOM 4992 C CA . ALA G 1 78 ? 54.166 -49.871 -27.522 1.00 60.92 78 ALA G CA 1
ATOM 4993 C C . ALA G 1 78 ? 54.013 -48.634 -26.654 1.00 66.16 78 ALA G C 1
ATOM 4994 O O . ALA G 1 78 ? 54.323 -48.670 -25.464 1.00 67.15 78 ALA G O 1
ATOM 4996 N N . GLN G 1 79 ? 53.510 -47.549 -27.228 1.00 70.83 79 GLN G N 1
ATOM 4997 C CA . GLN G 1 79 ? 53.349 -46.330 -26.447 1.00 73.05 79 GLN G CA 1
ATOM 4998 C C . GLN G 1 79 ? 51.899 -46.121 -26.008 1.00 71.31 79 GLN G C 1
ATOM 4999 O O . GLN G 1 79 ? 51.521 -45.018 -25.613 1.00 79.21 79 GLN G O 1
ATOM 5005 N N . THR G 1 80 ? 51.094 -47.180 -26.064 1.00 53.35 80 THR G N 1
ATOM 5006 C CA . THR G 1 80 ? 49.693 -47.069 -25.675 1.00 47.39 80 THR G CA 1
ATOM 5007 C C . THR G 1 80 ? 49.421 -47.871 -24.414 1.00 47.04 80 THR G C 1
ATOM 5008 O O . THR G 1 80 ? 49.736 -49.056 -24.338 1.00 44.02 80 THR G O 1
ATOM 5012 N N . ILE G 1 81 ? 48.810 -47.219 -23.432 1.00 50.96 81 ILE G N 1
ATOM 5013 C CA . ILE G 1 81 ? 48.448 -47.890 -22.197 1.00 44.64 81 ILE G CA 1
ATOM 5014 C C . ILE G 1 81 ? 46.985 -48.300 -22.205 1.00 38.75 81 ILE G C 1
ATOM 5015 O O . ILE G 1 81 ? 46.105 -47.508 -22.528 1.00 53.65 81 ILE G O 1
ATOM 5020 N N . TYR G 1 82 ? 46.748 -49.555 -21.849 1.00 42.42 82 TYR G N 1
ATOM 5021 C CA . TYR G 1 82 ? 45.409 -50.101 -21.727 1.00 43.80 82 TYR G CA 1
ATOM 5022 C C . TYR G 1 82 ? 45.122 -50.320 -20.255 1.00 35.90 82 TYR G C 1
ATOM 5023 O O . TYR G 1 82 ? 45.878 -51.011 -19.563 1.00 35.36 82 TYR G O 1
ATOM 5032 N N . TYR G 1 83 ? 44.036 -49.706 -19.792 1.00 34.58 83 TYR G N 1
ATOM 5033 C CA . TYR G 1 83 ? 43.610 -49.766 -18.401 1.00 30.80 83 TYR G CA 1
ATOM 5034 C C . TYR G 1 83 ? 42.541 -50.821 -18.223 1.00 35.70 83 TYR G C 1
ATOM 5035 O O . TYR G 1 83 ? 41.747 -51.067 -19.128 1.00 43.48 83 TYR G O 1
ATOM 5044 N N . SER G 1 84 ? 42.538 -51.455 -17.058 1.00 35.03 84 SER G N 1
ATOM 5045 C CA . SER G 1 84 ? 41.480 -52.388 -16.693 1.00 35.50 84 SER G CA 1
ATOM 5046 C C . SER G 1 84 ? 41.306 -52.356 -15.186 1.00 33.70 84 SER G C 1
ATOM 5047 O O . SER G 1 84 ? 42.079 -51.710 -14.484 1.00 31.91 84 SER G O 1
ATOM 5050 N N . SER G 1 85 ? 40.279 -53.032 -14.689 1.00 30.83 85 SER G N 1
ATOM 5051 C CA . SER G 1 85 ? 40.149 -53.231 -13.257 1.00 29.85 85 SER G CA 1
ATOM 5052 C C . SER G 1 85 ? 39.793 -54.665 -12.938 1.00 28.96 85 SER G C 1
ATOM 5053 O O . SER G 1 85 ? 38.790 -55.189 -13.411 1.00 31.68 85 SER G O 1
ATOM 5056 N N . SER G 1 86 ? 40.634 -55.290 -12.128 1.00 35.68 86 SER G N 1
ATOM 5057 C CA . SER G 1 86 ? 40.374 -56.628 -11.636 1.00 38.06 86 SER G CA 1
ATOM 5058 C C . SER G 1 86 ? 40.240 -56.615 -10.117 1.00 37.03 86 SER G C 1
ATOM 5059 O O . SER G 1 86 ? 40.401 -57.638 -9.454 1.00 45.55 86 SER G O 1
ATOM 5062 N N . SER G 1 87 ? 39.918 -55.442 -9.584 1.00 30.46 87 SER G N 1
ATOM 5063 C CA . SER G 1 87 ? 39.824 -55.225 -8.146 1.00 21.97 87 SER G CA 1
ATOM 5064 C C . SER G 1 87 ? 38.657 -55.944 -7.483 1.00 23.66 87 SER G C 1
ATOM 5065 O O . SER G 1 87 ? 37.498 -55.689 -7.801 1.00 30.84 87 SER G O 1
ATOM 5068 N N . ASP G 1 88 ? 38.967 -56.831 -6.546 1.00 21.75 88 ASP G N 1
ATOM 5069 C CA . ASP G 1 88 ? 37.934 -57.539 -5.805 1.00 20.96 88 ASP G CA 1
ATOM 5070 C C . ASP G 1 88 ? 37.069 -56.560 -4.987 1.00 26.18 88 ASP G C 1
ATOM 5071 O O . ASP G 1 88 ? 35.851 -56.732 -4.873 1.00 19.69 88 ASP G O 1
ATOM 5076 N N . SER G 1 89 ? 37.710 -55.541 -4.417 1.00 22.39 89 SER G N 1
ATOM 5077 C CA . SER G 1 89 ? 37.008 -54.494 -3.674 1.00 27.71 89 SER G CA 1
ATOM 5078 C C . SER G 1 89 ? 35.967 -53.785 -4.541 1.00 33.10 89 SER G C 1
ATOM 5079 O O . SER G 1 89 ? 34.787 -53.662 -4.166 1.00 31.00 89 SER G O 1
ATOM 5082 N N . VAL G 1 90 ? 36.418 -53.315 -5.702 1.00 28.91 90 VAL G N 1
ATOM 5083 C CA . VAL G 1 90 ? 35.549 -52.621 -6.641 1.00 30.57 90 VAL G CA 1
ATOM 5084 C C . VAL G 1 90 ? 34.371 -53.503 -7.030 1.00 30.04 90 VAL G C 1
ATOM 5085 O O . VAL G 1 90 ? 33.238 -53.042 -7.091 1.00 27.47 90 VAL G O 1
ATOM 5089 N N . MET G 1 91 ? 34.645 -54.777 -7.278 1.00 25.32 91 MET G N 1
ATOM 5090 C CA . MET G 1 91 ? 33.604 -55.717 -7.678 1.00 29.41 91 MET G CA 1
ATOM 5091 C C . MET G 1 91 ? 32.584 -55.976 -6.574 1.00 27.65 91 MET G C 1
ATOM 5092 O O . MET G 1 91 ? 31.392 -56.137 -6.853 1.00 23.29 91 MET G O 1
ATOM 5097 N N . LYS G 1 92 ? 33.045 -56.025 -5.327 1.00 22.44 92 LYS G N 1
ATOM 5098 C CA . LYS G 1 92 ? 32.118 -56.198 -4.216 1.00 25.97 92 LYS G CA 1
ATOM 5099 C C . LYS G 1 92 ? 31.234 -54.968 -4.052 1.00 29.04 92 LYS G C 1
ATOM 5100 O O . LYS G 1 92 ? 30.030 -55.087 -3.796 1.00 28.93 92 LYS G O 1
ATOM 5106 N N . ILE G 1 93 ? 31.824 -53.783 -4.189 1.00 30.84 93 ILE G N 1
ATOM 5107 C CA . ILE G 1 93 ? 31.031 -52.566 -4.046 1.00 29.29 93 ILE G CA 1
ATOM 5108 C C . ILE G 1 93 ? 30.032 -52.429 -5.193 1.00 37.46 93 ILE G C 1
ATOM 5109 O O . ILE G 1 93 ? 28.867 -52.091 -4.970 1.00 46.77 93 ILE G O 1
ATOM 5114 N N . LEU G 1 94 ? 30.483 -52.712 -6.412 1.00 33.97 94 LEU G N 1
ATOM 5115 C CA . LEU G 1 94 ? 29.613 -52.686 -7.587 1.00 32.63 94 LEU G CA 1
ATOM 5116 C C . LEU G 1 94 ? 28.501 -53.716 -7.442 1.00 29.66 94 LEU G C 1
ATOM 5117 O O . LEU G 1 94 ? 27.407 -53.515 -7.940 1.00 37.67 94 LEU G O 1
ATOM 5122 N N . GLY G 1 95 ? 28.805 -54.837 -6.798 1.00 21.01 95 GLY G N 1
ATOM 5123 C CA . GLY G 1 95 ? 27.810 -55.861 -6.529 1.00 28.40 95 GLY G CA 1
ATOM 5124 C C . GLY G 1 95 ? 26.757 -55.344 -5.566 1.00 26.93 95 GLY G C 1
ATOM 5125 O O . GLY G 1 95 ? 25.553 -55.541 -5.764 1.00 27.93 95 GLY G O 1
ATOM 5126 N N . ALA G 1 96 ? 27.226 -54.694 -4.503 1.00 28.62 96 ALA G N 1
ATOM 5127 C CA . ALA G 1 96 ? 26.344 -54.080 -3.520 1.00 28.86 96 ALA G CA 1
ATOM 5128 C C . ALA G 1 96 ? 25.408 -53.081 -4.190 1.00 26.14 96 ALA G C 1
ATOM 5129 O O . ALA G 1 96 ? 24.192 -53.143 -4.004 1.00 28.25 96 ALA G O 1
ATOM 5131 N N . LEU G 1 97 ? 25.978 -52.175 -4.980 1.00 21.28 97 LEU G N 1
ATOM 5132 C CA . LEU G 1 97 ? 25.195 -51.170 -5.695 1.00 24.77 97 LEU G CA 1
ATOM 5133 C C . LEU G 1 97 ? 24.234 -51.825 -6.668 1.00 23.34 97 LEU G C 1
ATOM 5134 O O . LEU G 1 97 ? 23.116 -51.366 -6.851 1.00 27.18 97 LEU G O 1
ATOM 5139 N N . SER G 1 98 ? 24.694 -52.893 -7.304 1.00 34.43 98 SER G N 1
ATOM 5140 C CA . SER G 1 98 ? 23.884 -53.662 -8.234 1.00 38.15 98 SER G CA 1
ATOM 5141 C C . SER G 1 98 ? 22.628 -54.153 -7.544 1.00 40.82 98 SER G C 1
ATOM 5142 O O . SER G 1 98 ? 21.533 -54.093 -8.102 1.00 44.26 98 SER G O 1
ATOM 5145 N N . GLU G 1 99 ? 22.795 -54.636 -6.319 1.00 34.17 99 GLU G N 1
ATOM 5146 C CA . GLU G 1 99 ? 21.666 -55.138 -5.547 1.00 42.98 99 GLU G CA 1
ATOM 5147 C C . GLU G 1 99 ? 20.769 -54.022 -4.999 1.00 48.54 99 GLU G C 1
ATOM 5148 O O . GLU G 1 99 ? 19.555 -54.194 -4.898 1.00 52.61 99 GLU G O 1
ATOM 5154 N N . ILE G 1 100 ? 21.368 -52.892 -4.636 1.00 45.97 100 ILE G N 1
ATOM 5155 C CA . ILE G 1 100 ? 20.609 -51.732 -4.172 1.00 25.84 100 ILE G CA 1
ATOM 5156 C C . ILE G 1 100 ? 19.738 -51.116 -5.279 1.00 32.01 100 ILE G C 1
ATOM 5157 O O . ILE G 1 100 ? 18.584 -50.765 -5.042 1.00 43.08 100 ILE G O 1
ATOM 5162 N N . TYR G 1 101 ? 20.288 -50.998 -6.486 1.00 36.39 101 TYR G N 1
ATOM 5163 C CA . TYR G 1 101 ? 19.654 -50.211 -7.546 1.00 37.20 101 TYR G CA 1
ATOM 5164 C C . TYR G 1 101 ? 19.139 -51.050 -8.719 1.00 49.32 101 TYR G C 1
ATOM 5165 O O . TYR G 1 101 ? 18.537 -50.515 -9.652 1.00 48.69 101 TYR G O 1
ATOM 5174 N N . GLY G 1 102 ? 19.376 -52.357 -8.673 1.00 54.72 102 GLY G N 1
ATOM 5175 C CA . GLY G 1 102 ? 18.990 -53.244 -9.758 1.00 51.73 102 GLY G CA 1
ATOM 5176 C C . GLY G 1 102 ? 20.018 -53.360 -10.874 1.00 52.78 102 GLY G C 1
ATOM 5177 O O . GLY G 1 102 ? 20.967 -52.577 -10.959 1.00 48.28 102 GLY G O 1
ATOM 5178 N N . GLN H 1 6 ? 29.945 -45.810 -29.213 1.00 82.20 6 GLN H N 1
ATOM 5179 C CA . GLN H 1 6 ? 28.712 -45.818 -28.420 1.00 78.63 6 GLN H CA 1
ATOM 5180 C C . GLN H 1 6 ? 28.992 -45.452 -26.963 1.00 71.10 6 GLN H C 1
ATOM 5181 O O . GLN H 1 6 ? 29.120 -46.327 -26.110 1.00 67.81 6 GLN H O 1
ATOM 5187 N N . PRO H 1 7 ? 29.083 -44.148 -26.677 1.00 72.10 7 PRO H N 1
ATOM 5188 C CA . PRO H 1 7 ? 29.231 -43.686 -25.297 1.00 61.87 7 PRO H CA 1
ATOM 5189 C C . PRO H 1 7 ? 28.083 -44.156 -24.411 1.00 65.95 7 PRO H C 1
ATOM 5190 O O . PRO H 1 7 ? 27.067 -44.639 -24.912 1.00 66.85 7 PRO H O 1
ATOM 5194 N N . LEU H 1 8 ? 28.238 -44.009 -23.103 1.00 63.65 8 LEU H N 1
ATOM 5195 C CA . LEU H 1 8 ? 27.228 -44.499 -22.183 1.00 60.17 8 LEU H CA 1
ATOM 5196 C C . LEU H 1 8 ? 25.989 -43.613 -22.242 1.00 65.67 8 LEU H C 1
ATOM 5197 O O . LEU H 1 8 ? 26.089 -42.391 -22.362 1.00 70.14 8 LEU H O 1
ATOM 5202 N N . SER H 1 9 ? 24.825 -44.250 -22.152 1.00 65.83 9 SER H N 1
ATOM 5203 C CA . SER H 1 9 ? 23.528 -43.576 -22.221 1.00 64.10 9 SER H CA 1
ATOM 5204 C C . SER H 1 9 ? 23.387 -42.483 -21.164 1.00 62.93 9 SER H C 1
ATOM 5205 O O . SER H 1 9 ? 24.075 -42.515 -20.143 1.00 58.42 9 SER H O 1
ATOM 5208 N N . PRO H 1 10 ? 22.507 -41.499 -21.410 1.00 71.62 10 PRO H N 1
ATOM 5209 C CA . PRO H 1 10 ? 22.297 -40.481 -20.372 1.00 72.62 10 PRO H CA 1
ATOM 5210 C C . PRO H 1 10 ? 21.783 -41.078 -19.050 1.00 68.90 10 PRO H C 1
ATOM 5211 O O . PRO H 1 10 ? 22.130 -40.605 -17.956 1.00 71.34 10 PRO H O 1
ATOM 5215 N N . GLU H 1 11 ? 20.987 -42.141 -19.162 1.00 59.32 11 GLU H N 1
ATOM 5216 C CA . GLU H 1 11 ? 20.450 -42.807 -17.976 1.00 69.76 11 GLU H CA 1
ATOM 5217 C C . GLU H 1 11 ? 21.551 -43.453 -17.127 1.00 71.86 11 GLU H C 1
ATOM 5218 O O . GLU H 1 11 ? 21.456 -43.445 -15.905 1.00 76.40 11 GLU H O 1
ATOM 5224 N N . LYS H 1 12 ? 22.573 -44.031 -17.755 1.00 64.38 12 LYS H N 1
ATOM 5225 C CA . LYS H 1 12 ? 23.632 -44.659 -16.982 1.00 57.93 12 LYS H CA 1
ATOM 5226 C C . LYS H 1 12 ? 24.383 -43.582 -16.207 1.00 55.95 12 LYS H C 1
ATOM 5227 O O . LYS H 1 12 ? 24.879 -43.822 -15.097 1.00 49.55 12 LYS H O 1
ATOM 5233 N N . HIS H 1 13 ? 24.405 -42.379 -16.775 1.00 53.90 13 HIS H N 1
ATOM 5234 C CA . HIS H 1 13 ? 25.005 -41.234 -16.108 1.00 52.02 13 HIS H CA 1
ATOM 5235 C C . HIS H 1 13 ? 24.173 -40.806 -14.916 1.00 53.66 13 HIS H C 1
ATOM 5236 O O . HIS H 1 13 ? 24.715 -40.465 -13.866 1.00 51.99 13 HIS H O 1
ATOM 5243 N N . GLU H 1 14 ? 22.854 -40.853 -15.070 1.00 55.15 14 GLU H N 1
ATOM 5244 C CA . GLU H 1 14 ? 21.957 -40.440 -13.988 1.00 56.23 14 GLU H CA 1
ATOM 5245 C C . GLU H 1 14 ? 21.900 -41.461 -12.840 1.00 53.93 14 GLU H C 1
ATOM 5246 O O . GLU H 1 14 ? 21.814 -41.087 -11.649 1.00 59.49 14 GLU H O 1
ATOM 5252 N N . GLU H 1 15 ? 22.030 -42.738 -13.194 1.00 46.27 15 GLU H N 1
ATOM 5253 C CA . GLU H 1 15 ? 22.115 -43.808 -12.212 1.00 46.57 15 GLU H CA 1
ATOM 5254 C C . GLU H 1 15 ? 23.434 -43.720 -11.460 1.00 43.36 15 GLU H C 1
ATOM 5255 O O . GLU H 1 15 ? 23.487 -43.928 -10.244 1.00 47.01 15 GLU H O 1
ATOM 5261 N N . ALA H 1 16 ? 24.497 -43.399 -12.192 1.00 38.38 16 ALA H N 1
ATOM 5262 C CA . ALA H 1 16 ? 25.796 -43.192 -11.573 1.00 35.98 16 ALA H CA 1
ATOM 5263 C C . ALA H 1 16 ? 25.761 -41.988 -10.644 1.00 35.99 16 ALA H C 1
ATOM 5264 O O . ALA H 1 16 ? 26.405 -41.991 -9.598 1.00 42.20 16 ALA H O 1
ATOM 5266 N N . GLU H 1 17 ? 24.992 -40.966 -11.009 1.00 40.10 17 GLU H N 1
ATOM 5267 C CA . GLU H 1 17 ? 24.923 -39.766 -10.181 1.00 42.82 17 GLU H CA 1
ATOM 5268 C C . GLU H 1 17 ? 24.244 -40.095 -8.859 1.00 43.72 17 GLU H C 1
ATOM 5269 O O . GLU H 1 17 ? 24.706 -39.680 -7.782 1.00 49.03 17 GLU H O 1
ATOM 5275 N N . ILE H 1 18 ? 23.178 -40.888 -8.935 1.00 39.44 18 ILE H N 1
ATOM 5276 C CA . ILE H 1 18 ? 22.496 -41.313 -7.714 1.00 42.75 18 ILE H CA 1
ATOM 5277 C C . ILE H 1 18 ? 23.393 -42.195 -6.825 1.00 46.02 18 ILE H C 1
ATOM 5278 O O . ILE H 1 18 ? 23.561 -41.934 -5.613 1.00 53.42 18 ILE H O 1
ATOM 5283 N N . ALA H 1 19 ? 23.979 -43.224 -7.433 1.00 43.64 19 ALA H N 1
ATOM 5284 C CA . ALA H 1 19 ? 24.835 -44.155 -6.702 1.00 40.32 19 ALA H CA 1
ATOM 5285 C C . ALA H 1 19 ? 25.998 -43.424 -6.023 1.00 40.55 19 ALA H C 1
ATOM 5286 O O . ALA H 1 19 ? 26.348 -43.706 -4.867 1.00 32.50 19 ALA H O 1
ATOM 5288 N N . ALA H 1 20 ? 26.590 -42.482 -6.749 1.00 34.29 20 ALA H N 1
ATOM 5289 C CA . ALA H 1 20 ? 27.703 -41.704 -6.224 1.00 35.62 20 ALA H CA 1
ATOM 5290 C C . ALA H 1 20 ? 27.252 -40.772 -5.099 1.00 31.41 20 ALA H C 1
ATOM 5291 O O . ALA H 1 20 ? 28.023 -40.494 -4.180 1.00 28.67 20 ALA H O 1
ATOM 5293 N N . GLY H 1 21 ? 26.012 -40.288 -5.167 1.00 31.58 21 GLY H N 1
ATOM 5294 C CA . GLY H 1 21 ? 25.479 -39.489 -4.075 1.00 32.51 21 GLY H CA 1
ATOM 5295 C C . GLY H 1 21 ? 25.420 -40.303 -2.790 1.00 39.17 21 GLY H C 1
ATOM 5296 O O . GLY H 1 21 ? 25.907 -39.881 -1.721 1.00 43.03 21 GLY H O 1
ATOM 5297 N N . PHE H 1 22 ? 24.860 -41.502 -2.907 1.00 38.72 22 PHE H N 1
ATOM 5298 C CA . PHE H 1 22 ? 24.786 -42.419 -1.769 1.00 37.38 22 PHE H CA 1
ATOM 5299 C C . PHE H 1 22 ? 26.183 -42.747 -1.186 1.00 37.55 22 PHE H C 1
ATOM 5300 O O . PHE H 1 22 ? 26.436 -42.601 0.039 1.00 36.29 22 PHE H O 1
ATOM 5308 N N . LEU H 1 23 ? 27.096 -43.166 -2.062 1.00 27.87 23 LEU H N 1
ATOM 5309 C CA . LEU H 1 23 ? 28.440 -43.513 -1.613 1.00 27.56 23 LEU H CA 1
ATOM 5310 C C . LEU H 1 23 ? 29.133 -42.320 -0.962 1.00 35.95 23 LEU H C 1
ATOM 5311 O O . LEU H 1 23 ? 29.869 -42.482 0.012 1.00 42.04 23 LEU H O 1
ATOM 5316 N N . SER H 1 24 ? 28.881 -41.122 -1.482 1.00 36.65 24 SER H N 1
ATOM 5317 C CA . SER H 1 24 ? 29.455 -39.919 -0.889 1.00 41.14 24 SER H CA 1
ATOM 5318 C C . SER H 1 24 ? 28.932 -39.713 0.520 1.00 37.09 24 SER H C 1
ATOM 5319 O O . SER H 1 24 ? 29.676 -39.285 1.403 1.00 32.16 24 SER H O 1
ATOM 5322 N N . ALA H 1 25 ? 27.653 -40.010 0.737 1.00 35.33 25 ALA H N 1
ATOM 5323 C CA . ALA H 1 25 ? 27.141 -39.940 2.102 1.00 33.32 25 ALA H CA 1
ATOM 5324 C C . ALA H 1 25 ? 27.923 -40.903 2.983 1.00 35.36 25 ALA H C 1
ATOM 5325 O O . ALA H 1 25 ? 28.162 -40.621 4.162 1.00 24.54 25 ALA H O 1
ATOM 5327 N N . MET H 1 26 ? 28.323 -42.043 2.422 1.00 34.34 26 MET H N 1
ATOM 5328 C CA . MET H 1 26 ? 29.093 -42.989 3.238 1.00 32.16 26 MET H CA 1
ATOM 5329 C C . MET H 1 26 ? 30.625 -42.802 3.221 1.00 31.93 26 MET H C 1
ATOM 5330 O O . MET H 1 26 ? 31.314 -43.295 4.117 1.00 23.02 26 MET H O 1
ATOM 5335 N N . ALA H 1 27 ? 31.163 -42.092 2.232 1.00 26.16 27 ALA H N 1
ATOM 5336 C CA . ALA H 1 27 ? 32.618 -42.045 2.056 1.00 23.33 27 ALA H CA 1
ATOM 5337 C C . ALA H 1 27 ? 33.303 -41.019 2.962 1.00 24.61 27 ALA H C 1
ATOM 5338 O O . ALA H 1 27 ? 34.071 -40.175 2.501 1.00 26.40 27 ALA H O 1
ATOM 5340 N N . ASN H 1 28 ? 33.039 -41.127 4.257 1.00 24.20 28 ASN H N 1
ATOM 5341 C CA . ASN H 1 28 ? 33.679 -40.298 5.267 1.00 29.10 28 ASN H CA 1
ATOM 5342 C C . ASN H 1 28 ? 33.904 -41.149 6.508 1.00 42.06 28 ASN H C 1
ATOM 5343 O O . ASN H 1 28 ? 33.004 -41.883 6.927 1.00 49.88 28 ASN H O 1
ATOM 5348 N N . PRO H 1 29 ? 35.103 -41.063 7.101 1.00 38.57 29 PRO H N 1
ATOM 5349 C CA . PRO H 1 29 ? 35.444 -41.943 8.226 1.00 31.83 29 PRO H CA 1
ATOM 5350 C C . PRO H 1 29 ? 34.510 -41.753 9.421 1.00 31.87 29 PRO H C 1
ATOM 5351 O O . PRO H 1 29 ? 34.065 -42.728 10.050 1.00 33.43 29 PRO H O 1
ATOM 5355 N N . LYS H 1 30 ? 34.188 -40.500 9.710 1.00 34.66 30 LYS H N 1
ATOM 5356 C CA . LYS H 1 30 ? 33.349 -40.197 10.855 1.00 35.11 30 LYS H CA 1
ATOM 5357 C C . LYS H 1 30 ? 31.962 -40.757 10.594 1.00 29.19 30 LYS H C 1
ATOM 5358 O O . LYS H 1 30 ? 31.366 -41.381 11.464 1.00 24.91 30 LYS H O 1
ATOM 5364 N N . ARG H 1 31 ? 31.458 -40.530 9.384 1.00 26.89 31 ARG H N 1
ATOM 5365 C CA . ARG H 1 31 ? 30.150 -41.039 8.981 1.00 23.27 31 ARG H CA 1
ATOM 5366 C C . ARG H 1 31 ? 30.107 -42.571 8.949 1.00 33.99 31 ARG H C 1
ATOM 5367 O O . ARG H 1 31 ? 29.073 -43.192 9.223 1.00 27.54 31 ARG H O 1
ATOM 5375 N N . LEU H 1 32 ? 31.231 -43.181 8.602 1.00 25.35 32 LEU H N 1
ATOM 5376 C CA . LEU H 1 32 ? 31.313 -44.630 8.609 1.00 29.17 32 LEU H CA 1
ATOM 5377 C C . LEU H 1 32 ? 31.184 -45.157 10.043 1.00 36.55 32 LEU H C 1
ATOM 5378 O O . LEU H 1 32 ? 30.431 -46.113 10.305 1.00 34.94 32 LEU H O 1
ATOM 5383 N N . LEU H 1 33 ? 31.887 -44.511 10.974 1.00 23.88 33 LEU H N 1
ATOM 5384 C CA . LEU H 1 33 ? 31.812 -44.901 12.382 1.00 27.80 33 LEU H CA 1
ATOM 5385 C C . LEU H 1 33 ? 30.406 -44.687 12.939 1.00 27.77 33 LEU H C 1
ATOM 5386 O O . LEU H 1 33 ? 29.850 -45.550 13.639 1.00 32.48 33 LEU H O 1
ATOM 5391 N N . ILE H 1 34 ? 29.832 -43.536 12.596 1.00 23.97 34 ILE H N 1
ATOM 5392 C CA . ILE H 1 34 ? 28.473 -43.195 12.979 1.00 27.02 34 ILE H CA 1
ATOM 5393 C C . ILE H 1 34 ? 27.481 -44.250 12.511 1.00 34.67 34 ILE H C 1
ATOM 5394 O O . ILE H 1 34 ? 26.687 -44.759 13.302 1.00 34.63 34 ILE H O 1
ATOM 5399 N N . LEU H 1 35 ? 27.541 -44.594 11.228 1.00 27.03 35 LEU H N 1
ATOM 5400 C CA . LEU H 1 35 ? 26.601 -45.554 10.675 1.00 26.80 35 LEU H CA 1
ATOM 5401 C C . LEU H 1 35 ? 26.793 -46.940 11.288 1.00 31.49 35 LEU H C 1
ATOM 5402 O O . LEU H 1 35 ? 25.830 -47.674 11.467 1.00 23.91 35 LEU H O 1
ATOM 5407 N N . ASP H 1 36 ? 28.032 -47.294 11.616 1.00 34.50 36 ASP H N 1
ATOM 5408 C CA . ASP H 1 36 ? 28.297 -48.566 12.288 1.00 36.45 36 ASP H CA 1
ATOM 5409 C C . ASP H 1 36 ? 27.579 -48.609 13.649 1.00 38.45 36 ASP H C 1
ATOM 5410 O O . ASP H 1 36 ? 26.777 -49.533 13.950 1.00 60.97 36 ASP H O 1
ATOM 5415 N N . SER H 1 37 ? 27.829 -47.577 14.451 1.00 30.55 37 SER H N 1
ATOM 5416 C CA . SER H 1 37 ? 27.228 -47.498 15.778 1.00 37.18 37 SER H CA 1
ATOM 5417 C C . SER H 1 37 ? 25.701 -47.468 15.701 1.00 30.39 37 SER H C 1
ATOM 5418 O O . SER H 1 37 ? 25.024 -48.194 16.429 1.00 28.96 37 SER H O 1
ATOM 5421 N N . LEU H 1 38 ? 25.169 -46.653 14.793 1.00 29.20 38 LEU H N 1
ATOM 5422 C CA . LEU H 1 38 ? 23.727 -46.489 14.638 1.00 33.11 38 LEU H CA 1
ATOM 5423 C C . LEU H 1 38 ? 23.064 -47.724 14.051 1.00 27.01 38 LEU H C 1
ATOM 5424 O O . LEU H 1 38 ? 21.869 -47.943 14.259 1.00 42.69 38 LEU H O 1
ATOM 5429 N N . VAL H 1 39 ? 23.817 -48.523 13.302 1.00 26.88 39 VAL H N 1
ATOM 5430 C CA . VAL H 1 39 ? 23.275 -49.782 12.821 1.00 33.57 39 VAL H CA 1
ATOM 5431 C C . VAL H 1 39 ? 23.212 -50.737 13.997 1.00 41.21 39 VAL H C 1
ATOM 5432 O O . VAL H 1 39 ? 22.359 -51.625 14.020 1.00 33.25 39 VAL H O 1
ATOM 5436 N N . LYS H 1 40 ? 24.016 -50.513 15.039 1.00 51.17 40 LYS H N 1
ATOM 5437 C CA . LYS H 1 40 ? 23.908 -51.486 16.129 1.00 64.81 40 LYS H CA 1
ATOM 5438 C C . LYS H 1 40 ? 23.069 -51.056 17.335 1.00 64.91 40 LYS H C 1
ATOM 5439 O O . LYS H 1 40 ? 22.748 -51.890 18.182 1.00 58.33 40 LYS H O 1
ATOM 5445 N N . GLU H 1 41 ? 22.670 -49.790 17.399 1.00 60.08 41 GLU H N 1
ATOM 5446 C CA . GLU H 1 41 ? 21.740 -49.344 18.444 1.00 63.31 41 GLU H CA 1
ATOM 5447 C C . GLU H 1 41 ? 21.141 -47.967 18.181 1.00 61.22 41 GLU H C 1
ATOM 5448 O O . GLU H 1 41 ? 21.629 -47.198 17.355 1.00 60.24 41 GLU H O 1
ATOM 5454 N N . GLU H 1 42 ? 20.057 -47.684 18.889 1.00 54.93 42 GLU H N 1
ATOM 5455 C CA . GLU H 1 42 ? 19.534 -46.335 18.992 1.00 32.49 42 GLU H CA 1
ATOM 5456 C C . GLU H 1 42 ? 20.461 -45.528 19.893 1.00 31.82 42 GLU H C 1
ATOM 5457 O O . GLU H 1 42 ? 20.914 -46.022 20.921 1.00 33.17 42 GLU H O 1
ATOM 5463 N N . MET H 1 43 ? 20.753 -44.290 19.510 1.00 40.61 43 MET H N 1
ATOM 5464 C CA . MET H 1 43 ? 21.624 -43.436 20.313 1.00 33.72 43 MET H CA 1
ATOM 5465 C C . MET H 1 43 ? 21.187 -41.980 20.269 1.00 33.32 43 MET H C 1
ATOM 5466 O O . MET H 1 43 ? 20.823 -41.462 19.215 1.00 33.13 43 MET H O 1
ATOM 5471 N N . ALA H 1 44 ? 21.228 -41.325 21.423 1.00 38.73 44 ALA H N 1
ATOM 5472 C CA . ALA H 1 44 ? 21.033 -39.885 21.493 1.00 39.45 44 ALA H CA 1
ATOM 5473 C C . ALA H 1 44 ? 22.286 -39.186 20.983 1.00 41.60 44 ALA H C 1
ATOM 5474 O O . ALA H 1 44 ? 23.369 -39.774 20.958 1.00 44.57 44 ALA H O 1
ATOM 5476 N N . VAL H 1 45 ? 22.125 -37.941 20.551 1.00 36.99 45 VAL H N 1
ATOM 5477 C CA . VAL H 1 45 ? 23.206 -37.192 19.927 1.00 38.35 45 VAL H CA 1
ATOM 5478 C C . VAL H 1 45 ? 24.429 -37.090 20.844 1.00 44.96 45 VAL H C 1
ATOM 5479 O O . VAL H 1 45 ? 25.562 -37.192 20.385 1.00 50.21 45 VAL H O 1
ATOM 5483 N N . GLY H 1 46 ? 24.203 -36.922 22.141 1.00 33.55 46 GLY H N 1
ATOM 5484 C CA . GLY H 1 46 ? 25.309 -36.826 23.078 1.00 42.83 46 GLY H CA 1
ATOM 5485 C C . GLY H 1 46 ? 26.143 -38.091 23.172 1.00 43.92 46 GLY H C 1
ATOM 5486 O O . GLY H 1 46 ? 27.367 -38.056 22.985 1.00 49.51 46 GLY H O 1
ATOM 5487 N N . ALA H 1 47 ? 25.480 -39.209 23.462 1.00 34.04 47 ALA H N 1
ATOM 5488 C CA . ALA H 1 47 ? 26.150 -40.502 23.582 1.00 41.34 47 ALA H CA 1
ATOM 5489 C C . ALA H 1 47 ? 26.866 -40.869 22.285 1.00 43.92 47 ALA H C 1
ATOM 5490 O O . ALA H 1 47 ? 27.960 -41.437 22.304 1.00 44.61 47 ALA H O 1
ATOM 5492 N N . LEU H 1 48 ? 26.241 -40.539 21.160 1.00 38.15 48 LEU H N 1
ATOM 5493 C CA . LEU H 1 48 ? 26.826 -40.811 19.856 1.00 39.73 48 LEU H CA 1
ATOM 5494 C C . LEU H 1 48 ? 28.075 -39.970 19.636 1.00 36.68 48 LEU H C 1
ATOM 5495 O O . LEU H 1 48 ? 29.100 -40.485 19.194 1.00 41.81 48 LEU H O 1
ATOM 5500 N N . ALA H 1 49 ? 27.981 -38.679 19.945 1.00 35.47 49 ALA H N 1
ATOM 5501 C CA . ALA H 1 49 ? 29.107 -37.766 19.789 1.00 40.97 49 ALA H CA 1
ATOM 5502 C C . ALA H 1 49 ? 30.270 -38.260 20.625 1.00 44.14 49 ALA H C 1
ATOM 5503 O O . ALA H 1 49 ? 31.428 -38.171 20.220 1.00 44.95 49 ALA H O 1
ATOM 5505 N N . ASN H 1 50 ? 29.942 -38.816 21.785 1.00 45.78 50 ASN H N 1
ATOM 5506 C CA . ASN H 1 50 ? 30.950 -39.377 22.669 1.00 52.41 50 ASN H CA 1
ATOM 5507 C C . ASN H 1 50 ? 31.582 -40.652 22.120 1.00 57.65 50 ASN H C 1
ATOM 5508 O O . ASN H 1 50 ? 32.790 -40.860 22.228 1.00 71.44 50 ASN H O 1
ATOM 5513 N N . LYS H 1 51 ? 30.753 -41.496 21.518 1.00 45.25 51 LYS H N 1
ATOM 5514 C CA . LYS H 1 51 ? 31.202 -42.761 20.955 1.00 40.96 51 LYS H CA 1
ATOM 5515 C C . LYS H 1 51 ? 32.101 -42.587 19.739 1.00 46.91 51 LYS H C 1
ATOM 5516 O O . LYS H 1 51 ? 33.113 -43.272 19.593 1.00 45.28 51 LYS H O 1
ATOM 5522 N N . VAL H 1 52 ? 31.729 -41.641 18.885 1.00 53.33 52 VAL H N 1
ATOM 5523 C CA . VAL H 1 52 ? 32.405 -41.416 17.617 1.00 46.91 52 VAL H CA 1
ATOM 5524 C C . VAL H 1 52 ? 33.506 -40.359 17.806 1.00 47.61 52 VAL H C 1
ATOM 5525 O O . VAL H 1 52 ? 34.360 -40.148 16.942 1.00 43.38 52 VAL H O 1
ATOM 5529 N N . GLY H 1 53 ? 33.523 -39.754 18.988 1.00 47.43 53 GLY H N 1
ATOM 5530 C CA . GLY H 1 53 ? 34.506 -38.737 19.316 1.00 44.87 53 GLY H CA 1
ATOM 5531 C C . GLY H 1 53 ? 34.372 -37.442 18.536 1.00 39.49 53 GLY H C 1
ATOM 5532 O O . GLY H 1 53 ? 35.287 -37.040 17.817 1.00 46.89 53 GLY H O 1
ATOM 5533 N N . LEU H 1 54 ? 33.224 -36.788 18.678 1.00 38.50 54 LEU H N 1
ATOM 5534 C CA . LEU H 1 54 ? 32.982 -35.495 18.044 1.00 45.30 54 LEU H CA 1
ATOM 5535 C C . LEU H 1 54 ? 32.273 -34.544 18.977 1.00 44.98 54 LEU H C 1
ATOM 5536 O O . LEU H 1 54 ? 31.702 -34.946 19.989 1.00 48.27 54 LEU H O 1
ATOM 5541 N N . SER H 1 55 ? 32.323 -33.268 18.619 1.00 50.46 55 SER H N 1
ATOM 5542 C CA . SER H 1 55 ? 31.553 -32.249 19.302 1.00 60.60 55 SER H CA 1
ATOM 5543 C C . SER H 1 55 ? 30.217 -32.191 18.573 1.00 59.19 55 SER H C 1
ATOM 5544 O O . SER H 1 55 ? 30.083 -32.751 17.484 1.00 56.59 55 SER H O 1
ATOM 5547 N N . GLN H 1 56 ? 29.233 -31.528 19.164 1.00 59.09 56 GLN H N 1
ATOM 5548 C CA . GLN H 1 56 ? 27.878 -31.582 18.639 1.00 53.04 56 GLN H CA 1
ATOM 5549 C C . GLN H 1 56 ? 27.731 -30.856 17.296 1.00 51.43 56 GLN H C 1
ATOM 5550 O O . GLN H 1 56 ? 26.810 -31.140 16.525 1.00 45.60 56 GLN H O 1
ATOM 5556 N N . SER H 1 57 ? 28.656 -29.947 17.006 1.00 49.79 57 SER H N 1
ATOM 5557 C CA . SER H 1 57 ? 28.647 -29.219 15.739 1.00 57.94 57 SER H CA 1
ATOM 5558 C C . SER H 1 57 ? 28.924 -30.125 14.537 1.00 58.20 57 SER H C 1
ATOM 5559 O O . SER H 1 57 ? 28.107 -30.220 13.609 1.00 59.63 57 SER H O 1
ATOM 5562 N N . ALA H 1 58 ? 30.068 -30.804 14.570 1.00 57.45 58 ALA H N 1
ATOM 5563 C CA . ALA H 1 58 ? 30.467 -31.703 13.494 1.00 48.00 58 ALA H CA 1
ATOM 5564 C C . ALA H 1 58 ? 29.489 -32.854 13.386 1.00 40.24 58 ALA H C 1
ATOM 5565 O O . ALA H 1 58 ? 29.128 -33.267 12.280 1.00 36.55 58 ALA H O 1
ATOM 5567 N N . LEU H 1 59 ? 29.058 -33.366 14.537 1.00 37.09 59 LEU H N 1
ATOM 5568 C CA . LEU H 1 59 ? 28.117 -34.476 14.550 1.00 38.82 59 LEU H CA 1
ATOM 5569 C C . LEU H 1 59 ? 26.820 -34.060 13.883 1.00 38.88 59 LEU H C 1
ATOM 5570 O O . LEU H 1 59 ? 26.249 -34.812 13.100 1.00 41.41 59 LEU H O 1
ATOM 5575 N N . SER H 1 60 ? 26.372 -32.848 14.186 1.00 41.84 60 SER H N 1
ATOM 5576 C CA . SER H 1 60 ? 25.177 -32.302 13.562 1.00 40.93 60 SER H CA 1
ATOM 5577 C C . SER H 1 60 ? 25.352 -32.234 12.053 1.00 43.60 60 SER H C 1
ATOM 5578 O O . SER H 1 60 ? 24.464 -32.630 11.297 1.00 49.17 60 SER H O 1
ATOM 5581 N N . GLN H 1 61 ? 26.503 -31.722 11.626 1.00 46.91 61 GLN H N 1
ATOM 5582 C CA . GLN H 1 61 ? 26.820 -31.612 10.205 1.00 48.52 61 GLN H CA 1
ATOM 5583 C C . GLN H 1 61 ? 26.685 -32.976 9.504 1.00 49.91 61 GLN H C 1
ATOM 5584 O O . GLN H 1 61 ? 25.955 -33.134 8.505 1.00 49.90 61 GLN H O 1
ATOM 5590 N N . HIS H 1 62 ? 27.368 -33.963 10.078 1.00 42.96 62 HIS H N 1
ATOM 5591 C CA . HIS H 1 62 ? 27.435 -35.310 9.525 1.00 37.79 62 HIS H CA 1
ATOM 5592 C C . HIS H 1 62 ? 26.064 -35.971 9.480 1.00 39.48 62 HIS H C 1
ATOM 5593 O O . HIS H 1 62 ? 25.711 -36.628 8.497 1.00 34.79 62 HIS H O 1
ATOM 5600 N N . LEU H 1 63 ? 25.306 -35.804 10.561 1.00 40.77 63 LEU H N 1
ATOM 5601 C CA . LEU H 1 63 ? 23.960 -36.355 10.667 1.00 35.91 63 LEU H CA 1
ATOM 5602 C C . LEU H 1 63 ? 23.044 -35.726 9.627 1.00 41.68 63 LEU H C 1
ATOM 5603 O O . LEU H 1 63 ? 22.167 -36.388 9.068 1.00 45.56 63 LEU H O 1
ATOM 5608 N N . SER H 1 64 ? 23.268 -34.445 9.355 1.00 45.35 64 SER H N 1
ATOM 5609 C CA . SER H 1 64 ? 22.486 -33.744 8.348 1.00 45.48 64 SER H CA 1
ATOM 5610 C C . SER H 1 64 ? 22.772 -34.350 6.976 1.00 42.71 64 SER H C 1
ATOM 5611 O O . SER H 1 64 ? 21.853 -34.589 6.169 1.00 38.76 64 SER H O 1
ATOM 5614 N N . LYS H 1 65 ? 24.045 -34.644 6.726 1.00 33.17 65 LYS H N 1
ATOM 5615 C CA . LYS H 1 65 ? 24.399 -35.241 5.446 1.00 39.52 65 LYS H CA 1
ATOM 5616 C C . LYS H 1 65 ? 23.839 -36.659 5.339 1.00 45.11 65 LYS H C 1
ATOM 5617 O O . LYS H 1 65 ? 23.464 -37.102 4.253 1.00 47.02 65 LYS H O 1
ATOM 5623 N N . LEU H 1 66 ? 23.759 -37.360 6.466 1.00 42.41 66 LEU H N 1
ATOM 5624 C CA . LEU H 1 66 ? 23.176 -38.697 6.476 1.00 39.94 66 LEU H CA 1
ATOM 5625 C C . LEU H 1 66 ? 21.679 -38.669 6.193 1.00 37.35 66 LEU H C 1
ATOM 5626 O O . LEU H 1 66 ? 21.161 -39.546 5.501 1.00 37.15 66 LEU H O 1
ATOM 5631 N N . ARG H 1 67 ? 20.983 -37.665 6.724 1.00 34.69 67 ARG H N 1
ATOM 5632 C CA . ARG H 1 67 ? 19.547 -37.550 6.483 1.00 36.78 67 ARG H CA 1
ATOM 5633 C C . ARG H 1 67 ? 19.280 -37.169 5.028 1.00 31.33 67 ARG H C 1
ATOM 5634 O O . ARG H 1 67 ? 18.298 -37.618 4.441 1.00 31.67 67 ARG H O 1
ATOM 5642 N N . ALA H 1 68 ? 20.158 -36.354 4.443 1.00 41.23 68 ALA H N 1
ATOM 5643 C CA . ALA H 1 68 ? 19.978 -35.942 3.046 1.00 46.01 68 ALA H CA 1
ATOM 5644 C C . ALA H 1 68 ? 19.964 -37.145 2.087 1.00 50.20 68 ALA H C 1
ATOM 5645 O O . ALA H 1 68 ? 19.300 -37.111 1.052 1.00 62.19 68 ALA H O 1
ATOM 5647 N N . GLN H 1 69 ? 20.697 -38.200 2.432 1.00 36.34 69 GLN H N 1
ATOM 5648 C CA . GLN H 1 69 ? 20.693 -39.431 1.642 1.00 30.70 69 GLN H CA 1
ATOM 5649 C C . GLN H 1 69 ? 19.779 -40.504 2.233 1.00 30.41 69 GLN H C 1
ATOM 5650 O O . GLN H 1 69 ? 19.893 -41.679 1.883 1.00 28.38 69 GLN H O 1
ATOM 5656 N N . ASN H 1 70 ? 18.896 -40.098 3.142 1.00 29.33 70 ASN H N 1
ATOM 5657 C CA . ASN H 1 70 ? 17.855 -40.973 3.675 1.00 28.51 70 ASN H CA 1
ATOM 5658 C C . ASN H 1 70 ? 18.418 -42.200 4.388 1.00 27.68 70 ASN H C 1
ATOM 5659 O O . ASN H 1 70 ? 17.828 -43.278 4.344 1.00 25.87 70 ASN H O 1
ATOM 5664 N N . LEU H 1 71 ? 19.545 -42.030 5.068 1.00 29.24 71 LEU H N 1
ATOM 5665 C CA . LEU H 1 71 ? 20.270 -43.168 5.622 1.00 32.48 71 LEU H CA 1
ATOM 5666 C C . LEU H 1 71 ? 20.035 -43.373 7.108 1.00 26.64 71 LEU H C 1
ATOM 5667 O O . LEU H 1 71 ? 20.485 -44.363 7.678 1.00 36.06 71 LEU H O 1
ATOM 5672 N N . VAL H 1 72 ? 19.327 -42.443 7.736 1.00 29.48 72 VAL H N 1
ATOM 5673 C CA . VAL H 1 72 ? 19.102 -42.533 9.170 1.00 23.29 72 VAL H CA 1
ATOM 5674 C C . VAL H 1 72 ? 17.640 -42.312 9.555 1.00 30.57 72 VAL H C 1
ATOM 5675 O O . VAL H 1 72 ? 16.931 -41.523 8.931 1.00 45.04 72 VAL H O 1
ATOM 5679 N N . SER H 1 73 ? 17.204 -43.011 10.599 1.00 23.43 73 SER H N 1
ATOM 5680 C CA . SER H 1 73 ? 15.871 -42.848 11.152 1.00 24.19 73 SER H CA 1
ATOM 5681 C C . SER H 1 73 ? 15.958 -42.226 12.546 1.00 28.37 73 SER H C 1
ATOM 5682 O O . SER H 1 73 ? 16.981 -42.345 13.232 1.00 26.46 73 SER H O 1
ATOM 5685 N N . THR H 1 74 ? 14.886 -41.560 12.959 1.00 25.67 74 THR H N 1
ATOM 5686 C CA . THR H 1 74 ? 14.841 -40.926 14.271 1.00 26.31 74 THR H CA 1
ATOM 5687 C C . THR H 1 74 ? 13.553 -41.257 15.011 1.00 29.41 74 THR H C 1
ATOM 5688 O O . THR H 1 74 ? 12.538 -41.606 14.407 1.00 31.26 74 THR H O 1
ATOM 5692 N N . ARG H 1 75 ? 13.611 -41.132 16.329 1.00 32.57 75 ARG H N 1
ATOM 5693 C CA . ARG H 1 75 ? 12.439 -41.285 17.179 1.00 28.27 75 ARG H CA 1
ATOM 5694 C C . ARG H 1 75 ? 12.551 -40.289 18.322 1.00 37.04 75 ARG H C 1
ATOM 5695 O O . ARG H 1 75 ? 13.640 -40.067 18.845 1.00 33.65 75 ARG H O 1
ATOM 5703 N N . ARG H 1 76 ? 11.450 -39.672 18.727 1.00 39.40 76 ARG H N 1
ATOM 5704 C CA . ARG H 1 76 ? 11.611 -38.638 19.726 1.00 32.51 76 ARG H CA 1
ATOM 5705 C C . ARG H 1 76 ? 10.895 -39.026 21.012 1.00 40.37 76 ARG H C 1
ATOM 5706 O O . ARG H 1 76 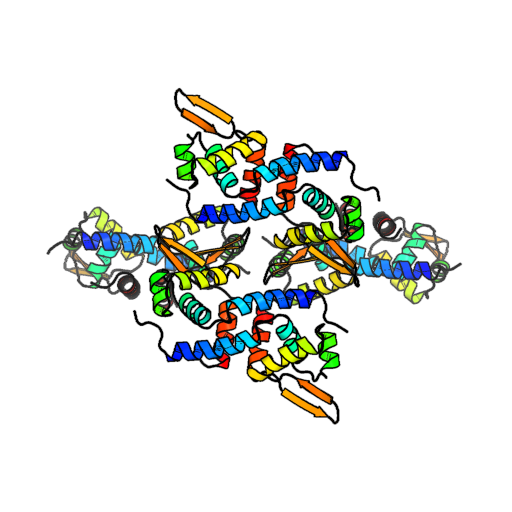? 9.687 -39.292 21.020 1.00 34.14 76 ARG H O 1
ATOM 5714 N N . ASP H 1 77 ? 11.659 -39.052 22.099 1.00 39.69 77 ASP H N 1
ATOM 5715 C CA . ASP H 1 77 ? 11.109 -39.281 23.422 1.00 34.92 77 ASP H CA 1
ATOM 5716 C C . ASP H 1 77 ? 11.289 -38.040 24.274 1.00 46.54 77 ASP H C 1
ATOM 5717 O O . ASP H 1 77 ? 12.398 -37.754 24.737 1.00 51.41 77 ASP H O 1
ATOM 5722 N N . ALA H 1 78 ? 10.196 -37.302 24.465 1.00 48.27 78 ALA H N 1
ATOM 5723 C CA . ALA H 1 78 ? 10.226 -36.044 25.201 1.00 49.27 78 ALA H CA 1
ATOM 5724 C C . ALA H 1 78 ? 11.274 -35.096 24.618 1.00 49.25 78 ALA H C 1
ATOM 5725 O O . ALA H 1 78 ? 11.165 -34.663 23.471 1.00 49.59 78 ALA H O 1
ATOM 5727 N N . GLN H 1 79 ? 12.308 -34.809 25.403 1.00 44.37 79 GLN H N 1
ATOM 5728 C CA . GLN H 1 79 ? 13.337 -33.864 24.990 1.00 46.91 79 GLN H CA 1
ATOM 5729 C C . GLN H 1 79 ? 14.567 -34.519 24.385 1.00 46.37 79 GLN H C 1
ATOM 5730 O O . GLN H 1 79 ? 15.593 -33.867 24.181 1.00 50.83 79 GLN H O 1
ATOM 5736 N N . THR H 1 80 ? 14.465 -35.804 24.082 1.00 39.74 80 THR H N 1
ATOM 5737 C CA . THR H 1 80 ? 15.591 -36.504 23.493 1.00 35.98 80 THR H CA 1
ATOM 5738 C C . THR H 1 80 ? 15.276 -37.100 22.129 1.00 35.38 80 THR H C 1
ATOM 5739 O O . THR H 1 80 ? 14.250 -37.758 21.949 1.00 33.50 80 THR H O 1
ATOM 5743 N N . ILE H 1 81 ? 16.163 -36.860 21.170 1.00 33.26 81 ILE H N 1
ATOM 5744 C CA . ILE H 1 81 ? 16.050 -37.483 19.864 1.00 34.58 81 ILE H CA 1
ATOM 5745 C C . ILE H 1 81 ? 16.955 -38.704 19.872 1.00 41.55 81 ILE H C 1
ATOM 5746 O O . ILE H 1 81 ? 18.113 -38.627 20.286 1.00 48.76 81 ILE H O 1
ATOM 5751 N N . TYR H 1 82 ? 16.419 -39.834 19.431 1.00 32.05 82 TYR H N 1
ATOM 5752 C CA . TYR H 1 82 ? 17.200 -41.054 19.321 1.00 27.28 82 TYR H CA 1
ATOM 5753 C C . TYR H 1 82 ? 17.416 -41.397 17.864 1.00 26.02 82 TYR H C 1
ATOM 5754 O O . TYR H 1 82 ? 16.455 -41.533 17.093 1.00 28.52 82 TYR H O 1
ATOM 5763 N N . TYR H 1 83 ? 18.687 -41.523 17.497 1.00 25.45 83 TYR H N 1
ATOM 5764 C CA . TYR H 1 83 ? 19.065 -41.837 16.130 1.00 26.43 83 TYR H CA 1
ATOM 5765 C C . TYR H 1 83 ? 19.344 -43.311 15.947 1.00 23.30 83 TYR H C 1
ATOM 5766 O O . TYR H 1 83 ? 19.884 -43.967 16.835 1.00 33.86 83 TYR H O 1
ATOM 5775 N N . SER H 1 84 ? 18.987 -43.820 14.777 1.00 22.61 84 SER H N 1
ATOM 5776 C CA . SER H 1 84 ? 19.350 -45.178 14.400 1.00 27.02 84 SER H CA 1
ATOM 5777 C C . SER H 1 84 ? 19.504 -45.252 12.893 1.00 30.22 84 SER H C 1
ATOM 5778 O O . SER H 1 84 ? 19.227 -44.285 12.187 1.00 29.97 84 SER H O 1
ATOM 5781 N N . SER H 1 85 ? 19.979 -46.389 12.405 1.00 25.54 85 SER H N 1
ATOM 5782 C CA . SER H 1 85 ? 19.957 -46.650 10.980 1.00 20.48 85 SER H CA 1
ATOM 5783 C C . SER H 1 85 ? 19.460 -48.053 10.704 1.00 20.25 85 SER H C 1
ATOM 5784 O O . SER H 1 85 ? 20.038 -49.026 11.178 1.00 28.77 85 SER H O 1
ATOM 5787 N N . SER H 1 86 ? 18.391 -48.145 9.924 1.00 23.03 86 SER H N 1
ATOM 5788 C CA . SER H 1 86 ? 17.872 -49.425 9.471 1.00 28.96 86 SER H CA 1
ATOM 5789 C C . SER H 1 86 ? 17.976 -49.486 7.952 1.00 29.01 86 SER H C 1
ATOM 5790 O O . SER H 1 86 ? 17.240 -50.218 7.290 1.00 32.08 86 SER H O 1
ATOM 5793 N N . SER H 1 87 ? 18.899 -48.697 7.412 1.00 26.85 87 SER H N 1
ATOM 5794 C CA . SER H 1 87 ? 19.102 -48.597 5.975 1.00 21.54 87 SER H CA 1
ATOM 5795 C C . SER H 1 87 ? 19.648 -49.887 5.369 1.00 26.88 87 SER H C 1
ATOM 5796 O O . SER H 1 87 ? 20.741 -50.331 5.723 1.00 36.68 87 SER H O 1
ATOM 5799 N N . ASP H 1 88 ? 18.890 -50.481 4.450 1.00 25.06 88 ASP H N 1
ATOM 5800 C CA . ASP H 1 88 ? 19.323 -51.695 3.765 1.00 25.40 88 ASP H CA 1
ATOM 5801 C C . ASP H 1 88 ? 20.591 -51.460 2.943 1.00 31.73 88 ASP H C 1
ATOM 5802 O O . ASP H 1 88 ? 21.508 -52.287 2.933 1.00 32.88 88 ASP H O 1
ATOM 5807 N N . SER H 1 89 ? 20.636 -50.313 2.274 1.00 29.12 89 SER H N 1
ATOM 5808 C CA . SER H 1 89 ? 21.792 -49.910 1.486 1.00 25.12 89 SER H CA 1
ATOM 5809 C C . SER H 1 89 ? 23.045 -49.834 2.348 1.00 28.80 89 SER H C 1
ATOM 5810 O O . SER H 1 89 ? 24.091 -50.405 2.000 1.00 44.01 89 SER H O 1
ATOM 5813 N N . VAL H 1 90 ? 22.937 -49.112 3.462 1.00 23.36 90 VAL H N 1
ATOM 5814 C CA . VAL H 1 90 ? 24.065 -48.950 4.372 1.00 28.78 90 VAL H CA 1
ATOM 5815 C C . VAL H 1 90 ? 24.540 -50.318 4.822 1.00 27.78 90 VAL H C 1
ATOM 5816 O O . VAL H 1 90 ? 25.735 -50.579 4.858 1.00 35.80 90 VAL H O 1
ATOM 5820 N N . MET H 1 91 ? 23.602 -51.204 5.135 1.00 25.63 91 MET H N 1
ATOM 5821 C CA . MET H 1 91 ? 23.974 -52.534 5.591 1.00 25.15 91 MET H CA 1
ATOM 5822 C C . MET H 1 91 ? 24.690 -53.331 4.505 1.00 24.00 91 MET H C 1
ATOM 5823 O O . MET H 1 91 ? 25.623 -54.074 4.798 1.00 32.70 91 MET H O 1
ATOM 5828 N N . LYS H 1 92 ? 24.272 -53.167 3.254 1.00 25.29 92 LYS H N 1
ATOM 5829 C CA . LYS H 1 92 ? 24.924 -53.879 2.159 1.00 25.61 92 LYS H CA 1
ATOM 5830 C C . LYS H 1 92 ? 26.353 -53.398 1.965 1.00 23.57 92 LYS H C 1
ATOM 5831 O O . LYS H 1 92 ? 27.267 -54.211 1.776 1.00 27.63 92 LYS H O 1
ATOM 5837 N N . ILE H 1 93 ? 26.547 -52.080 2.035 1.00 20.78 93 ILE H N 1
ATOM 5838 C CA . ILE H 1 93 ? 27.888 -51.514 1.887 1.00 26.30 93 ILE H CA 1
ATOM 5839 C C . ILE H 1 93 ? 28.783 -51.908 3.058 1.00 26.42 93 ILE H C 1
ATOM 5840 O O . ILE H 1 93 ? 29.937 -52.279 2.863 1.00 30.89 93 ILE H O 1
ATOM 5845 N N . LEU H 1 94 ? 28.244 -51.841 4.271 1.00 26.81 94 LEU H N 1
ATOM 5846 C CA . LEU H 1 94 ? 28.989 -52.236 5.458 1.00 23.83 94 LEU H CA 1
ATOM 5847 C C . LEU H 1 94 ? 29.361 -53.710 5.394 1.00 29.27 94 LEU H C 1
ATOM 5848 O O . LEU H 1 94 ? 30.425 -54.113 5.880 1.00 33.97 94 LEU H O 1
ATOM 5853 N N . GLY H 1 95 ? 28.476 -54.515 4.810 1.00 18.93 95 GLY H N 1
ATOM 5854 C CA . GLY H 1 95 ? 28.746 -55.929 4.643 1.00 30.60 95 GLY H CA 1
ATOM 5855 C C . GLY H 1 95 ? 29.920 -56.114 3.701 1.00 31.33 95 GLY H C 1
ATOM 5856 O O . GLY H 1 95 ? 30.875 -56.857 4.000 1.00 33.20 95 GLY H O 1
ATOM 5857 N N . ALA H 1 96 ? 29.866 -55.408 2.572 1.00 26.64 96 ALA H N 1
ATOM 5858 C CA . ALA H 1 96 ? 30.958 -55.454 1.601 1.00 22.93 96 ALA H CA 1
ATOM 5859 C C . ALA H 1 96 ? 32.280 -55.053 2.262 1.00 25.07 96 ALA H 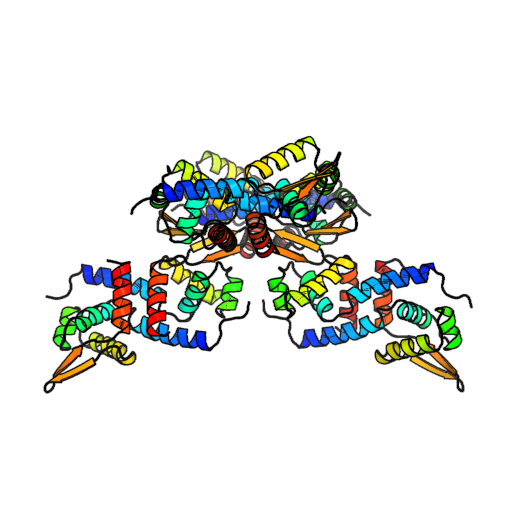C 1
ATOM 5860 O O . ALA H 1 96 ? 33.274 -55.764 2.142 1.00 22.71 96 ALA H O 1
ATOM 5862 N N . LEU H 1 97 ? 32.272 -53.939 2.992 1.00 20.35 97 LEU H N 1
ATOM 5863 C CA . LEU H 1 97 ? 33.464 -53.441 3.677 1.00 22.21 97 LEU H CA 1
ATOM 5864 C C . LEU H 1 97 ? 33.985 -54.472 4.675 1.00 28.79 97 LEU H C 1
ATOM 5865 O O . LEU H 1 97 ? 35.195 -54.629 4.849 1.00 31.44 97 LEU H O 1
ATOM 5870 N N . SER H 1 98 ? 33.062 -55.145 5.353 1.00 29.33 98 SER H N 1
ATOM 5871 C CA . SER H 1 98 ? 33.415 -56.220 6.270 1.00 31.99 98 SER H CA 1
ATOM 5872 C C . SER H 1 98 ? 34.171 -57.324 5.544 1.00 31.06 98 SER H C 1
ATOM 5873 O O . SER H 1 98 ? 35.181 -57.826 6.029 1.00 32.33 98 SER H O 1
ATOM 5876 N N . GLU H 1 99 ? 33.693 -57.682 4.357 1.00 33.98 99 GLU H N 1
ATOM 5877 C CA . GLU H 1 99 ? 34.326 -58.761 3.608 1.00 31.76 99 GLU H CA 1
ATOM 5878 C C . GLU H 1 99 ? 35.679 -58.353 3.041 1.00 36.87 99 GLU H C 1
ATOM 5879 O O . GLU H 1 99 ? 36.616 -59.148 3.003 1.00 41.96 99 GLU H O 1
ATOM 5885 N N . ILE H 1 100 ? 35.769 -57.103 2.606 1.00 35.92 100 ILE H N 1
ATOM 5886 C CA . ILE H 1 100 ? 36.998 -56.538 2.071 1.00 27.91 100 ILE H CA 1
ATOM 5887 C C . ILE H 1 100 ? 38.084 -56.420 3.136 1.00 25.51 100 ILE H C 1
ATOM 5888 O O . ILE H 1 100 ? 39.253 -56.692 2.867 1.00 28.36 100 ILE H O 1
ATOM 5893 N N . TYR H 1 101 ? 37.698 -56.002 4.339 1.00 25.67 101 TYR H N 1
ATOM 5894 C CA . TYR H 1 101 ? 38.673 -55.637 5.367 1.00 37.39 101 TYR H CA 1
ATOM 5895 C C . TYR H 1 101 ? 38.723 -56.567 6.581 1.00 47.71 101 TYR H C 1
ATOM 5896 O O . TYR H 1 101 ? 39.561 -56.388 7.461 1.00 51.02 101 TYR H O 1
ATOM 5905 N N . GLY H 1 102 ? 37.836 -57.554 6.632 1.00 56.58 102 GLY H N 1
ATOM 5906 C CA . GLY H 1 102 ? 37.770 -58.440 7.780 1.00 65.76 102 GLY H CA 1
ATOM 5907 C C . GLY H 1 102 ? 36.913 -57.868 8.893 1.00 78.27 102 GLY H C 1
ATOM 5908 O O . GLY H 1 102 ? 37.420 -57.517 9.962 1.00 90.39 102 GLY H O 1
#

CATH classification: 1.10.10.10